Protein 3E2Y (pdb70)

InterPro domains:
  IPR004839 Aminotransferase, class I/classII, large domain [PF00155] (65-433)
  IPR015421 Pyridoxal phosphate-dependent transferase, major domain [G3DSA:3.40.640.10] (80-335)
  IPR015422 Pyridoxal phosphate-dependent transferase, small domain [G3DSA:3.90.1150.10] (54-446)
  IPR015424 Pyridoxal phosphate-dependent transferase [SSF53383] (41-450)
  IPR051326 Kynurenine--oxoglutarate transaminase [PTHR43807] (40-453)

Structure (mmCIF, N/CA/C/O backbone):
data_3E2Y
#
_entry.id   3E2Y
#
_cell.length_a   91.567
_cell.length_b   91.567
_cell.length_c   232.536
_cell.angle_alpha   90.00
_cell.angle_beta   90.00
_cell.angle_gamma   90.00
#
_symmetry.space_group_name_H-M   'P 43 21 2'
#
loop_
_entity.id
_entity.type
_entity.pdbx_description
1 polymer 'Kynurenine-oxoglutarate transaminase 3'
2 non-polymer GLUTAMINE
3 non-polymer "4'-DEOXY-4'-AMINOPYRIDOXAL-5'-PHOSPHATE"
4 non-polymer GLYCEROL
5 water water
#
loop_
_atom_site.group_PDB
_atom_site.id
_atom_site.type_symbol
_atom_site.label_atom_id
_atom_site.label_alt_id
_atom_site.label_comp_id
_atom_site.label_asym_id
_atom_site.label_entity_id
_atom_site.label_seq_id
_atom_site.pdbx_PDB_ins_code
_atom_site.Cartn_x
_atom_site.Cartn_y
_atom_site.Cartn_z
_atom_site.occupancy
_atom_site.B_iso_or_equiv
_atom_site.auth_seq_id
_atom_site.auth_comp_id
_atom_site.auth_asym_id
_atom_site.auth_atom_id
_atom_site.pdbx_PDB_model_num
ATOM 1 N N . ASN A 1 1 ? 21.220 -37.250 -13.971 1.00 23.26 42 ASN A N 1
ATOM 2 C CA . ASN A 1 1 ? 20.245 -36.175 -13.865 1.00 22.89 42 ASN A CA 1
ATOM 3 C C . ASN A 1 1 ? 18.960 -36.491 -13.114 1.00 23.02 42 ASN A C 1
ATOM 4 O O . ASN A 1 1 ? 18.398 -37.555 -13.260 1.00 21.61 42 ASN A O 1
ATOM 9 N N . ALA A 1 2 ? 18.528 -35.543 -12.297 1.00 21.86 43 ALA A N 1
ATOM 10 C CA . ALA A 1 2 ? 17.247 -35.621 -11.629 1.00 21.49 43 ALA A CA 1
ATOM 11 C C . ALA A 1 2 ? 16.132 -35.598 -12.648 1.00 21.91 43 ALA A C 1
ATOM 12 O O . ALA A 1 2 ? 16.241 -34.947 -13.670 1.00 22.28 43 ALA A O 1
ATOM 14 N N . LYS A 1 3 ? 15.067 -36.334 -12.375 1.00 22.07 44 LYS A N 1
ATOM 15 C CA . LYS A 1 3 ? 13.939 -36.407 -13.311 1.00 22.71 44 LYS A CA 1
ATOM 16 C C . LYS A 1 3 ? 13.304 -35.109 -13.759 1.00 22.01 44 LYS A C 1
ATOM 17 O O . LYS A 1 3 ? 12.910 -35.051 -14.928 1.00 22.33 44 LYS A O 1
ATOM 23 N N . ARG A 1 4 ? 13.202 -34.105 -12.854 1.00 20.78 45 ARG A N 1
ATOM 24 C CA . ARG A 1 4 ? 12.595 -32.802 -13.156 1.00 19.83 45 ARG A CA 1
ATOM 25 C C . ARG A 1 4 ? 13.329 -32.126 -14.292 1.00 19.42 45 ARG A C 1
ATOM 26 O O . ARG A 1 4 ? 12.728 -31.308 -14.961 1.00 21.12 45 ARG A O 1
ATOM 34 N N . ILE A 1 5 ? 14.601 -32.464 -14.523 1.00 18.90 46 ILE A N 1
ATOM 35 C CA . ILE A 1 5 ? 15.354 -31.871 -15.668 1.00 18.34 46 ILE A CA 1
ATOM 36 C C . ILE A 1 5 ? 15.626 -32.779 -16.874 1.00 19.26 46 ILE A C 1
ATOM 37 O O . ILE A 1 5 ? 16.468 -32.448 -17.687 1.00 18.34 46 ILE A O 1
ATOM 42 N N . GLU A 1 6 ? 14.907 -33.898 -16.985 1.00 19.57 47 GLU A N 1
ATOM 43 C CA . GLU A 1 6 ? 15.108 -34.843 -18.075 1.00 20.99 47 GLU A CA 1
ATOM 44 C C . GLU A 1 6 ? 14.726 -34.140 -19.375 1.00 21.41 47 GLU A C 1
ATOM 45 O O . GLU A 1 6 ? 13.650 -33.539 -19.413 1.00 20.76 47 GLU A O 1
ATOM 51 N N . GLY A 1 7 ? 15.608 -34.176 -20.394 1.00 20.96 48 GLY A N 1
ATOM 52 C CA . GLY A 1 7 ? 15.347 -33.550 -21.670 1.00 20.59 48 GLY A CA 1
ATOM 53 C C . GLY A 1 7 ? 15.358 -32.014 -21.679 1.00 22.33 48 GLY A C 1
ATOM 54 O O . GLY A 1 7 ? 14.917 -31.409 -22.676 1.00 22.08 48 GLY A O 1
ATOM 55 N N . LEU A 1 8 ? 15.848 -31.365 -20.605 1.00 21.46 49 LEU A N 1
ATOM 56 C CA . LEU A 1 8 ? 15.840 -29.879 -20.544 1.00 22.55 49 LEU A CA 1
ATOM 57 C C . LEU A 1 8 ? 17.258 -29.332 -20.668 1.00 24.16 49 LEU A C 1
ATOM 58 O O . LEU A 1 8 ? 17.539 -28.160 -20.368 1.00 24.47 49 LEU A O 1
ATOM 63 N N . ASP A 1 9 ? 18.163 -30.215 -21.078 1.00 26.22 50 ASP A N 1
ATOM 64 C CA . ASP A 1 9 ? 19.586 -29.907 -21.144 1.00 27.87 50 ASP A CA 1
ATOM 65 C C . ASP A 1 9 ? 19.916 -29.253 -22.467 1.00 28.91 50 ASP A C 1
ATOM 66 O O . ASP A 1 9 ? 20.962 -28.681 -22.633 1.00 28.99 50 ASP A O 1
ATOM 71 N N . SER A 1 10 ? 19.012 -29.310 -23.420 1.00 30.41 51 SER A N 1
ATOM 72 C CA . SER A 1 10 ? 19.303 -28.595 -24.636 1.00 32.86 51 SER A CA 1
ATOM 73 C C . SER A 1 10 ? 18.844 -27.153 -24.439 1.00 32.34 51 SER A C 1
ATOM 74 O O . SER A 1 10 ? 17.817 -26.876 -23.802 1.00 32.25 51 SER A O 1
ATOM 77 N N . ASN A 1 11 ? 19.648 -26.249 -24.957 1.00 32.19 52 ASN A N 1
ATOM 78 C CA . ASN A 1 11 ? 19.370 -24.856 -24.851 1.00 32.57 52 ASN A CA 1
ATOM 79 C C . ASN A 1 11 ? 19.783 -24.168 -26.150 1.00 33.29 52 ASN A C 1
ATOM 80 O O . ASN A 1 11 ? 20.938 -24.330 -26.603 1.00 33.50 52 ASN A O 1
ATOM 85 N N . VAL A 1 12 ? 18.862 -23.401 -26.747 1.00 33.29 53 VAL A N 1
ATOM 86 C CA . VAL A 1 12 ? 19.170 -22.744 -28.047 1.00 33.55 53 VAL A CA 1
ATOM 87 C C . VAL A 1 12 ? 20.438 -21.855 -27.959 1.00 34.03 53 VAL A C 1
ATOM 88 O O . VAL A 1 12 ? 21.268 -21.906 -28.852 1.00 33.14 53 VAL A O 1
ATOM 92 N N . TRP A 1 13 ? 20.581 -21.104 -26.856 1.00 34.80 54 TRP A N 1
ATOM 93 C CA . TRP A 1 13 ? 21.700 -20.182 -26.637 1.00 35.55 54 TRP A CA 1
ATOM 94 C C . TRP A 1 13 ? 23.077 -20.840 -26.463 1.00 36.67 54 TRP A C 1
ATOM 95 O O . TRP A 1 13 ? 24.077 -20.365 -27.017 1.00 36.46 54 TRP A O 1
ATOM 106 N N . VAL A 1 14 ? 23.119 -21.935 -25.710 1.00 39.64 55 VAL A N 1
ATOM 107 C CA . VAL A 1 14 ? 24.262 -22.850 -25.708 1.00 41.52 55 VAL A CA 1
ATOM 108 C C . VAL A 1 14 ? 24.489 -23.353 -27.156 1.00 43.30 55 VAL A C 1
ATOM 109 O O . VAL A 1 14 ? 25.616 -23.330 -27.645 1.00 43.22 55 VAL A O 1
ATOM 113 N N . GLU A 1 15 ? 23.428 -23.779 -27.846 1.00 45.69 56 GLU A N 1
ATOM 114 C CA . GLU A 1 15 ? 23.541 -24.114 -29.285 1.00 48.55 56 GLU A CA 1
ATOM 115 C C . GLU A 1 15 ? 24.276 -23.007 -30.131 1.00 49.30 56 GLU A C 1
ATOM 116 O O . GLU A 1 15 ? 25.228 -23.325 -30.860 1.00 48.99 56 GLU A O 1
ATOM 122 N N . PHE A 1 16 ? 23.862 -21.733 -30.000 1.00 50.07 57 PHE A N 1
ATOM 123 C CA . PHE A 1 16 ? 24.338 -20.607 -30.863 1.00 51.29 57 PHE A CA 1
ATOM 124 C C . PHE A 1 16 ? 25.680 -19.961 -30.523 1.00 53.99 57 PHE A C 1
ATOM 125 O O . PHE A 1 16 ? 26.054 -18.944 -31.132 1.00 54.36 57 PHE A O 1
ATOM 133 N N . THR A 1 17 ? 26.392 -20.521 -29.551 1.00 57.32 58 THR A N 1
ATOM 134 C CA . THR A 1 17 ? 27.736 -20.038 -29.160 1.00 60.44 58 THR A CA 1
ATOM 135 C C . THR A 1 17 ? 28.709 -19.798 -30.360 1.00 62.42 58 THR A C 1
ATOM 136 O O . THR A 1 17 ? 29.348 -18.727 -30.477 1.00 62.54 58 THR A O 1
ATOM 140 N N . LYS A 1 18 ? 28.783 -20.792 -31.252 1.00 64.76 59 LYS A N 1
ATOM 141 C CA . LYS A 1 18 ? 29.822 -20.865 -32.294 1.00 66.80 59 LYS A CA 1
ATOM 142 C C . LYS A 1 18 ? 29.739 -19.745 -33.364 1.00 67.62 59 LYS A C 1
ATOM 143 O O . LYS A 1 18 ? 30.692 -18.970 -33.544 1.00 67.28 59 LYS A O 1
ATOM 149 N N . LEU A 1 19 ? 28.595 -19.681 -34.048 1.00 68.88 60 LEU A N 1
ATOM 150 C CA . LEU A 1 19 ? 28.260 -18.610 -35.011 1.00 70.00 60 LEU A CA 1
ATOM 151 C C . LEU A 1 19 ? 29.255 -17.421 -34.996 1.00 70.54 60 LEU A C 1
ATOM 152 O O . LEU A 1 19 ? 30.151 -17.313 -35.879 1.00 70.56 60 LEU A O 1
ATOM 157 N N . ALA A 1 20 ? 29.114 -16.561 -33.974 1.00 70.67 61 ALA A N 1
ATOM 158 C CA . ALA A 1 20 ? 29.950 -15.367 -33.848 1.00 70.43 61 ALA A CA 1
ATOM 159 C C . ALA A 1 20 ? 30.885 -15.399 -32.633 1.00 70.36 61 ALA A C 1
ATOM 160 O O . ALA A 1 20 ? 30.631 -14.727 -31.615 1.00 70.67 61 ALA A O 1
ATOM 162 N N . ALA A 1 21 ? 31.946 -16.204 -32.743 1.00 69.36 62 ALA A N 1
ATOM 163 C CA . ALA A 1 21 ? 33.146 -16.036 -31.927 1.00 68.31 62 ALA A CA 1
ATOM 164 C C . ALA A 1 21 ? 34.196 -15.448 -32.888 1.00 67.78 62 ALA A C 1
ATOM 165 O O . ALA A 1 21 ? 35.042 -14.620 -32.478 1.00 67.99 62 ALA A O 1
ATOM 167 N N . ASP A 1 22 ? 34.093 -15.867 -34.166 1.00 65.90 63 ASP A N 1
ATOM 168 C CA . ASP A 1 22 ? 34.821 -15.307 -35.332 1.00 63.78 63 ASP A CA 1
ATOM 169 C C . ASP A 1 22 ? 34.666 -13.773 -35.448 1.00 62.23 63 ASP A C 1
ATOM 170 O O . ASP A 1 22 ? 33.604 -13.279 -35.854 1.00 62.12 63 ASP A O 1
ATOM 175 N N . PRO A 1 23 ? 35.750 -13.022 -35.120 1.00 60.68 64 PRO A N 1
ATOM 176 C CA . PRO A 1 23 ? 35.733 -11.561 -34.943 1.00 58.74 64 PRO A CA 1
ATOM 177 C C . PRO A 1 23 ? 35.295 -10.751 -36.177 1.00 56.50 64 PRO A C 1
ATOM 178 O O . PRO A 1 23 ? 34.703 -9.681 -36.025 1.00 56.57 64 PRO A O 1
ATOM 182 N N . SER A 1 24 ? 35.585 -11.258 -37.371 1.00 53.44 65 SER A N 1
ATOM 183 C CA . SER A 1 24 ? 35.191 -10.609 -38.623 1.00 49.86 65 SER A CA 1
ATOM 184 C C . SER A 1 24 ? 33.670 -10.708 -38.978 1.00 47.22 65 SER A C 1
ATOM 185 O O . SER A 1 24 ? 33.248 -10.165 -40.009 1.00 47.26 65 SER A O 1
ATOM 188 N N . VAL A 1 25 ? 32.874 -11.443 -38.181 1.00 43.36 66 VAL A N 1
ATOM 189 C CA . VAL A 1 25 ? 31.422 -11.579 -38.413 1.00 38.84 66 VAL A CA 1
ATOM 190 C C . VAL A 1 25 ? 30.668 -10.413 -37.719 1.00 36.50 66 VAL A C 1
ATOM 191 O O . VAL A 1 25 ? 31.019 -9.995 -36.603 1.00 36.13 66 VAL A O 1
ATOM 195 N N . VAL A 1 26 ? 29.662 -9.854 -38.383 1.00 33.46 67 VAL A N 1
ATOM 196 C CA . VAL A 1 26 ? 28.825 -8.826 -37.726 1.00 31.23 67 VAL A CA 1
ATOM 197 C C . VAL A 1 26 ? 27.666 -9.578 -37.016 1.00 29.60 67 VAL A C 1
ATOM 198 O O . VAL A 1 26 ? 26.940 -10.338 -37.619 1.00 28.02 67 VAL A O 1
ATOM 202 N N . ASN A 1 27 ? 27.529 -9.376 -35.720 1.00 28.94 68 ASN A N 1
ATOM 203 C CA . ASN A 1 27 ? 26.592 -10.194 -34.935 1.00 26.83 68 ASN A CA 1
ATOM 204 C C . ASN A 1 27 ? 25.351 -9.389 -34.617 1.00 24.57 68 ASN A C 1
ATOM 205 O O . ASN A 1 27 ? 25.337 -8.509 -33.787 1.00 24.43 68 ASN A O 1
ATOM 210 N N . LEU A 1 28 ? 24.294 -9.714 -35.321 1.00 23.53 69 LEU A N 1
ATOM 211 C CA . LEU A 1 28 ? 23.001 -9.080 -35.077 1.00 23.11 69 LEU A CA 1
ATOM 212 C C . LEU A 1 28 ? 22.046 -10.139 -34.524 1.00 21.89 69 LEU A C 1
ATOM 213 O O . LEU A 1 28 ? 20.865 -10.074 -34.756 1.00 22.58 69 LEU A O 1
ATOM 218 N N . GLY A 1 29 ? 22.593 -11.162 -33.880 1.00 21.26 70 GLY A N 1
ATOM 219 C CA . GLY A 1 29 ? 21.779 -12.264 -33.378 1.00 22.34 70 GLY A CA 1
ATOM 220 C C . GLY A 1 29 ? 21.336 -12.051 -31.925 1.00 23.30 70 GLY A C 1
ATOM 221 O O . GLY A 1 29 ? 20.268 -11.500 -31.696 1.00 22.06 70 GLY A O 1
ATOM 222 N N . GLN A 1 30 ? 22.182 -12.431 -30.951 1.00 25.22 71 GLN A N 1
ATOM 223 C CA . GLN A 1 30 ? 21.847 -12.296 -29.497 1.00 26.63 71 GLN A CA 1
ATOM 224 C C . GLN A 1 30 ? 21.578 -10.822 -29.103 1.00 26.89 71 GLN A C 1
ATOM 225 O O . GLN A 1 30 ? 22.122 -9.904 -29.761 1.00 26.46 71 GLN A O 1
ATOM 231 N N . GLY A 1 31 ? 20.728 -10.633 -28.071 1.00 26.33 72 GLY A N 1
ATOM 232 C CA . GLY A 1 31 ? 20.354 -9.317 -27.541 1.00 27.34 72 GLY A CA 1
ATOM 233 C C . GLY A 1 31 ? 21.438 -8.678 -26.673 1.00 28.72 72 GLY A C 1
ATOM 234 O O . GLY A 1 31 ? 21.230 -8.401 -25.466 1.00 28.85 72 GLY A O 1
ATOM 235 N N . PHE A 1 32 ? 22.607 -8.456 -27.292 1.00 28.76 73 PHE A N 1
ATOM 236 C CA . PHE A 1 32 ? 23.787 -7.878 -26.637 1.00 27.82 73 PHE A CA 1
ATOM 237 C C . PHE A 1 32 ? 23.818 -6.446 -27.172 1.00 27.48 73 PHE A C 1
ATOM 238 O O . PHE A 1 32 ? 24.142 -6.242 -28.337 1.00 27.30 73 PHE A O 1
ATOM 246 N N . PRO A 1 33 ? 23.448 -5.460 -26.328 1.00 26.65 74 PRO A N 1
ATOM 247 C CA . PRO A 1 33 ? 23.698 -4.057 -26.617 1.00 25.85 74 PRO A CA 1
ATOM 248 C C . PRO A 1 33 ? 25.170 -3.760 -26.734 1.00 26.07 74 PRO A C 1
ATOM 249 O O . PRO A 1 33 ? 25.959 -4.156 -25.885 1.00 25.50 74 PRO A O 1
ATOM 253 N N . ASP A 1 34 ? 25.555 -3.056 -27.790 1.00 25.95 75 ASP A N 1
ATOM 254 C CA . ASP A 1 34 ? 26.897 -2.527 -27.839 1.00 25.90 75 ASP A CA 1
ATOM 255 C C . ASP A 1 34 ? 26.905 -0.987 -27.875 1.00 26.99 75 ASP A C 1
ATOM 256 O O . ASP A 1 34 ? 27.960 -0.349 -28.038 1.00 29.31 75 ASP A O 1
ATOM 261 N N . ILE A 1 35 ? 25.733 -0.380 -27.728 1.00 26.86 76 ILE A N 1
ATOM 262 C CA . ILE A 1 35 ? 25.654 1.032 -27.311 1.00 26.36 76 ILE A CA 1
ATOM 263 C C . ILE A 1 35 ? 26.175 1.114 -25.879 1.00 27.40 76 ILE A C 1
ATOM 264 O O . ILE A 1 35 ? 26.196 0.076 -25.174 1.00 28.01 76 ILE A O 1
ATOM 269 N N . SER A 1 36 ? 26.597 2.299 -25.423 1.00 27.22 77 SER A N 1
ATOM 270 C CA . SER A 1 36 ? 26.921 2.486 -24.005 1.00 27.37 77 SER A CA 1
ATOM 271 C C . SER A 1 36 ? 25.691 2.585 -23.152 1.00 27.11 77 SER A C 1
ATOM 272 O O . SER A 1 36 ? 24.736 3.246 -23.532 1.00 27.45 77 SER A O 1
ATOM 275 N N . PRO A 1 37 ? 25.720 1.965 -21.958 1.00 27.02 78 PRO A N 1
ATOM 276 C CA . PRO A 1 37 ? 24.588 2.271 -21.073 1.00 26.60 78 PRO A CA 1
ATOM 277 C C . PRO A 1 37 ? 24.710 3.729 -20.625 1.00 26.81 78 PRO A C 1
ATOM 278 O O . PRO A 1 37 ? 25.777 4.316 -20.817 1.00 26.56 78 PRO A O 1
ATOM 282 N N . PRO A 1 38 ? 23.659 4.304 -20.001 1.00 26.46 79 PRO A N 1
ATOM 283 C CA . PRO A 1 38 ? 23.843 5.708 -19.558 1.00 26.71 79 PRO A CA 1
ATOM 284 C C . PRO A 1 38 ? 25.053 5.916 -18.602 1.00 26.84 79 PRO A C 1
ATOM 285 O O . PRO A 1 38 ? 25.354 5.025 -17.769 1.00 27.36 79 PRO A O 1
ATOM 289 N N . SER A 1 39 ? 25.684 7.092 -18.686 1.00 26.28 80 SER A N 1
ATOM 290 C CA . SER A 1 39 ? 26.914 7.405 -17.927 1.00 26.69 80 SER A CA 1
ATOM 291 C C . SER A 1 39 ? 26.709 7.245 -16.427 1.00 26.32 80 SER A C 1
ATOM 292 O O . SER A 1 39 ? 27.556 6.677 -15.766 1.00 25.89 80 SER A O 1
ATOM 295 N N . TYR A 1 40 ? 25.579 7.739 -15.922 1.00 26.34 81 TYR A N 1
ATOM 296 C CA . TYR A 1 40 ? 25.232 7.652 -14.513 1.00 26.28 81 TYR A CA 1
ATOM 297 C C . TYR A 1 40 ? 24.989 6.231 -13.952 1.00 26.01 81 TYR A C 1
ATOM 298 O O . TYR A 1 40 ? 25.234 6.004 -12.776 1.00 25.82 81 TYR A O 1
ATOM 307 N N . VAL A 1 41 ? 24.533 5.293 -14.790 1.00 24.95 82 VAL A N 1
ATOM 308 C CA . VAL A 1 41 ? 24.371 3.897 -14.397 1.00 23.82 82 VAL A CA 1
ATOM 309 C C . VAL A 1 41 ? 25.778 3.338 -14.071 1.00 23.49 82 VAL A C 1
ATOM 310 O O . VAL A 1 41 ? 25.996 2.769 -13.026 1.00 21.60 82 VAL A O 1
ATOM 314 N N . LYS A 1 42 ? 26.749 3.590 -14.945 1.00 24.57 83 LYS A N 1
ATOM 315 C CA . LYS A 1 42 ? 28.110 3.162 -14.696 1.00 24.94 83 LYS A CA 1
ATOM 316 C C . LYS A 1 42 ? 28.746 3.902 -13.548 1.00 25.37 83 LYS A C 1
ATOM 317 O O . LYS A 1 42 ? 29.437 3.297 -12.754 1.00 27.20 83 LYS A O 1
ATOM 323 N N . GLU A 1 43 ? 28.492 5.195 -13.435 1.00 26.16 84 GLU A N 1
ATOM 324 C CA . GLU A 1 43 ? 28.977 6.007 -12.323 1.00 27.50 84 GLU A CA 1
ATOM 325 C C . GLU A 1 43 ? 28.504 5.490 -10.963 1.00 26.35 84 GLU A C 1
ATOM 326 O O . GLU A 1 43 ? 29.296 5.401 -10.022 1.00 26.45 84 GLU A O 1
ATOM 332 N N . GLU A 1 44 ? 27.203 5.242 -10.852 1.00 25.58 85 GLU A N 1
ATOM 333 C CA . GLU A 1 44 ? 26.562 4.821 -9.593 1.00 25.20 85 GLU A CA 1
ATOM 334 C C . GLU A 1 44 ? 27.074 3.469 -9.038 1.00 24.61 85 GLU A C 1
ATOM 335 O O . GLU A 1 44 ? 27.190 3.280 -7.809 1.00 25.94 85 GLU A O 1
ATOM 341 N N . LEU A 1 45 ? 27.366 2.540 -9.947 1.00 23.65 86 LEU A N 1
ATOM 342 C CA . LEU A 1 45 ? 27.990 1.264 -9.644 1.00 23.56 86 LEU A CA 1
ATOM 343 C C . LEU A 1 45 ? 29.428 1.439 -9.104 1.00 23.84 86 LEU A C 1
ATOM 344 O O . LEU A 1 45 ? 29.821 0.728 -8.193 1.00 23.95 86 LEU A O 1
ATOM 349 N N . SER A 1 46 ? 30.215 2.333 -9.706 1.00 24.72 87 SER A N 1
ATOM 350 C CA . SER A 1 46 ? 31.551 2.733 -9.191 1.00 25.03 87 SER A CA 1
ATOM 351 C C . SER A 1 46 ? 31.439 3.317 -7.801 1.00 25.38 87 SER A C 1
ATOM 352 O O . SER A 1 46 ? 32.173 2.884 -6.907 1.00 26.41 87 SER A O 1
ATOM 355 N N . LYS A 1 47 ? 30.502 4.259 -7.609 1.00 25.61 88 LYS A N 1
ATOM 356 C CA . LYS A 1 47 ? 30.237 4.846 -6.298 1.00 26.48 88 LYS A CA 1
ATOM 357 C C . LYS A 1 47 ? 29.900 3.806 -5.234 1.00 26.71 88 LYS A C 1
ATOM 358 O O . LYS A 1 47 ? 30.504 3.799 -4.173 1.00 29.07 88 LYS A O 1
ATOM 364 N N . ALA A 1 48 ? 28.931 2.940 -5.497 1.00 25.71 89 ALA A N 1
ATOM 365 C CA . ALA A 1 48 ? 28.581 1.845 -4.616 1.00 24.47 89 ALA A CA 1
ATOM 366 C C . ALA A 1 48 ? 29.746 0.885 -4.284 1.00 24.23 89 ALA A C 1
ATOM 367 O O . ALA A 1 48 ? 29.849 0.438 -3.135 1.00 23.59 89 ALA A O 1
ATOM 369 N N . ALA A 1 49 ? 30.587 0.557 -5.278 1.00 23.89 90 ALA A N 1
ATOM 370 C CA . ALA A 1 49 ? 31.809 -0.226 -5.078 1.00 23.93 90 ALA A CA 1
ATOM 371 C C . ALA A 1 49 ? 32.674 0.284 -3.924 1.00 24.47 90 ALA A C 1
ATOM 372 O O . ALA A 1 49 ? 33.196 -0.517 -3.166 1.00 24.31 90 ALA A O 1
ATOM 374 N N . PHE A 1 50 ? 32.784 1.601 -3.748 1.00 25.64 91 PHE A N 1
ATOM 375 C CA . PHE A 1 50 ? 33.650 2.129 -2.689 1.00 26.25 91 PHE A CA 1
ATOM 376 C C . PHE A 1 50 ? 32.992 2.281 -1.303 1.00 26.95 91 PHE A C 1
ATOM 377 O O . PHE A 1 50 ? 33.676 2.626 -0.334 1.00 27.46 91 PHE A O 1
ATOM 385 N N . ILE A 1 51 ? 31.683 2.036 -1.203 1.00 26.97 92 ILE A N 1
ATOM 386 C CA . ILE A 1 51 ? 31.002 1.953 0.100 1.00 26.48 92 ILE A CA 1
ATOM 387 C C . ILE A 1 51 ? 31.020 0.499 0.642 1.00 27.33 92 ILE A C 1
ATOM 388 O O . ILE A 1 51 ? 30.302 -0.381 0.156 1.00 27.62 92 ILE A O 1
ATOM 393 N N . ASP A 1 52 ? 31.887 0.238 1.631 1.00 28.05 93 ASP A N 1
ATOM 394 C CA . ASP A 1 52 ? 32.000 -1.092 2.282 1.00 27.73 93 ASP A CA 1
ATOM 395 C C . ASP A 1 52 ? 30.670 -1.854 2.497 1.00 27.46 93 ASP A C 1
ATOM 396 O O . ASP A 1 52 ? 30.553 -3.025 2.134 1.00 28.03 93 ASP A O 1
ATOM 401 N N . ASN A 1 53 ? 29.696 -1.199 3.120 1.00 27.59 94 ASN A N 1
ATOM 402 C CA . ASN A 1 53 ? 28.341 -1.755 3.351 1.00 28.47 94 ASN A CA 1
ATOM 403 C C . ASN A 1 53 ? 27.575 -2.261 2.131 1.00 27.78 94 ASN A C 1
ATOM 404 O O . ASN A 1 53 ? 26.763 -3.170 2.270 1.00 27.76 94 ASN A O 1
ATOM 409 N N . MET A 1 54 ? 27.788 -1.604 0.984 1.00 26.39 95 MET A N 1
ATOM 410 C CA . MET A 1 54 ? 27.061 -1.871 -0.256 1.00 25.52 95 MET A CA 1
ATOM 411 C C . MET A 1 54 ? 27.706 -3.057 -0.939 1.00 24.32 95 MET A C 1
ATOM 412 O O . MET A 1 54 ? 27.310 -3.485 -2.003 1.00 23.28 95 MET A O 1
ATOM 417 N N . ASN A 1 55 ? 28.767 -3.555 -0.328 1.00 24.22 96 ASN A N 1
ATOM 418 C CA . ASN A 1 55 ? 29.441 -4.772 -0.775 1.00 23.53 96 ASN A CA 1
ATOM 419 C C . ASN A 1 55 ? 29.094 -5.903 0.181 1.00 22.86 96 ASN A C 1
ATOM 420 O O . ASN A 1 55 ? 29.596 -6.998 0.025 1.00 23.40 96 ASN A O 1
ATOM 425 N N . GLN A 1 56 ? 28.257 -5.625 1.176 1.00 22.39 97 GLN A N 1
ATOM 426 C CA . GLN A 1 56 ? 27.782 -6.697 2.090 1.00 22.97 97 GLN A CA 1
ATOM 427 C C . GLN A 1 56 ? 26.305 -7.077 1.857 1.00 22.84 97 GLN A C 1
ATOM 428 O O . GLN A 1 56 ? 25.573 -6.319 1.214 1.00 21.29 97 GLN A O 1
ATOM 434 N N . TYR A 1 57 ? 25.868 -8.199 2.432 1.00 22.62 98 TYR A N 1
ATOM 435 C CA . TYR A 1 57 ? 24.474 -8.615 2.326 1.00 23.32 98 TYR A CA 1
ATOM 436 C C . TYR A 1 57 ? 23.487 -7.472 2.419 1.00 23.27 98 TYR A C 1
ATOM 437 O O . TYR A 1 57 ? 23.689 -6.534 3.183 1.00 24.81 98 TYR A O 1
ATOM 446 N N . THR A 1 58 ? 22.399 -7.562 1.650 1.00 23.60 99 THR A N 1
ATOM 447 C CA . THR A 1 58 ? 21.243 -6.651 1.808 1.00 21.42 99 THR A CA 1
ATOM 448 C C . THR A 1 58 ? 20.001 -7.505 1.973 1.00 21.86 99 THR A C 1
ATOM 449 O O . THR A 1 58 ? 20.102 -8.743 1.998 1.00 22.41 99 THR A O 1
ATOM 453 N N . ARG A 1 59 ? 18.835 -6.856 2.037 1.00 20.74 100 ARG A N 1
ATOM 454 C CA . ARG A 1 59 ? 17.540 -7.556 2.230 1.00 20.13 100 ARG A CA 1
ATOM 455 C C . ARG A 1 59 ? 17.290 -8.647 1.162 1.00 19.61 100 ARG A C 1
ATOM 456 O O . ARG A 1 59 ? 17.394 -8.377 -0.025 1.00 20.94 100 ARG A O 1
ATOM 464 N N . GLY A 1 60 ? 16.933 -9.846 1.595 1.00 19.69 101 GLY A N 1
ATOM 465 C CA . GLY A 1 60 ? 16.727 -10.980 0.740 1.00 19.40 101 GLY A CA 1
ATOM 466 C C . GLY A 1 60 ? 15.824 -10.754 -0.451 1.00 20.17 101 GLY A C 1
ATOM 467 O O . GLY A 1 60 ? 16.118 -11.261 -1.542 1.00 21.38 101 GLY A O 1
ATOM 468 N N . PHE A 1 61 ? 14.692 -10.053 -0.247 1.00 19.58 102 PHE A N 1
ATOM 469 C CA . PHE A 1 61 ? 13.685 -9.892 -1.288 1.00 17.81 102 PHE A CA 1
ATOM 470 C C . PHE A 1 61 ? 13.865 -8.638 -2.155 1.00 17.11 102 PHE A C 1
ATOM 471 O O . PHE A 1 61 ? 13.104 -8.396 -3.120 1.00 16.16 102 PHE A O 1
ATOM 479 N N . GLY A 1 62 ? 14.899 -7.883 -1.822 1.00 16.75 103 GLY A N 1
ATOM 480 C CA . GLY A 1 62 ? 15.345 -6.754 -2.571 1.00 18.02 103 GLY A CA 1
ATOM 481 C C . GLY A 1 62 ? 15.883 -5.650 -1.667 1.00 19.89 103 GLY A C 1
ATOM 482 O O . GLY A 1 62 ? 15.277 -5.313 -0.627 1.00 19.79 103 GLY A O 1
ATOM 483 N N . HIS A 1 63 ? 17.009 -5.068 -2.090 1.00 19.75 104 HIS A N 1
ATOM 484 C CA . HIS A 1 63 ? 17.577 -3.867 -1.494 1.00 19.50 104 HIS A CA 1
ATOM 485 C C . HIS A 1 63 ? 16.538 -2.770 -1.169 1.00 19.40 104 HIS A C 1
ATOM 486 O O . HIS A 1 63 ? 15.820 -2.301 -2.066 1.00 20.00 104 HIS A O 1
ATOM 493 N N . PRO A 1 64 ? 16.461 -2.338 0.113 1.00 18.70 105 PRO A N 1
ATOM 494 C CA . PRO A 1 64 ? 15.404 -1.366 0.439 1.00 18.34 105 PRO A CA 1
ATOM 495 C C . PRO A 1 64 ? 15.302 -0.132 -0.481 1.00 19.33 105 PRO A C 1
ATOM 496 O O . PRO A 1 64 ? 14.186 0.232 -0.862 1.00 20.16 105 PRO A O 1
ATOM 500 N N . ALA A 1 65 ? 16.414 0.518 -0.839 1.00 19.97 106 ALA A N 1
ATOM 501 C CA . ALA A 1 65 ? 16.281 1.705 -1.678 1.00 20.22 106 ALA A CA 1
ATOM 502 C C . ALA A 1 65 ? 15.758 1.313 -3.062 1.00 21.02 106 ALA A C 1
ATOM 503 O O . ALA A 1 65 ? 14.933 2.036 -3.634 1.00 23.25 106 ALA A O 1
ATOM 505 N N . LEU A 1 66 ? 16.174 0.136 -3.576 1.00 20.89 107 LEU A N 1
ATOM 506 C CA . LEU A 1 66 ? 15.666 -0.334 -4.875 1.00 19.02 107 LEU A CA 1
ATOM 507 C C . LEU A 1 66 ? 14.146 -0.615 -4.917 1.00 18.78 107 LEU A C 1
ATOM 508 O O . LEU A 1 66 ? 13.456 -0.118 -5.789 1.00 19.79 107 LEU A O 1
ATOM 513 N N . VAL A 1 67 ? 13.612 -1.403 -3.995 1.00 18.43 108 VAL A N 1
ATOM 514 C CA . VAL A 1 67 ? 12.187 -1.765 -4.084 1.00 18.80 108 VAL A CA 1
ATOM 515 C C . VAL A 1 67 ? 11.293 -0.543 -3.825 1.00 20.09 108 VAL A C 1
ATOM 516 O O . VAL A 1 67 ? 10.154 -0.432 -4.315 1.00 22.45 108 VAL A O 1
ATOM 520 N N . LYS A 1 68 ? 11.825 0.358 -3.036 1.00 20.34 109 LYS A N 1
ATOM 521 C CA . LYS A 1 68 ? 11.262 1.653 -2.804 1.00 21.55 109 LYS A CA 1
ATOM 522 C C . LYS A 1 68 ? 11.240 2.526 -4.108 1.00 21.07 109 LYS A C 1
ATOM 523 O O . LYS A 1 68 ? 10.176 3.063 -4.480 1.00 20.30 109 LYS A O 1
ATOM 529 N N . ALA A 1 69 ? 12.367 2.642 -4.810 1.00 20.09 110 ALA A N 1
ATOM 530 C CA . ALA A 1 69 ? 12.334 3.243 -6.159 1.00 19.87 110 ALA A CA 1
ATOM 531 C C . ALA A 1 69 ? 11.317 2.501 -7.108 1.00 19.90 110 ALA A C 1
ATOM 532 O O . ALA A 1 69 ? 10.470 3.138 -7.762 1.00 19.68 110 ALA A O 1
ATOM 534 N N . LEU A 1 70 ? 11.369 1.159 -7.153 1.00 18.79 111 LEU A N 1
ATOM 535 C CA . LEU A 1 70 ? 10.364 0.385 -7.948 1.00 18.56 111 LEU A CA 1
ATOM 536 C C . LEU A 1 70 ? 8.903 0.668 -7.585 1.00 18.79 111 LEU A C 1
ATOM 537 O O . LEU A 1 70 ? 8.039 0.740 -8.459 1.00 17.94 111 LEU A O 1
ATOM 542 N N . SER A 1 71 ? 8.605 0.793 -6.300 1.00 19.35 112 SER A N 1
ATOM 543 C CA . SER A 1 71 ? 7.214 0.970 -5.957 1.00 21.13 112 SER A CA 1
ATOM 544 C C . SER A 1 71 ? 6.776 2.357 -6.327 1.00 21.52 112 SER A C 1
ATOM 545 O O . SER A 1 71 ? 5.608 2.567 -6.683 1.00 20.94 112 SER A O 1
ATOM 548 N N . CYS A 1 72 ? 7.724 3.308 -6.289 1.00 22.70 113 CYS A N 1
ATOM 549 C CA . CYS A 1 72 ? 7.413 4.687 -6.706 1.00 23.72 113 CYS A CA 1
ATOM 550 C C . CYS A 1 72 ? 7.118 4.756 -8.215 1.00 23.18 113 CYS A C 1
ATOM 551 O O . CYS A 1 72 ? 6.066 5.217 -8.613 1.00 24.25 113 CYS A O 1
ATOM 554 N N . LEU A 1 73 ? 8.056 4.288 -9.030 1.00 22.81 114 LEU A N 1
ATOM 555 C CA . LEU A 1 73 ? 7.943 4.262 -10.495 1.00 21.15 114 LEU A CA 1
ATOM 556 C C . LEU A 1 73 ? 6.675 3.507 -10.959 1.00 21.28 114 LEU A C 1
ATOM 557 O O . LEU A 1 73 ? 5.879 4.062 -11.770 1.00 20.40 114 LEU A O 1
ATOM 562 N N . TYR A 1 74 ? 6.454 2.288 -10.429 1.00 19.82 115 TYR A N 1
ATOM 563 C CA . TYR A 1 74 ? 5.264 1.483 -10.850 1.00 19.92 115 TYR A CA 1
ATOM 564 C C . TYR A 1 74 ? 3.921 1.885 -10.254 1.00 18.71 115 TYR A C 1
ATOM 565 O O . TYR A 1 74 ? 2.867 1.611 -10.829 1.00 17.40 115 TYR A O 1
ATOM 574 N N . GLY A 1 75 ? 3.979 2.521 -9.089 1.00 19.27 116 GLY A N 1
ATOM 575 C CA . GLY A 1 75 ? 2.805 3.138 -8.484 1.00 20.23 116 GLY A CA 1
ATOM 576 C C . GLY A 1 75 ? 2.238 4.185 -9.415 1.00 21.49 116 GLY A C 1
ATOM 577 O O . GLY A 1 75 ? 1.040 4.263 -9.549 1.00 21.83 116 GLY A O 1
ATO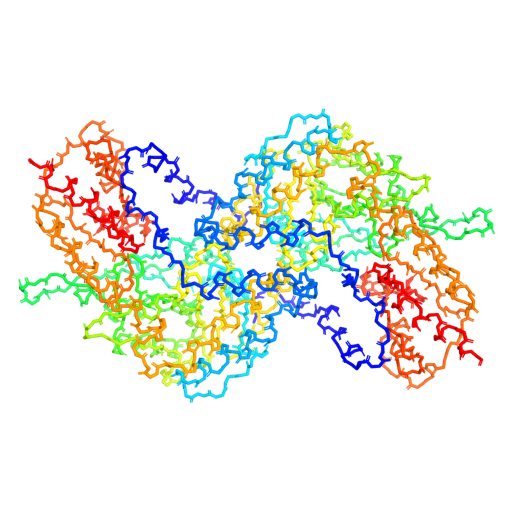M 578 N N . LYS A 1 76 ? 3.103 4.977 -10.065 1.00 23.13 117 LYS A N 1
ATOM 579 C CA . LYS A 1 76 ? 2.686 5.954 -11.070 1.00 24.46 117 LYS A CA 1
ATOM 580 C C . LYS A 1 76 ? 2.110 5.348 -12.352 1.00 25.34 117 LYS A C 1
ATOM 581 O O . LYS A 1 76 ? 1.191 5.932 -12.955 1.00 25.27 117 LYS A O 1
ATOM 587 N N . ILE A 1 77 ? 2.686 4.219 -12.791 1.00 24.77 118 ILE A N 1
ATOM 588 C CA . ILE A 1 77 ? 2.297 3.542 -14.021 1.00 23.16 118 ILE A CA 1
ATOM 589 C C . ILE A 1 77 ? 0.984 2.814 -13.804 1.00 23.57 118 ILE A C 1
ATOM 590 O O . ILE A 1 77 ? 0.087 2.901 -14.646 1.00 23.71 118 ILE A O 1
ATOM 595 N N . TYR A 1 78 ? 0.855 2.123 -12.666 1.00 23.73 119 TYR A N 1
ATOM 596 C CA . TYR A 1 78 ? -0.376 1.405 -12.316 1.00 23.36 119 TYR A CA 1
ATOM 597 C C . TYR A 1 78 ? -1.464 2.320 -11.746 1.00 24.57 119 TYR A C 1
ATOM 598 O O . TYR A 1 78 ? -2.622 1.921 -11.649 1.00 23.85 119 TYR A O 1
ATOM 607 N N . GLN A 1 79 ? -1.070 3.519 -11.319 1.00 25.98 120 GLN A N 1
ATOM 608 C CA . GLN A 1 79 ? -1.961 4.441 -10.616 1.00 27.88 120 GLN A CA 1
ATOM 609 C C . GLN A 1 79 ? -2.559 3.764 -9.404 1.00 28.15 120 GLN A C 1
ATOM 610 O O . GLN A 1 79 ? -3.778 3.843 -9.151 1.00 27.43 120 GLN A O 1
ATOM 616 N N . ARG A 1 80 ? -1.696 3.081 -8.658 1.00 28.19 121 ARG A N 1
ATOM 617 C CA . ARG A 1 80 ? -2.055 2.589 -7.332 1.00 28.20 121 ARG A CA 1
ATOM 618 C C . ARG A 1 80 ? -0.793 2.510 -6.527 1.00 27.18 121 ARG A C 1
ATOM 619 O O . ARG A 1 80 ? 0.289 2.395 -7.081 1.00 27.78 121 ARG A O 1
ATOM 627 N N . GLN A 1 81 ? -0.943 2.593 -5.219 1.00 26.07 122 GLN A N 1
ATOM 628 C CA . GLN A 1 81 ? 0.158 2.265 -4.316 1.00 24.65 122 GLN A CA 1
ATOM 629 C C . GLN A 1 81 ? 0.638 0.829 -4.502 1.00 23.22 122 GLN A C 1
ATOM 630 O O . GLN A 1 81 ? -0.157 -0.106 -4.521 1.00 21.67 122 GLN A O 1
ATOM 636 N N . ILE A 1 82 ? 1.945 0.719 -4.729 1.00 21.48 123 ILE A N 1
ATOM 637 C CA . ILE A 1 82 ? 2.656 -0.567 -4.741 1.00 20.53 123 ILE A CA 1
ATOM 638 C C . ILE A 1 82 ? 3.440 -0.699 -3.410 1.00 19.21 123 ILE A C 1
ATOM 639 O O . ILE A 1 82 ? 4.247 0.180 -3.040 1.00 18.91 123 ILE A O 1
ATOM 644 N N . ASP A 1 83 ? 3.186 -1.796 -2.717 1.00 17.49 124 ASP A N 1
ATOM 645 C CA . ASP A 1 83 ? 3.909 -2.163 -1.544 1.00 16.84 124 ASP A CA 1
ATOM 646 C C . ASP A 1 83 ? 5.362 -2.698 -1.849 1.00 17.20 124 ASP A C 1
ATOM 647 O O . ASP A 1 83 ? 5.521 -3.816 -2.370 1.00 18.47 124 ASP A O 1
ATOM 652 N N . PRO A 1 84 ? 6.406 -1.907 -1.505 1.00 18.11 125 PRO A N 1
ATOM 653 C CA . PRO A 1 84 ? 7.807 -2.273 -1.794 1.00 18.03 125 PRO A CA 1
ATOM 654 C C . PRO A 1 84 ? 8.281 -3.616 -1.233 1.00 19.24 125 PRO A C 1
ATOM 655 O O . PRO A 1 84 ? 9.170 -4.253 -1.841 1.00 17.62 125 PRO A O 1
ATOM 659 N N . ASN A 1 85 ? 7.704 -4.027 -0.087 1.00 19.59 126 ASN A N 1
ATOM 660 C CA . ASN A 1 85 ? 8.132 -5.200 0.645 1.00 20.36 126 ASN A CA 1
ATOM 661 C C . ASN A 1 85 ? 7.275 -6.416 0.332 1.00 20.49 126 ASN A C 1
ATOM 662 O O . ASN A 1 85 ? 7.788 -7.542 0.403 1.00 20.18 126 ASN A O 1
ATOM 667 N N . GLU A 1 86 ? 5.983 -6.189 0.036 1.00 19.91 127 GLU A N 1
ATOM 668 C CA . GLU A 1 86 ? 5.002 -7.271 -0.077 1.00 20.01 127 GLU A CA 1
ATOM 669 C C . GLU A 1 86 ? 4.511 -7.518 -1.495 1.00 18.94 127 GLU A C 1
ATOM 670 O O . GLU A 1 86 ? 3.984 -8.577 -1.785 1.00 17.38 127 GLU A O 1
ATOM 676 N N . GLU A 1 87 ? 4.651 -6.513 -2.352 1.00 19.23 128 GLU A N 1
ATOM 677 C CA . GLU A 1 87 ? 4.159 -6.606 -3.744 1.00 19.39 128 GLU A CA 1
ATOM 678 C C . GLU A 1 87 ? 5.309 -6.607 -4.791 1.00 18.54 128 GLU A C 1
ATOM 679 O O . GLU A 1 87 ? 5.090 -6.616 -6.004 1.00 17.13 128 GLU A O 1
ATOM 685 N N . ILE A 1 88 ? 6.529 -6.546 -4.277 1.00 18.13 129 ILE A N 1
ATOM 686 C CA . ILE A 1 88 ? 7.705 -6.585 -5.150 1.00 17.05 129 ILE A CA 1
ATOM 687 C C . ILE A 1 88 ? 8.646 -7.658 -4.672 1.00 16.56 129 ILE A C 1
ATOM 688 O O . ILE A 1 88 ? 8.740 -7.930 -3.491 1.00 16.58 129 ILE A O 1
ATOM 693 N N . LEU A 1 89 ? 9.264 -8.324 -5.635 1.00 17.43 130 LEU A N 1
ATOM 694 C CA . LEU A 1 89 ? 10.360 -9.218 -5.369 1.00 15.86 130 LEU A CA 1
ATOM 695 C C . LEU A 1 89 ? 11.432 -9.009 -6.433 1.00 16.04 130 LEU A C 1
ATOM 696 O O . LEU A 1 89 ? 11.181 -9.199 -7.646 1.00 15.98 130 LEU A O 1
ATOM 701 N N . VAL A 1 90 ? 12.643 -8.701 -5.976 1.00 14.91 131 VAL A N 1
ATOM 702 C CA . VAL A 1 90 ? 13.765 -8.558 -6.874 1.00 15.60 131 VAL A CA 1
ATOM 703 C C . VAL A 1 90 ? 14.456 -9.906 -7.019 1.00 16.56 131 VAL A C 1
ATOM 704 O O . VAL A 1 90 ? 14.758 -10.549 -6.025 1.00 17.90 131 VAL A O 1
ATOM 708 N N . ALA A 1 91 ? 14.730 -10.307 -8.252 1.00 17.22 132 ALA A N 1
ATOM 709 C CA . ALA A 1 91 ? 15.333 -11.633 -8.559 1.00 18.93 132 ALA A CA 1
ATOM 710 C C . ALA A 1 91 ? 16.466 -11.443 -9.570 1.00 17.61 132 ALA A C 1
ATOM 711 O O . ALA A 1 91 ? 16.690 -10.339 -10.036 1.00 17.64 132 ALA A O 1
ATOM 713 N N . VAL A 1 92 ? 17.213 -12.509 -9.830 1.00 18.84 133 VAL A N 1
ATOM 714 C CA . VAL A 1 92 ? 18.349 -12.513 -10.775 1.00 17.82 133 VAL A CA 1
ATOM 715 C C . VAL A 1 92 ? 17.784 -12.502 -12.216 1.00 17.79 133 VAL A C 1
ATOM 716 O O . VAL A 1 92 ? 17.510 -13.535 -12.813 1.00 18.43 133 VAL A O 1
ATOM 720 N N . GLY A 1 93 ? 17.597 -11.300 -12.733 1.00 17.46 134 GLY A N 1
ATOM 721 C CA . GLY A 1 93 ? 16.982 -11.068 -14.016 1.00 18.23 134 GLY A CA 1
ATOM 722 C C . GLY A 1 93 ? 15.485 -11.323 -14.042 1.00 18.66 134 GLY A C 1
ATOM 723 O O . GLY A 1 93 ? 14.877 -11.860 -13.091 1.00 17.25 134 GLY A O 1
ATOM 724 N N . ALA A 1 94 ? 14.884 -10.916 -15.159 1.00 18.66 135 ALA A N 1
ATOM 725 C CA . ALA A 1 94 ? 13.595 -11.438 -15.540 1.00 18.32 135 ALA A CA 1
ATOM 726 C C . ALA A 1 94 ? 13.537 -13.002 -15.634 1.00 17.70 135 ALA A C 1
ATOM 727 O O . ALA A 1 94 ? 12.465 -13.570 -15.393 1.00 17.53 135 ALA A O 1
ATOM 729 N N . TYR A 1 95 ? 14.635 -13.682 -15.993 1.00 17.89 136 TYR A N 1
ATOM 730 C CA . TYR A 1 95 ? 14.704 -15.156 -15.957 1.00 18.03 136 TYR A CA 1
ATOM 731 C C . TYR A 1 95 ? 14.331 -15.666 -14.590 1.00 18.69 136 TYR A C 1
ATOM 732 O O . TYR A 1 95 ? 13.440 -16.539 -14.469 1.00 19.51 136 TYR A O 1
ATOM 741 N N . GLY A 1 96 ? 15.038 -15.160 -13.559 1.00 18.61 137 GLY A N 1
ATOM 742 C CA . GLY A 1 96 ? 14.841 -15.572 -12.177 1.00 18.61 137 GLY A CA 1
ATOM 743 C C . GLY A 1 96 ? 13.442 -15.254 -11.685 1.00 19.26 137 GLY A C 1
ATOM 744 O O . GLY A 1 96 ? 12.850 -15.987 -10.900 1.00 20.98 137 GLY A O 1
ATOM 745 N N . SER A 1 97 ? 12.868 -14.168 -12.180 1.00 18.39 138 SER A N 1
ATOM 746 C CA . SER A 1 97 ? 11.479 -13.841 -11.866 1.00 15.86 138 SER A CA 1
ATOM 747 C C . SER A 1 97 ? 10.488 -14.841 -12.451 1.00 15.86 138 SER A C 1
ATOM 748 O O . SER A 1 97 ? 9.587 -15.346 -11.756 1.00 15.97 138 SER A O 1
ATOM 751 N N . LEU A 1 98 ? 10.655 -15.157 -13.740 1.00 15.68 139 LEU A N 1
ATOM 752 C CA . LEU A 1 98 ? 9.920 -16.202 -14.398 1.00 14.85 139 LEU A CA 1
ATOM 753 C C . LEU A 1 98 ? 10.100 -17.474 -13.613 1.00 15.04 139 LEU A C 1
ATOM 754 O O . LEU A 1 98 ? 9.129 -18.166 -13.305 1.00 16.55 139 LEU A O 1
ATOM 759 N N . PHE A 1 99 ? 11.340 -17.804 -13.262 1.00 15.26 140 PHE A N 1
ATOM 760 C CA . PHE A 1 99 ? 11.577 -19.033 -12.479 1.00 16.06 140 PHE A CA 1
ATOM 761 C C . PHE A 1 99 ? 10.813 -19.049 -11.088 1.00 16.55 140 PHE A C 1
ATOM 762 O O . PHE A 1 99 ? 10.067 -19.978 -10.774 1.00 15.61 140 PHE A O 1
ATOM 770 N N . ASN A 1 100 ? 10.977 -17.999 -10.286 1.00 16.77 141 ASN A N 1
ATOM 771 C CA . ASN A 1 100 ? 10.193 -17.869 -9.059 1.00 17.64 141 ASN A CA 1
ATOM 772 C C . ASN A 1 100 ? 8.680 -18.049 -9.242 1.00 18.23 141 ASN A C 1
ATOM 773 O O . ASN A 1 100 ? 8.026 -18.642 -8.414 1.00 18.94 141 ASN A O 1
ATOM 778 N N . SER A 1 101 ? 8.140 -17.493 -10.321 1.00 19.17 142 SER A N 1
ATOM 779 C CA . SER A 1 101 ? 6.706 -17.439 -10.570 1.00 18.80 142 SER A CA 1
ATOM 780 C C . SER A 1 101 ? 6.169 -18.842 -10.812 1.00 19.33 142 SER A C 1
ATOM 781 O O . SER A 1 101 ? 5.173 -19.265 -10.196 1.00 19.39 142 SER A O 1
ATOM 784 N N . ILE A 1 102 ? 6.835 -19.564 -11.707 1.00 17.56 143 ILE A N 1
ATOM 785 C CA . ILE A 1 102 ? 6.383 -20.892 -12.085 1.00 17.79 143 ILE A CA 1
ATOM 786 C C . ILE A 1 102 ? 6.639 -21.881 -10.959 1.00 17.20 143 ILE A C 1
ATOM 787 O O . ILE A 1 102 ? 5.789 -22.691 -10.673 1.00 16.77 143 ILE A O 1
ATOM 792 N N . GLN A 1 103 ? 7.816 -21.802 -10.331 1.00 16.80 144 GLN A N 1
ATOM 793 C CA . GLN A 1 103 ? 8.173 -22.668 -9.196 1.00 17.07 144 GLN A CA 1
ATOM 794 C C . GLN A 1 103 ? 7.314 -22.514 -7.960 1.00 18.08 144 GLN A C 1
ATOM 795 O O . GLN A 1 103 ? 7.046 -23.490 -7.285 1.00 18.81 144 GLN A O 1
ATOM 801 N N . GLY A 1 104 ? 6.896 -21.284 -7.646 1.00 19.27 145 GLY A N 1
ATOM 802 C CA . GLY A 1 104 ? 6.013 -21.065 -6.496 1.00 19.34 145 GLY A CA 1
ATOM 803 C C . GLY A 1 104 ? 4.517 -21.216 -6.730 1.00 20.36 145 GLY A C 1
ATOM 804 O O . GLY A 1 104 ? 3.770 -21.301 -5.755 1.00 19.90 145 GLY A O 1
ATOM 805 N N . LEU A 1 105 ? 4.083 -21.224 -8.009 1.00 20.10 146 LEU A N 1
ATOM 806 C CA . LEU A 1 105 ? 2.667 -21.167 -8.372 1.00 20.42 146 LEU A CA 1
ATOM 807 C C . LEU A 1 105 ? 2.136 -22.341 -9.215 1.00 21.09 146 LEU A C 1
ATOM 808 O O . LEU A 1 105 ? 0.892 -22.522 -9.335 1.00 22.87 146 LEU A O 1
ATOM 813 N N . VAL A 1 106 ? 3.039 -23.131 -9.792 1.00 19.36 147 VAL A N 1
ATOM 814 C CA . VAL A 1 106 ? 2.657 -24.121 -10.804 1.00 19.15 147 VAL A CA 1
ATOM 815 C C . VAL A 1 106 ? 3.055 -25.516 -10.329 1.00 19.93 147 VAL A C 1
ATOM 816 O O . VAL A 1 106 ? 4.237 -25.772 -9.958 1.00 20.73 147 VAL A O 1
ATOM 820 N N . ASP A 1 107 ? 2.039 -26.378 -10.293 1.00 19.84 148 ASP A N 1
ATOM 821 C CA . ASP A 1 107 ? 2.125 -27.779 -9.907 1.00 20.15 148 ASP A CA 1
ATOM 822 C C . ASP A 1 107 ? 2.200 -28.714 -11.072 1.00 19.97 148 ASP A C 1
ATOM 823 O O . ASP A 1 107 ? 1.649 -28.402 -12.150 1.00 20.07 148 ASP A O 1
ATOM 828 N N . PRO A 1 108 ? 2.844 -29.885 -10.843 1.00 19.46 149 PRO A N 1
ATOM 829 C CA . PRO A 1 108 ? 2.825 -30.981 -11.805 1.00 19.36 149 PRO A CA 1
ATOM 830 C C . PRO A 1 108 ? 1.381 -31.290 -12.256 1.00 18.78 149 PRO A C 1
ATOM 831 O O . PRO A 1 108 ? 0.484 -31.365 -11.401 1.00 19.06 149 PRO A O 1
ATOM 835 N N . GLY A 1 109 ? 1.192 -31.458 -13.579 1.00 18.31 150 GLY A N 1
ATOM 836 C CA . GLY A 1 109 ? -0.082 -31.826 -14.149 1.00 17.98 150 GLY A CA 1
ATOM 837 C C . GLY A 1 109 ? -0.940 -30.611 -14.498 1.00 20.08 150 GLY A C 1
ATOM 838 O O . GLY A 1 109 ? -1.945 -30.755 -15.240 1.00 20.67 150 GLY A O 1
ATOM 839 N N . ASP A 1 110 ? -0.598 -29.430 -13.944 1.00 19.82 151 ASP A N 1
ATOM 840 C CA . ASP A 1 110 ? -1.196 -28.139 -14.364 1.00 20.80 151 ASP A CA 1
ATOM 841 C C . ASP A 1 110 ? -0.881 -27.866 -15.820 1.00 21.63 151 ASP A C 1
ATOM 842 O O . ASP A 1 110 ? 0.223 -28.212 -16.329 1.00 21.76 151 ASP A O 1
ATOM 847 N N . GLU A 1 111 ? -1.815 -27.188 -16.471 1.00 20.92 152 GLU A N 1
ATOM 848 C CA . GLU A 1 111 ? -1.588 -26.632 -17.786 1.00 20.24 152 GLU A CA 1
ATOM 849 C C . GLU A 1 111 ? -1.190 -25.148 -17.766 1.00 20.52 152 GLU A C 1
ATOM 850 O O . GLU A 1 111 ? -1.675 -24.334 -16.930 1.00 20.72 152 GLU A O 1
ATOM 856 N N . VAL A 1 112 ? -0.253 -24.807 -18.642 1.00 19.26 153 VAL A N 1
ATOM 857 C CA . VAL A 1 112 ? 0.168 -23.422 -18.799 1.00 19.29 153 VAL A CA 1
ATOM 858 C C . VAL A 1 112 ? 0.090 -23.080 -20.262 1.00 18.58 153 VAL A C 1
ATOM 859 O O . VAL A 1 112 ? 0.658 -23.784 -21.097 1.00 18.92 153 VAL A O 1
ATOM 863 N N . ILE A 1 113 ? -0.665 -22.029 -20.582 1.00 18.79 154 ILE A N 1
ATOM 864 C CA . ILE A 1 113 ? -0.812 -21.591 -21.963 1.00 17.53 154 ILE A CA 1
ATOM 865 C C . ILE A 1 113 ? 0.401 -20.727 -22.375 1.00 19.11 154 ILE A C 1
ATOM 866 O O . ILE A 1 113 ? 0.854 -19.831 -21.638 1.00 19.53 154 ILE A O 1
ATOM 871 N N . ILE A 1 114 ? 0.971 -21.060 -23.533 1.00 18.74 155 ILE A N 1
ATOM 872 C CA . ILE A 1 114 ? 2.104 -20.331 -24.059 1.00 17.63 155 ILE A CA 1
ATOM 873 C C . ILE A 1 114 ? 1.767 -19.901 -25.507 1.00 17.78 155 ILE A C 1
ATOM 874 O O . ILE A 1 114 ? 1.444 -20.743 -26.336 1.00 16.96 155 ILE A O 1
ATOM 879 N N . MET A 1 115 ? 1.838 -18.595 -25.787 1.00 18.03 156 MET A N 1
ATOM 880 C CA . MET A 1 115 ? 1.750 -18.088 -27.177 1.00 18.39 156 MET A CA 1
ATOM 881 C C . MET A 1 115 ? 3.006 -18.336 -28.026 1.00 17.55 156 MET A C 1
ATOM 882 O O . MET A 1 115 ? 4.107 -18.028 -27.596 1.00 16.67 156 MET A O 1
ATOM 887 N N . VAL A 1 116 ? 2.819 -18.878 -29.241 1.00 17.17 157 VAL A N 1
ATOM 888 C CA . VAL A 1 116 ? 3.939 -19.197 -30.137 1.00 16.77 157 VAL A CA 1
ATOM 889 C C . VAL A 1 116 ? 4.076 -18.118 -31.227 1.00 16.89 157 VAL A C 1
ATOM 890 O O . VAL A 1 116 ? 3.083 -17.701 -31.820 1.00 15.55 157 VAL A O 1
ATOM 894 N N . PRO A 1 117 ? 5.316 -17.664 -31.528 1.00 17.47 158 PRO A N 1
ATOM 895 C CA . PRO A 1 117 ? 6.651 -17.936 -30.921 1.00 17.90 158 PRO A CA 1
ATOM 896 C C . PRO A 1 117 ? 6.750 -17.345 -29.529 1.00 17.65 158 PRO A C 1
ATOM 897 O O . PRO A 1 117 ? 6.072 -16.383 -29.241 1.00 19.34 158 PRO A O 1
ATOM 901 N N . PHE A 1 118 ? 7.587 -17.938 -28.685 1.00 18.06 159 PHE A N 1
ATOM 902 C CA . PHE A 1 118 ? 7.707 -17.635 -27.251 1.00 17.15 159 PHE A CA 1
ATOM 903 C C . PHE A 1 118 ? 9.154 -17.501 -26.916 1.00 17.19 159 PHE A C 1
ATOM 904 O O . PHE A 1 118 ? 9.994 -18.216 -27.469 1.00 16.82 159 PHE A O 1
ATOM 912 N N . TYR A 1 119 ? 9.465 -16.561 -26.024 1.00 18.18 160 TYR A N 1
ATOM 913 C CA . TYR A 1 119 ? 10.825 -16.526 -25.441 1.00 17.76 160 TYR A CA 1
ATOM 914 C C . TYR A 1 119 ? 11.188 -17.942 -24.970 1.00 17.64 160 TYR A C 1
ATOM 915 O O . TYR A 1 119 ? 10.358 -18.638 -24.347 1.00 17.83 160 TYR A O 1
ATOM 924 N N . ASP A 1 120 ? 12.378 -18.430 -25.341 1.00 17.94 161 ASP A N 1
ATOM 925 C CA . ASP A 1 120 ? 12.559 -19.891 -25.383 1.00 18.38 161 ASP A CA 1
ATOM 926 C C . ASP A 1 120 ? 12.476 -20.557 -23.999 1.00 19.01 161 ASP A C 1
ATOM 927 O O . ASP A 1 120 ? 12.154 -21.727 -23.884 1.00 18.59 161 ASP A O 1
ATOM 932 N N . CYS A 1 121 ? 12.784 -19.787 -22.955 1.00 19.04 162 CYS A N 1
ATOM 933 C CA . CYS A 1 121 ? 12.817 -20.346 -21.624 1.00 19.34 162 CYS A CA 1
ATOM 934 C C . CYS A 1 121 ? 11.413 -20.783 -21.084 1.00 18.16 162 CYS A C 1
ATOM 935 O O . CYS A 1 121 ? 11.365 -21.570 -20.170 1.00 18.94 162 CYS A O 1
ATOM 938 N N . TYR A 1 122 ? 10.306 -20.275 -21.636 1.00 17.77 163 TYR A N 1
ATOM 939 C CA . TYR A 1 122 ? 8.992 -20.526 -21.078 1.00 18.08 163 TYR A CA 1
ATOM 940 C C . TYR A 1 122 ? 8.690 -21.999 -21.070 1.00 19.06 163 TYR A C 1
ATOM 941 O O . TYR A 1 122 ? 8.194 -22.518 -20.073 1.00 19.25 163 TYR A O 1
ATOM 950 N N . GLU A 1 123 ? 8.975 -22.675 -22.180 1.00 18.69 164 GLU A N 1
ATOM 951 C CA . GLU A 1 123 ? 8.617 -24.079 -22.298 1.00 19.02 164 GLU A CA 1
ATOM 952 C C . GLU A 1 123 ? 9.352 -24.962 -21.242 1.00 18.83 164 GLU A C 1
ATOM 953 O O . GLU A 1 123 ? 8.685 -25.723 -20.516 1.00 18.29 164 GLU A O 1
ATOM 959 N N . PRO A 1 124 ? 10.708 -24.931 -21.214 1.00 19.29 165 PRO A N 1
ATOM 960 C CA . PRO A 1 124 ? 11.416 -25.733 -20.155 1.00 19.80 165 PRO A CA 1
ATOM 961 C C . PRO A 1 124 ? 11.098 -25.347 -18.696 1.00 21.33 165 PRO A C 1
ATOM 962 O O . PRO A 1 124 ? 11.092 -26.220 -17.803 1.00 22.79 165 PRO A O 1
ATOM 966 N N . MET A 1 125 ? 10.806 -24.090 -18.416 1.00 21.78 166 MET A N 1
ATOM 967 C CA . MET A 1 125 ? 10.413 -23.751 -17.062 1.00 21.18 166 MET A CA 1
ATOM 968 C C . MET A 1 125 ? 9.112 -24.442 -16.674 1.00 20.46 166 MET A C 1
ATOM 969 O O . MET A 1 125 ? 9.011 -25.023 -15.623 1.00 20.00 166 MET A O 1
ATOM 974 N N . VAL A 1 126 ? 8.124 -24.380 -17.553 1.00 21.32 167 VAL A N 1
ATOM 975 C CA . VAL A 1 126 ? 6.886 -25.114 -17.370 1.00 19.99 167 VAL A CA 1
ATOM 976 C C . VAL A 1 126 ? 7.054 -26.621 -17.198 1.00 20.21 167 VAL A C 1
ATOM 977 O O . VAL A 1 126 ? 6.407 -27.220 -16.360 1.00 19.28 167 VAL A O 1
ATOM 981 N N . ARG A 1 127 ? 7.936 -27.219 -17.981 1.00 18.56 168 ARG A N 1
ATOM 982 C CA . ARG A 1 127 ? 8.214 -28.636 -17.849 1.00 18.94 168 ARG A CA 1
ATOM 983 C C . ARG A 1 127 ? 8.961 -29.054 -16.580 1.00 20.42 168 ARG A C 1
ATOM 984 O O . ARG A 1 127 ? 8.627 -30.069 -16.000 1.00 20.57 168 ARG A O 1
ATOM 992 N N . MET A 1 128 ? 9.956 -28.278 -16.150 1.00 19.24 169 MET A N 1
ATOM 993 C CA . MET A 1 128 ? 10.708 -28.648 -14.977 1.00 19.61 169 MET A CA 1
ATOM 994 C C . MET A 1 128 ? 9.772 -28.632 -13.785 1.00 19.49 169 MET A C 1
ATOM 995 O O . MET A 1 128 ? 10.059 -29.259 -12.770 1.00 19.79 169 MET A O 1
ATOM 1000 N N . ALA A 1 129 ? 8.672 -27.882 -13.897 1.00 20.04 170 ALA A N 1
ATOM 1001 C CA . ALA A 1 129 ? 7.661 -27.821 -12.831 1.00 19.89 170 ALA A CA 1
ATOM 1002 C C . ALA A 1 129 ? 6.685 -28.996 -12.946 1.00 20.44 170 ALA A C 1
ATOM 1003 O O . ALA A 1 129 ? 5.821 -29.117 -12.078 1.00 22.77 170 ALA A O 1
ATOM 1005 N N . GLY A 1 130 ? 6.821 -29.858 -13.966 1.00 19.23 171 GLY A N 1
ATOM 1006 C CA . GLY A 1 130 ? 5.942 -31.038 -14.124 1.00 19.72 171 GLY A CA 1
ATOM 1007 C C . GLY A 1 130 ? 4.610 -30.680 -14.752 1.00 20.30 171 GLY A C 1
ATOM 1008 O O . GLY A 1 130 ? 3.649 -31.491 -14.763 1.00 21.57 171 GLY A O 1
ATOM 1009 N N . ALA A 1 131 ? 4.549 -29.460 -15.281 1.00 18.83 172 ALA A N 1
ATOM 1010 C CA . ALA A 1 131 ? 3.335 -28.927 -15.852 1.00 17.22 172 ALA A CA 1
ATOM 1011 C C . ALA A 1 131 ? 3.294 -29.159 -17.393 1.00 17.20 172 ALA A C 1
ATOM 1012 O O . ALA A 1 131 ? 4.288 -29.541 -18.016 1.00 16.67 172 ALA A O 1
ATOM 1014 N N . VAL A 1 132 ? 2.138 -28.925 -18.002 1.00 18.51 173 VAL A N 1
ATOM 1015 C CA . VAL A 1 132 ? 1.917 -29.266 -19.421 1.00 18.74 173 VAL A CA 1
ATOM 1016 C C . VAL A 1 132 ? 1.822 -27.956 -20.226 1.00 18.59 173 VAL A C 1
ATOM 1017 O O . VAL A 1 132 ? 0.901 -27.166 -20.051 1.00 18.60 173 VAL A O 1
ATOM 1021 N N . PRO A 1 133 ? 2.817 -27.696 -21.069 1.00 17.83 174 PRO A N 1
ATOM 1022 C CA . PRO A 1 133 ? 2.675 -26.465 -21.847 1.00 18.71 174 PRO A CA 1
ATOM 1023 C C . PRO A 1 133 ? 1.587 -26.647 -22.910 1.00 19.05 174 PRO A C 1
ATOM 1024 O O . PRO A 1 133 ? 1.576 -27.696 -23.584 1.00 19.94 174 PRO A O 1
ATOM 1028 N N . VAL A 1 134 ? 0.705 -25.661 -23.052 1.00 17.87 175 VAL A N 1
ATOM 1029 C CA . VAL A 1 134 ? -0.324 -25.692 -24.055 1.00 18.14 175 VAL A CA 1
ATOM 1030 C C . VAL A 1 134 ? -0.130 -24.541 -25.073 1.00 18.53 175 VAL A C 1
ATOM 1031 O O . VAL A 1 134 ? -0.245 -23.356 -24.753 1.00 18.12 175 VAL A O 1
ATOM 1035 N N . PHE A 1 135 ? 0.159 -24.918 -26.306 1.00 18.21 176 PHE A N 1
ATOM 1036 C CA . PHE A 1 135 ? 0.661 -23.959 -27.285 1.00 18.22 176 PHE A CA 1
ATOM 1037 C C . PHE A 1 135 ? -0.445 -23.401 -28.147 1.00 18.52 176 PHE A C 1
ATOM 1038 O O . PHE A 1 135 ? -1.365 -24.144 -28.573 1.00 20.59 176 PHE A O 1
ATOM 1046 N N . ILE A 1 136 ? -0.391 -22.114 -28.407 1.00 17.60 177 ILE A N 1
ATOM 1047 C CA . ILE A 1 136 ? -1.304 -21.518 -29.370 1.00 18.53 177 ILE A CA 1
ATOM 1048 C C . ILE A 1 136 ? -0.495 -20.526 -30.243 1.00 18.13 177 ILE A C 1
ATOM 1049 O O . ILE A 1 136 ? 0.216 -19.694 -29.706 1.00 17.66 177 ILE A O 1
ATOM 1054 N N . PRO A 1 137 ? -0.560 -20.641 -31.594 1.00 19.38 178 PRO A N 1
ATOM 1055 C CA . PRO A 1 137 ? 0.235 -19.639 -32.377 1.00 18.51 178 PRO A CA 1
ATOM 1056 C C . PRO A 1 137 ? -0.433 -18.264 -32.575 1.00 19.30 178 PRO A C 1
ATOM 1057 O O . PRO A 1 137 ? -1.668 -18.127 -32.576 1.00 20.74 178 PRO A O 1
ATOM 1061 N N . LEU A 1 138 ? 0.401 -17.251 -32.732 1.00 19.69 179 LEU A N 1
ATOM 1062 C CA . LEU A 1 138 ? 0.030 -15.972 -33.331 1.00 20.20 179 LEU A CA 1
ATOM 1063 C C . LEU A 1 138 ? -0.029 -16.165 -34.843 1.00 19.49 179 LEU A C 1
ATOM 1064 O O . LEU A 1 138 ? 0.874 -16.764 -35.427 1.00 20.30 179 LEU A O 1
ATOM 1069 N N . ARG A 1 139 ? -1.114 -15.731 -35.476 1.00 20.90 180 ARG A N 1
ATOM 1070 C CA . ARG A 1 139 ? -1.306 -15.906 -36.909 1.00 20.87 180 ARG A CA 1
ATOM 1071 C C . ARG A 1 139 ? -1.337 -14.529 -37.558 1.00 22.57 180 ARG A C 1
ATOM 1072 O O . ARG A 1 139 ? -1.919 -13.580 -36.971 1.00 22.27 180 ARG A O 1
ATOM 1080 N N . SER A 1 140 ? -0.732 -14.392 -38.751 1.00 23.91 181 SER A N 1
ATOM 1081 C CA . SER A 1 140 ? -0.861 -13.136 -39.507 1.00 25.77 181 SER A CA 1
ATOM 1082 C C . SER A 1 140 ? -2.241 -12.926 -40.074 1.00 26.07 181 SER A C 1
ATOM 1083 O O . SER A 1 140 ? -3.064 -13.841 -40.162 1.00 27.18 181 SER A O 1
ATOM 1086 N N . LYS A 1 141 ? -2.496 -11.678 -40.403 1.00 27.16 182 LYS A N 1
ATOM 1087 C CA . LYS A 1 141 ? -3.701 -11.283 -41.084 1.00 28.08 182 LYS A CA 1
ATOM 1088 C C . LYS A 1 141 ? -3.298 -10.390 -42.271 1.00 29.25 182 LYS A C 1
ATOM 1089 O O . LYS A 1 141 ? -2.101 -10.030 -42.407 1.00 29.73 182 LYS A O 1
ATOM 1095 N N . PRO A 1 142 ? -4.254 -10.101 -43.187 1.00 30.10 183 PRO A N 1
ATOM 1096 C CA . PRO A 1 142 ? -3.880 -9.210 -44.288 1.00 31.11 183 PRO A CA 1
ATOM 1097 C C . PRO A 1 142 ? -3.346 -7.873 -43.774 1.00 31.95 183 PRO A C 1
ATOM 1098 O O . PRO A 1 142 ? -3.833 -7.304 -42.773 1.00 30.96 183 PRO A O 1
ATOM 1102 N N . THR A 1 143 ? -2.319 -7.433 -44.470 1.00 33.61 184 THR A N 1
ATOM 1103 C CA . THR A 1 143 ? -1.558 -6.216 -44.228 1.00 36.11 184 THR A CA 1
ATOM 1104 C C . THR A 1 143 ? -2.301 -4.992 -44.817 1.00 37.90 184 THR A C 1
ATOM 1105 O O . THR A 1 143 ? -3.089 -5.140 -45.740 1.00 38.43 184 THR A O 1
ATOM 1109 N N . ASP A 1 144 ? -2.036 -3.788 -44.326 1.00 39.78 185 ASP A N 1
ATOM 1110 C CA . ASP A 1 144 ? -2.565 -2.540 -44.933 1.00 41.05 185 ASP A CA 1
ATOM 1111 C C . ASP A 1 144 ? -2.084 -2.258 -46.389 1.00 42.75 185 ASP A C 1
ATOM 1112 O O . ASP A 1 144 ? -2.543 -1.288 -47.057 1.00 43.90 185 ASP A O 1
ATOM 1117 N N . GLY A 1 145 ? -1.140 -3.063 -46.873 1.00 43.04 186 GLY A N 1
ATOM 1118 C CA . GLY A 1 145 ? -0.703 -2.972 -48.238 1.00 44.13 186 GLY A CA 1
ATOM 1119 C C . GLY A 1 145 ? 0.667 -2.361 -48.395 1.00 45.24 186 GLY A C 1
ATOM 1120 O O . GLY A 1 145 ? 1.419 -2.744 -49.283 1.00 46.28 186 GLY A O 1
ATOM 1121 N N . MET A 1 146 ? 1.006 -1.409 -47.539 1.00 45.54 187 MET A N 1
ATOM 1122 C CA . MET A 1 146 ? 2.245 -0.648 -47.701 1.00 46.00 187 MET A CA 1
ATOM 1123 C C . MET A 1 146 ? 3.387 -1.265 -46.875 1.00 44.65 187 MET A C 1
ATOM 1124 O O . MET A 1 146 ? 4.559 -1.216 -47.252 1.00 44.74 187 MET A O 1
ATOM 1129 N N . LYS A 1 147 ? 3.026 -1.878 -45.750 1.00 42.56 188 LYS A N 1
ATOM 1130 C CA . LYS A 1 147 ? 4.002 -2.227 -44.732 1.00 39.38 188 LYS A CA 1
ATOM 1131 C C . LYS A 1 147 ? 3.568 -3.531 -44.089 1.00 35.67 188 LYS A C 1
ATOM 1132 O O . LYS A 1 147 ? 2.391 -3.728 -43.848 1.00 36.08 188 LYS A O 1
ATOM 1138 N N . TRP A 1 148 ? 4.512 -4.419 -43.844 1.00 31.41 189 TRP A N 1
ATOM 1139 C CA . TRP A 1 148 ? 4.297 -5.538 -42.933 1.00 27.94 189 TRP A CA 1
ATOM 1140 C C . TRP A 1 148 ? 4.762 -5.236 -41.464 1.00 26.73 189 TRP A C 1
ATOM 1141 O O . TRP A 1 148 ? 5.926 -4.922 -41.232 1.00 25.54 189 TRP A O 1
ATOM 1152 N N . THR A 1 149 ? 3.832 -5.302 -40.495 1.00 24.53 190 THR A N 1
ATOM 1153 C CA . THR A 1 149 ? 4.144 -4.974 -39.118 1.00 23.30 190 THR A CA 1
ATOM 1154 C C . THR A 1 149 ? 3.735 -6.062 -38.107 1.00 23.81 190 THR A C 1
ATOM 1155 O O . THR A 1 149 ? 3.042 -7.028 -38.429 1.00 24.05 190 THR A O 1
ATOM 1159 N N . SER A 1 150 ? 4.194 -5.876 -36.874 1.00 22.95 191 SER A N 1
ATOM 1160 C CA . SER A 1 150 ? 3.900 -6.725 -35.742 1.00 22.30 191 SER A CA 1
ATOM 1161 C C . SER A 1 150 ? 2.460 -6.760 -35.450 1.00 21.86 191 SER A C 1
ATOM 1162 O O . SER A 1 150 ? 1.988 -7.770 -34.917 1.00 20.41 191 SER A O 1
ATOM 1165 N N . SER A 1 151 ? 1.799 -5.656 -35.790 1.00 21.96 192 SER A N 1
ATOM 1166 C CA . SER A 1 151 ? 0.375 -5.472 -35.576 1.00 24.18 192 SER A CA 1
ATOM 1167 C C . SER A 1 151 ? -0.512 -6.286 -36.541 1.00 24.04 192 SER A C 1
ATOM 1168 O O . SER A 1 151 ? -1.727 -6.415 -36.308 1.00 23.62 192 SER A O 1
ATOM 1171 N N . ASP A 1 152 ? 0.115 -6.824 -37.593 1.00 23.21 193 ASP A N 1
ATOM 1172 C CA . ASP A 1 152 ? -0.520 -7.754 -38.526 1.00 23.12 193 ASP A CA 1
ATOM 1173 C C . ASP A 1 152 ? -0.498 -9.177 -38.032 1.00 22.39 193 ASP A C 1
ATOM 1174 O O . ASP A 1 152 ? -0.852 -10.087 -38.791 1.00 22.44 193 ASP A O 1
ATOM 1179 N N . TRP A 1 153 ? 0.014 -9.376 -36.822 1.00 21.15 194 TRP A N 1
ATOM 1180 C CA . TRP A 1 153 ? -0.010 -10.681 -36.174 1.00 20.05 194 TRP A CA 1
ATOM 1181 C C . TRP A 1 153 ? -0.951 -10.588 -34.996 1.00 19.64 194 TRP A C 1
ATOM 1182 O O . TRP A 1 153 ? -0.977 -9.552 -34.345 1.00 19.05 194 TRP A O 1
ATOM 1193 N N . THR A 1 154 ? -1.715 -11.659 -34.717 1.00 19.15 195 THR A N 1
ATOM 1194 C CA . THR A 1 154 ? -2.670 -11.657 -33.618 1.00 19.22 195 THR A CA 1
ATOM 1195 C C . THR A 1 154 ? -3.017 -13.110 -33.320 1.00 20.71 195 THR A C 1
ATOM 1196 O O . THR A 1 154 ? -2.424 -14.038 -33.930 1.00 20.46 195 THR A O 1
ATOM 1200 N N . PHE A 1 155 ? -3.985 -13.306 -32.418 1.00 19.31 196 PHE A N 1
ATOM 1201 C CA . PHE A 1 155 ? -4.487 -14.629 -32.108 1.00 19.88 196 PHE A CA 1
ATOM 1202 C C . PHE A 1 155 ? -6.008 -14.701 -32.366 1.00 18.70 196 PHE A C 1
ATOM 1203 O O . PHE A 1 155 ? -6.718 -13.715 -32.348 1.00 17.71 196 PHE A O 1
ATOM 1211 N N . ASP A 1 156 ? -6.480 -15.907 -32.577 1.00 19.62 197 ASP A N 1
ATOM 1212 C CA . ASP A 1 156 ? -7.889 -16.187 -32.726 1.00 19.62 197 ASP A CA 1
ATOM 1213 C C . ASP A 1 156 ? -8.463 -16.331 -31.309 1.00 20.01 197 ASP A C 1
ATOM 1214 O O . ASP A 1 156 ? -8.051 -17.226 -30.559 1.00 18.82 197 ASP A O 1
ATOM 1219 N N . PRO A 1 157 ? -9.396 -15.410 -30.908 1.00 21.13 198 PRO A N 1
ATOM 1220 C CA . PRO A 1 157 ? -9.950 -15.505 -29.550 1.00 21.06 198 PRO A CA 1
ATOM 1221 C C . PRO A 1 157 ? -10.712 -16.795 -29.289 1.00 21.34 198 PRO A C 1
ATOM 1222 O O . PRO A 1 157 ? -10.779 -17.234 -28.151 1.00 21.79 198 PRO A O 1
ATOM 1226 N N . ARG A 1 158 ? -11.252 -17.423 -30.334 1.00 21.20 199 ARG A N 1
ATOM 1227 C CA . ARG A 1 158 ? -12.046 -18.641 -30.167 1.00 20.91 199 ARG A CA 1
ATOM 1228 C C . ARG A 1 158 ? -11.136 -19.859 -29.963 1.00 21.34 199 ARG A C 1
ATOM 1229 O O . ARG A 1 158 ? -11.443 -20.745 -29.153 1.00 22.15 199 ARG A O 1
ATOM 1237 N N . GLU A 1 159 ? -10.025 -19.877 -30.723 1.00 20.88 200 GLU A N 1
ATOM 1238 C CA . GLU A 1 159 ? -8.902 -20.760 -30.535 1.00 19.67 200 GLU A CA 1
ATOM 1239 C C . GLU A 1 159 ? -8.267 -20.589 -29.134 1.00 20.29 200 GLU A C 1
ATOM 1240 O O . GLU A 1 159 ? -7.999 -21.584 -28.448 1.00 18.29 200 GLU A O 1
ATOM 1246 N N . LEU A 1 160 ? -8.038 -19.331 -28.715 1.00 20.55 201 LEU A N 1
ATOM 1247 C CA . LEU A 1 160 ? -7.489 -19.087 -27.374 1.00 21.72 201 LEU A CA 1
ATOM 1248 C C . LEU A 1 160 ? -8.362 -19.739 -26.267 1.00 22.89 201 LEU A C 1
ATOM 1249 O O . LEU A 1 160 ? -7.871 -20.542 -25.432 1.00 23.37 201 LEU A O 1
ATOM 1254 N N . GLU A 1 161 ? -9.639 -19.374 -26.283 1.00 23.18 202 GLU A N 1
ATOM 1255 C CA . GLU A 1 161 ? -10.676 -19.917 -25.416 1.00 24.85 202 GLU A CA 1
ATOM 1256 C C . GLU A 1 161 ? -10.677 -21.431 -25.312 1.00 24.54 202 GLU A C 1
ATOM 1257 O O . GLU A 1 161 ? -10.821 -21.964 -24.211 1.00 25.28 202 GLU A O 1
ATOM 1263 N N . SER A 1 162 ? -10.587 -22.115 -26.457 1.00 24.48 203 SER A N 1
ATOM 1264 C CA . SER A 1 162 ? -10.509 -23.579 -26.518 1.00 23.29 203 SER A CA 1
ATOM 1265 C C . SER A 1 162 ? -9.263 -24.143 -25.824 1.00 23.31 203 SER A C 1
ATOM 1266 O O . SER A 1 162 ? -9.150 -25.331 -25.671 1.00 23.52 203 SER A O 1
ATOM 1269 N N . LYS A 1 163 ? -8.294 -23.309 -25.454 1.00 23.09 204 LYS A N 1
ATOM 1270 C CA . LYS A 1 163 ? -7.085 -23.820 -24.821 1.00 21.58 204 LYS A CA 1
ATOM 1271 C C . LYS A 1 163 ? -7.280 -23.849 -23.318 1.00 22.88 204 LYS A C 1
ATOM 1272 O O . LYS A 1 163 ? -6.561 -24.557 -22.636 1.00 22.64 204 LYS A O 1
ATOM 1278 N N . PHE A 1 164 ? -8.243 -23.048 -22.830 1.00 22.97 205 PHE A N 1
ATOM 1279 C CA . PHE A 1 164 ? -8.590 -22.927 -21.438 1.00 24.07 205 PHE A CA 1
ATOM 1280 C C . PHE A 1 164 ? -9.476 -24.097 -21.040 1.00 25.70 205 PHE A C 1
ATOM 1281 O O . PHE A 1 164 ? -10.480 -24.388 -21.717 1.00 26.82 205 PHE A O 1
ATOM 1289 N N . SER A 1 165 ? -9.109 -24.761 -19.945 1.00 26.67 206 SER A N 1
ATOM 1290 C CA . SER A 1 165 ? -9.877 -25.871 -19.372 1.00 27.06 206 SER A CA 1
ATOM 1291 C C . SER A 1 165 ? -9.750 -25.829 -17.862 1.00 27.63 206 SER A C 1
ATOM 1292 O O . SER A 1 165 ? -9.035 -24.998 -17.313 1.00 28.03 206 SER A O 1
ATOM 1295 N N . SER A 1 166 ? -10.426 -26.744 -17.173 1.00 28.54 207 SER A N 1
ATOM 1296 C CA . SER A 1 166 ? -10.304 -26.849 -15.723 1.00 28.71 207 SER A CA 1
ATOM 1297 C C . SER A 1 166 ? -8.871 -27.125 -15.250 1.00 27.62 207 SER A C 1
ATOM 1298 O O . SER A 1 166 ? -8.571 -26.899 -14.093 1.00 27.87 207 SER A O 1
ATOM 1301 N N . LYS A 1 167 ? -7.986 -27.576 -16.143 1.00 27.89 208 LYS A N 1
ATOM 1302 C CA . LYS A 1 167 ? -6.556 -27.829 -15.790 1.00 27.05 208 LYS A CA 1
ATOM 1303 C C . LYS A 1 167 ? -5.596 -26.638 -15.975 1.00 25.07 208 LYS A C 1
ATOM 1304 O O . LYS A 1 167 ? -4.428 -26.746 -15.585 1.00 24.09 208 LYS A O 1
ATOM 1310 N N . THR A 1 168 ? -6.072 -25.534 -16.562 1.00 22.55 209 THR A N 1
ATOM 1311 C CA . THR A 1 168 ? -5.259 -24.316 -16.782 1.00 20.76 209 THR A CA 1
ATOM 1312 C C . THR A 1 168 ? -4.934 -23.614 -15.477 1.00 20.08 209 THR A C 1
ATOM 1313 O O . THR A 1 168 ? -5.812 -23.224 -14.717 1.00 21.11 209 THR A O 1
ATOM 1317 N N . LYS A 1 169 ? -3.657 -23.484 -15.185 1.00 20.28 210 LYS A N 1
ATOM 1318 C CA . LYS A 1 169 ? -3.256 -22.781 -13.999 1.00 19.91 210 LYS A CA 1
ATOM 1319 C C . LYS A 1 169 ? -2.890 -21.382 -14.384 1.00 19.62 210 LYS A C 1
ATOM 1320 O O . LYS A 1 169 ? -3.119 -20.460 -13.613 1.00 19.97 210 LYS A O 1
ATOM 1326 N N . ALA A 1 170 ? -2.316 -21.201 -15.577 1.00 18.64 211 ALA A N 1
ATOM 1327 C CA . ALA A 1 170 ? -1.797 -19.892 -15.930 1.00 18.23 211 ALA A CA 1
ATOM 1328 C C . ALA A 1 170 ? -1.722 -19.738 -17.419 1.00 17.56 211 ALA A C 1
ATOM 1329 O O . ALA A 1 170 ? -1.715 -20.717 -18.159 1.00 18.85 211 ALA A O 1
ATOM 1331 N N . ILE A 1 171 ? -1.653 -18.489 -17.849 1.00 17.94 212 ILE A N 1
ATOM 1332 C CA . ILE A 1 171 ? -1.169 -18.161 -19.187 1.00 18.85 212 ILE A CA 1
ATOM 1333 C C . ILE A 1 171 ? 0.042 -17.247 -19.063 1.00 19.32 212 ILE A C 1
ATOM 1334 O O . ILE A 1 171 ? 0.103 -16.381 -18.182 1.00 18.85 212 ILE A O 1
ATOM 1339 N N . ILE A 1 172 ? 1.028 -17.480 -19.936 1.00 19.95 213 ILE A N 1
ATOM 1340 C CA . ILE A 1 172 ? 2.170 -16.589 -20.061 1.00 17.74 213 ILE A CA 1
ATOM 1341 C C . ILE A 1 172 ? 2.049 -15.580 -21.224 1.00 18.06 213 ILE A C 1
ATOM 1342 O O . ILE A 1 172 ? 1.916 -15.972 -22.376 1.00 16.79 213 ILE A O 1
ATOM 1347 N N . LEU A 1 173 ? 2.106 -14.284 -20.871 1.00 17.70 214 LEU A N 1
ATOM 1348 C CA . LEU A 1 173 ? 1.969 -13.171 -21.800 1.00 17.02 214 LEU A CA 1
ATOM 1349 C C . LEU A 1 173 ? 3.341 -12.496 -21.910 1.00 17.10 214 LEU A C 1
ATOM 1350 O O . LEU A 1 173 ? 4.023 -12.320 -20.893 1.00 16.48 214 LEU A O 1
ATOM 1355 N N . ASN A 1 174 ? 3.775 -12.171 -23.131 1.00 17.53 215 ASN A N 1
ATOM 1356 C CA . ASN A 1 174 ? 5.051 -11.429 -23.362 1.00 17.58 215 ASN A CA 1
ATOM 1357 C C . ASN A 1 174 ? 4.702 -10.256 -24.248 1.00 17.53 215 ASN A C 1
ATOM 1358 O O . ASN A 1 174 ? 4.470 -10.436 -25.419 1.00 18.46 215 ASN A O 1
ATOM 1363 N N . THR A 1 175 ? 4.547 -9.080 -23.648 1.00 17.64 216 THR A N 1
ATOM 1364 C CA . THR A 1 175 ? 4.354 -7.845 -24.418 1.00 17.10 216 THR A CA 1
ATOM 1365 C C . THR A 1 175 ? 5.205 -6.653 -23.840 1.00 16.48 216 THR A C 1
ATOM 1366 O O . THR A 1 175 ? 5.262 -6.470 -22.613 1.00 15.83 216 THR A O 1
ATOM 1370 N N . PRO A 1 176 ? 5.927 -5.909 -24.708 1.00 16.08 217 PRO A N 1
ATOM 1371 C CA . PRO A 1 176 ? 6.169 -6.199 -26.149 1.00 16.50 217 PRO A CA 1
ATOM 1372 C C . PRO A 1 176 ? 6.882 -7.541 -26.369 1.00 17.05 217 PRO A C 1
ATOM 1373 O O . PRO A 1 176 ? 7.787 -7.930 -25.609 1.00 17.65 217 PRO A O 1
ATOM 1377 N N . HIS A 1 177 ? 6.419 -8.245 -27.392 1.00 16.20 218 HIS A N 1
ATOM 1378 C CA . HIS A 1 177 ? 6.761 -9.601 -27.630 1.00 16.78 218 HIS A CA 1
ATOM 1379 C C . HIS A 1 177 ? 8.169 -9.806 -28.238 1.00 17.88 218 HIS A C 1
ATOM 1380 O O . HIS A 1 177 ? 8.628 -9.091 -29.119 1.00 18.22 218 HIS A O 1
ATOM 1387 N N . ASN A 1 178 ? 8.875 -10.772 -27.703 1.00 19.29 219 ASN A N 1
ATOM 1388 C CA . ASN A 1 178 ? 10.109 -11.255 -28.298 1.00 19.89 219 ASN A CA 1
ATOM 1389 C C . ASN A 1 178 ? 9.814 -12.698 -28.817 1.00 19.91 219 ASN A C 1
ATOM 1390 O O . ASN A 1 178 ? 9.395 -13.552 -28.039 1.00 20.16 219 ASN A O 1
ATOM 1395 N N . PRO A 1 179 ? 10.070 -13.001 -30.116 1.00 20.36 220 PRO A N 1
ATOM 1396 C CA . PRO A 1 179 ? 10.783 -12.322 -31.228 1.00 19.67 220 PRO A CA 1
ATOM 1397 C C . PRO A 1 179 ? 10.047 -11.370 -32.176 1.00 20.21 220 PRO A C 1
ATOM 1398 O O . PRO A 1 179 ? 10.716 -10.694 -32.971 1.00 19.70 220 PRO A O 1
ATOM 1402 N N . LEU A 1 180 ? 8.723 -11.331 -32.130 1.00 20.81 221 LEU A N 1
ATOM 1403 C CA . LEU A 1 180 ? 7.898 -10.579 -33.100 1.00 23.09 221 LEU A CA 1
ATOM 1404 C C . LEU A 1 180 ? 7.924 -9.069 -32.966 1.00 23.30 221 LEU A C 1
ATOM 1405 O O . LEU A 1 180 ? 7.699 -8.359 -33.947 1.00 24.60 221 LEU A O 1
ATOM 1410 N N . GLY A 1 181 ? 8.133 -8.538 -31.765 1.00 22.49 222 GLY A N 1
ATOM 1411 C CA . GLY A 1 181 ? 8.086 -7.080 -31.669 1.00 20.11 222 GLY A CA 1
ATOM 1412 C C . GLY A 1 181 ? 6.677 -6.558 -31.466 1.00 19.54 222 GLY A C 1
ATOM 1413 O O . GLY A 1 181 ? 6.481 -5.379 -31.367 1.00 19.30 222 GLY A O 1
ATOM 1414 N N . LYS A 1 182 ? 5.717 -7.466 -31.300 1.00 18.89 223 LYS A N 1
ATOM 1415 C CA . LYS A 1 182 ? 4.321 -7.138 -31.061 1.00 17.78 223 LYS A CA 1
ATOM 1416 C C . LYS A 1 182 ? 3.992 -6.454 -29.727 1.00 16.88 223 LYS A C 1
ATOM 1417 O O . LYS A 1 182 ? 4.341 -6.899 -28.662 1.00 17.53 223 LYS A O 1
ATOM 1423 N N . VAL A 1 183 ? 3.272 -5.359 -29.828 1.00 17.99 224 VAL A N 1
ATOM 1424 C CA . VAL A 1 183 ? 2.727 -4.633 -28.700 1.00 17.46 224 VAL A CA 1
ATOM 1425 C C . VAL A 1 183 ? 1.235 -5.027 -28.623 1.00 18.66 224 VAL A C 1
ATOM 1426 O O . VAL A 1 183 ? 0.409 -4.575 -29.458 1.00 18.93 224 VAL A O 1
ATOM 1430 N N . TYR A 1 184 ? 0.889 -5.872 -27.637 1.00 18.46 225 TYR A N 1
ATOM 1431 C CA . TYR A 1 184 ? -0.503 -6.331 -27.498 1.00 19.04 225 TYR A CA 1
ATOM 1432 C C . TYR A 1 184 ? -1.426 -5.169 -27.264 1.00 18.92 225 TYR A C 1
ATOM 1433 O O . TYR A 1 184 ? -1.087 -4.251 -26.511 1.00 20.85 225 TYR A O 1
ATOM 1442 N N . THR A 1 185 ? -2.606 -5.215 -27.875 1.00 18.94 226 THR A N 1
ATOM 1443 C CA . THR A 1 185 ? -3.579 -4.111 -27.795 1.00 18.29 226 THR A CA 1
ATOM 1444 C C . THR A 1 185 ? -4.495 -4.345 -26.625 1.00 20.62 226 THR A C 1
ATOM 1445 O O . THR A 1 185 ? -4.637 -5.493 -26.152 1.00 20.60 226 THR A O 1
ATOM 1449 N N . ARG A 1 186 ? -5.149 -3.273 -26.186 1.00 21.95 227 ARG A N 1
ATOM 1450 C CA . ARG A 1 186 ? -6.087 -3.368 -25.078 1.00 24.22 227 ARG A CA 1
ATOM 1451 C C . ARG A 1 186 ? -7.165 -4.441 -25.348 1.00 24.02 227 ARG A C 1
ATOM 1452 O O . ARG A 1 186 ? -7.482 -5.228 -24.481 1.00 24.67 227 ARG A O 1
ATOM 1460 N N . GLN A 1 187 ? -7.685 -4.496 -26.572 1.00 24.34 228 GLN A N 1
ATOM 1461 C CA . GLN A 1 187 ? -8.640 -5.518 -26.999 1.00 24.61 228 GLN A CA 1
ATOM 1462 C C . GLN A 1 187 ? -8.123 -6.947 -26.900 1.00 23.14 228 GLN A C 1
ATOM 1463 O O . GLN A 1 187 ? -8.849 -7.835 -26.496 1.00 24.78 228 GLN A O 1
ATOM 1469 N N . GLU A 1 188 ? -6.909 -7.198 -27.354 1.00 21.52 229 GLU A N 1
ATOM 1470 C CA . GLU A 1 188 ? -6.271 -8.498 -27.117 1.00 20.20 229 GLU A CA 1
ATOM 1471 C C . GLU A 1 188 ? -6.129 -8.838 -25.632 1.00 19.96 229 GLU A C 1
ATOM 1472 O O . GLU A 1 188 ? -6.368 -9.982 -25.223 1.00 20.92 229 GLU A O 1
ATOM 1478 N N . LEU A 1 189 ? -5.693 -7.875 -24.820 1.00 19.41 230 LEU A N 1
ATOM 1479 C CA . LEU A 1 189 ? -5.458 -8.139 -23.386 1.00 19.63 230 LEU A CA 1
ATOM 1480 C C . LEU A 1 189 ? -6.751 -8.449 -22.694 1.00 19.67 230 LEU A C 1
ATOM 1481 O O . LEU A 1 189 ? -6.792 -9.321 -21.816 1.00 19.06 230 LEU A O 1
ATOM 1486 N N . GLN A 1 190 ? -7.803 -7.738 -23.137 1.00 20.81 231 GLN A N 1
ATOM 1487 C CA . GLN A 1 190 ? -9.154 -7.893 -22.658 1.00 20.81 231 GLN A CA 1
ATOM 1488 C C . GLN A 1 190 ? -9.689 -9.265 -22.899 1.00 21.04 231 GLN A C 1
ATOM 1489 O O . GLN A 1 190 ? -10.380 -9.781 -22.051 1.00 23.12 231 GLN A O 1
ATOM 1495 N N . VAL A 1 191 ? -9.388 -9.877 -24.050 1.00 21.70 232 VAL A N 1
ATOM 1496 C CA . VAL A 1 191 ? -9.797 -11.254 -24.330 1.00 20.51 232 VAL A CA 1
ATOM 1497 C C . VAL A 1 191 ? -9.044 -12.167 -23.393 1.00 21.96 232 VAL A C 1
ATOM 1498 O O . VAL A 1 191 ? -9.628 -13.094 -22.798 1.00 22.38 232 VAL A O 1
ATOM 1502 N N . ILE A 1 192 ? -7.729 -11.924 -23.255 1.00 21.57 233 ILE A N 1
ATOM 1503 C CA . ILE A 1 192 ? -6.922 -12.718 -22.301 1.00 20.33 233 ILE A CA 1
ATOM 1504 C C . ILE A 1 192 ? -7.500 -12.592 -20.856 1.00 20.55 233 ILE A C 1
ATOM 1505 O O . ILE A 1 192 ? -7.709 -13.611 -20.201 1.00 21.28 233 ILE A O 1
ATOM 1510 N N . ALA A 1 193 ? -7.750 -11.358 -20.405 1.00 20.17 234 ALA A N 1
ATOM 1511 C CA . ALA A 1 193 ? -8.324 -11.055 -19.073 1.00 21.08 234 ALA A CA 1
ATOM 1512 C C . ALA A 1 193 ? -9.675 -11.734 -18.795 1.00 21.73 234 ALA A C 1
ATOM 1513 O O . ALA A 1 193 ? -9.856 -12.310 -17.715 1.00 20.76 234 ALA A O 1
ATOM 1515 N N . ASP A 1 194 ? -10.611 -11.639 -19.761 1.00 22.58 235 ASP A N 1
ATOM 1516 C CA . ASP A 1 194 ? -11.941 -12.316 -19.704 1.00 23.77 235 ASP A CA 1
ATOM 1517 C C . ASP A 1 194 ? -11.867 -13.779 -19.393 1.00 22.59 235 ASP A C 1
ATOM 1518 O O . ASP A 1 194 ? -12.661 -14.278 -18.594 1.00 24.30 235 ASP A O 1
ATOM 1523 N N . LEU A 1 195 ? -10.943 -14.471 -20.056 1.00 22.54 236 LEU A N 1
ATOM 1524 C CA . LEU A 1 195 ? -10.726 -15.911 -19.887 1.00 21.11 236 LEU A CA 1
ATOM 1525 C C . LEU A 1 195 ? -10.063 -16.293 -18.564 1.00 21.80 236 LEU A C 1
ATOM 1526 O O . LEU A 1 195 ? -10.380 -17.350 -17.998 1.00 23.38 236 LEU A O 1
ATOM 1531 N N . CYS A 1 196 ? -9.104 -15.482 -18.103 1.00 22.26 237 CYS A N 1
ATOM 1532 C CA . CYS A 1 196 ? -8.391 -15.734 -16.849 1.00 21.86 237 CYS A CA 1
ATOM 1533 C C . CYS A 1 196 ? -9.347 -15.585 -15.701 1.00 21.94 237 CYS A C 1
ATOM 1534 O O . CYS A 1 196 ? -9.335 -16.414 -14.810 1.00 21.18 237 CYS A O 1
ATOM 1537 N N . VAL A 1 197 ? -10.171 -14.525 -15.744 1.00 22.97 238 VAL A N 1
ATOM 1538 C CA . VAL A 1 197 ? -11.272 -14.307 -14.767 1.00 23.08 238 VAL A CA 1
ATOM 1539 C C . VAL A 1 197 ? -12.347 -15.428 -14.842 1.00 24.39 238 VAL A C 1
ATOM 1540 O O . VAL A 1 197 ? -12.684 -16.043 -13.811 1.00 25.68 238 VAL A O 1
ATOM 1544 N N . LYS A 1 198 ? -12.844 -15.726 -16.041 1.00 24.32 239 LYS A N 1
ATOM 1545 C CA . LYS A 1 198 ? -13.822 -16.817 -16.220 1.00 25.93 239 LYS A CA 1
ATOM 1546 C C . LYS A 1 198 ? -13.328 -18.219 -15.780 1.00 24.71 239 LYS A C 1
ATOM 1547 O O . LYS A 1 198 ? -14.081 -18.947 -15.182 1.00 24.76 239 LYS A O 1
ATOM 1553 N N . HIS A 1 199 ? -12.069 -18.578 -16.027 1.00 24.39 240 HIS A N 1
ATOM 1554 C CA . HIS A 1 199 ? -11.523 -19.859 -15.524 1.00 23.35 240 HIS A CA 1
ATOM 1555 C C . HIS A 1 199 ? -10.782 -19.736 -14.221 1.00 23.25 240 HIS A C 1
ATOM 1556 O O . HIS A 1 199 ? -10.323 -20.694 -13.678 1.00 24.30 240 HIS A O 1
ATOM 1563 N N . ASP A 1 200 ? -10.679 -18.537 -13.703 1.00 25.02 241 ASP A N 1
ATOM 1564 C CA . ASP A 1 200 ? -9.957 -18.328 -12.446 1.00 25.42 241 ASP A CA 1
ATOM 1565 C C . ASP A 1 200 ? -8.509 -18.821 -12.569 1.00 24.98 241 ASP A C 1
ATOM 1566 O O . ASP A 1 200 ? -8.042 -19.668 -11.793 1.00 25.70 241 ASP A O 1
ATOM 1571 N N . THR A 1 201 ? -7.796 -18.308 -13.566 1.00 23.62 242 THR A N 1
ATOM 1572 C CA . THR A 1 201 ? -6.396 -18.673 -13.715 1.00 22.26 242 THR A CA 1
ATOM 1573 C C . THR A 1 201 ? -5.528 -17.455 -13.432 1.00 21.28 242 THR A C 1
ATOM 1574 O O . THR A 1 201 ? -6.032 -16.328 -13.240 1.00 21.74 242 THR A O 1
ATOM 1578 N N . LEU A 1 202 ? -4.229 -17.679 -13.404 1.00 20.68 243 LEU A N 1
ATOM 1579 C CA . LEU A 1 202 ? -3.217 -16.637 -13.305 1.00 20.22 243 LEU A CA 1
ATOM 1580 C C . LEU A 1 202 ? -2.736 -16.166 -14.678 1.00 20.83 243 LEU A C 1
ATOM 1581 O O . LEU A 1 202 ? -2.875 -16.887 -15.681 1.00 19.42 243 LEU A O 1
ATOM 1586 N N . CYS A 1 203 ? -2.156 -14.954 -14.711 1.00 20.35 244 CYS A N 1
ATOM 1587 C CA . CYS A 1 203 ? -1.436 -14.499 -15.862 1.00 19.54 244 CYS A CA 1
ATOM 1588 C C . CYS A 1 203 ? -0.042 -14.152 -15.383 1.00 19.80 244 CYS A C 1
ATOM 1589 O O . CYS A 1 203 ? 0.107 -13.456 -14.399 1.00 20.94 244 CYS A O 1
ATOM 1592 N N . ILE A 1 204 ? 0.982 -14.678 -16.036 1.00 19.55 245 ILE A N 1
ATOM 1593 C CA . ILE A 1 204 ? 2.356 -14.250 -15.783 1.00 19.94 245 ILE A CA 1
ATOM 1594 C C . ILE A 1 204 ? 2.754 -13.408 -16.973 1.00 20.06 245 ILE A C 1
ATOM 1595 O O . ILE A 1 204 ? 2.781 -13.926 -18.077 1.00 20.86 245 ILE A O 1
ATOM 1600 N N . SER A 1 205 ? 3.020 -12.120 -16.753 1.00 19.42 246 SER A N 1
ATOM 1601 C CA . SER A 1 205 ? 3.186 -11.168 -17.855 1.00 19.26 246 SER A CA 1
ATOM 1602 C C . SER A 1 205 ? 4.619 -10.625 -17.916 1.00 18.41 246 SER A C 1
ATOM 1603 O O . SER A 1 205 ? 5.028 -9.867 -17.064 1.00 17.67 246 SER A O 1
ATOM 1606 N N . ASP A 1 206 ? 5.371 -11.068 -18.921 1.00 18.64 247 ASP A N 1
ATOM 1607 C CA . ASP A 1 206 ? 6.757 -10.716 -19.117 1.00 17.86 247 ASP A CA 1
ATOM 1608 C C . ASP A 1 206 ? 6.826 -9.385 -19.881 1.00 18.45 247 ASP A C 1
ATOM 1609 O O . ASP A 1 206 ? 6.624 -9.347 -21.093 1.00 19.16 247 ASP A O 1
ATOM 1614 N N . GLU A 1 207 ? 7.135 -8.313 -19.160 1.00 17.47 248 GLU A N 1
ATOM 1615 C CA . GLU A 1 207 ? 7.066 -6.967 -19.708 1.00 18.26 248 GLU A CA 1
ATOM 1616 C C . GLU A 1 207 ? 8.417 -6.223 -19.674 1.00 18.10 248 GLU A C 1
ATOM 1617 O O . GLU A 1 207 ? 8.465 -4.979 -19.584 1.00 17.83 248 GLU A O 1
ATOM 1623 N N . VAL A 1 208 ? 9.497 -6.987 -19.798 1.00 17.03 249 VAL A N 1
ATOM 1624 C CA . VAL A 1 208 ? 10.852 -6.429 -19.815 1.00 18.06 249 VAL A CA 1
ATOM 1625 C C . VAL A 1 208 ? 11.093 -5.305 -20.806 1.00 17.94 249 VAL A C 1
ATOM 1626 O O . VAL A 1 208 ? 11.875 -4.392 -20.493 1.00 18.30 249 VAL A O 1
ATOM 1630 N N . TYR A 1 209 ? 10.433 -5.381 -21.966 1.00 18.31 250 TYR A N 1
ATOM 1631 C CA . TYR A 1 209 ? 10.573 -4.405 -23.075 1.00 19.35 250 TYR A CA 1
ATOM 1632 C C . TYR A 1 209 ? 9.547 -3.282 -23.036 1.00 19.88 250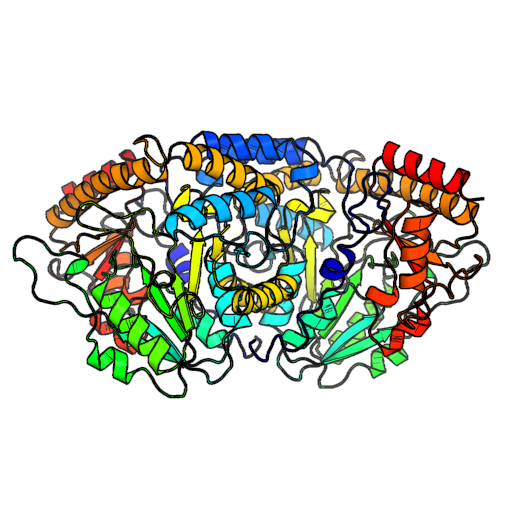 TYR A C 1
ATOM 1633 O O . TYR A 1 209 ? 9.387 -2.595 -24.042 1.00 20.50 250 TYR A O 1
ATOM 1642 N N . GLU A 1 210 ? 8.924 -3.058 -21.884 1.00 19.86 251 GLU A N 1
ATOM 1643 C CA . GLU A 1 210 ? 7.829 -2.103 -21.692 1.00 19.59 251 GLU A CA 1
ATOM 1644 C C . GLU A 1 210 ? 8.069 -0.647 -22.078 1.00 19.60 251 GLU A C 1
ATOM 1645 O O . GLU A 1 210 ? 7.160 0.031 -22.500 1.00 19.63 251 GLU A O 1
ATOM 1651 N N . TRP A 1 211 ? 9.290 -0.170 -21.898 1.00 20.18 252 TRP A N 1
ATOM 1652 C CA . TRP A 1 211 ? 9.673 1.153 -22.356 1.00 19.73 252 TRP A CA 1
ATOM 1653 C C . TRP A 1 211 ? 9.951 1.249 -23.846 1.00 20.85 252 TRP A C 1
ATOM 1654 O O . TRP A 1 211 ? 9.963 2.332 -24.397 1.00 20.99 252 TRP A O 1
ATOM 1665 N N . LEU A 1 212 ? 10.179 0.117 -24.490 1.00 20.77 253 LEU A N 1
ATOM 1666 C CA . LEU A 1 212 ? 10.566 0.128 -25.882 1.00 20.89 253 LEU A CA 1
ATOM 1667 C C . LEU A 1 212 ? 9.380 -0.075 -26.783 1.00 21.69 253 LEU A C 1
ATOM 1668 O O . LEU A 1 212 ? 9.228 -1.109 -27.402 1.00 21.61 253 LEU A O 1
ATOM 1673 N N . VAL A 1 213 ? 8.526 0.933 -26.823 1.00 21.62 254 VAL A N 1
ATOM 1674 C CA . VAL A 1 213 ? 7.450 0.967 -27.775 1.00 21.60 254 VAL A CA 1
ATOM 1675 C C . VAL A 1 213 ? 7.431 2.210 -28.653 1.00 22.56 254 VAL A C 1
ATOM 1676 O O . VAL A 1 213 ? 7.760 3.303 -28.224 1.00 21.58 254 VAL A O 1
ATOM 1680 N N . TYR A 1 214 ? 7.085 2.010 -29.909 1.00 22.45 255 TYR A N 1
ATOM 1681 C CA . TYR A 1 214 ? 7.355 2.993 -30.927 1.00 23.16 255 TYR A CA 1
ATOM 1682 C C . TYR A 1 214 ? 6.091 3.747 -31.290 1.00 24.56 255 TYR A C 1
ATOM 1683 O O . TYR A 1 214 ? 5.001 3.347 -30.908 1.00 23.24 255 TYR A O 1
ATOM 1692 N N . THR A 1 215 ? 6.251 4.862 -31.987 1.00 25.60 256 THR A N 1
ATOM 1693 C CA . THR A 1 215 ? 5.116 5.726 -32.334 1.00 26.80 256 THR A CA 1
ATOM 1694 C C . THR A 1 215 ? 3.969 4.927 -32.981 1.00 26.78 256 THR A C 1
ATOM 1695 O O . THR A 1 215 ? 4.184 3.996 -33.777 1.00 26.17 256 THR A O 1
ATOM 1699 N N . GLY A 1 216 ? 2.749 5.247 -32.560 1.00 27.31 257 GLY A N 1
ATOM 1700 C CA . GLY A 1 216 ? 1.549 4.550 -33.029 1.00 28.38 257 GLY A CA 1
ATOM 1701 C C . GLY A 1 216 ? 1.056 3.535 -31.996 1.00 29.34 257 GLY A C 1
ATOM 1702 O O . GLY A 1 216 ? -0.073 3.039 -32.075 1.00 29.60 257 GLY A O 1
ATOM 1703 N N . HIS A 1 217 ? 1.894 3.248 -31.012 1.00 28.83 258 HIS A N 1
ATOM 1704 C CA . HIS A 1 217 ? 1.597 2.217 -30.038 1.00 27.94 258 HIS A CA 1
ATOM 1705 C C . HIS A 1 217 ? 1.774 2.650 -28.600 1.00 26.19 258 HIS A C 1
ATOM 1706 O O . HIS A 1 217 ? 2.481 3.595 -28.311 1.00 25.03 258 HIS A O 1
ATOM 1713 N N . THR A 1 218 ? 1.106 1.946 -27.704 1.00 25.61 259 THR A N 1
ATOM 1714 C CA . THR A 1 218 ? 1.317 2.133 -26.290 1.00 24.81 259 THR A CA 1
ATOM 1715 C C . THR A 1 218 ? 1.311 0.870 -25.459 1.00 22.76 259 THR A C 1
ATOM 1716 O O . THR A 1 218 ? 0.478 0.005 -25.629 1.00 21.55 259 THR A O 1
ATOM 1720 N N . HIS A 1 219 ? 2.265 0.781 -24.549 1.00 21.65 260 HIS A N 1
ATOM 1721 C CA . HIS A 1 219 ? 2.279 -0.287 -23.579 1.00 21.20 260 HIS A CA 1
ATOM 1722 C C . HIS A 1 219 ? 1.096 -0.272 -22.631 1.00 21.34 260 HIS A C 1
ATOM 1723 O O . HIS A 1 219 ? 0.928 0.633 -21.837 1.00 21.96 260 HIS A O 1
ATOM 1730 N N . VAL A 1 220 ? 0.280 -1.302 -22.727 1.00 21.49 261 VAL A N 1
ATOM 1731 C CA . VAL A 1 220 ? -0.783 -1.481 -21.765 1.00 20.64 261 VAL A CA 1
ATOM 1732 C C . VAL A 1 220 ? -0.434 -2.686 -20.928 1.00 20.12 261 VAL A C 1
ATOM 1733 O O . VAL A 1 220 ? -0.020 -3.726 -21.505 1.00 18.57 261 VAL A O 1
ATOM 1737 N N . LYS A 1 221 ? -0.581 -2.526 -19.587 1.00 19.38 262 LYS A N 1
ATOM 1738 C CA . LYS A 1 221 ? -0.355 -3.581 -18.569 1.00 18.38 262 LYS A CA 1
ATOM 1739 C C . LYS A 1 221 ? -1.646 -4.341 -18.259 1.00 18.51 262 LYS A C 1
ATOM 1740 O O . LYS A 1 221 ? -2.608 -3.794 -17.703 1.00 18.15 262 LYS A O 1
ATOM 1746 N N . ILE A 1 222 ? -1.679 -5.614 -18.596 1.00 18.39 263 ILE A N 1
ATOM 1747 C CA . ILE A 1 222 ? -2.879 -6.410 -18.363 1.00 17.33 263 ILE A CA 1
ATOM 1748 C C . ILE A 1 222 ? -3.332 -6.399 -16.878 1.00 18.35 263 ILE A C 1
ATOM 1749 O O . ILE A 1 222 ? -4.535 -6.485 -16.610 1.00 17.87 263 ILE A O 1
ATOM 1754 N N . ALA A 1 223 ? -2.378 -6.343 -15.930 1.00 18.41 264 ALA A N 1
ATOM 1755 C CA . ALA A 1 223 ? -2.692 -6.305 -14.496 1.00 19.45 264 ALA A CA 1
ATOM 1756 C C . ALA A 1 223 ? -3.448 -5.035 -14.065 1.00 20.50 264 ALA A C 1
ATOM 1757 O O . ALA A 1 223 ? -3.995 -4.992 -12.967 1.00 20.28 264 ALA A O 1
ATOM 1759 N N . THR A 1 224 ? -3.459 -4.007 -14.907 1.00 19.95 265 THR A N 1
ATOM 1760 C CA . THR A 1 224 ? -4.315 -2.855 -14.647 1.00 21.13 265 THR A CA 1
ATOM 1761 C C . THR A 1 224 ? -5.790 -2.986 -15.146 1.00 22.31 265 THR A C 1
ATOM 1762 O O . THR A 1 224 ? -6.574 -2.099 -14.868 1.00 22.99 265 THR A O 1
ATOM 1766 N N . LEU A 1 225 ? -6.160 -4.066 -15.847 1.00 21.59 266 LEU A N 1
ATOM 1767 C CA . LEU A 1 225 ? -7.522 -4.262 -16.332 1.00 22.44 266 LEU A CA 1
ATOM 1768 C C . LEU A 1 225 ? -8.380 -4.876 -15.233 1.00 23.61 266 LEU A C 1
ATOM 1769 O O . LEU A 1 225 ? -7.852 -5.587 -14.374 1.00 24.18 266 LEU A O 1
ATOM 1774 N N . PRO A 1 226 ? -9.708 -4.649 -15.251 1.00 24.34 267 PRO A N 1
ATOM 1775 C CA . PRO A 1 226 ? -10.615 -5.164 -14.181 1.00 24.62 267 PRO A CA 1
ATOM 1776 C C . PRO A 1 226 ? -10.437 -6.680 -13.866 1.00 24.48 267 PRO A C 1
ATOM 1777 O O . PRO A 1 226 ? -10.285 -7.488 -14.796 1.00 24.89 267 PRO A O 1
ATOM 1781 N N . GLY A 1 227 ? -10.403 -7.037 -12.577 1.00 23.54 268 GLY A N 1
ATOM 1782 C CA . GLY A 1 227 ? -10.243 -8.414 -12.132 1.00 21.48 268 GLY A CA 1
ATOM 1783 C C . GLY A 1 227 ? -8.811 -8.965 -12.283 1.00 21.50 268 GLY A C 1
ATOM 1784 O O . GLY A 1 227 ? -8.535 -10.070 -11.837 1.00 20.24 268 GLY A O 1
ATOM 1785 N N . MET A 1 228 ? -7.880 -8.204 -12.864 1.00 21.98 269 MET A N 1
ATOM 1786 C CA . MET A 1 228 ? -6.558 -8.778 -13.181 1.00 22.41 269 MET A CA 1
ATOM 1787 C C . MET A 1 228 ? -5.460 -8.599 -12.111 1.00 22.81 269 MET A C 1
ATOM 1788 O O . MET A 1 228 ? -4.520 -9.409 -12.037 1.00 22.50 269 MET A O 1
ATOM 1793 N N . TRP A 1 229 ? -5.572 -7.546 -11.302 1.00 22.29 270 TRP A N 1
ATOM 1794 C CA . TRP A 1 229 ? -4.564 -7.247 -10.279 1.00 22.22 270 TRP A CA 1
ATOM 1795 C C . TRP A 1 229 ? -4.253 -8.459 -9.406 1.00 22.98 270 TRP A C 1
ATOM 1796 O O . TRP A 1 229 ? -3.083 -8.773 -9.100 1.00 22.87 270 TRP A O 1
ATOM 1807 N N . GLU A 1 230 ? -5.324 -9.128 -9.004 1.00 22.64 271 GLU A N 1
ATOM 1808 C CA . GLU A 1 230 ? -5.249 -10.164 -8.000 1.00 23.72 271 GLU A CA 1
ATOM 1809 C C . GLU A 1 230 ? -4.679 -11.442 -8.564 1.00 22.50 271 GLU A C 1
ATOM 1810 O O . GLU A 1 230 ? -4.388 -12.391 -7.805 1.00 22.25 271 GLU A O 1
ATOM 1816 N N . ARG A 1 231 ? -4.501 -11.492 -9.888 1.00 20.77 272 ARG A N 1
ATOM 1817 C CA . ARG A 1 231 ? -4.205 -12.770 -10.522 1.00 20.79 272 ARG A CA 1
ATOM 1818 C C . ARG A 1 231 ? -3.064 -12.675 -11.524 1.00 19.50 272 ARG A C 1
ATOM 1819 O O . ARG A 1 231 ? -2.892 -13.568 -12.349 1.00 19.95 272 ARG A O 1
ATOM 1827 N N . THR A 1 232 ? -2.323 -11.577 -11.479 1.00 18.95 273 THR A N 1
ATOM 1828 C CA . THR A 1 232 ? -1.219 -11.343 -12.418 1.00 17.83 273 THR A CA 1
ATOM 1829 C C . THR A 1 232 ? 0.112 -11.130 -11.702 1.00 18.12 273 THR A C 1
ATOM 1830 O O . THR A 1 232 ? 0.183 -10.448 -10.680 1.00 18.31 273 THR A O 1
ATOM 1834 N N . ILE A 1 233 ? 1.173 -11.712 -12.252 1.00 18.10 274 ILE A N 1
ATOM 1835 C CA . ILE A 1 233 ? 2.533 -11.360 -11.887 1.00 16.81 274 ILE A CA 1
ATOM 1836 C C . ILE A 1 233 ? 3.120 -10.627 -13.081 1.00 17.64 274 ILE A C 1
ATOM 1837 O O . ILE A 1 233 ? 3.087 -11.146 -14.206 1.00 18.11 274 ILE A O 1
ATOM 1842 N N . THR A 1 234 ? 3.675 -9.431 -12.856 1.00 16.96 275 THR A N 1
ATOM 1843 C CA . THR A 1 234 ? 4.226 -8.659 -13.956 1.00 16.63 275 THR A CA 1
ATOM 1844 C C . THR A 1 234 ? 5.691 -8.419 -13.693 1.00 17.06 275 THR A C 1
ATOM 1845 O O . THR A 1 234 ? 6.068 -7.928 -12.647 1.00 16.22 275 THR A O 1
ATOM 1849 N N . ILE A 1 235 ? 6.480 -8.728 -14.731 1.00 17.31 276 ILE A N 1
ATOM 1850 C CA . ILE A 1 235 ? 7.903 -8.838 -14.662 1.00 16.48 276 ILE A CA 1
ATOM 1851 C C . ILE A 1 235 ? 8.615 -7.774 -15.498 1.00 16.60 276 ILE A C 1
ATOM 1852 O O . ILE A 1 235 ? 8.257 -7.515 -16.638 1.00 15.83 276 ILE A O 1
ATOM 1857 N N . GLY A 1 236 ? 9.623 -7.159 -14.888 1.00 17.14 277 GLY A N 1
ATOM 1858 C CA . GLY A 1 236 ? 10.482 -6.192 -15.526 1.00 16.65 277 GLY A CA 1
ATOM 1859 C C . GLY A 1 236 ? 11.939 -6.579 -15.298 1.00 17.40 277 GLY A C 1
ATOM 1860 O O . GLY A 1 236 ? 12.240 -7.516 -14.575 1.00 16.07 277 GLY A O 1
ATOM 1861 N N . SER A 1 237 ? 12.840 -5.812 -15.894 1.00 18.39 278 SER A N 1
ATOM 1862 C CA . SER A 1 237 ? 14.267 -6.145 -15.929 1.00 19.38 278 SER A CA 1
ATOM 1863 C C . SER A 1 237 ? 15.155 -4.887 -16.048 1.00 19.96 278 SER A C 1
ATOM 1864 O O . SER A 1 237 ? 14.901 -4.034 -16.900 1.00 20.61 278 SER A O 1
ATOM 1867 N N . ALA A 1 238 ? 16.201 -4.823 -15.234 1.00 19.77 279 ALA A N 1
ATOM 1868 C CA . ALA A 1 238 ? 17.246 -3.766 -15.270 1.00 19.97 279 ALA A CA 1
ATOM 1869 C C . ALA A 1 238 ? 17.988 -3.777 -16.577 1.00 19.29 279 ALA A C 1
ATOM 1870 O O . ALA A 1 238 ? 18.294 -2.739 -17.123 1.00 18.15 279 ALA A O 1
ATOM 1872 N N . GLY A 1 239 ? 18.335 -4.981 -17.042 1.00 20.12 280 GLY A N 1
ATOM 1873 C CA . GLY A 1 239 ? 19.026 -5.179 -18.317 1.00 19.89 280 GLY A CA 1
ATOM 1874 C C . GLY A 1 239 ? 18.367 -4.484 -19.487 1.00 20.84 280 GLY A C 1
ATOM 1875 O O . GLY A 1 239 ? 19.040 -3.878 -20.330 1.00 20.69 280 GLY A O 1
ATOM 1876 N N . LYS A 1 240 ? 17.042 -4.576 -19.534 1.00 21.57 281 LYS A N 1
ATOM 1877 C CA . LYS A 1 240 ? 16.261 -3.981 -20.608 1.00 22.53 281 LYS A CA 1
ATOM 1878 C C . LYS A 1 240 ? 16.039 -2.494 -20.368 1.00 22.59 281 LYS A C 1
ATOM 1879 O O . LYS A 1 240 ? 16.195 -1.683 -21.281 1.00 20.06 281 LYS A O 1
ATOM 1885 N N . THR A 1 241 ? 15.675 -2.134 -19.140 1.00 23.16 282 THR A N 1
ATOM 1886 C CA . THR A 1 241 ? 15.425 -0.735 -18.826 1.00 22.27 282 THR A CA 1
ATOM 1887 C C . THR A 1 241 ? 16.599 0.241 -18.827 1.00 22.53 282 THR A C 1
ATOM 1888 O O . THR A 1 241 ? 16.450 1.387 -19.190 1.00 22.33 282 THR A O 1
ATOM 1892 N N . PHE A 1 242 ? 17.770 -0.240 -18.443 1.00 20.97 283 PHE A N 1
ATOM 1893 C CA . PHE A 1 242 ? 18.955 0.578 -18.428 1.00 20.58 283 PHE A CA 1
ATOM 1894 C C . PHE A 1 242 ? 20.067 0.120 -19.365 1.00 20.68 283 PHE A C 1
ATOM 1895 O O . PHE A 1 242 ? 21.167 0.630 -19.298 1.00 20.35 283 PHE A O 1
ATOM 1903 N N . SER A 1 243 ? 19.757 -0.827 -20.241 1.00 19.18 284 SER A N 1
ATOM 1904 C CA . SER A 1 243 ? 20.694 -1.343 -21.189 1.00 20.60 284 SER A CA 1
ATOM 1905 C C . SER A 1 243 ? 21.966 -1.906 -20.518 1.00 20.53 284 SER A C 1
ATOM 1906 O O . SER A 1 243 ? 23.082 -1.646 -21.018 1.00 20.70 284 SER A O 1
ATOM 1909 N N . VAL A 1 244 ? 21.788 -2.610 -19.383 1.00 19.36 285 VAL A N 1
ATOM 1910 C CA . VAL A 1 244 ? 22.879 -3.282 -18.669 1.00 18.45 285 VAL A CA 1
ATOM 1911 C C . VAL A 1 244 ? 22.498 -4.754 -18.488 1.00 18.04 285 VAL A C 1
ATOM 1912 O O . VAL A 1 244 ? 22.166 -5.234 -17.384 1.00 17.45 285 VAL A O 1
ATOM 1916 N N . THR A 1 245 ? 22.489 -5.469 -19.605 1.00 18.89 286 THR A N 1
ATOM 1917 C CA . THR A 1 245 ? 22.091 -6.900 -19.605 1.00 18.32 286 THR A CA 1
ATOM 1918 C C . THR A 1 245 ? 22.894 -7.727 -18.593 1.00 18.89 286 THR A C 1
ATOM 1919 O O . THR A 1 245 ? 22.376 -8.705 -18.024 1.00 19.67 286 THR A O 1
ATOM 1923 N N . GLY A 1 246 ? 24.094 -7.236 -18.273 1.00 19.33 287 GLY A N 1
ATOM 1924 C CA . GLY A 1 246 ? 25.036 -7.944 -17.430 1.00 19.10 287 GLY A CA 1
ATOM 1925 C C . GLY A 1 246 ? 24.843 -7.692 -15.959 1.00 18.82 287 GLY A C 1
ATOM 1926 O O . GLY A 1 246 ? 25.564 -8.220 -15.154 1.00 19.10 287 GLY A O 1
ATOM 1927 N N . TRP A 1 247 ? 23.883 -6.867 -15.593 1.00 19.09 288 TRP A N 1
ATOM 1928 C CA . TRP A 1 247 ? 23.606 -6.671 -14.166 1.00 18.17 288 TRP A CA 1
ATOM 1929 C C . TRP A 1 247 ? 22.676 -7.767 -13.586 1.00 17.98 288 TRP A C 1
ATOM 1930 O O . TRP A 1 247 ? 22.687 -8.032 -12.377 1.00 16.66 288 TRP A O 1
ATOM 1941 N N . LYS A 1 248 ? 21.859 -8.363 -14.466 1.00 17.63 289 LYS A N 1
ATOM 1942 C CA . LYS A 1 248 ? 20.988 -9.493 -14.163 1.00 17.45 289 LYS A CA 1
ATOM 1943 C C . LYS A 1 248 ? 20.146 -9.268 -12.909 1.00 17.82 289 LYS A C 1
ATOM 1944 O O . LYS A 1 248 ? 20.329 -9.982 -11.910 1.00 18.23 289 LYS A O 1
ATOM 1950 N N . LEU A 1 249 ? 19.255 -8.260 -12.985 1.00 17.41 290 LEU A N 1
ATOM 1951 C CA . LEU A 1 249 ? 18.282 -7.899 -11.943 1.00 16.64 290 LEU A CA 1
ATOM 1952 C C . LEU A 1 249 ? 16.928 -7.675 -12.617 1.00 16.89 290 LEU A C 1
ATOM 1953 O O . LEU A 1 249 ? 16.848 -6.919 -13.584 1.00 17.49 290 LEU A O 1
ATOM 1958 N N . GLY A 1 250 ? 15.879 -8.353 -12.151 1.00 16.50 291 GLY A N 1
ATOM 1959 C CA . GLY A 1 250 ? 14.521 -8.054 -12.569 1.00 15.64 291 GLY A CA 1
ATOM 1960 C C . GLY A 1 250 ? 13.646 -8.103 -11.336 1.00 16.86 291 GLY A C 1
ATOM 1961 O O . GLY A 1 250 ? 14.106 -8.312 -10.231 1.00 16.84 291 GLY A O 1
ATOM 1962 N N . TRP A 1 251 ? 12.358 -7.936 -11.534 1.00 17.62 292 TRP A N 1
ATOM 1963 C CA . TRP A 1 251 ? 11.437 -7.829 -10.447 1.00 17.50 292 TRP A CA 1
ATOM 1964 C C . TRP A 1 251 ? 10.123 -8.372 -10.969 1.00 17.69 292 TRP A C 1
ATOM 1965 O O . TRP A 1 251 ? 9.841 -8.298 -12.200 1.00 16.28 292 TRP A O 1
ATOM 1976 N N . SER A 1 252 ? 9.391 -8.968 -10.012 1.00 17.17 293 SER A N 1
ATOM 1977 C CA . SER A 1 252 ? 8.023 -9.363 -10.097 1.00 17.47 293 SER A CA 1
ATOM 1978 C C . SER A 1 252 ? 7.176 -8.424 -9.235 1.00 18.09 293 SER A C 1
ATOM 1979 O O . SER A 1 252 ? 7.487 -8.167 -8.078 1.00 17.59 293 SER A O 1
ATOM 1982 N N . ILE A 1 253 ? 6.122 -7.902 -9.839 1.00 19.72 294 ILE A N 1
ATOM 1983 C CA . ILE A 1 253 ? 5.161 -7.013 -9.204 1.00 20.51 294 ILE A CA 1
ATOM 1984 C C . ILE A 1 253 ? 3.793 -7.688 -9.299 1.00 21.55 294 ILE A C 1
ATOM 1985 O O . ILE A 1 253 ? 3.378 -8.136 -10.370 1.00 21.74 294 ILE A O 1
ATOM 1990 N N . GLY A 1 254 ? 3.127 -7.818 -8.149 1.00 21.94 295 GLY A N 1
ATOM 1991 C CA . GLY A 1 254 ? 1.769 -8.350 -8.095 1.00 21.16 295 GLY A CA 1
ATOM 1992 C C . GLY A 1 254 ? 1.210 -8.328 -6.686 1.00 21.53 295 GLY A C 1
ATOM 1993 O O . GLY A 1 254 ? 1.760 -7.670 -5.792 1.00 20.61 295 GLY A O 1
ATOM 1994 N N . PRO A 1 255 ? 0.074 -9.011 -6.487 1.00 21.57 296 PRO A N 1
ATOM 1995 C CA . PRO A 1 255 ? -0.576 -9.002 -5.190 1.00 21.70 296 PRO A CA 1
ATOM 1996 C C . PRO A 1 255 ? 0.217 -9.765 -4.155 1.00 21.90 296 PRO A C 1
ATOM 1997 O O . PRO A 1 255 ? 0.886 -10.747 -4.482 1.00 21.61 296 PRO A O 1
ATOM 2001 N N . ALA A 1 256 ? 0.122 -9.327 -2.900 1.00 22.71 297 ALA A N 1
ATOM 2002 C CA . ALA A 1 256 ? 0.915 -9.917 -1.812 1.00 22.01 297 ALA A CA 1
ATOM 2003 C C . ALA A 1 256 ? 0.690 -11.400 -1.655 1.00 21.58 297 ALA A C 1
ATOM 2004 O O . ALA A 1 256 ? 1.634 -12.083 -1.364 1.00 21.69 297 ALA A O 1
ATOM 2006 N N . HIS A 1 257 ? -0.527 -11.890 -1.863 1.00 20.80 298 HIS A N 1
ATOM 2007 C CA . HIS A 1 257 ? -0.818 -13.310 -1.727 1.00 21.80 298 HIS A CA 1
ATOM 2008 C C . HIS A 1 257 ? -0.160 -14.206 -2.825 1.00 21.95 298 HIS A C 1
ATOM 2009 O O . HIS A 1 257 ? 0.018 -15.421 -2.629 1.00 20.78 298 HIS A O 1
ATOM 2016 N N . LEU A 1 258 ? 0.194 -13.612 -3.968 1.00 21.34 299 LEU A N 1
ATOM 2017 C CA . LEU A 1 258 ? 0.941 -14.334 -4.979 1.00 19.64 299 LEU A CA 1
ATOM 2018 C C . LEU A 1 258 ? 2.441 -14.103 -4.812 1.00 19.53 299 LEU A C 1
ATOM 2019 O O . LEU A 1 258 ? 3.226 -15.051 -4.825 1.00 19.31 299 LEU A O 1
ATOM 2024 N N . ILE A 1 259 ? 2.847 -12.857 -4.612 1.00 19.18 300 ILE A N 1
ATOM 2025 C CA . ILE A 1 259 ? 4.270 -12.533 -4.419 1.00 19.47 300 ILE A CA 1
ATOM 2026 C C . ILE A 1 259 ? 4.877 -13.282 -3.239 1.00 20.39 300 ILE A C 1
ATOM 2027 O O . ILE A 1 259 ? 6.046 -13.615 -3.290 1.00 22.73 300 ILE A O 1
ATOM 2032 N N . LYS A 1 260 ? 4.119 -13.596 -2.192 1.00 20.97 301 LYS A N 1
ATOM 2033 C CA . LYS A 1 260 ? 4.684 -14.398 -1.094 1.00 21.71 301 LYS A CA 1
ATOM 2034 C C . LYS A 1 260 ? 5.170 -15.758 -1.531 1.00 21.13 301 LYS A C 1
ATOM 2035 O O . LYS A 1 260 ? 6.168 -16.248 -1.023 1.00 21.34 301 LYS A O 1
ATOM 2041 N N . HIS A 1 261 ? 4.492 -16.366 -2.494 1.00 20.19 302 HIS A N 1
ATOM 2042 C CA . HIS A 1 261 ? 4.933 -17.675 -2.944 1.00 20.28 302 HIS A CA 1
ATOM 2043 C C . HIS A 1 261 ? 6.227 -17.550 -3.758 1.00 19.80 302 HIS A C 1
ATOM 2044 O O . HIS A 1 261 ? 7.106 -18.356 -3.607 1.00 20.55 302 HIS A O 1
ATOM 2051 N N . LEU A 1 262 ? 6.366 -16.494 -4.556 1.00 18.88 303 LEU A N 1
ATOM 2052 C CA . LEU A 1 262 ? 7.631 -16.206 -5.237 1.00 18.89 303 LEU A CA 1
ATOM 2053 C C . LEU A 1 262 ? 8.775 -15.993 -4.279 1.00 19.47 303 LEU A C 1
ATOM 2054 O O . LEU A 1 262 ? 9.882 -16.448 -4.514 1.00 19.79 303 LEU A O 1
ATOM 2059 N N . GLN A 1 263 ? 8.495 -15.226 -3.235 1.00 19.51 304 GLN A N 1
ATOM 2060 C CA . GLN A 1 263 ? 9.423 -14.976 -2.168 1.00 19.94 304 GLN A CA 1
ATOM 2061 C C . GLN A 1 263 ? 9.848 -16.254 -1.449 1.00 19.37 304 GLN A C 1
ATOM 2062 O O . GLN A 1 263 ? 10.971 -16.353 -1.059 1.00 18.75 304 GLN A O 1
ATOM 2068 N N . THR A 1 264 ? 8.960 -17.243 -1.305 1.00 20.19 305 THR A N 1
ATOM 2069 C CA . THR A 1 264 ? 9.314 -18.501 -0.647 1.00 20.03 305 THR A CA 1
ATOM 2070 C C . THR A 1 264 ? 10.252 -19.341 -1.513 1.00 21.47 305 THR A C 1
ATOM 2071 O O . THR A 1 264 ? 11.084 -20.062 -0.985 1.00 22.44 305 THR A O 1
ATOM 2075 N N . VAL A 1 265 ? 10.104 -19.302 -2.841 1.00 21.42 306 VAL A N 1
ATOM 2076 C CA . VAL A 1 265 ? 11.069 -19.958 -3.745 1.00 20.83 306 VAL A CA 1
ATOM 2077 C C . VAL A 1 265 ? 12.473 -19.322 -3.676 1.00 21.89 306 VAL A C 1
ATOM 2078 O O . VAL A 1 265 ? 13.501 -20.024 -3.606 1.00 22.41 306 VAL A O 1
ATOM 2082 N N . GLN A 1 266 ? 12.500 -17.998 -3.736 1.00 21.59 307 GLN A N 1
ATOM 2083 C CA . GLN A 1 266 ? 13.720 -17.256 -3.654 1.00 22.53 307 GLN A CA 1
ATOM 2084 C C . GLN A 1 266 ? 14.507 -17.486 -2.353 1.00 22.51 307 GLN A C 1
ATOM 2085 O O . GLN A 1 266 ? 15.735 -17.691 -2.406 1.00 22.43 307 GLN A O 1
ATOM 2091 N N . GLN A 1 267 ? 13.821 -17.411 -1.200 1.00 22.60 308 GLN A N 1
ATOM 2092 C CA . GLN A 1 267 ? 14.471 -17.720 0.087 1.00 22.80 308 GLN A CA 1
ATOM 2093 C C . GLN A 1 267 ? 15.125 -19.096 0.107 1.00 22.51 308 GLN A C 1
ATOM 2094 O O . GLN A 1 267 ? 16.132 -19.263 0.752 1.00 22.83 308 GLN A O 1
ATOM 2100 N N . ASN A 1 268 ? 14.581 -20.056 -0.663 1.00 22.58 309 ASN A N 1
ATOM 2101 C CA . ASN A 1 268 ? 15.034 -21.439 -0.683 1.00 21.41 309 ASN A CA 1
ATOM 2102 C C . ASN A 1 268 ? 15.899 -21.788 -1.937 1.00 21.84 309 ASN A C 1
ATOM 2103 O O . ASN A 1 268 ? 16.231 -22.944 -2.183 1.00 21.79 309 ASN A O 1
ATOM 2108 N N . SER A 1 269 ? 16.219 -20.798 -2.757 1.00 21.98 310 SER A N 1
ATOM 2109 C CA . SER A 1 269 ? 17.078 -21.024 -3.937 1.00 23.05 310 SER A CA 1
ATOM 2110 C C . SER A 1 269 ? 18.417 -20.253 -3.875 1.00 23.75 310 SER A C 1
ATOM 2111 O O . SER A 1 269 ? 19.424 -20.766 -3.433 1.00 23.90 310 SER A O 1
ATOM 2114 N N . PHE A 1 270 ? 18.418 -18.996 -4.250 1.00 25.72 311 PHE A N 1
ATOM 2115 C CA . PHE A 1 270 ? 19.655 -18.241 -4.186 1.00 27.37 311 PHE A CA 1
ATOM 2116 C C . PHE A 1 270 ? 19.593 -17.188 -3.078 1.00 27.25 311 PHE A C 1
ATOM 2117 O O . PHE A 1 270 ? 20.607 -16.605 -2.751 1.00 28.63 311 PHE A O 1
ATOM 2125 N N . TYR A 1 271 ? 18.416 -16.954 -2.509 1.00 27.53 312 TYR A N 1
ATOM 2126 C CA . TYR A 1 271 ? 18.188 -15.976 -1.428 1.00 28.78 312 TYR A CA 1
ATOM 2127 C C . TYR A 1 271 ? 18.267 -14.504 -1.780 1.00 29.67 312 TYR A C 1
ATOM 2128 O O . TYR A 1 271 ? 17.220 -13.869 -1.864 1.00 33.34 312 TYR A O 1
ATOM 2137 N N . THR A 1 272 ? 19.455 -13.943 -1.997 1.00 28.54 313 THR A N 1
ATOM 2138 C CA . THR A 1 272 ? 19.583 -12.505 -2.127 1.00 28.22 313 THR A CA 1
ATOM 2139 C C . THR A 1 272 ? 20.289 -12.153 -3.427 1.00 26.47 313 THR A C 1
ATOM 2140 O O . THR A 1 272 ? 21.125 -12.934 -3.888 1.00 26.76 313 THR A O 1
ATOM 2144 N N . CYS A 1 273 ? 20.025 -10.948 -3.947 1.00 24.34 314 CYS A N 1
ATOM 2145 C CA . CYS A 1 273 ? 20.756 -10.448 -5.105 1.00 23.58 314 CYS A CA 1
ATOM 2146 C C . CYS A 1 273 ? 21.867 -9.506 -4.654 1.00 22.83 314 CYS A C 1
ATOM 2147 O O . CYS A 1 273 ? 21.863 -9.034 -3.527 1.00 22.89 314 CYS A O 1
ATOM 2150 N N . ALA A 1 274 ? 22.843 -9.291 -5.525 1.00 22.56 315 ALA A N 1
ATOM 2151 C CA . ALA A 1 274 ? 24.007 -8.485 -5.222 1.00 22.56 315 ALA A CA 1
ATOM 2152 C C . ALA A 1 274 ? 23.623 -7.096 -4.737 1.00 21.59 315 ALA A C 1
ATOM 2153 O O . ALA A 1 274 ? 22.752 -6.424 -5.314 1.00 20.75 315 ALA A O 1
ATOM 2155 N N . THR A 1 275 ? 24.277 -6.695 -3.657 1.00 20.63 316 THR A N 1
ATOM 2156 C CA . THR A 1 275 ? 24.060 -5.386 -3.071 1.00 20.38 316 THR A CA 1
ATOM 2157 C C . THR A 1 275 ? 24.530 -4.219 -3.929 1.00 20.93 316 THR A C 1
ATOM 2158 O O . THR A 1 275 ? 23.735 -3.292 -4.118 1.00 22.69 316 THR A O 1
ATOM 2162 N N . PRO A 1 276 ? 25.771 -4.260 -4.467 1.00 20.87 317 PRO A N 1
ATOM 2163 C CA . PRO A 1 276 ? 26.299 -3.091 -5.219 1.00 20.71 317 PRO A CA 1
ATOM 2164 C C . PRO A 1 276 ? 25.494 -2.716 -6.475 1.00 21.47 317 PRO A C 1
ATOM 2165 O O . PRO A 1 276 ? 25.308 -1.533 -6.772 1.00 20.74 317 PRO A O 1
ATOM 2169 N N . LEU A 1 277 ? 25.020 -3.734 -7.208 1.00 22.04 318 LEU A N 1
ATOM 2170 C CA . LEU A 1 277 ? 24.178 -3.540 -8.385 1.00 20.56 318 LEU A CA 1
ATOM 2171 C C . LEU A 1 277 ? 22.838 -2.992 -7.977 1.00 20.56 318 LEU A C 1
ATOM 2172 O O . LEU A 1 277 ? 22.354 -2.016 -8.575 1.00 20.50 318 LEU A O 1
ATOM 2177 N N . GLN A 1 278 ? 22.214 -3.589 -6.959 1.00 20.65 319 GLN A N 1
ATOM 2178 C CA . GLN A 1 278 ? 20.915 -3.065 -6.499 1.00 20.46 319 GLN A CA 1
ATOM 2179 C C . GLN A 1 278 ? 20.988 -1.619 -5.992 1.00 21.07 319 GLN A C 1
ATOM 2180 O O . GLN A 1 278 ? 20.050 -0.847 -6.199 1.00 20.75 319 GLN A O 1
ATOM 2186 N N . ALA A 1 279 ? 22.090 -1.267 -5.309 1.00 21.24 320 ALA A N 1
ATOM 2187 C CA . ALA A 1 279 ? 22.313 0.109 -4.803 1.00 19.82 320 ALA A CA 1
ATOM 2188 C C . ALA A 1 279 ? 22.430 1.120 -5.949 1.00 20.48 320 ALA A C 1
ATOM 2189 O O . ALA A 1 279 ? 21.822 2.202 -5.923 1.00 19.99 320 ALA A O 1
ATOM 2191 N N . ALA A 1 280 ? 23.257 0.787 -6.942 1.00 19.73 321 ALA A N 1
ATOM 2192 C CA . ALA A 1 280 ? 23.434 1.638 -8.094 1.00 19.27 321 ALA A CA 1
ATOM 2193 C C . ALA A 1 280 ? 22.172 1.815 -8.933 1.00 19.44 321 ALA A C 1
ATOM 2194 O O . ALA A 1 280 ? 21.900 2.917 -9.484 1.00 20.44 321 ALA A O 1
ATOM 2196 N N . LEU A 1 281 ? 21.432 0.724 -9.072 1.00 19.58 322 LEU A N 1
ATOM 2197 C CA . LEU A 1 281 ? 20.189 0.695 -9.835 1.00 19.88 322 LEU A CA 1
ATOM 2198 C C . LEU A 1 281 ? 19.114 1.610 -9.210 1.00 20.32 322 LEU A C 1
ATOM 2199 O O . LEU A 1 281 ? 18.416 2.327 -9.925 1.00 20.55 322 LEU A O 1
ATOM 2204 N N . ALA A 1 282 ? 18.967 1.537 -7.886 1.00 19.98 323 ALA A N 1
ATOM 2205 C CA . ALA A 1 282 ? 18.056 2.417 -7.142 1.00 20.43 323 ALA A CA 1
ATOM 2206 C C . ALA A 1 282 ? 18.336 3.888 -7.544 1.00 20.24 323 ALA A C 1
ATOM 2207 O O . ALA A 1 282 ? 17.430 4.644 -7.874 1.00 20.77 323 ALA A O 1
ATOM 2209 N N . GLU A 1 283 ? 19.605 4.284 -7.508 1.00 20.31 324 GLU A N 1
ATOM 2210 C CA . GLU A 1 283 ? 20.013 5.653 -7.850 1.00 21.04 324 GLU A CA 1
ATOM 2211 C C . GLU A 1 283 ? 19.694 6.049 -9.270 1.00 21.53 324 GLU A C 1
ATOM 2212 O O . GLU A 1 283 ? 19.210 7.178 -9.493 1.00 23.58 324 GLU A O 1
ATOM 2218 N N . ALA A 1 284 ? 19.980 5.136 -10.216 1.00 21.68 325 ALA A N 1
ATOM 2219 C CA . ALA A 1 284 ? 19.631 5.268 -11.631 1.00 21.51 325 ALA A CA 1
ATOM 2220 C C . ALA A 1 284 ? 18.136 5.517 -11.828 1.00 21.81 325 ALA A C 1
ATOM 2221 O O . ALA A 1 284 ? 17.768 6.443 -12.562 1.00 22.83 325 ALA A O 1
ATOM 2223 N N . PHE A 1 285 ? 17.291 4.669 -11.219 1.00 21.02 326 PHE A N 1
ATOM 2224 C CA . PHE A 1 285 ? 15.850 4.856 -11.181 1.00 20.69 326 PHE A CA 1
ATOM 2225 C C . PHE A 1 285 ? 15.441 6.261 -10.686 1.00 22.55 326 PHE A C 1
ATOM 2226 O O . PHE A 1 285 ? 14.627 6.948 -11.365 1.00 23.58 326 PHE A O 1
ATOM 2234 N N . TRP A 1 286 ? 15.979 6.709 -9.527 1.00 23.10 327 TRP A N 1
ATOM 2235 C CA . TRP A 1 286 ? 15.611 8.024 -8.982 1.00 23.81 327 TRP A CA 1
ATOM 2236 C C . TRP A 1 286 ? 15.982 9.117 -9.970 1.00 24.75 327 TRP A C 1
ATOM 2237 O O . TRP A 1 286 ? 15.196 10.018 -10.172 1.00 26.00 327 TRP A O 1
ATOM 2248 N N . ILE A 1 287 ? 17.140 9.006 -10.631 1.00 25.34 328 ILE A N 1
ATOM 2249 C CA . ILE A 1 287 ? 17.572 10.025 -11.582 1.00 24.76 328 ILE A CA 1
ATOM 2250 C C . ILE A 1 287 ? 16.569 10.131 -12.722 1.00 26.84 328 ILE A C 1
ATOM 2251 O O . ILE A 1 287 ? 16.256 11.239 -13.166 1.00 28.69 328 ILE A O 1
ATOM 2256 N N . ASP A 1 288 ? 16.061 8.988 -13.209 1.00 26.70 329 ASP A N 1
ATOM 2257 C CA . ASP A 1 288 ? 15.103 9.002 -14.305 1.00 26.98 329 ASP A CA 1
ATOM 2258 C C . ASP A 1 288 ? 13.648 9.154 -13.880 1.00 26.92 329 ASP A C 1
ATOM 2259 O O . ASP A 1 288 ? 12.897 9.850 -14.558 1.00 27.32 329 ASP A O 1
ATOM 2264 N N . ILE A 1 289 ? 13.258 8.527 -12.772 1.00 27.44 330 ILE A N 1
ATOM 2265 C CA . ILE A 1 289 ? 11.947 8.797 -12.180 1.00 28.10 330 ILE A CA 1
ATOM 2266 C C . ILE A 1 289 ? 11.666 10.299 -12.064 1.00 29.14 330 ILE A C 1
ATOM 2267 O O . ILE A 1 289 ? 10.571 10.724 -12.321 1.00 30.09 330 ILE A O 1
ATOM 2272 N N . LYS A 1 290 ? 12.656 11.098 -11.703 1.00 30.09 331 LYS A N 1
ATOM 2273 C CA . LYS A 1 290 ? 12.414 12.517 -11.423 1.00 31.77 331 LYS A CA 1
ATOM 2274 C C . LYS A 1 290 ? 12.307 13.387 -12.684 1.00 32.29 331 LYS A C 1
ATOM 2275 O O . LYS A 1 290 ? 11.998 14.555 -12.593 1.00 33.42 331 LYS A O 1
ATOM 2281 N N . ARG A 1 291 ? 12.542 12.815 -13.861 1.00 32.22 332 ARG A N 1
ATOM 2282 C CA . ARG A 1 291 ? 12.400 13.568 -15.096 1.00 31.49 332 ARG A CA 1
ATOM 2283 C C . ARG A 1 291 ? 11.532 12.822 -16.077 1.00 32.06 332 ARG A C 1
ATOM 2284 O O . ARG A 1 291 ? 11.736 12.918 -17.271 1.00 31.04 332 ARG A O 1
ATOM 2292 N N . MET A 1 292 ? 10.547 12.073 -15.582 1.00 33.24 333 MET A N 1
ATOM 2293 C CA . MET A 1 292 ? 9.814 11.171 -16.453 1.00 35.03 333 MET A CA 1
ATOM 2294 C C . MET A 1 292 ? 9.105 11.880 -17.605 1.00 37.06 333 MET A C 1
ATOM 2295 O O . MET A 1 292 ? 8.834 11.269 -18.667 1.00 36.61 333 MET A O 1
ATOM 2300 N N . ASP A 1 293 ? 8.800 13.162 -17.392 1.00 38.80 334 ASP A N 1
ATOM 2301 C CA . ASP A 1 293 ? 8.106 13.944 -18.410 1.00 40.94 334 ASP A CA 1
ATOM 2302 C C . ASP A 1 293 ? 9.047 14.699 -19.310 1.00 40.68 334 ASP A C 1
ATOM 2303 O O . ASP A 1 293 ? 8.590 15.422 -20.175 1.00 42.19 334 ASP A O 1
ATOM 2308 N N . ASP A 1 294 ? 10.348 14.535 -19.115 1.00 39.99 335 ASP A N 1
ATOM 2309 C CA . ASP A 1 294 ? 11.320 15.183 -19.957 1.00 40.42 335 ASP A CA 1
ATOM 2310 C C . ASP A 1 294 ? 11.886 14.232 -21.048 1.00 39.56 335 ASP A C 1
ATOM 2311 O O . ASP A 1 294 ? 11.979 13.017 -20.831 1.00 39.37 335 ASP A O 1
ATOM 2316 N N . PRO A 1 295 ? 12.185 14.776 -22.254 1.00 38.58 336 PRO A N 1
ATOM 2317 C CA . PRO A 1 295 ? 12.766 13.964 -23.329 1.00 37.08 336 PRO A CA 1
ATOM 2318 C C . PRO A 1 295 ? 14.038 13.260 -22.911 1.00 35.36 336 PRO A C 1
ATOM 2319 O O . PRO A 1 295 ? 14.355 12.213 -23.438 1.00 34.28 336 PRO A O 1
ATOM 2323 N N . GLU A 1 296 ? 14.776 13.873 -21.993 1.00 34.80 337 GLU A N 1
ATOM 2324 C CA . GLU A 1 296 ? 16.101 13.387 -21.602 1.00 33.63 337 GLU A CA 1
ATOM 2325 C C . GLU A 1 296 ? 16.032 12.197 -20.616 1.00 31.35 337 GLU A C 1
ATOM 2326 O O . GLU A 1 296 ? 17.044 11.555 -20.353 1.00 29.90 337 GLU A O 1
ATOM 2332 N N . CYS A 1 297 ? 14.826 11.902 -20.124 1.00 28.82 338 CYS A N 1
ATOM 2333 C CA . CYS A 1 297 ? 14.576 10.699 -19.347 1.00 27.78 338 CYS A CA 1
ATOM 2334 C C . CYS A 1 297 ? 14.957 9.498 -20.206 1.00 26.73 338 CYS A C 1
ATOM 2335 O O . CYS A 1 297 ? 14.595 9.441 -21.392 1.00 26.65 338 CYS A O 1
ATOM 2338 N N . TYR A 1 298 ? 15.715 8.561 -19.638 1.00 24.75 339 TYR A N 1
ATOM 2339 C CA . TYR A 1 298 ? 16.121 7.385 -20.390 1.00 23.60 339 TYR A CA 1
ATOM 2340 C C . TYR A 1 298 ? 14.936 6.522 -20.868 1.00 23.05 339 TYR A C 1
ATOM 2341 O O . TYR A 1 298 ? 15.040 5.866 -21.881 1.00 23.52 339 TYR A O 1
ATOM 2350 N N . PHE A 1 299 ? 13.832 6.546 -20.130 1.00 23.21 340 PHE A N 1
ATOM 2351 C CA . PHE A 1 299 ? 12.622 5.829 -20.500 1.00 23.94 340 PHE A CA 1
ATOM 2352 C C . PHE A 1 299 ? 12.032 6.366 -21.796 1.00 24.08 340 PHE A C 1
ATOM 2353 O O . PHE A 1 299 ? 11.361 5.632 -22.493 1.00 22.80 340 PHE A O 1
ATOM 2361 N N . ASN A 1 300 ? 12.258 7.669 -22.064 1.00 24.46 341 ASN A N 1
ATOM 2362 C CA . ASN A 1 300 ? 11.844 8.327 -23.315 1.00 24.27 341 ASN A CA 1
ATOM 2363 C C . ASN A 1 300 ? 12.948 8.357 -24.349 1.00 23.03 341 ASN A C 1
ATOM 2364 O O . ASN A 1 300 ? 12.688 8.153 -25.529 1.00 23.86 341 ASN A O 1
ATOM 2369 N N . SER A 1 301 ? 14.171 8.658 -23.957 1.00 22.19 342 SER A N 1
ATOM 2370 C CA . SER A 1 301 ? 15.187 8.818 -25.006 1.00 22.09 342 SER A CA 1
ATOM 2371 C C . SER A 1 301 ? 15.606 7.481 -25.642 1.00 22.14 342 SER A C 1
ATOM 2372 O O . SER A 1 301 ? 15.956 7.465 -26.825 1.00 23.21 342 SER A O 1
ATOM 2375 N N . LEU A 1 302 ? 15.614 6.362 -24.904 1.00 20.71 343 LEU A N 1
ATOM 2376 C CA . LEU A 1 302 ? 16.056 5.129 -25.579 1.00 20.80 343 LEU A CA 1
ATOM 2377 C C . LEU A 1 302 ? 15.101 4.679 -26.713 1.00 21.34 343 LEU A C 1
ATOM 2378 O O . LEU A 1 302 ? 15.556 4.471 -27.825 1.00 21.57 343 LEU A O 1
ATOM 2383 N N . PRO A 1 303 ? 13.769 4.561 -26.457 1.00 21.55 344 PRO A N 1
ATOM 2384 C CA . PRO A 1 303 ? 12.937 4.120 -27.618 1.00 22.68 344 PRO A CA 1
ATOM 2385 C C . PRO A 1 303 ? 13.007 5.116 -28.802 1.00 24.00 344 PRO A C 1
ATOM 2386 O O . PRO A 1 303 ? 12.902 4.705 -29.938 1.00 24.31 344 PRO A O 1
ATOM 2390 N N . LYS A 1 304 ? 13.200 6.402 -28.519 1.00 25.42 345 LYS A N 1
ATOM 2391 C CA . LYS A 1 304 ? 13.268 7.433 -29.538 1.00 27.76 345 LYS A CA 1
ATOM 2392 C C . LYS A 1 304 ? 14.487 7.187 -30.449 1.00 27.07 345 LYS A C 1
ATOM 2393 O O . LYS A 1 304 ? 14.359 7.221 -31.681 1.00 28.60 345 LYS A O 1
ATOM 2399 N N . GLU A 1 305 ? 15.627 6.894 -29.834 1.00 26.06 346 GLU A N 1
ATOM 2400 C CA . GLU A 1 305 ? 16.854 6.482 -30.464 1.00 25.55 346 GLU A CA 1
ATOM 2401 C C . GLU A 1 305 ? 16.726 5.123 -31.183 1.00 25.13 346 GLU A C 1
ATOM 2402 O O . GLU A 1 305 ? 17.221 4.944 -32.296 1.00 23.61 346 GLU A O 1
ATOM 2408 N N . LEU A 1 306 ? 16.033 4.170 -30.570 1.00 25.05 347 LEU A N 1
ATOM 2409 C CA . LEU A 1 306 ? 15.862 2.856 -31.201 1.00 24.15 347 LEU A CA 1
ATOM 2410 C C . LEU A 1 306 ? 14.904 2.901 -32.383 1.00 23.30 347 LEU A C 1
ATOM 2411 O O . LEU A 1 306 ? 15.088 2.165 -33.354 1.00 22.13 347 LEU A O 1
ATOM 2416 N N . GLU A 1 307 ? 13.919 3.796 -32.341 1.00 23.02 348 GLU A N 1
ATOM 2417 C CA . GLU A 1 307 ? 13.002 3.880 -33.475 1.00 23.13 348 GLU A CA 1
ATOM 2418 C C . GLU A 1 307 ? 13.706 4.227 -34.771 1.00 22.99 348 GLU A C 1
ATOM 2419 O O . GLU A 1 307 ? 13.332 3.735 -35.839 1.00 22.99 348 GLU A O 1
ATOM 2425 N N . VAL A 1 308 ? 14.734 5.070 -34.660 1.00 22.14 349 VAL A N 1
ATOM 2426 C CA . VAL A 1 308 ? 15.569 5.456 -35.802 1.00 21.87 349 VAL A CA 1
ATOM 2427 C C . VAL A 1 308 ? 16.373 4.273 -36.361 1.00 22.22 349 VAL A C 1
ATOM 2428 O O . VAL A 1 308 ? 16.381 4.038 -37.578 1.00 23.31 349 VAL A O 1
ATOM 2432 N N . LYS A 1 309 ? 16.983 3.507 -35.461 1.00 22.11 350 LYS A N 1
ATOM 2433 C CA . LYS A 1 309 ? 17.735 2.296 -35.816 1.00 21.90 350 LYS A CA 1
ATOM 2434 C C . LYS A 1 309 ? 16.861 1.209 -36.394 1.00 21.37 350 LYS A C 1
ATOM 2435 O O . LYS A 1 309 ? 17.243 0.537 -37.319 1.00 21.27 350 LYS A O 1
ATOM 2441 N N . ARG A 1 310 ? 15.676 1.044 -35.824 1.00 22.05 351 ARG A N 1
ATOM 2442 C CA . ARG A 1 310 ? 14.699 0.140 -36.360 1.00 22.96 351 ARG A CA 1
ATOM 2443 C C . ARG A 1 310 ? 14.441 0.463 -37.819 1.00 23.70 351 ARG A C 1
ATOM 2444 O O . ARG A 1 310 ? 14.517 -0.414 -38.652 1.00 25.08 351 ARG A O 1
ATOM 2452 N N . ASP A 1 311 ? 14.056 1.703 -38.100 1.00 24.65 352 ASP A N 1
ATOM 2453 C CA . ASP A 1 311 ? 13.745 2.140 -39.462 1.00 25.17 352 ASP A CA 1
ATOM 2454 C C . ASP A 1 311 ? 14.898 1.912 -40.428 1.00 24.68 352 ASP A C 1
ATOM 2455 O O . ASP A 1 311 ? 14.673 1.448 -41.558 1.00 24.24 352 ASP A O 1
ATOM 2460 N N . ARG A 1 312 ? 16.125 2.230 -39.982 1.00 24.89 353 ARG A N 1
ATOM 2461 C CA . ARG A 1 312 ? 17.332 1.979 -40.784 1.00 24.61 353 ARG A CA 1
ATOM 2462 C C . ARG A 1 312 ? 17.456 0.508 -41.136 1.00 26.10 353 ARG A C 1
ATOM 2463 O O . ARG A 1 312 ? 17.676 0.146 -42.280 1.00 27.75 353 ARG A O 1
ATOM 2471 N N . MET A 1 313 ? 17.259 -0.348 -40.143 1.00 27.10 354 MET A N 1
ATOM 2472 C CA . MET A 1 313 ? 17.218 -1.800 -40.307 1.00 26.94 354 MET A CA 1
ATOM 2473 C C . MET A 1 313 ? 16.165 -2.343 -41.249 1.00 26.22 354 MET A C 1
ATOM 2474 O O . MET A 1 313 ? 16.464 -3.244 -42.049 1.00 25.57 354 MET A O 1
ATOM 2479 N N . VAL A 1 314 ? 14.925 -1.875 -41.136 1.00 25.55 355 VAL A N 1
ATOM 2480 C CA . VAL A 1 314 ? 13.976 -2.279 -42.140 1.00 24.94 355 VAL A CA 1
ATOM 2481 C C . VAL A 1 314 ? 14.403 -1.906 -43.573 1.00 25.48 355 VAL A C 1
ATOM 2482 O O . VAL A 1 314 ? 14.138 -2.663 -44.506 1.00 25.89 355 VAL A O 1
ATOM 2486 N N . ARG A 1 315 ? 15.112 -0.783 -43.753 1.00 24.91 356 ARG A N 1
ATOM 2487 C CA . ARG A 1 315 ? 15.529 -0.396 -45.091 1.00 24.41 356 ARG A CA 1
ATOM 2488 C C . ARG A 1 315 ? 16.636 -1.302 -45.576 1.00 25.11 356 ARG A C 1
ATOM 2489 O O . ARG A 1 315 ? 16.647 -1.700 -46.749 1.00 24.85 356 ARG A O 1
ATOM 2497 N N . LEU A 1 316 ? 17.561 -1.634 -44.666 1.00 25.58 357 LEU A N 1
ATOM 2498 C CA . LEU A 1 316 ? 18.650 -2.526 -44.977 1.00 25.79 357 LEU A CA 1
ATOM 2499 C C . LEU A 1 316 ? 18.166 -3.922 -45.383 1.00 26.60 357 LEU A C 1
ATOM 2500 O O . LEU A 1 316 ? 18.699 -4.492 -46.324 1.00 26.60 357 LEU A O 1
ATOM 2505 N N . LEU A 1 317 ? 17.171 -4.466 -44.681 1.00 26.35 358 LEU A N 1
ATOM 2506 C CA . LEU A 1 317 ? 16.655 -5.819 -44.967 1.00 26.03 358 LEU A CA 1
ATOM 2507 C C . LEU A 1 317 ? 15.931 -5.851 -46.331 1.00 26.46 358 LEU A C 1
ATOM 2508 O O . LEU A 1 317 ? 16.049 -6.818 -47.111 1.00 26.31 358 LEU A O 1
ATOM 2513 N N . ASN A 1 318 ? 15.188 -4.779 -46.593 1.00 26.84 359 ASN A N 1
ATOM 2514 C CA . ASN A 1 318 ? 14.503 -4.566 -47.856 1.00 28.01 359 ASN A CA 1
ATOM 2515 C C . ASN A 1 318 ? 15.434 -4.559 -49.045 1.00 28.66 359 ASN A C 1
ATOM 2516 O O . ASN A 1 318 ? 15.152 -5.208 -50.048 1.00 27.81 359 ASN A O 1
ATOM 2521 N N . SER A 1 319 ? 16.569 -3.877 -48.910 1.00 29.46 360 SER A N 1
ATOM 2522 C CA . SER A 1 319 ? 17.516 -3.740 -50.013 1.00 30.92 360 SER A CA 1
ATOM 2523 C C . SER A 1 319 ? 18.052 -5.088 -50.587 1.00 32.06 360 SER A C 1
ATOM 2524 O O . SER A 1 319 ? 18.526 -5.146 -51.728 1.00 32.12 360 SER A O 1
ATOM 2527 N N . VAL A 1 320 ? 17.944 -6.164 -49.807 1.00 32.30 361 VAL A N 1
ATOM 2528 C CA . VAL A 1 320 ? 18.481 -7.473 -50.173 1.00 32.02 361 VAL A CA 1
ATOM 2529 C C . VAL A 1 320 ? 17.309 -8.462 -50.466 1.00 32.06 361 VAL A C 1
ATOM 2530 O O . VAL A 1 320 ? 17.518 -9.604 -50.813 1.00 32.47 361 VAL A O 1
ATOM 2534 N N . GLY A 1 321 ? 16.074 -7.995 -50.349 1.00 32.80 362 GLY A N 1
ATOM 2535 C CA . GLY A 1 321 ? 14.899 -8.829 -50.586 1.00 33.06 362 GLY A CA 1
ATOM 2536 C C . GLY A 1 321 ? 14.374 -9.618 -49.381 1.00 33.77 362 GLY A C 1
ATOM 2537 O O . GLY A 1 321 ? 13.577 -10.573 -49.547 1.00 33.96 362 GLY A O 1
ATOM 2538 N N . LEU A 1 322 ? 14.830 -9.264 -48.174 1.00 33.59 363 LEU A N 1
ATOM 2539 C CA . LEU A 1 322 ? 14.285 -9.856 -46.950 1.00 33.20 363 LEU A CA 1
ATOM 2540 C C . LEU A 1 322 ? 12.986 -9.093 -46.559 1.00 33.31 363 LEU A C 1
ATOM 2541 O O . LEU A 1 322 ? 12.984 -7.885 -46.438 1.00 35.00 363 LEU A O 1
ATOM 2546 N N . LYS A 1 323 ? 11.882 -9.792 -46.371 1.00 32.11 364 LYS A N 1
ATOM 2547 C CA . LYS A 1 323 ? 10.631 -9.150 -46.031 1.00 31.93 364 LYS A CA 1
ATOM 2548 C C . LYS A 1 323 ? 10.619 -8.877 -44.488 1.00 30.11 364 LYS A C 1
ATOM 2549 O O . LYS A 1 323 ? 10.311 -9.793 -43.693 1.00 28.85 364 LYS A O 1
ATOM 2555 N N . PRO A 1 324 ? 10.967 -7.624 -44.061 1.00 27.84 365 PRO A N 1
ATOM 2556 C CA . PRO A 1 324 ? 10.899 -7.366 -42.619 1.00 26.45 365 PRO A CA 1
ATOM 2557 C C . PRO A 1 324 ? 9.498 -7.241 -42.062 1.00 24.79 365 PRO A C 1
ATOM 2558 O O . PRO A 1 324 ? 8.614 -6.692 -42.717 1.00 24.49 365 PRO A O 1
ATOM 2562 N N . ILE A 1 325 ? 9.292 -7.738 -40.842 1.00 23.55 366 ILE A N 1
ATOM 2563 C CA . ILE A 1 325 ? 8.085 -7.347 -40.074 1.00 21.78 366 ILE A CA 1
ATOM 2564 C C . ILE A 1 325 ? 8.443 -6.196 -39.131 1.00 20.87 366 ILE A C 1
ATOM 2565 O O . ILE A 1 325 ? 9.114 -6.425 -38.108 1.00 20.97 366 ILE A O 1
ATOM 2570 N N . VAL A 1 326 ? 8.014 -4.975 -39.464 1.00 19.87 367 VAL A N 1
ATOM 2571 C CA . VAL A 1 326 ? 8.332 -3.772 -38.655 1.00 19.45 367 VAL A CA 1
ATOM 2572 C C . VAL A 1 326 ? 7.742 -3.943 -37.226 1.00 20.22 367 VAL A C 1
ATOM 2573 O O . VAL A 1 326 ? 6.518 -4.027 -37.063 1.00 20.17 367 VAL A O 1
ATOM 2577 N N . PRO A 1 327 ? 8.610 -4.013 -36.195 1.00 20.34 368 PRO A N 1
ATOM 2578 C CA . PRO A 1 327 ? 8.130 -4.229 -34.828 1.00 20.38 368 PRO A CA 1
ATOM 2579 C C . PRO A 1 327 ? 7.485 -2.940 -34.209 1.00 21.14 368 PRO A C 1
ATOM 2580 O O . PRO A 1 327 ? 8.008 -1.826 -34.448 1.00 21.14 368 PRO A O 1
ATOM 2584 N N . ASP A 1 328 ? 6.382 -3.104 -33.451 1.00 20.89 369 ASP A N 1
ATOM 2585 C CA . ASP A 1 328 ? 5.728 -2.028 -32.694 1.00 21.47 369 ASP A CA 1
ATOM 2586 C C . ASP A 1 328 ? 6.594 -1.623 -31.473 1.00 20.92 369 ASP A C 1
ATOM 2587 O O . ASP A 1 328 ? 6.416 -0.542 -30.893 1.00 19.97 369 ASP A O 1
ATOM 2592 N N . GLY A 1 329 ? 7.459 -2.546 -31.051 1.00 19.20 370 GLY A N 1
ATOM 2593 C CA . GLY A 1 329 ? 8.172 -2.464 -29.818 1.00 19.38 370 GLY A CA 1
ATOM 2594 C C . GLY A 1 329 ? 9.353 -3.425 -29.779 1.00 20.12 370 GLY A C 1
ATOM 2595 O O . GLY A 1 329 ? 9.483 -4.280 -30.638 1.00 19.82 370 GLY A O 1
ATOM 2596 N N . GLY A 1 330 ? 10.230 -3.243 -28.791 1.00 20.22 371 GLY A N 1
ATOM 2597 C CA . GLY A 1 330 ? 11.414 -4.076 -28.606 1.00 19.59 371 GLY A CA 1
ATOM 2598 C C . GLY A 1 330 ? 12.557 -3.687 -29.528 1.00 19.16 371 GLY A C 1
ATOM 2599 O O . GLY A 1 330 ? 12.505 -2.706 -30.265 1.00 18.66 371 GLY A O 1
ATOM 2600 N N . TYR A 1 331 ? 13.598 -4.494 -29.523 1.00 18.29 372 TYR A N 1
ATOM 2601 C CA . TYR A 1 331 ? 14.740 -4.190 -30.343 1.00 17.63 372 TYR A CA 1
ATOM 2602 C C . TYR A 1 331 ? 15.141 -5.367 -31.229 1.00 17.58 372 TYR A C 1
ATOM 2603 O O . TYR A 1 331 ? 16.297 -5.551 -31.566 1.00 17.77 372 TYR A O 1
ATOM 2612 N N . PHE A 1 332 ? 14.152 -6.163 -31.612 1.00 18.17 373 PHE A N 1
ATOM 2613 C CA . PHE A 1 332 ? 14.367 -7.243 -32.605 1.00 18.05 373 PHE A CA 1
ATOM 2614 C C . PHE A 1 332 ? 13.486 -7.014 -33.812 1.00 18.22 373 PHE A C 1
ATOM 2615 O O . PHE A 1 332 ? 12.357 -6.540 -33.681 1.00 17.81 373 PHE A O 1
ATOM 2623 N N . ILE A 1 333 ? 13.980 -7.441 -34.968 1.00 18.58 374 ILE A N 1
ATOM 2624 C CA . ILE A 1 333 ? 13.150 -7.470 -36.156 1.00 20.26 374 ILE A CA 1
ATOM 2625 C C . ILE A 1 333 ? 13.243 -8.823 -36.886 1.00 19.70 374 ILE A C 1
ATOM 2626 O O . ILE A 1 333 ?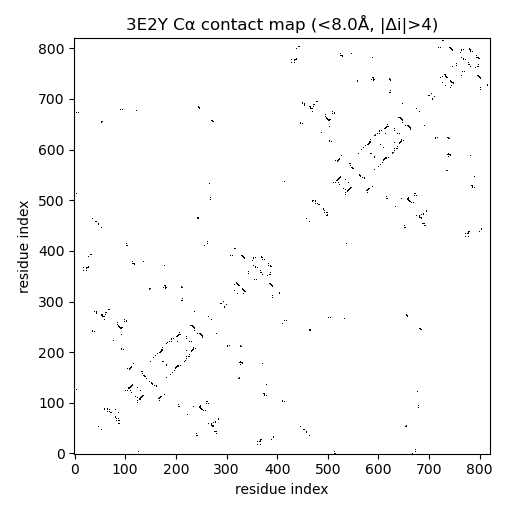 14.327 -9.354 -37.103 1.00 19.06 374 ILE A O 1
ATOM 2631 N N . ILE A 1 334 ? 12.083 -9.364 -37.269 1.00 20.41 375 ILE A N 1
ATOM 2632 C CA . ILE A 1 334 ? 12.032 -10.590 -38.071 1.00 20.84 375 ILE A CA 1
ATOM 2633 C C . ILE A 1 334 ? 11.947 -10.222 -39.549 1.00 22.11 375 ILE A C 1
ATOM 2634 O O . ILE A 1 334 ? 11.257 -9.267 -39.899 1.00 23.18 375 ILE A O 1
ATOM 2639 N N . ALA A 1 335 ? 12.681 -10.952 -40.384 1.00 22.14 376 ALA A N 1
ATOM 2640 C CA . ALA A 1 335 ? 12.532 -10.916 -41.837 1.00 22.15 376 ALA A CA 1
ATOM 2641 C C . ALA A 1 335 ? 12.221 -12.332 -42.341 1.00 22.36 376 ALA A C 1
ATOM 2642 O O . ALA A 1 335 ? 12.827 -13.313 -41.901 1.00 21.61 376 ALA A O 1
ATOM 2644 N N . ASP A 1 336 ? 11.269 -12.430 -43.262 1.00 23.28 377 ASP A N 1
ATOM 2645 C CA . ASP A 1 336 ? 11.065 -13.647 -44.039 1.00 24.81 377 ASP A CA 1
ATOM 2646 C C . ASP A 1 336 ? 12.195 -13.730 -45.057 1.00 26.43 377 ASP A C 1
ATOM 2647 O O . ASP A 1 336 ? 12.378 -12.809 -45.847 1.00 26.50 377 ASP A O 1
ATOM 2652 N N . VAL A 1 337 ? 12.953 -14.829 -45.030 1.00 27.53 378 VAL A N 1
ATOM 2653 C CA . VAL A 1 337 ? 14.084 -14.986 -45.909 1.00 28.52 378 VAL A CA 1
ATOM 2654 C C . VAL A 1 337 ? 13.774 -15.820 -47.164 1.00 31.07 378 VAL A C 1
ATOM 2655 O O . VAL A 1 337 ? 14.663 -16.071 -47.961 1.00 29.98 378 VAL A O 1
ATOM 2659 N N . SER A 1 338 ? 12.538 -16.274 -47.345 1.00 33.46 379 SER A N 1
ATOM 2660 C CA . SER A 1 338 ? 12.338 -17.287 -48.361 1.00 37.29 379 SER A CA 1
ATOM 2661 C C . SER A 1 338 ? 12.422 -16.774 -49.826 1.00 40.26 379 SER A C 1
ATOM 2662 O O . SER A 1 338 ? 12.699 -17.547 -50.745 1.00 40.71 379 SER A O 1
ATOM 2665 N N . SER A 1 339 ? 12.209 -15.479 -50.048 1.00 42.90 380 SER A N 1
ATOM 2666 C CA . SER A 1 339 ? 12.319 -14.944 -51.400 1.00 44.63 380 SER A CA 1
ATOM 2667 C C . SER A 1 339 ? 13.775 -14.848 -51.878 1.00 45.61 380 SER A C 1
ATOM 2668 O O . SER A 1 339 ? 14.010 -14.460 -53.009 1.00 46.18 380 SER A O 1
ATOM 2671 N N . LEU A 1 340 ? 14.745 -15.163 -51.033 1.00 46.24 381 LEU A N 1
ATOM 2672 C CA . LEU A 1 340 ? 16.121 -15.243 -51.502 1.00 47.64 381 LEU A CA 1
ATOM 2673 C C . LEU A 1 340 ? 16.408 -16.587 -52.182 1.00 49.43 381 LEU A C 1
ATOM 2674 O O . LEU A 1 340 ? 17.429 -16.724 -52.878 1.00 49.30 381 LEU A O 1
ATOM 2679 N N . GLY A 1 341 ? 15.527 -17.574 -51.957 1.00 51.28 382 GLY A N 1
ATOM 2680 C CA . GLY A 1 341 ? 15.761 -18.970 -52.370 1.00 53.24 382 GLY A CA 1
ATOM 2681 C C . GLY A 1 341 ? 17.238 -19.346 -52.277 1.00 54.68 382 GLY A C 1
ATOM 2682 O O . GLY A 1 341 ? 17.853 -19.731 -53.275 1.00 54.98 382 GLY A O 1
ATOM 2683 N N . ALA A 1 342 ? 17.823 -19.209 -51.088 1.00 55.68 383 ALA A N 1
ATOM 2684 C CA . ALA A 1 342 ? 19.273 -19.382 -50.935 1.00 56.48 383 ALA A CA 1
ATOM 2685 C C . ALA A 1 342 ? 19.800 -20.799 -51.208 1.00 57.09 383 ALA A C 1
ATOM 2686 O O . ALA A 1 342 ? 19.033 -21.786 -51.331 1.00 56.38 383 ALA A O 1
ATOM 2688 N N . ASP A 1 343 ? 21.133 -20.833 -51.275 1.00 57.94 384 ASP A N 1
ATOM 2689 C CA . ASP A 1 343 ? 21.981 -21.935 -51.742 1.00 59.17 384 ASP A CA 1
ATOM 2690 C C . ASP A 1 343 ? 22.321 -22.983 -50.638 1.00 59.20 384 ASP A C 1
ATOM 2691 O O . ASP A 1 343 ? 23.498 -23.280 -50.395 1.00 58.99 384 ASP A O 1
ATOM 2696 N N . LEU A 1 344 ? 21.283 -23.524 -49.988 1.00 59.32 385 LEU A N 1
ATOM 2697 C CA . LEU A 1 344 ? 21.402 -24.363 -48.777 1.00 60.00 385 LEU A CA 1
ATOM 2698 C C . LEU A 1 344 ? 21.379 -25.837 -49.157 1.00 61.07 385 LEU A C 1
ATOM 2699 O O . LEU A 1 344 ? 21.152 -26.729 -48.313 1.00 61.02 385 LEU A O 1
ATOM 2704 N N . SER A 1 345 ? 21.637 -26.055 -50.450 1.00 62.08 386 SER A N 1
ATOM 2705 C CA . SER A 1 345 ? 21.452 -27.319 -51.162 1.00 62.64 386 SER A CA 1
ATOM 2706 C C . SER A 1 345 ? 22.133 -28.477 -50.426 1.00 62.74 386 SER A C 1
ATOM 2707 O O . SER A 1 345 ? 21.551 -29.560 -50.279 1.00 62.68 386 SER A O 1
ATOM 2710 N N . ASP A 1 346 ? 23.344 -28.213 -49.935 1.00 62.83 387 ASP A N 1
ATOM 2711 C CA . ASP A 1 346 ? 24.154 -29.233 -49.286 1.00 63.07 387 ASP A CA 1
ATOM 2712 C C . ASP A 1 346 ? 24.496 -28.879 -47.804 1.00 62.07 387 ASP A C 1
ATOM 2713 O O . ASP A 1 346 ? 25.675 -28.862 -47.403 1.00 61.51 387 ASP A O 1
ATOM 2718 N N . MET A 1 347 ? 23.453 -28.525 -47.040 1.00 60.41 388 MET A N 1
ATOM 2719 C CA . MET A 1 347 ? 23.436 -28.623 -45.576 1.00 58.91 388 MET A CA 1
ATOM 2720 C C . MET A 1 347 ? 22.414 -29.732 -45.293 1.00 57.72 388 MET A C 1
ATOM 2721 O O . MET A 1 347 ? 21.206 -29.536 -45.403 1.00 57.11 388 MET A O 1
ATOM 2726 N N . ASN A 1 348 ? 22.915 -30.910 -44.960 1.00 56.61 389 ASN A N 1
ATOM 2727 C CA . ASN A 1 348 ? 22.109 -32.124 -45.069 1.00 55.56 389 ASN A CA 1
ATOM 2728 C C . ASN A 1 348 ? 21.539 -32.620 -43.731 1.00 54.26 389 ASN A C 1
ATOM 2729 O O . ASN A 1 348 ? 21.058 -33.753 -43.616 1.00 54.73 389 ASN A O 1
ATOM 2734 N N . SER A 1 349 ? 21.575 -31.754 -42.721 1.00 52.02 390 SER A N 1
ATOM 2735 C CA . SER A 1 349 ? 20.965 -32.082 -41.459 1.00 50.14 390 SER A CA 1
ATOM 2736 C C . SER A 1 349 ? 19.423 -32.006 -41.551 1.00 48.52 390 SER A C 1
ATOM 2737 O O . SER A 1 349 ? 18.840 -31.684 -42.598 1.00 47.34 390 SER A O 1
ATOM 2740 N N . ASP A 1 350 ? 18.790 -32.342 -40.435 1.00 46.88 391 ASP A N 1
ATOM 2741 C CA . ASP A 1 350 ? 17.353 -32.276 -40.287 1.00 46.05 391 ASP A CA 1
ATOM 2742 C C . ASP A 1 350 ? 16.962 -30.994 -39.514 1.00 43.79 391 ASP A C 1
ATOM 2743 O O . ASP A 1 350 ? 15.860 -30.911 -38.947 1.00 43.01 391 ASP A O 1
ATOM 2748 N N . GLU A 1 351 ? 17.877 -30.019 -39.476 1.00 42.13 392 GLU A N 1
ATOM 2749 C CA . GLU A 1 351 ? 17.592 -28.692 -38.896 1.00 39.98 392 GLU A CA 1
ATOM 2750 C C . GLU A 1 351 ? 16.480 -27.922 -39.679 1.00 36.85 392 GLU A C 1
ATOM 2751 O O . GLU A 1 351 ? 16.264 -28.175 -40.877 1.00 34.58 392 GLU A O 1
ATOM 2757 N N . PRO A 1 352 ? 15.758 -27.006 -38.985 1.00 34.52 393 PRO A N 1
ATOM 2758 C CA . PRO A 1 352 ? 14.796 -26.180 -39.727 1.00 32.07 393 PRO A CA 1
ATOM 2759 C C . PRO A 1 352 ? 15.552 -25.292 -40.701 1.00 29.81 393 PRO A C 1
ATOM 2760 O O . PRO A 1 352 ? 16.711 -24.989 -40.490 1.00 28.66 393 PRO A O 1
ATOM 2764 N N . TYR A 1 353 ? 14.858 -24.910 -41.760 1.00 28.79 394 TYR A N 1
ATOM 2765 C CA . TYR A 1 353 ? 15.339 -24.039 -42.822 1.00 28.23 394 TYR A CA 1
ATOM 2766 C C . TYR A 1 353 ? 16.058 -22.794 -42.298 1.00 27.23 394 TYR A C 1
ATOM 2767 O O . TYR A 1 353 ? 17.171 -22.492 -42.753 1.00 26.58 394 TYR A O 1
ATOM 2776 N N . ASP A 1 354 ? 15.434 -22.086 -41.349 1.00 26.33 395 ASP A N 1
ATOM 2777 C CA . ASP A 1 354 ? 16.039 -20.881 -40.767 1.00 25.86 395 ASP A CA 1
ATOM 2778 C C . ASP A 1 354 ? 17.413 -21.111 -40.123 1.00 25.52 395 ASP A C 1
ATOM 2779 O O . ASP A 1 354 ? 18.296 -20.280 -40.279 1.00 25.42 395 ASP A O 1
ATOM 2784 N N . TYR A 1 355 ? 17.629 -22.239 -39.458 1.00 26.53 396 TYR A N 1
ATOM 2785 C CA . TYR A 1 355 ? 18.972 -22.532 -38.935 1.00 27.90 396 TYR A CA 1
ATOM 2786 C C . TYR A 1 355 ? 19.998 -22.664 -40.041 1.00 27.31 396 TYR A C 1
ATOM 2787 O O . TYR A 1 355 ? 21.084 -22.165 -39.906 1.00 28.47 396 TYR A O 1
ATOM 2796 N N . LYS A 1 356 ? 19.677 -23.430 -41.082 1.00 27.48 397 LYS A N 1
ATOM 2797 C CA . LYS A 1 356 ? 20.534 -23.576 -42.256 1.00 26.76 397 LYS A CA 1
ATOM 2798 C C . LYS A 1 356 ? 20.761 -22.205 -42.887 1.00 26.07 397 LYS A C 1
ATOM 2799 O O . LYS A 1 356 ? 21.884 -21.841 -43.159 1.00 23.93 397 LYS A O 1
ATOM 2805 N N . PHE A 1 357 ? 19.694 -21.424 -43.073 1.00 26.33 398 PHE A N 1
ATOM 2806 C CA . PHE A 1 357 ? 19.894 -20.088 -43.598 1.00 27.20 398 PHE A CA 1
ATOM 2807 C C . PHE A 1 357 ? 20.871 -19.270 -42.766 1.00 27.38 398 PHE A C 1
ATOM 2808 O O . PHE A 1 357 ? 21.783 -18.643 -43.303 1.00 28.53 398 PHE A O 1
ATOM 2816 N N . VAL A 1 358 ? 20.710 -19.279 -41.448 1.00 27.25 399 VAL A N 1
ATOM 2817 C CA . VAL A 1 358 ? 21.601 -18.501 -40.613 1.00 27.11 399 VAL A CA 1
ATOM 2818 C C . VAL A 1 358 ? 23.067 -18.968 -40.687 1.00 27.67 399 VAL A C 1
ATOM 2819 O O . VAL A 1 358 ? 23.970 -18.124 -40.759 1.00 27.83 399 VAL A O 1
ATOM 2823 N N . LYS A 1 359 ? 23.306 -20.284 -40.652 1.00 28.20 400 LYS A N 1
ATOM 2824 C CA . LYS A 1 359 ? 24.659 -20.817 -40.856 1.00 29.09 400 LYS A CA 1
ATOM 2825 C C . LYS A 1 359 ? 25.285 -20.388 -42.217 1.00 29.54 400 LYS A C 1
ATOM 2826 O O . LYS A 1 359 ? 26.452 -19.976 -42.268 1.00 29.23 400 LYS A O 1
ATOM 2832 N N . TRP A 1 360 ? 24.476 -20.457 -43.279 1.00 28.78 401 TRP A N 1
ATOM 2833 C CA . TRP A 1 360 ? 24.810 -19.975 -44.608 1.00 29.51 401 TRP A CA 1
ATOM 2834 C C . TRP A 1 360 ? 25.104 -18.475 -44.669 1.00 29.46 401 TRP A C 1
ATOM 2835 O O . TRP A 1 360 ? 26.071 -18.067 -45.286 1.00 28.20 401 TRP A O 1
ATOM 2846 N N . MET A 1 361 ? 24.249 -17.655 -44.054 1.00 29.87 402 MET A N 1
ATOM 2847 C CA . MET A 1 361 ? 24.495 -16.221 -44.006 1.00 29.50 402 MET A CA 1
ATOM 2848 C C . MET A 1 361 ? 25.774 -15.873 -43.218 1.00 29.86 402 MET A C 1
ATOM 2849 O O . MET A 1 361 ? 26.563 -15.004 -43.613 1.00 28.58 402 MET A O 1
ATOM 2854 N N . THR A 1 362 ? 25.993 -16.580 -42.121 1.00 30.43 403 THR A N 1
ATOM 2855 C CA . THR A 1 362 ? 27.184 -16.342 -41.305 1.00 31.85 403 THR A CA 1
ATOM 2856 C C . THR A 1 362 ? 28.443 -16.639 -42.109 1.00 33.84 403 THR A C 1
ATOM 2857 O O . THR A 1 362 ? 29.312 -15.785 -42.212 1.00 35.02 403 THR A O 1
ATOM 2861 N N . LYS A 1 363 ? 28.524 -17.833 -42.696 1.00 35.61 404 LYS A N 1
ATOM 2862 C CA . LYS A 1 363 ? 29.667 -18.232 -43.507 1.00 38.11 404 LYS A CA 1
ATOM 2863 C C . LYS A 1 363 ? 29.923 -17.351 -44.751 1.00 38.10 404 LYS A C 1
ATOM 2864 O O . LYS A 1 363 ? 31.017 -16.851 -44.932 1.00 39.14 404 LYS A O 1
ATOM 2870 N N . HIS A 1 364 ? 28.917 -17.180 -45.589 1.00 38.10 405 HIS A N 1
ATOM 2871 C CA . HIS A 1 364 ? 29.052 -16.449 -46.837 1.00 38.58 405 HIS A CA 1
ATOM 2872 C C . HIS A 1 364 ? 29.015 -14.936 -46.728 1.00 38.45 405 HIS A C 1
ATOM 2873 O O . HIS A 1 364 ? 29.790 -14.295 -47.415 1.00 39.86 405 HIS A O 1
ATOM 2880 N N . LYS A 1 365 ? 28.120 -14.373 -45.907 1.00 37.30 406 LYS A N 1
ATOM 2881 C CA . LYS A 1 365 ? 27.879 -12.930 -45.888 1.00 35.99 406 LYS A CA 1
ATOM 2882 C C . LYS A 1 365 ? 28.518 -12.260 -44.663 1.00 36.28 406 LYS A C 1
ATOM 2883 O O . LYS A 1 365 ? 28.618 -11.030 -44.605 1.00 36.19 406 LYS A O 1
ATOM 2889 N N . LYS A 1 366 ? 28.984 -13.077 -43.712 1.00 35.63 407 LYS A N 1
ATOM 2890 C CA . LYS A 1 366 ? 29.639 -12.600 -42.493 1.00 34.34 407 LYS A CA 1
ATOM 2891 C C . LYS A 1 366 ? 28.689 -11.833 -41.539 1.00 32.12 407 LYS A C 1
ATOM 2892 O O . LYS A 1 366 ? 29.055 -10.881 -40.850 1.00 31.77 407 LYS A O 1
ATOM 2898 N N . LEU A 1 367 ? 27.459 -12.308 -41.467 1.00 30.69 408 LEU A N 1
ATOM 2899 C CA . LEU A 1 367 ? 26.421 -11.661 -40.691 1.00 29.04 408 LEU A CA 1
ATOM 2900 C C . LEU A 1 367 ? 25.617 -12.756 -40.018 1.00 28.73 408 LEU A C 1
ATOM 2901 O O . LEU A 1 367 ? 25.193 -13.678 -40.690 1.00 28.69 408 LEU A O 1
ATOM 2906 N N . THR A 1 368 ? 25.442 -12.678 -38.699 1.00 27.05 409 THR A N 1
ATOM 2907 C CA . THR A 1 368 ? 24.637 -13.680 -38.004 1.00 27.32 409 THR A CA 1
ATOM 2908 C C . THR A 1 368 ? 23.350 -13.074 -37.492 1.00 24.26 409 THR A C 1
ATOM 2909 O O . THR A 1 368 ? 23.302 -11.883 -37.205 1.00 22.27 409 THR A O 1
ATOM 2913 N N . ALA A 1 369 ? 22.353 -13.946 -37.361 1.00 21.94 410 ALA A N 1
ATOM 2914 C CA . ALA A 1 369 ? 21.064 -13.644 -36.789 1.00 21.76 410 ALA A CA 1
ATOM 2915 C C . ALA A 1 369 ? 20.541 -14.891 -36.061 1.00 21.22 410 ALA A C 1
ATOM 2916 O O . ALA A 1 369 ? 21.265 -15.906 -35.940 1.00 21.56 410 ALA A O 1
ATOM 2918 N N . ILE A 1 370 ? 19.296 -14.833 -35.585 1.00 20.43 411 ILE A N 1
ATOM 2919 C CA . ILE A 1 370 ? 18.701 -15.951 -34.829 1.00 19.69 411 ILE A CA 1
ATOM 2920 C C . ILE A 1 370 ? 17.507 -16.506 -35.562 1.00 19.70 411 ILE A C 1
ATOM 2921 O O . ILE A 1 370 ? 16.611 -15.752 -35.984 1.00 18.96 411 ILE A O 1
ATOM 2926 N N . PRO A 1 371 ? 17.497 -17.833 -35.774 1.00 19.70 412 PRO A N 1
ATOM 2927 C CA . PRO A 1 371 ? 16.339 -18.520 -36.373 1.00 19.74 412 PRO A CA 1
ATOM 2928 C C . PRO A 1 371 ? 15.087 -18.450 -35.483 1.00 20.01 412 PRO A C 1
ATOM 2929 O O . PRO A 1 371 ? 15.161 -18.787 -34.298 1.00 21.38 412 PRO A O 1
ATOM 2933 N N . VAL A 1 372 ? 13.948 -18.013 -36.015 1.00 19.59 413 VAL A N 1
ATOM 2934 C CA . VAL A 1 372 ? 12.734 -17.848 -35.206 1.00 18.20 413 VAL A CA 1
ATOM 2935 C C . VAL A 1 372 ? 12.211 -19.240 -34.753 1.00 19.15 413 VAL A C 1
ATOM 2936 O O . VAL A 1 372 ? 11.558 -19.384 -33.714 1.00 18.78 413 VAL A O 1
ATOM 2940 N N . SER A 1 373 ? 12.545 -20.287 -35.496 1.00 18.77 414 SER A N 1
ATOM 2941 C CA . SER A 1 373 ? 12.112 -21.596 -35.073 1.00 19.24 414 SER A CA 1
ATOM 2942 C C . SER A 1 373 ? 12.740 -21.951 -33.715 1.00 20.43 414 SER A C 1
ATOM 2943 O O . SER A 1 373 ? 12.307 -22.903 -33.106 1.00 21.58 414 SER A O 1
ATOM 2946 N N . ALA A 1 374 ? 13.754 -21.199 -33.246 1.00 20.37 415 ALA A N 1
ATOM 2947 C CA . ALA A 1 374 ? 14.297 -21.384 -31.877 1.00 20.45 415 ALA A CA 1
ATOM 2948 C C . ALA A 1 374 ? 13.258 -20.991 -30.797 1.00 20.70 415 ALA A C 1
ATOM 2949 O O . ALA A 1 374 ? 13.392 -21.343 -29.612 1.00 20.94 415 ALA A O 1
ATOM 2951 N N . PHE A 1 375 ? 12.223 -20.261 -31.212 1.00 19.37 416 PHE A N 1
ATOM 2952 C CA . PHE A 1 375 ? 11.210 -19.779 -30.297 1.00 18.30 416 PHE A CA 1
ATOM 2953 C C . PHE A 1 375 ? 9.870 -20.522 -30.503 1.00 17.68 416 PHE A C 1
ATOM 2954 O O . PHE A 1 375 ? 8.817 -20.025 -30.193 1.00 17.19 416 PHE A O 1
ATOM 2962 N N . CYS A 1 376 ? 9.940 -21.720 -31.064 1.00 19.25 417 CYS A N 1
ATOM 2963 C CA . CYS A 1 376 ? 8.774 -22.506 -31.466 1.00 19.51 417 CYS A CA 1
ATOM 2964 C C . CYS A 1 376 ? 8.871 -23.908 -30.905 1.00 20.42 417 CYS A C 1
ATOM 2965 O O . CYS A 1 376 ? 9.966 -24.456 -30.844 1.00 22.18 417 CYS A O 1
ATOM 2968 N N . ASP A 1 377 ? 7.733 -24.477 -30.498 1.00 21.51 418 ASP A N 1
ATOM 2969 C CA . ASP A 1 377 ? 7.623 -25.902 -30.123 1.00 23.31 418 ASP A CA 1
ATOM 2970 C C . ASP A 1 377 ? 7.689 -26.774 -31.405 1.00 24.38 418 ASP A C 1
ATOM 2971 O O . ASP A 1 377 ? 7.358 -26.269 -32.507 1.00 23.89 418 ASP A O 1
ATOM 2976 N N . SER A 1 378 ? 8.053 -28.055 -31.276 1.00 24.64 419 SER A N 1
ATOM 2977 C CA . SER A 1 378 ? 8.193 -28.921 -32.468 1.00 26.91 419 SER A CA 1
ATOM 2978 C C . SER A 1 378 ? 7.110 -28.807 -33.504 1.00 27.01 419 SER A C 1
ATOM 2979 O O . SER A 1 378 ? 7.431 -28.741 -34.692 1.00 27.41 419 SER A O 1
ATOM 2982 N N . LYS A 1 379 ? 5.839 -28.846 -33.099 1.00 27.88 420 LYS A N 1
ATOM 2983 C CA . LYS A 1 379 ? 4.787 -28.789 -34.131 1.00 28.67 420 LYS A CA 1
ATOM 2984 C C . LYS A 1 379 ? 4.642 -27.443 -34.820 1.00 27.68 420 LYS A C 1
ATOM 2985 O O . LYS A 1 379 ? 4.070 -27.383 -35.894 1.00 28.09 420 LYS A O 1
ATOM 2991 N N . SER A 1 380 ? 5.137 -26.368 -34.199 1.00 26.45 421 SER A N 1
ATOM 2992 C CA . SER A 1 380 ? 4.948 -25.010 -34.713 1.00 25.12 421 SER A CA 1
ATOM 2993 C C . SER A 1 380 ? 6.075 -24.689 -35.679 1.00 24.75 421 SER A C 1
ATOM 2994 O O . SER A 1 380 ? 5.898 -23.882 -36.599 1.00 24.24 421 SER A O 1
ATOM 2997 N N . LYS A 1 381 ? 7.243 -25.311 -35.455 1.00 24.48 422 LYS A N 1
ATOM 2998 C CA . LYS A 1 381 ? 8.455 -25.041 -36.307 1.00 24.73 422 LYS A CA 1
ATOM 2999 C C . LYS A 1 381 ? 8.238 -24.873 -37.834 1.00 24.28 422 LYS A C 1
ATOM 3000 O O . LYS A 1 381 ? 8.696 -23.864 -38.384 1.00 24.11 422 LYS A O 1
ATOM 3006 N N . PRO A 1 382 ? 7.529 -25.840 -38.511 1.00 23.39 423 PRO A N 1
ATOM 3007 C CA . PRO A 1 382 ? 7.332 -25.657 -39.973 1.00 23.37 423 PRO A CA 1
ATOM 3008 C C . PRO A 1 382 ? 6.550 -24.376 -40.344 1.00 23.76 423 PRO A C 1
ATOM 3009 O O . PRO A 1 382 ? 6.640 -23.916 -41.482 1.00 23.31 423 PRO A O 1
ATOM 3013 N N . HIS A 1 383 ? 5.819 -23.801 -39.395 1.00 23.20 424 HIS A N 1
ATOM 3014 C CA . HIS A 1 383 ? 5.002 -22.617 -39.668 1.00 24.47 424 HIS A CA 1
ATOM 3015 C C . HIS A 1 383 ? 5.735 -21.308 -39.493 1.00 24.21 424 HIS A C 1
ATOM 3016 O O . HIS A 1 383 ? 5.212 -20.268 -39.915 1.00 25.43 424 HIS A O 1
ATOM 3023 N N . PHE A 1 384 ? 6.955 -21.368 -38.930 1.00 23.81 425 PHE A N 1
ATOM 3024 C CA . PHE A 1 384 ? 7.771 -20.188 -38.674 1.00 23.02 425 PHE A CA 1
ATOM 3025 C C . PHE A 1 384 ? 9.222 -20.286 -39.176 1.00 23.20 425 PHE A C 1
ATOM 3026 O O . PHE A 1 384 ? 10.010 -19.344 -38.983 1.00 22.50 425 PHE A O 1
ATOM 3034 N N . GLU A 1 385 ? 9.579 -21.375 -39.849 1.00 23.20 426 GLU A N 1
ATOM 3035 C CA . GLU A 1 385 ? 10.982 -21.643 -40.150 1.00 23.95 426 GLU A CA 1
ATOM 3036 C C . GLU A 1 385 ? 11.577 -20.895 -41.345 1.00 23.19 426 GLU A C 1
ATOM 3037 O O . GLU A 1 385 ? 12.721 -21.105 -41.677 1.00 23.03 426 GLU A O 1
ATOM 3043 N N . LYS A 1 386 ? 10.825 -20.005 -41.974 1.00 24.01 427 LYS A N 1
ATOM 3044 C CA . LYS A 1 386 ? 11.396 -19.142 -43.019 1.00 24.38 427 LYS A CA 1
ATOM 3045 C C . LYS A 1 386 ? 11.760 -17.755 -42.470 1.00 22.46 427 LYS A C 1
ATOM 3046 O O . LYS A 1 386 ? 12.144 -16.827 -43.209 1.00 20.87 427 LYS A O 1
ATOM 3052 N N . LEU A 1 387 ? 11.715 -17.660 -41.152 1.00 21.17 428 LEU A N 1
ATOM 3053 C CA . LEU A 1 387 ? 11.792 -16.375 -40.476 1.00 20.18 428 LEU A CA 1
ATOM 3054 C C . LEU A 1 387 ? 13.061 -16.276 -39.670 1.00 20.29 428 LEU A C 1
ATOM 3055 O O . LEU A 1 387 ? 13.407 -17.211 -38.936 1.00 20.15 428 LEU A O 1
ATOM 3060 N N . VAL A 1 388 ? 13.737 -15.129 -39.761 1.00 19.29 429 VAL A N 1
ATOM 3061 C CA . VAL A 1 388 ? 14.991 -14.919 -39.043 1.00 18.68 429 VAL A CA 1
ATOM 3062 C C . VAL A 1 388 ? 14.930 -13.595 -38.261 1.00 18.76 429 VAL A C 1
ATOM 3063 O O . VAL A 1 388 ? 14.388 -12.592 -38.766 1.00 18.79 429 VAL A O 1
ATOM 3067 N N . ARG A 1 389 ? 15.450 -13.607 -37.027 1.00 17.83 430 ARG A N 1
ATOM 3068 C CA . ARG A 1 389 ? 15.359 -12.451 -36.118 1.00 17.19 430 ARG A CA 1
ATOM 3069 C C . ARG A 1 389 ? 16.707 -11.694 -36.031 1.00 17.90 430 ARG A C 1
ATOM 3070 O O . ARG A 1 389 ? 17.756 -12.318 -35.852 1.00 16.72 430 ARG A O 1
ATOM 3078 N N . PHE A 1 390 ? 16.647 -10.365 -36.219 1.00 17.83 431 PHE A N 1
ATOM 3079 C CA . PHE A 1 390 ? 17.820 -9.479 -36.241 1.00 18.59 431 PHE A CA 1
ATOM 3080 C C . PHE A 1 390 ? 17.716 -8.485 -35.073 1.00 19.27 431 PHE A C 1
ATOM 3081 O O . PHE A 1 390 ? 16.618 -8.037 -34.730 1.00 18.46 431 PHE A O 1
ATOM 3089 N N . CYS A 1 391 ? 18.845 -8.160 -34.448 1.00 19.47 432 CYS A N 1
ATOM 3090 C CA . CYS A 1 391 ? 18.823 -7.288 -33.279 1.00 20.32 432 CYS A CA 1
ATOM 3091 C C . CYS A 1 391 ? 19.351 -5.919 -33.674 1.00 20.83 432 CYS A C 1
ATOM 3092 O O . CYS A 1 391 ? 20.359 -5.853 -34.394 1.00 20.69 432 CYS A O 1
ATOM 3095 N N . PHE A 1 392 ? 18.687 -4.839 -33.213 1.00 19.93 433 PHE A N 1
ATOM 3096 C CA . PHE A 1 392 ? 19.147 -3.523 -33.562 1.00 19.21 433 PHE A CA 1
ATOM 3097 C C . PHE A 1 392 ? 19.466 -2.631 -32.373 1.00 19.73 433 PHE A C 1
ATOM 3098 O O . PHE A 1 392 ? 19.582 -1.452 -32.555 1.00 19.98 433 PHE A O 1
ATOM 3106 N N . ILE A 1 393 ? 19.664 -3.167 -31.164 1.00 19.86 434 ILE A N 1
ATOM 3107 C CA . ILE A 1 393 ? 20.194 -2.317 -30.122 1.00 19.63 434 ILE A CA 1
ATOM 3108 C C . ILE A 1 393 ? 21.750 -2.221 -30.272 1.00 20.42 434 ILE A C 1
ATOM 3109 O O . ILE A 1 393 ? 22.524 -2.774 -29.491 1.00 19.22 434 ILE A O 1
ATOM 3114 N N . LYS A 1 394 ? 22.185 -1.482 -31.297 1.00 20.86 435 LYS A N 1
ATOM 3115 C CA . LYS A 1 394 ? 23.577 -1.521 -31.738 1.00 21.33 435 LYS A CA 1
ATOM 3116 C C . LYS A 1 394 ? 24.022 -0.116 -32.035 1.00 22.41 435 LYS A C 1
ATOM 3117 O O . LYS A 1 394 ? 23.215 0.719 -32.424 1.00 23.27 435 LYS A O 1
ATOM 3123 N N . LYS A 1 395 ? 25.301 0.155 -31.860 1.00 23.34 436 LYS A N 1
ATOM 3124 C CA . LYS A 1 395 ? 25.820 1.461 -32.182 1.00 24.98 436 LYS A CA 1
ATOM 3125 C C . LYS A 1 395 ? 25.863 1.628 -33.695 1.00 26.21 436 LYS A C 1
ATOM 3126 O O . LYS A 1 395 ? 25.888 0.613 -34.468 1.00 27.30 436 LYS A O 1
ATOM 3132 N N . ASP A 1 396 ? 25.767 2.879 -34.133 1.00 26.59 437 ASP A N 1
ATOM 3133 C CA . ASP A 1 396 ? 25.795 3.204 -35.581 1.00 27.34 437 ASP A CA 1
ATOM 3134 C C . ASP A 1 396 ? 26.873 2.477 -36.397 1.00 26.18 437 ASP A C 1
ATOM 3135 O O . ASP A 1 396 ? 26.590 1.954 -37.454 1.00 27.16 437 ASP A O 1
ATOM 3140 N N . SER A 1 397 ? 28.097 2.476 -35.904 1.00 26.67 438 SER A N 1
ATOM 3141 C CA . SER A 1 397 ? 29.221 1.797 -36.548 1.00 27.22 438 SER A CA 1
ATOM 3142 C C . SER A 1 397 ? 28.984 0.303 -36.791 1.00 27.05 438 SER A C 1
ATOM 3143 O O . SER A 1 397 ? 29.503 -0.272 -37.769 1.00 26.25 438 SER A O 1
ATOM 3146 N N . THR A 1 398 ? 28.203 -0.315 -35.904 1.00 25.84 439 THR A N 1
ATOM 3147 C CA . THR A 1 398 ? 27.881 -1.721 -36.044 1.00 24.85 439 THR A CA 1
ATOM 3148 C C . THR A 1 398 ? 26.874 -1.828 -37.170 1.00 24.84 439 THR A C 1
ATOM 3149 O O . THR A 1 398 ? 27.029 -2.688 -38.066 1.00 24.74 439 THR A O 1
ATOM 3153 N N . LEU A 1 399 ? 25.862 -0.969 -37.153 1.00 23.75 440 LEU A N 1
ATOM 3154 C CA . LEU A 1 399 ? 24.912 -0.974 -38.256 1.00 25.23 440 LEU A CA 1
ATOM 3155 C C . LEU A 1 399 ? 25.491 -0.495 -39.607 1.00 24.41 440 LEU A C 1
ATOM 3156 O O . LEU A 1 399 ? 25.051 -0.963 -40.654 1.00 25.04 440 LEU A O 1
ATOM 3161 N N . ASP A 1 400 ? 26.494 0.393 -39.576 1.00 24.25 441 ASP A N 1
ATOM 3162 C CA . ASP A 1 400 ? 27.376 0.676 -40.754 1.00 24.56 441 ASP A CA 1
ATOM 3163 C C . ASP A 1 400 ? 28.012 -0.586 -41.333 1.00 24.35 441 ASP A C 1
ATOM 3164 O O . ASP A 1 400 ? 27.907 -0.824 -42.552 1.00 25.06 441 ASP A O 1
ATOM 3169 N N . ALA A 1 401 ? 28.670 -1.392 -40.479 1.00 23.19 442 ALA A N 1
ATOM 3170 C CA . ALA A 1 401 ? 29.268 -2.677 -40.923 1.00 23.86 442 ALA A CA 1
ATOM 3171 C C . ALA A 1 401 ? 28.227 -3.640 -41.544 1.00 24.57 442 ALA A C 1
ATOM 3172 O O . ALA A 1 401 ? 28.455 -4.239 -42.623 1.00 25.53 442 ALA A O 1
ATOM 3174 N N . ALA A 1 402 ? 27.060 -3.715 -40.909 1.00 24.42 443 ALA A N 1
ATOM 3175 C CA . ALA A 1 402 ? 25.924 -4.416 -41.452 1.00 25.32 443 ALA A CA 1
ATOM 3176 C C . ALA A 1 402 ? 25.533 -3.898 -42.844 1.00 26.75 443 ALA A C 1
ATOM 3177 O O . ALA A 1 402 ? 25.179 -4.697 -43.733 1.00 27.17 443 ALA A O 1
ATOM 3179 N N . GLU A 1 403 ? 25.540 -2.565 -43.015 1.00 28.94 444 GLU A N 1
ATOM 3180 C CA . GLU A 1 403 ? 25.150 -1.909 -44.290 1.00 29.93 444 GLU A CA 1
ATOM 3181 C C . GLU A 1 403 ? 26.162 -2.229 -45.432 1.00 30.46 444 GLU A C 1
ATOM 3182 O O . GLU A 1 403 ? 25.769 -2.554 -46.558 1.00 30.14 444 GLU A O 1
ATOM 3188 N N . GLU A 1 404 ? 27.451 -2.186 -45.104 1.00 30.84 445 GLU A N 1
ATOM 3189 C CA . GLU A 1 404 ? 28.493 -2.651 -45.994 1.00 32.66 445 GLU A CA 1
ATOM 3190 C C . GLU A 1 404 ? 28.224 -4.058 -46.542 1.00 31.96 445 GLU A C 1
ATOM 3191 O O . GLU A 1 404 ? 28.439 -4.296 -47.724 1.00 31.18 445 GLU A O 1
ATOM 3197 N N . ILE A 1 405 ? 27.739 -4.976 -45.687 1.00 31.71 446 ILE A N 1
ATOM 3198 C CA . ILE A 1 405 ? 27.374 -6.346 -46.112 1.00 30.58 446 ILE A CA 1
ATOM 3199 C C . ILE A 1 405 ? 26.125 -6.386 -46.994 1.00 31.69 446 ILE A C 1
ATOM 3200 O O . ILE A 1 405 ? 26.079 -7.119 -47.983 1.00 31.64 446 ILE A O 1
ATOM 3205 N N . PHE A 1 406 ? 25.087 -5.634 -46.632 1.00 32.70 447 PHE A N 1
ATOM 3206 C CA . PHE A 1 406 ? 23.882 -5.607 -47.484 1.00 34.01 447 PHE A CA 1
ATOM 3207 C C . PHE A 1 406 ? 24.148 -4.959 -48.882 1.00 34.80 447 PHE A C 1
ATOM 3208 O O . PHE A 1 406 ? 23.565 -5.379 -49.895 1.00 35.19 447 PHE A O 1
ATOM 3216 N N . ARG A 1 407 ? 25.044 -3.971 -48.956 1.00 35.31 448 ARG A N 1
ATOM 3217 C CA . ARG A 1 407 ? 25.326 -3.315 -50.227 1.00 36.45 448 ARG A CA 1
ATOM 3218 C C . ARG A 1 407 ? 26.088 -4.187 -51.224 1.00 37.21 448 ARG A C 1
ATOM 3219 O O . ARG A 1 407 ? 25.850 -4.127 -52.452 1.00 35.95 448 ARG A O 1
ATOM 3227 N N . ALA A 1 408 ? 27.011 -4.978 -50.668 1.00 38.28 449 ALA A N 1
ATOM 3228 C CA . ALA A 1 408 ? 27.818 -5.980 -51.379 1.00 39.52 449 ALA A CA 1
ATOM 3229 C C . ALA A 1 408 ? 27.145 -7.329 -51.566 1.00 40.45 449 ALA A C 1
ATOM 3230 O O . ALA A 1 408 ? 27.799 -8.259 -52.014 1.00 40.99 449 ALA A O 1
ATOM 3232 N N . TRP A 1 409 ? 25.872 -7.469 -51.219 1.00 41.52 450 TRP A N 1
ATOM 3233 C CA . TRP A 1 409 ? 25.279 -8.808 -51.136 1.00 42.99 450 TRP A CA 1
ATOM 3234 C C . TRP A 1 409 ? 25.207 -9.516 -52.513 1.00 45.50 450 TRP A C 1
ATOM 3235 O O . TRP A 1 409 ? 25.544 -10.712 -52.612 1.00 46.29 450 TRP A O 1
ATOM 3246 N N . ASN A 1 410 ? 24.801 -8.797 -53.569 1.00 47.97 451 ASN A N 1
ATOM 3247 C CA . ASN A 1 410 ? 24.897 -9.326 -54.956 1.00 50.61 451 ASN A CA 1
ATOM 3248 C C . ASN A 1 410 ? 25.777 -8.481 -55.893 1.00 51.23 451 ASN A C 1
ATOM 3249 O O . ASN A 1 410 ? 27.015 -8.606 -55.890 1.00 51.85 451 ASN A O 1
ATOM 3254 N N . ASN B 1 1 ? 0.018 -21.415 -3.049 1.00 25.06 42 ASN B N 1
ATOM 3255 C CA . ASN B 1 1 ? 1.387 -22.000 -3.286 1.00 25.83 42 ASN B CA 1
ATOM 3256 C C . ASN B 1 1 ? 1.387 -23.319 -4.000 1.00 24.21 42 ASN B C 1
ATOM 3257 O O . ASN B 1 1 ? 0.498 -24.131 -3.778 1.00 25.32 42 ASN B O 1
ATOM 3262 N N . ALA B 1 2 ? 2.374 -23.510 -4.874 1.00 23.03 43 ALA B N 1
ATOM 3263 C CA . ALA B 1 2 ? 2.740 -24.830 -5.368 1.00 22.41 43 ALA B CA 1
ATOM 3264 C C . ALA B 1 2 ? 3.061 -25.743 -4.192 1.00 22.14 43 ALA B C 1
ATOM 3265 O O . ALA B 1 2 ? 3.573 -25.288 -3.186 1.00 21.85 43 ALA B O 1
ATOM 3267 N N . LYS B 1 3 ? 2.745 -27.026 -4.360 1.00 23.79 44 LYS B N 1
ATOM 3268 C CA . LYS B 1 3 ? 2.950 -28.103 -3.403 1.00 25.38 44 LYS B CA 1
ATOM 3269 C C . LYS B 1 3 ? 4.381 -28.192 -2.932 1.00 25.22 44 LYS B C 1
ATOM 3270 O O . LYS B 1 3 ? 4.627 -28.540 -1.773 1.00 25.72 44 LYS B O 1
ATOM 3276 N N . ARG B 1 4 ? 5.333 -27.930 -3.843 1.00 24.98 45 ARG B N 1
ATOM 3277 C CA . ARG B 1 4 ? 6.779 -28.144 -3.614 1.00 23.07 45 ARG B CA 1
ATOM 3278 C C . ARG B 1 4 ? 7.334 -27.244 -2.518 1.00 23.89 45 ARG B C 1
ATOM 3279 O O . ARG B 1 4 ? 8.351 -27.561 -1.885 1.00 22.62 45 ARG B O 1
ATOM 3287 N N . ILE B 1 5 ? 6.664 -26.094 -2.302 1.00 24.69 46 ILE B N 1
ATOM 3288 C CA . ILE B 1 5 ? 7.118 -25.127 -1.319 1.00 24.18 46 ILE B CA 1
ATOM 3289 C C . ILE B 1 5 ? 6.186 -25.158 -0.106 1.00 24.26 46 ILE B C 1
ATOM 3290 O O . ILE B 1 5 ? 6.262 -24.281 0.735 1.00 22.96 46 ILE B O 1
ATOM 3295 N N . GLU B 1 6 ? 5.295 -26.155 -0.045 1.00 25.32 47 GLU B N 1
ATOM 3296 C CA . GLU B 1 6 ? 4.407 -26.339 1.129 1.00 26.49 47 GLU B CA 1
ATOM 3297 C C . GLU B 1 6 ? 5.213 -26.408 2.447 1.00 26.31 47 GLU B C 1
ATOM 3298 O O . GLU B 1 6 ? 6.093 -27.251 2.599 1.00 26.37 47 GLU B O 1
ATOM 3304 N N . GLY B 1 7 ? 4.912 -25.511 3.379 1.00 26.19 48 GLY B N 1
ATOM 3305 C CA . GLY B 1 7 ? 5.598 -25.520 4.670 1.00 26.83 48 GLY B CA 1
ATOM 3306 C C . GLY B 1 7 ? 7.024 -24.999 4.646 1.00 27.31 48 GLY B C 1
ATOM 3307 O O . GLY B 1 7 ? 7.719 -25.075 5.652 1.00 27.02 48 GLY B O 1
ATOM 3308 N N . LEU B 1 8 ? 7.473 -24.451 3.511 1.00 27.13 49 LEU B N 1
ATOM 3309 C CA . LEU B 1 8 ? 8.862 -23.992 3.395 1.00 26.15 49 LEU B CA 1
ATOM 3310 C C . LEU B 1 8 ? 8.948 -22.475 3.401 1.00 27.11 49 LEU B C 1
ATOM 3311 O O . LEU B 1 8 ? 10.004 -21.917 3.190 1.00 26.28 49 LEU B O 1
ATOM 3316 N N . ASP B 1 9 ? 7.822 -21.822 3.690 1.00 28.70 50 ASP B N 1
ATOM 3317 C CA . ASP B 1 9 ? 7.740 -20.371 3.775 1.00 30.22 50 ASP B CA 1
ATOM 3318 C C . ASP B 1 9 ? 8.341 -19.760 5.021 1.00 31.56 50 ASP B C 1
ATOM 3319 O O . ASP B 1 9 ? 8.651 -18.572 5.010 1.00 31.62 50 ASP B O 1
ATOM 3324 N N . SER B 1 10 ? 8.492 -20.538 6.081 1.00 33.06 51 SER B N 1
ATOM 3325 C CA . SER B 1 10 ? 9.156 -19.995 7.239 1.00 36.14 51 SER B CA 1
ATOM 3326 C C . SER B 1 10 ? 10.677 -20.059 7.042 1.00 37.03 51 SER B C 1
ATOM 3327 O O . SER B 1 10 ? 11.245 -21.048 6.527 1.00 37.33 51 SER B O 1
ATOM 3330 N N . ASN B 1 11 ? 11.317 -18.950 7.374 1.00 37.82 52 ASN B N 1
ATOM 3331 C CA . ASN B 1 11 ? 12.741 -18.847 7.212 1.00 38.15 52 ASN B CA 1
ATOM 3332 C C . ASN B 1 11 ? 13.294 -18.240 8.481 1.00 39.25 52 ASN B C 1
ATOM 3333 O O . ASN B 1 11 ? 12.794 -17.212 8.981 1.00 39.08 52 ASN B O 1
ATOM 3338 N N . VAL B 1 12 ? 14.304 -18.921 9.020 1.00 40.46 53 VAL B N 1
ATOM 3339 C CA . VAL B 1 12 ? 14.995 -18.521 10.253 1.00 40.96 53 VAL B CA 1
ATOM 3340 C C . VAL B 1 12 ? 15.470 -16.997 10.266 1.00 41.68 53 VAL B C 1
ATOM 3341 O O . VAL B 1 12 ? 15.167 -16.205 11.204 1.00 39.09 53 VAL B O 1
ATOM 3345 N N . TRP B 1 13 ? 16.131 -16.605 9.177 1.00 42.08 54 TRP B N 1
ATOM 3346 C CA . TRP B 1 13 ? 16.636 -15.250 8.979 1.00 43.42 54 TRP B CA 1
ATOM 3347 C C . TRP B 1 13 ? 15.552 -14.171 8.770 1.00 45.03 54 TRP B C 1
ATOM 3348 O O . TRP B 1 13 ? 15.693 -13.038 9.275 1.00 44.49 54 TRP B O 1
ATOM 3359 N N . VAL B 1 14 ? 14.484 -14.530 8.045 1.00 46.85 55 VAL B N 1
ATOM 3360 C CA . VAL B 1 14 ? 13.278 -13.700 7.963 1.00 49.69 55 VAL B CA 1
ATOM 3361 C C . VAL B 1 14 ? 12.725 -13.432 9.383 1.00 51.91 55 VAL B C 1
ATOM 3362 O O . VAL B 1 14 ? 12.427 -12.288 9.728 1.00 51.17 55 VAL B O 1
ATOM 3366 N N . GLU B 1 15 ? 12.614 -14.489 10.194 1.00 54.78 56 GLU B N 1
ATOM 3367 C CA . GLU B 1 15 ? 12.236 -14.361 11.632 1.00 58.19 56 GLU B CA 1
ATOM 3368 C C . GLU B 1 15 ? 13.109 -13.426 12.526 1.00 59.11 56 GLU B C 1
ATOM 3369 O O . GLU B 1 15 ? 12.562 -12.600 13.260 1.00 58.82 56 GLU B O 1
ATOM 3375 N N . PHE B 1 16 ? 14.440 -13.543 12.438 1.00 61.19 57 PHE B N 1
ATOM 3376 C CA . PHE B 1 16 ? 15.385 -12.689 13.206 1.00 63.10 57 PHE B CA 1
ATOM 3377 C C . PHE B 1 16 ? 15.351 -11.206 12.811 1.00 65.99 57 PHE B C 1
ATOM 3378 O O . PHE B 1 16 ? 16.164 -10.391 13.307 1.00 66.44 57 PHE B O 1
ATOM 3386 N N . THR B 1 17 ? 14.418 -10.857 11.924 1.00 69.25 58 THR B N 1
ATOM 3387 C CA . THR B 1 17 ? 14.139 -9.461 11.617 1.00 72.61 58 THR B CA 1
ATOM 3388 C C . THR B 1 17 ? 13.419 -8.761 12.803 1.00 75.04 58 THR B C 1
ATOM 3389 O O . THR B 1 17 ? 12.597 -7.833 12.602 1.00 75.97 58 THR B O 1
ATOM 3393 N N . LYS B 1 18 ? 13.688 -9.229 14.030 1.00 76.93 59 LYS B N 1
ATOM 3394 C CA . LYS B 1 18 ? 13.347 -8.451 15.219 1.00 78.20 59 LYS B CA 1
ATOM 3395 C C . LYS B 1 18 ? 14.558 -7.604 15.612 1.00 78.93 59 LYS B C 1
ATOM 3396 O O . LYS B 1 18 ? 15.035 -6.795 14.800 1.00 78.76 59 LYS B O 1
ATOM 3402 N N . LEU B 1 19 ? 15.073 -7.807 16.822 1.00 80.03 60 LEU B N 1
ATOM 3403 C CA . LEU B 1 19 ? 16.075 -6.881 17.390 1.00 80.74 60 LEU B CA 1
ATOM 3404 C C . LEU B 1 19 ? 17.535 -7.048 16.926 1.00 81.06 60 LEU B C 1
ATOM 3405 O O . LEU B 1 19 ? 18.441 -7.329 17.717 1.00 80.91 60 LEU B O 1
ATOM 3410 N N . ALA B 1 20 ? 17.700 -6.903 15.612 1.00 81.42 61 ALA B N 1
ATOM 3411 C CA . ALA B 1 20 ? 18.930 -6.420 14.977 1.00 81.42 61 ALA B CA 1
ATOM 3412 C C . ALA B 1 20 ? 18.735 -4.906 14.750 1.00 81.20 61 ALA B C 1
ATOM 3413 O O . ALA B 1 20 ? 19.714 -4.137 14.732 1.00 80.85 61 ALA B O 1
ATOM 3415 N N . ALA B 1 21 ? 17.448 -4.521 14.618 1.00 80.58 62 ALA B N 1
ATOM 3416 C CA . ALA B 1 21 ? 16.962 -3.172 14.256 1.00 79.73 62 ALA B CA 1
ATOM 3417 C C . ALA B 1 21 ? 17.404 -2.012 15.180 1.00 79.08 62 ALA B C 1
ATOM 3418 O O . ALA B 1 21 ? 18.099 -1.092 14.712 1.00 78.98 62 ALA B O 1
ATOM 3420 N N . ASP B 1 22 ? 16.996 -2.056 16.456 1.00 77.67 63 ASP B N 1
ATOM 3421 C CA . ASP B 1 22 ? 17.336 -1.020 17.467 1.00 76.08 63 ASP B CA 1
ATOM 3422 C C . ASP B 1 22 ? 18.801 -0.538 17.382 1.00 74.54 63 ASP B C 1
ATOM 3423 O O . ASP B 1 22 ? 19.727 -1.353 17.462 1.00 74.17 63 ASP B O 1
ATOM 3428 N N . PRO B 1 23 ? 18.993 0.794 17.179 1.00 73.02 64 PRO B N 1
ATOM 3429 C CA . PRO B 1 23 ? 20.290 1.501 16.993 1.00 71.15 64 PRO B CA 1
ATOM 3430 C C . PRO B 1 23 ? 21.453 1.187 17.961 1.00 68.69 64 PRO B C 1
ATOM 3431 O O . PRO B 1 23 ? 22.594 1.087 17.497 1.00 68.55 64 PRO B O 1
ATOM 3435 N N . SER B 1 24 ? 21.180 1.044 19.266 1.00 65.69 65 SER B N 1
ATOM 3436 C CA . SER B 1 24 ? 22.248 0.943 20.299 1.00 62.58 65 SER B CA 1
ATOM 3437 C C . SER B 1 24 ? 22.818 -0.464 20.562 1.00 60.31 65 SER B C 1
ATOM 3438 O O . SER B 1 24 ? 23.806 -0.624 21.324 1.00 59.99 65 SER B O 1
ATOM 3441 N N . VAL B 1 25 ? 22.188 -1.475 19.951 1.00 56.31 66 VAL B N 1
ATOM 3442 C CA . VAL B 1 25 ? 22.614 -2.879 20.064 1.00 52.39 66 VAL B CA 1
ATOM 3443 C C . VAL B 1 25 ? 23.864 -3.210 19.220 1.00 49.40 66 VAL B C 1
ATOM 3444 O O . VAL B 1 25 ? 23.970 -2.790 18.087 1.00 48.18 66 VAL B O 1
ATOM 3448 N N . VAL B 1 26 ? 24.824 -3.917 19.816 1.00 46.96 67 VAL B N 1
ATOM 3449 C CA . VAL B 1 26 ? 25.991 -4.449 19.084 1.00 44.15 67 VAL B CA 1
ATOM 3450 C C . VAL B 1 26 ? 25.578 -5.801 18.479 1.00 42.54 67 VAL B C 1
ATOM 3451 O O . VAL B 1 26 ? 25.318 -6.751 19.213 1.00 41.48 67 VAL B O 1
ATOM 3455 N N . ASN B 1 27 ? 25.500 -5.879 17.149 1.00 40.76 68 ASN B N 1
ATOM 3456 C CA . ASN B 1 27 ? 25.011 -7.092 16.491 1.00 38.72 68 ASN B CA 1
ATOM 3457 C C . ASN B 1 27 ? 26.184 -8.013 16.282 1.00 37.25 68 ASN B C 1
ATOM 3458 O O . ASN B 1 27 ? 27.106 -7.687 15.550 1.00 37.81 68 ASN B O 1
ATOM 3463 N N . LEU B 1 28 ? 26.170 -9.147 16.979 1.00 35.68 69 LEU B N 1
ATOM 3464 C CA . LEU B 1 28 ? 27.158 -10.215 16.759 1.00 34.00 69 LEU B CA 1
ATOM 3465 C C . LEU B 1 28 ? 26.469 -11.502 16.271 1.00 32.63 69 LEU B C 1
ATOM 3466 O O . LEU B 1 28 ? 26.926 -12.609 16.512 1.00 31.90 69 LEU B O 1
ATOM 3471 N N . GLY B 1 29 ? 25.345 -11.301 15.591 1.00 32.64 70 GLY B N 1
ATOM 3472 C CA . GLY B 1 29 ? 24.395 -12.341 15.166 1.00 32.86 70 GLY B CA 1
ATOM 3473 C C . GLY B 1 29 ? 24.723 -12.800 13.756 1.00 33.24 70 GLY B C 1
ATOM 3474 O O . GLY B 1 29 ? 25.614 -13.661 13.584 1.00 32.19 70 GLY B O 1
ATOM 3475 N N . GLN B 1 30 ? 24.041 -12.214 12.754 1.00 34.06 71 GLN B N 1
ATOM 3476 C CA . GLN B 1 30 ? 24.226 -12.580 11.330 1.00 34.70 71 GLN B CA 1
ATOM 3477 C C . GLN B 1 30 ? 25.679 -12.445 10.903 1.00 34.55 71 GLN B C 1
ATOM 3478 O O . GLN B 1 30 ? 26.417 -11.657 11.486 1.00 35.03 71 GLN B O 1
ATOM 3484 N N . GLY B 1 31 ? 26.085 -13.226 9.896 1.00 34.85 72 GLY B N 1
ATOM 3485 C CA . GLY B 1 31 ? 27.461 -13.210 9.361 1.00 34.63 72 GLY B CA 1
ATOM 3486 C C . GLY B 1 31 ? 27.674 -12.008 8.450 1.00 35.52 72 GLY B C 1
ATOM 3487 O O . GLY B 1 31 ? 27.913 -12.155 7.253 1.00 36.36 72 GLY B O 1
ATOM 3488 N N . PHE B 1 32 ? 27.602 -10.806 9.007 1.00 34.47 73 PHE B N 1
ATOM 3489 C CA . PHE B 1 32 ? 27.754 -9.583 8.205 1.00 34.69 73 PHE B CA 1
ATOM 3490 C C . PHE B 1 32 ? 29.124 -8.987 8.600 1.00 33.11 73 PHE B C 1
ATOM 3491 O O . PHE B 1 32 ? 29.225 -8.419 9.679 1.00 33.26 73 PHE B O 1
ATOM 3499 N N . PRO B 1 33 ? 30.174 -9.145 7.745 1.00 31.73 74 PRO B N 1
ATOM 3500 C CA . PRO B 1 33 ? 31.467 -8.512 8.015 1.00 31.65 74 PRO B CA 1
ATOM 3501 C C . PRO B 1 33 ? 31.299 -7.003 8.131 1.00 31.26 74 PRO B C 1
ATOM 3502 O O . PRO B 1 33 ? 30.651 -6.406 7.267 1.00 31.84 74 PRO B O 1
ATOM 3506 N N . ASP B 1 34 ? 31.841 -6.370 9.171 1.00 30.17 75 ASP B N 1
ATOM 3507 C CA . ASP B 1 34 ? 31.879 -4.903 9.123 1.00 29.46 75 ASP B CA 1
ATOM 3508 C C . ASP B 1 34 ? 33.322 -4.406 8.959 1.00 28.87 75 ASP B C 1
ATOM 3509 O O . ASP B 1 34 ? 33.589 -3.220 9.047 1.00 28.80 75 ASP B O 1
ATOM 3514 N N . ILE B 1 35 ? 34.238 -5.340 8.697 1.00 28.39 76 ILE B N 1
ATOM 3515 C CA . ILE B 1 35 ? 35.577 -4.990 8.228 1.00 27.80 76 ILE B CA 1
ATOM 3516 C C . ILE B 1 35 ? 35.446 -4.589 6.770 1.00 28.28 76 ILE B C 1
ATOM 3517 O O . ILE B 1 35 ? 34.461 -4.977 6.098 1.00 29.28 76 ILE B O 1
ATOM 3522 N N . SER B 1 36 ? 36.462 -3.899 6.250 1.00 28.39 77 SER B N 1
ATOM 3523 C CA . SER B 1 36 ? 36.529 -3.532 4.844 1.00 28.89 77 SER B CA 1
ATOM 3524 C C . SER B 1 36 ? 36.953 -4.680 3.941 1.00 28.66 77 SER B C 1
ATOM 3525 O O . SER B 1 36 ? 37.825 -5.454 4.291 1.00 28.89 77 SER B O 1
ATOM 3528 N N . PRO B 1 37 ? 36.313 -4.810 2.772 1.00 28.75 78 PRO B N 1
ATOM 3529 C CA . PRO B 1 37 ? 36.833 -5.717 1.753 1.00 28.80 78 PRO B CA 1
ATOM 3530 C C . PRO B 1 37 ? 38.255 -5.256 1.420 1.00 28.84 78 PRO B C 1
ATOM 3531 O O . PRO B 1 37 ? 38.576 -4.120 1.697 1.00 30.22 78 PRO B O 1
ATOM 3535 N N . PRO B 1 38 ? 39.115 -6.124 0.857 1.00 28.61 79 PRO B N 1
ATOM 3536 C CA . PRO B 1 38 ? 40.383 -5.565 0.382 1.00 28.16 79 PRO B CA 1
ATOM 3537 C C . PRO B 1 38 ? 40.183 -4.395 -0.623 1.00 28.43 79 PRO B C 1
ATOM 3538 O O . PRO B 1 38 ? 39.285 -4.459 -1.437 1.00 28.34 79 PRO B O 1
ATOM 3542 N N . SER B 1 39 ? 41.031 -3.360 -0.567 1.00 28.93 80 SER B N 1
ATOM 3543 C CA . SER B 1 39 ? 40.877 -2.138 -1.408 1.00 29.34 80 SER B CA 1
ATOM 3544 C C . SER B 1 39 ? 40.776 -2.442 -2.916 1.00 28.89 80 SER B C 1
ATOM 3545 O O . SER B 1 39 ? 39.917 -1.872 -3.604 1.00 29.67 80 SER B O 1
ATOM 3548 N N . TYR B 1 40 ? 41.631 -3.357 -3.404 1.00 28.14 81 TYR B N 1
ATOM 3549 C CA . TYR B 1 40 ? 41.652 -3.788 -4.800 1.00 26.83 81 TYR B CA 1
ATOM 3550 C C . TYR B 1 40 ? 40.438 -4.553 -5.324 1.00 27.10 81 TYR B C 1
ATOM 3551 O O . TYR B 1 40 ? 40.208 -4.580 -6.540 1.00 25.78 81 TYR B O 1
ATOM 3560 N N . VAL B 1 41 ? 39.697 -5.202 -4.417 1.00 26.60 82 VAL B N 1
ATOM 3561 C CA . VAL B 1 41 ? 38.439 -5.842 -4.727 1.00 26.44 82 VAL B CA 1
ATOM 3562 C C . VAL B 1 41 ? 37.410 -4.764 -5.149 1.00 26.34 82 VAL B C 1
ATOM 3563 O O . VAL B 1 41 ? 36.724 -4.911 -6.165 1.00 25.97 82 VAL B O 1
ATOM 3567 N N . LYS B 1 42 ? 37.327 -3.710 -4.329 1.00 26.77 83 LYS B N 1
ATOM 3568 C CA . LYS B 1 42 ? 36.505 -2.510 -4.523 1.00 28.10 83 LYS B CA 1
ATOM 3569 C C . LYS B 1 42 ? 36.866 -1.671 -5.800 1.00 28.36 83 LYS B C 1
ATOM 3570 O O . LYS B 1 42 ? 35.962 -1.354 -6.627 1.00 27.01 83 LYS B O 1
ATOM 3576 N N . GLU B 1 43 ? 38.172 -1.368 -5.944 1.00 27.68 84 GLU B N 1
ATOM 3577 C CA . GLU B 1 43 ? 38.764 -0.740 -7.134 1.00 28.66 84 GLU B CA 1
ATOM 3578 C C . GLU B 1 43 ? 38.505 -1.539 -8.407 1.00 27.58 84 GLU B C 1
ATOM 3579 O O . GLU B 1 43 ? 38.326 -0.949 -9.468 1.00 28.08 84 GLU B O 1
ATOM 3585 N N . GLU B 1 44 ? 38.553 -2.871 -8.322 1.00 26.04 85 GLU B N 1
ATOM 3586 C CA . GLU B 1 44 ? 38.365 -3.684 -9.512 1.00 25.05 85 GLU B CA 1
ATOM 3587 C C . GLU B 1 44 ? 36.901 -3.647 -9.966 1.00 24.26 85 GLU B C 1
ATOM 3588 O O . GLU B 1 44 ? 36.646 -3.775 -11.144 1.00 24.74 85 GLU B O 1
ATOM 3594 N N . LEU B 1 45 ? 35.966 -3.529 -9.030 1.00 23.07 86 LEU B N 1
ATOM 3595 C CA . LEU B 1 45 ? 34.549 -3.370 -9.356 1.00 23.10 86 LEU B CA 1
ATOM 3596 C C . LEU B 1 45 ? 34.25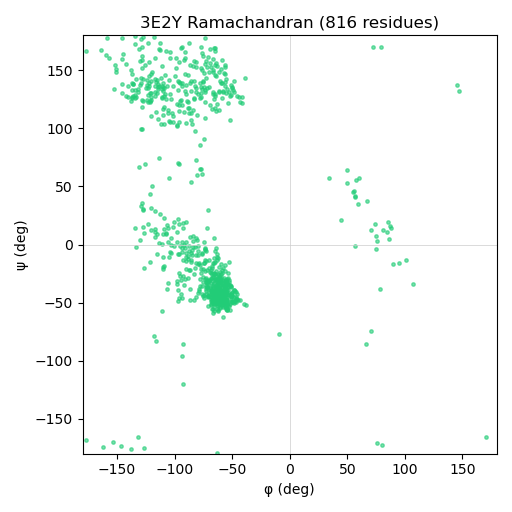9 -2.027 -10.013 1.00 23.46 86 LEU B C 1
ATOM 3597 O O . LEU B 1 45 ? 33.560 -1.976 -11.047 1.00 25.07 86 LEU B O 1
ATOM 3602 N N . SER B 1 46 ? 34.792 -0.953 -9.427 1.00 23.24 87 SER B N 1
ATOM 3603 C CA . SER B 1 46 ? 34.799 0.368 -10.053 1.00 23.43 87 SER B CA 1
ATOM 3604 C C . SER B 1 46 ? 35.352 0.371 -11.482 1.00 23.22 87 SER B C 1
ATOM 3605 O O . SER B 1 46 ? 34.757 0.952 -12.364 1.00 23.77 87 SER B O 1
ATOM 3608 N N . LYS B 1 47 ? 36.486 -0.281 -11.715 1.00 23.60 88 LYS B N 1
ATOM 3609 C CA . LYS B 1 47 ? 37.033 -0.387 -13.055 1.00 23.70 88 LYS B CA 1
ATOM 3610 C C . LYS B 1 47 ? 36.185 -1.165 -14.050 1.00 23.16 88 LYS B C 1
ATOM 3611 O O . LYS B 1 47 ? 36.098 -0.767 -15.218 1.00 23.92 88 LYS B O 1
ATOM 3617 N N . ALA B 1 48 ? 35.604 -2.293 -13.634 1.00 21.23 89 ALA B N 1
ATOM 3618 C CA . ALA B 1 48 ? 34.675 -3.040 -14.503 1.00 20.75 89 ALA B CA 1
ATOM 3619 C C . ALA B 1 48 ? 33.415 -2.217 -14.845 1.00 20.37 89 ALA B C 1
ATOM 3620 O O . ALA B 1 48 ? 32.944 -2.238 -15.955 1.00 20.69 89 ALA B O 1
ATOM 3622 N N . ALA B 1 49 ? 32.931 -1.449 -13.889 1.00 21.05 90 ALA B N 1
ATOM 3623 C CA . ALA B 1 49 ? 31.810 -0.539 -14.062 1.00 22.58 90 ALA B CA 1
ATOM 3624 C C . ALA B 1 49 ? 31.966 0.401 -15.267 1.00 23.74 90 ALA B C 1
ATOM 3625 O O . ALA B 1 49 ? 30.977 0.701 -15.971 1.00 22.08 90 ALA B O 1
ATOM 3627 N N . PHE B 1 50 ? 33.208 0.835 -15.540 1.00 25.13 91 PHE B N 1
ATOM 3628 C CA . PHE B 1 50 ? 33.415 1.820 -16.611 1.00 25.23 91 PHE B CA 1
ATOM 3629 C C . PHE B 1 50 ? 33.687 1.199 -17.958 1.00 25.96 91 PHE B C 1
ATOM 3630 O O . PHE B 1 50 ? 33.779 1.924 -18.966 1.00 27.33 91 PHE B O 1
ATOM 3638 N N . ILE B 1 51 ? 33.775 -0.131 -18.020 1.00 25.71 92 ILE B N 1
ATOM 3639 C CA . ILE B 1 51 ? 33.930 -0.828 -19.311 1.00 24.94 92 ILE B CA 1
ATOM 3640 C C . ILE B 1 51 ? 32.547 -1.294 -19.812 1.00 24.84 92 ILE B C 1
ATOM 3641 O O . ILE B 1 51 ? 31.926 -2.153 -19.196 1.00 25.11 92 ILE B O 1
ATOM 3646 N N . ASP B 1 52 ? 32.080 -0.752 -20.925 1.00 25.17 93 ASP B N 1
ATOM 3647 C CA . ASP B 1 52 ? 30.727 -1.006 -21.413 1.00 26.10 93 ASP B CA 1
ATOM 3648 C C . ASP B 1 52 ? 30.395 -2.504 -21.527 1.00 26.00 93 ASP B C 1
ATOM 3649 O O . ASP B 1 52 ? 29.395 -2.941 -21.020 1.00 27.85 93 ASP B O 1
ATOM 3654 N N . ASN B 1 53 ? 31.228 -3.266 -22.215 1.00 25.91 94 ASN B N 1
ATOM 3655 C CA . ASN B 1 53 ? 31.103 -4.718 -22.327 1.00 26.79 94 ASN B CA 1
ATOM 3656 C C . ASN B 1 53 ? 30.988 -5.519 -21.018 1.00 26.30 94 ASN B C 1
ATOM 3657 O O . ASN B 1 53 ? 30.434 -6.639 -21.038 1.00 26.05 94 ASN B O 1
ATOM 3662 N N . MET B 1 54 ? 31.635 -5.018 -19.952 1.00 24.72 95 MET B N 1
ATOM 3663 C CA . MET B 1 54 ? 31.553 -5.599 -18.615 1.00 23.53 95 MET B CA 1
ATOM 3664 C C . MET B 1 54 ? 30.193 -5.310 -17.966 1.00 22.07 95 MET B C 1
ATOM 3665 O O . MET B 1 54 ? 29.896 -5.800 -16.893 1.00 21.58 95 MET B O 1
ATOM 3670 N N . ASN B 1 55 ? 29.348 -4.546 -18.655 1.00 21.11 96 ASN B N 1
ATOM 3671 C CA . ASN B 1 55 ? 27.958 -4.309 -18.189 1.00 20.46 96 ASN B CA 1
ATOM 3672 C C . ASN B 1 55 ? 26.945 -5.122 -18.959 1.00 19.55 96 ASN B C 1
ATOM 3673 O O . ASN B 1 55 ? 25.776 -5.059 -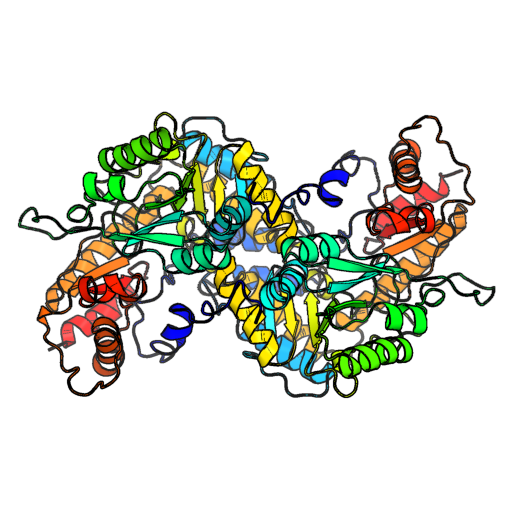18.658 1.00 19.50 96 ASN B O 1
ATOM 3678 N N . GLN B 1 56 ? 27.408 -5.922 -19.933 1.00 19.66 97 GLN B N 1
ATOM 3679 C CA . GLN B 1 56 ? 26.506 -6.725 -20.794 1.00 18.87 97 GLN B CA 1
ATOM 3680 C C . GLN B 1 56 ? 26.703 -8.172 -20.496 1.00 19.13 97 GLN B C 1
ATOM 3681 O O . GLN B 1 56 ? 27.702 -8.529 -19.845 1.00 20.13 97 GLN B O 1
ATOM 3687 N N . TYR B 1 57 ? 25.774 -8.988 -20.998 1.00 19.47 98 TYR B N 1
ATOM 3688 C CA . TYR B 1 57 ? 25.746 -10.431 -20.744 1.00 21.33 98 TYR B CA 1
ATOM 3689 C C . TYR B 1 57 ? 27.095 -11.087 -20.963 1.00 22.19 98 TYR B C 1
ATOM 3690 O O . TYR B 1 57 ? 27.793 -10.759 -21.909 1.00 23.20 98 TYR B O 1
ATOM 3699 N N . THR B 1 58 ? 27.449 -12.037 -20.099 1.00 22.21 99 THR B N 1
ATOM 3700 C CA . THR B 1 58 ? 28.686 -12.837 -20.257 1.00 21.59 99 THR B CA 1
ATOM 3701 C C . THR B 1 58 ? 28.321 -14.321 -20.440 1.00 21.61 99 THR B C 1
ATOM 3702 O O . THR B 1 58 ? 27.176 -14.685 -20.431 1.00 20.17 99 THR B O 1
ATOM 3706 N N . ARG B 1 59 ? 29.304 -15.181 -20.623 1.00 22.75 100 ARG B N 1
ATOM 3707 C CA . ARG B 1 59 ? 29.066 -16.625 -20.609 1.00 22.45 100 ARG B CA 1
ATOM 3708 C C . ARG B 1 59 ? 28.153 -17.076 -19.416 1.00 22.23 100 ARG B C 1
ATOM 3709 O O . ARG B 1 59 ? 28.439 -16.771 -18.237 1.00 22.30 100 ARG B O 1
ATOM 3717 N N . GLY B 1 60 ? 27.099 -17.822 -19.754 1.00 21.55 101 GLY B N 1
ATOM 3718 C CA . GLY B 1 60 ? 26.068 -18.302 -18.832 1.00 21.03 101 GLY B CA 1
ATOM 3719 C C . GLY B 1 60 ? 26.537 -19.119 -17.642 1.00 21.71 101 GLY B C 1
ATOM 3720 O O . GLY B 1 60 ? 25.980 -18.997 -16.569 1.00 22.34 101 GLY B O 1
ATOM 3721 N N . PHE B 1 61 ? 27.554 -19.969 -17.836 1.00 21.76 102 PHE B N 1
ATOM 3722 C CA . PHE B 1 61 ? 28.053 -20.874 -16.799 1.00 19.87 102 PHE B CA 1
ATOM 3723 C C . PHE B 1 61 ? 29.237 -20.289 -15.994 1.00 19.15 102 PHE B C 1
ATOM 3724 O O . PHE B 1 61 ? 29.739 -20.911 -15.073 1.00 19.30 102 PHE B O 1
ATOM 3732 N N . GLY B 1 62 ? 29.658 -19.094 -16.389 1.00 18.23 103 GLY B N 1
ATOM 3733 C CA . GLY B 1 62 ? 30.677 -18.307 -15.710 1.00 19.27 103 GLY B CA 1
ATOM 3734 C C . GLY B 1 62 ? 31.515 -17.466 -16.672 1.00 20.28 103 GLY B C 1
ATOM 3735 O O . GLY B 1 62 ? 31.968 -17.941 -17.703 1.00 20.28 103 GLY B O 1
ATOM 3736 N N . HIS B 1 63 ? 31.683 -16.199 -16.341 1.00 21.11 104 HIS B N 1
ATOM 3737 C CA . HIS B 1 63 ? 32.586 -15.294 -17.017 1.00 21.11 104 HIS B CA 1
ATOM 3738 C C . HIS B 1 63 ? 33.882 -16.049 -17.305 1.00 21.75 104 HIS B C 1
ATOM 3739 O O . HIS B 1 63 ? 34.478 -16.599 -16.362 1.00 23.28 104 HIS B O 1
ATOM 3746 N N . PRO B 1 64 ? 34.357 -16.053 -18.582 1.00 22.28 105 PRO B N 1
ATOM 3747 C CA . PRO B 1 64 ? 35.576 -16.787 -18.950 1.00 22.52 105 PRO B CA 1
ATOM 3748 C C . PRO B 1 64 ? 36.815 -16.433 -18.127 1.00 22.91 105 PRO B C 1
ATOM 3749 O O . PRO B 1 64 ? 37.501 -17.335 -17.693 1.00 24.14 105 PRO B O 1
ATOM 3753 N N . ALA B 1 65 ? 37.103 -15.162 -17.875 1.00 23.08 106 ALA B N 1
ATOM 3754 C CA . ALA B 1 65 ? 38.241 -14.836 -16.997 1.00 23.44 106 ALA B CA 1
ATOM 3755 C C . ALA B 1 65 ? 38.137 -15.411 -15.550 1.00 23.33 106 ALA B C 1
ATOM 3756 O O . ALA B 1 65 ? 39.154 -15.653 -14.901 1.00 22.71 106 ALA B O 1
ATOM 3758 N N . LEU B 1 66 ? 36.915 -15.599 -15.061 1.00 22.72 107 LEU B N 1
ATOM 3759 C CA . LEU B 1 66 ? 36.690 -16.032 -13.704 1.00 22.20 107 LEU B CA 1
ATOM 3760 C C . LEU B 1 66 ? 36.820 -17.543 -13.598 1.00 22.10 107 LEU B C 1
ATOM 3761 O O . LEU B 1 66 ? 37.503 -18.067 -12.706 1.00 21.90 107 LEU B O 1
ATOM 3766 N N . VAL B 1 67 ? 36.174 -18.260 -14.504 1.00 22.20 108 VAL B N 1
ATOM 3767 C CA . VAL B 1 67 ? 36.374 -19.706 -14.544 1.00 22.26 108 VAL B CA 1
ATOM 3768 C C . VAL B 1 67 ? 37.839 -20.124 -14.804 1.00 23.07 108 VAL B C 1
ATOM 3769 O O . VAL B 1 67 ? 38.289 -21.135 -14.274 1.00 22.49 108 VAL B O 1
ATOM 3773 N N . LYS B 1 68 ? 38.577 -19.328 -15.575 1.00 23.99 109 LYS B N 1
ATOM 3774 C CA . LYS B 1 68 ? 39.996 -19.590 -15.819 1.00 26.14 109 LYS B CA 1
ATOM 3775 C C . LYS B 1 68 ? 40.816 -19.379 -14.544 1.00 25.53 109 LYS B C 1
ATOM 3776 O O . LYS B 1 68 ? 41.671 -20.207 -14.209 1.00 25.78 109 LYS B O 1
ATOM 3782 N N . ALA B 1 69 ? 40.558 -18.281 -13.837 1.00 24.28 110 ALA B N 1
ATOM 3783 C CA . ALA B 1 69 ? 41.218 -18.003 -12.559 1.00 24.51 110 ALA B CA 1
ATOM 3784 C C . ALA B 1 69 ? 40.936 -19.101 -11.483 1.00 25.19 110 ALA B C 1
ATOM 3785 O O . ALA B 1 69 ? 41.862 -19.588 -10.776 1.00 24.90 110 ALA B O 1
ATOM 3787 N N . LEU B 1 70 ? 39.654 -19.488 -11.379 1.00 25.47 111 LEU B N 1
ATOM 3788 C CA . LEU B 1 70 ? 39.203 -20.534 -10.451 1.00 25.45 111 LEU B CA 1
ATOM 3789 C C . LEU B 1 70 ? 39.816 -21.888 -10.822 1.00 25.64 111 LEU B C 1
ATOM 3790 O O . LEU B 1 70 ? 40.175 -22.646 -9.963 1.00 25.36 111 LEU B O 1
ATOM 3795 N N . SER B 1 71 ? 39.911 -22.162 -12.119 1.00 26.55 112 SER B N 1
ATOM 3796 C CA . SER B 1 71 ? 40.605 -23.322 -12.669 1.00 26.35 112 SER B CA 1
ATOM 3797 C C . SER B 1 71 ? 42.043 -23.415 -12.186 1.00 26.28 112 SER B C 1
ATOM 3798 O O . SER B 1 71 ? 42.512 -24.473 -11.749 1.00 26.38 112 SER B O 1
ATOM 3801 N N . CYS B 1 72 ? 42.733 -22.286 -12.277 1.00 26.03 113 CYS B N 1
ATOM 3802 C CA . CYS B 1 72 ? 44.138 -22.226 -11.976 1.00 26.73 113 CYS B CA 1
ATOM 3803 C C . CYS B 1 72 ? 44.432 -22.370 -10.457 1.00 26.22 113 CYS B C 1
ATOM 3804 O O . CYS B 1 72 ? 45.261 -23.213 -10.071 1.00 24.93 113 CYS B O 1
ATOM 3807 N N . LEU B 1 73 ? 43.773 -21.534 -9.638 1.00 25.20 114 LEU B N 1
ATOM 3808 C CA . LEU B 1 73 ? 43.745 -21.666 -8.182 1.00 23.94 114 LEU B CA 1
ATOM 3809 C C . LEU B 1 73 ? 43.323 -23.085 -7.694 1.00 24.32 114 LEU B C 1
ATOM 3810 O O . LEU B 1 73 ? 44.038 -23.733 -6.932 1.00 24.13 114 LEU B O 1
ATOM 3815 N N . TYR B 1 74 ? 42.161 -23.560 -8.108 1.00 23.27 115 TYR B N 1
ATOM 3816 C CA . TYR B 1 74 ? 41.704 -24.805 -7.557 1.00 23.76 115 TYR B CA 1
ATOM 3817 C C . TYR B 1 74 ? 42.488 -26.005 -8.081 1.00 23.91 115 TYR B C 1
ATOM 3818 O O . TYR B 1 74 ? 42.704 -26.976 -7.341 1.00 25.10 115 TYR B O 1
ATOM 3827 N N . GLY B 1 75 ? 42.905 -25.957 -9.336 1.00 22.98 116 GLY B N 1
ATOM 3828 C CA . GLY B 1 75 ? 43.850 -26.944 -9.862 1.00 24.61 116 GLY B CA 1
ATOM 3829 C C . GLY B 1 75 ? 45.160 -27.099 -9.079 1.00 25.04 116 GLY B C 1
ATOM 3830 O O . GLY B 1 75 ? 45.676 -28.192 -9.020 1.00 25.36 116 GLY B O 1
ATOM 3831 N N . LYS B 1 76 ? 45.689 -26.019 -8.490 1.00 25.51 117 LYS B N 1
ATOM 3832 C CA . LYS B 1 76 ? 46.781 -26.110 -7.482 1.00 27.30 117 LYS B CA 1
ATOM 3833 C C . LYS B 1 76 ? 46.397 -26.825 -6.184 1.00 27.21 117 LYS B C 1
ATOM 3834 O O . LYS B 1 76 ? 47.126 -27.694 -5.696 1.00 27.20 117 LYS B O 1
ATOM 3840 N N . ILE B 1 77 ? 45.268 -26.445 -5.611 1.00 27.07 118 ILE B N 1
ATOM 3841 C CA . ILE B 1 77 ? 44.732 -27.130 -4.430 1.00 26.77 118 ILE B CA 1
ATOM 3842 C C . ILE B 1 77 ? 44.553 -28.616 -4.667 1.00 27.17 118 ILE B C 1
ATOM 3843 O O . ILE B 1 77 ? 45.078 -29.424 -3.906 1.00 28.23 118 ILE B O 1
ATOM 3848 N N . TYR B 1 78 ? 43.863 -28.974 -5.734 1.00 27.35 119 TYR B N 1
ATOM 3849 C CA . TYR B 1 78 ? 43.578 -30.348 -6.053 1.00 27.42 119 TYR B CA 1
ATOM 3850 C C . TYR B 1 78 ? 44.748 -31.096 -6.705 1.00 29.24 119 TYR B C 1
ATOM 3851 O O . TYR B 1 78 ? 44.692 -32.346 -6.780 1.00 29.02 119 TYR B O 1
ATOM 3860 N N . GLN B 1 79 ? 45.771 -30.369 -7.213 1.00 29.23 120 GLN B N 1
ATOM 3861 C CA . GLN B 1 79 ? 46.832 -31.015 -7.992 1.00 29.76 120 GLN B CA 1
ATOM 3862 C C . GLN B 1 79 ? 46.213 -31.768 -9.155 1.00 29.34 120 GLN B C 1
ATOM 3863 O O . GLN B 1 79 ? 46.520 -32.950 -9.375 1.00 28.14 120 GLN B O 1
ATOM 3869 N N . ARG B 1 80 ? 45.289 -31.116 -9.857 1.00 27.93 121 ARG B N 1
ATOM 3870 C CA . ARG B 1 80 ? 44.813 -31.689 -11.082 1.00 29.06 121 ARG B CA 1
ATOM 3871 C C . ARG B 1 80 ? 44.536 -30.523 -12.043 1.00 29.79 121 ARG B C 1
ATOM 3872 O O . ARG B 1 80 ? 44.487 -29.373 -11.610 1.00 30.75 121 ARG B O 1
ATOM 3880 N N . GLN B 1 81 ? 44.413 -30.842 -13.328 1.00 30.18 122 GLN B N 1
ATOM 3881 C CA . GLN B 1 81 ? 43.954 -29.905 -14.362 1.00 31.28 122 GLN B CA 1
ATOM 3882 C C . GLN B 1 81 ? 42.437 -29.856 -14.299 1.00 29.74 122 GLN B C 1
ATOM 3883 O O . GLN B 1 81 ? 41.768 -30.844 -14.614 1.00 29.16 122 GLN B O 1
ATOM 3889 N N . ILE B 1 82 ? 41.892 -28.717 -13.875 1.00 28.84 123 ILE B N 1
ATOM 3890 C CA . ILE B 1 82 ? 40.447 -28.557 -13.883 1.00 27.25 123 ILE B CA 1
ATOM 3891 C C . ILE B 1 82 ? 40.009 -27.858 -15.176 1.00 26.44 123 ILE B C 1
ATOM 3892 O O . ILE B 1 82 ? 40.492 -26.763 -15.478 1.00 26.30 123 ILE B O 1
ATOM 3897 N N . ASP B 1 83 ? 39.105 -28.495 -15.912 1.00 25.42 124 ASP B N 1
ATOM 3898 C CA . ASP B 1 83 ? 38.485 -27.899 -17.076 1.00 25.81 124 ASP B CA 1
ATOM 3899 C C . ASP B 1 83 ? 37.577 -26.717 -16.652 1.00 25.34 124 ASP B C 1
ATOM 3900 O O . ASP B 1 83 ? 36.600 -26.921 -15.918 1.00 26.39 124 ASP B O 1
ATOM 3905 N N . PRO B 1 84 ? 37.919 -25.480 -17.090 1.00 24.68 125 PRO B N 1
ATOM 3906 C CA . PRO B 1 84 ? 37.178 -24.268 -16.606 1.00 23.28 125 PRO B CA 1
ATOM 3907 C C . PRO B 1 84 ? 35.720 -24.178 -17.055 1.00 21.95 125 PRO B C 1
ATOM 3908 O O . PRO B 1 84 ? 34.902 -23.549 -16.385 1.00 20.23 125 PRO B O 1
ATOM 3912 N N . ASN B 1 85 ? 35.431 -24.780 -18.200 1.00 22.35 126 ASN B N 1
ATOM 3913 C CA . ASN B 1 85 ? 34.099 -24.813 -18.804 1.00 22.44 126 ASN B CA 1
ATOM 3914 C C . ASN B 1 85 ? 33.233 -25.998 -18.419 1.00 21.84 126 ASN B C 1
ATOM 3915 O O . ASN B 1 85 ? 32.005 -25.901 -18.375 1.00 21.08 126 ASN B O 1
ATOM 3920 N N . GLU B 1 86 ? 33.850 -27.121 -18.124 1.00 22.32 127 GLU B N 1
ATOM 3921 C CA . GLU B 1 86 ? 33.065 -28.337 -17.890 1.00 23.56 127 GLU B CA 1
ATOM 3922 C C . GLU B 1 86 ? 33.019 -28.850 -16.467 1.00 22.39 127 GLU B C 1
ATOM 3923 O O . GLU B 1 86 ? 32.121 -29.631 -16.088 1.00 22.36 127 GLU B O 1
ATOM 3929 N N . GLU B 1 87 ? 33.982 -28.402 -15.694 1.00 21.08 128 GLU B N 1
ATOM 3930 C CA . GLU B 1 87 ? 34.109 -28.887 -14.349 1.00 21.03 128 GLU B CA 1
ATOM 3931 C C . GLU B 1 87 ? 33.880 -27.782 -13.306 1.00 20.15 128 GLU B C 1
ATOM 3932 O O . GLU B 1 87 ? 34.131 -28.002 -12.149 1.00 20.12 128 GLU B O 1
ATOM 3938 N N . ILE B 1 88 ? 33.414 -26.617 -13.764 1.00 20.14 129 ILE B N 1
ATOM 3939 C CA . ILE B 1 88 ? 33.093 -25.434 -12.908 1.00 20.59 129 ILE B CA 1
ATOM 3940 C C . ILE B 1 88 ? 31.767 -24.833 -13.344 1.00 20.15 129 ILE B C 1
ATOM 3941 O O . ILE B 1 88 ? 31.485 -24.748 -14.512 1.00 19.91 129 ILE B O 1
ATOM 3946 N N . LEU B 1 89 ? 30.937 -24.460 -12.380 1.00 20.80 130 LEU B N 1
ATOM 3947 C CA . LEU B 1 89 ? 29.758 -23.635 -12.624 1.00 19.02 130 LEU B CA 1
ATOM 3948 C C . LEU B 1 89 ? 29.768 -22.448 -11.659 1.00 17.97 130 LEU B C 1
ATOM 3949 O O . LEU B 1 89 ? 29.745 -22.677 -10.464 1.00 16.48 130 LEU B O 1
ATOM 3954 N N . VAL B 1 90 ? 29.833 -21.208 -12.169 1.00 17.23 131 VAL B N 1
ATOM 3955 C CA . VAL B 1 90 ? 29.551 -20.027 -11.346 1.00 17.03 131 VAL B CA 1
ATOM 3956 C C . VAL B 1 90 ? 28.032 -19.842 -11.149 1.00 18.55 131 VAL B C 1
ATOM 3957 O O . VAL B 1 90 ? 27.230 -19.749 -12.136 1.00 17.88 131 VAL B O 1
ATOM 3961 N N . ALA B 1 91 ? 27.634 -19.739 -9.870 1.00 18.04 132 ALA B N 1
ATOM 3962 C CA . ALA B 1 91 ? 26.218 -19.482 -9.531 1.00 18.49 132 ALA B CA 1
ATOM 3963 C C . ALA B 1 91 ? 26.069 -18.286 -8.580 1.00 18.01 132 ALA B C 1
ATOM 3964 O O . ALA B 1 91 ? 27.072 -17.646 -8.195 1.00 18.46 132 ALA B O 1
ATOM 3966 N N . VAL B 1 92 ? 24.819 -17.971 -8.252 1.00 17.67 133 VAL B N 1
ATOM 3967 C CA . VAL B 1 92 ? 24.460 -16.885 -7.327 1.00 17.57 133 VAL B CA 1
ATOM 3968 C C . VAL B 1 92 ? 24.675 -17.350 -5.855 1.00 18.90 133 VAL B C 1
ATOM 3969 O O . VAL B 1 92 ? 23.756 -17.808 -5.146 1.00 19.48 133 VAL B O 1
ATOM 3973 N N . GLY B 1 93 ? 25.908 -17.189 -5.422 1.00 18.80 134 GLY B N 1
ATOM 3974 C CA . GLY B 1 93 ? 26.318 -17.574 -4.117 1.00 18.54 134 GLY B CA 1
ATOM 3975 C C . GLY B 1 93 ? 26.583 -19.066 -4.006 1.00 18.91 134 GLY B C 1
ATOM 3976 O O . GLY B 1 93 ? 26.283 -19.840 -4.937 1.00 18.39 134 GLY B O 1
ATOM 3977 N N . ALA B 1 94 ? 27.170 -19.459 -2.861 1.00 19.50 135 ALA B N 1
ATOM 3978 C CA . ALA B 1 94 ? 27.065 -20.849 -2.391 1.00 19.19 135 ALA B CA 1
ATOM 3979 C C . ALA B 1 94 ? 25.623 -21.302 -2.266 1.00 18.72 135 ALA B C 1
ATOM 3980 O O . ALA B 1 94 ? 25.355 -22.441 -2.622 1.00 20.48 135 ALA B O 1
ATOM 3982 N N . TYR B 1 95 ? 24.692 -20.446 -1.816 1.00 19.35 136 TYR B N 1
ATOM 3983 C CA . TYR B 1 95 ? 23.239 -20.794 -1.830 1.00 20.45 136 TYR B CA 1
ATOM 3984 C C . TYR B 1 95 ? 22.778 -21.351 -3.182 1.00 19.80 136 TYR B C 1
ATOM 3985 O O . TYR B 1 95 ? 22.070 -22.357 -3.245 1.00 21.27 136 TYR B O 1
ATOM 3994 N N . GLY B 1 96 ? 23.143 -20.636 -4.245 1.00 18.86 137 GLY B N 1
ATOM 3995 C CA . GLY B 1 96 ? 22.716 -20.952 -5.583 1.00 17.96 137 GLY B CA 1
ATOM 3996 C C . GLY B 1 96 ? 23.337 -22.221 -6.097 1.00 17.33 137 GLY B C 1
ATOM 3997 O O . GLY B 1 96 ? 22.695 -22.947 -6.842 1.00 15.90 137 GLY B O 1
ATOM 3998 N N . SER B 1 97 ? 24.605 -22.440 -5.728 1.00 17.57 138 SER B N 1
ATOM 3999 C CA . SER B 1 97 ? 25.354 -23.661 -6.040 1.00 17.36 138 SER B CA 1
ATOM 4000 C C . SER B 1 97 ? 24.730 -24.889 -5.369 1.00 17.49 138 SER B C 1
ATOM 4001 O O . SER B 1 97 ? 24.625 -25.985 -5.995 1.00 17.54 138 SER B O 1
ATOM 4004 N N . LEU B 1 98 ? 24.325 -24.710 -4.113 1.00 16.88 139 LEU B N 1
ATOM 4005 C CA . LEU B 1 98 ? 23.665 -25.759 -3.338 1.00 16.70 139 LEU B CA 1
ATOM 4006 C C . LEU B 1 98 ? 22.310 -26.112 -3.992 1.00 17.54 139 LEU B C 1
ATOM 4007 O O . LEU B 1 98 ? 21.984 -27.283 -4.178 1.00 18.56 139 LEU B O 1
ATOM 4012 N N . PHE B 1 99 ? 21.532 -25.082 -4.343 1.00 18.66 140 PHE B N 1
ATOM 4013 C CA . PHE B 1 99 ? 20.285 -25.239 -5.082 1.00 18.16 140 PHE B CA 1
ATOM 4014 C C . PHE B 1 99 ? 20.445 -25.952 -6.433 1.00 18.67 140 PHE B C 1
ATOM 4015 O O . PHE B 1 99 ? 19.775 -26.963 -6.668 1.00 19.57 140 PHE B O 1
ATOM 4023 N N . ASN B 1 100 ? 21.348 -25.475 -7.298 1.00 18.56 141 ASN B N 1
ATOM 4024 C CA . ASN B 1 100 ? 21.736 -26.203 -8.519 1.00 18.61 141 ASN B CA 1
ATOM 4025 C C . ASN B 1 100 ? 22.023 -27.709 -8.307 1.00 17.99 141 ASN B C 1
ATOM 4026 O O . ASN B 1 100 ? 21.552 -28.577 -9.076 1.00 17.21 141 ASN B O 1
ATOM 4031 N N . SER B 1 101 ? 22.799 -28.016 -7.272 1.00 18.25 142 SER B N 1
ATOM 4032 C CA . SER B 1 101 ? 23.210 -29.423 -6.972 1.00 18.26 142 SER B CA 1
ATOM 4033 C C . SER B 1 101 ? 22.064 -30.322 -6.574 1.00 18.02 142 SER B C 1
ATOM 4034 O O . SER B 1 101 ? 21.925 -31.422 -7.094 1.00 18.58 142 SER B O 1
ATOM 4037 N N . ILE B 1 102 ? 21.268 -29.853 -5.624 1.00 17.68 143 ILE B N 1
ATOM 4038 C CA . ILE B 1 102 ? 20.089 -30.590 -5.187 1.00 18.63 143 ILE B CA 1
ATOM 4039 C C . ILE B 1 102 ? 19.018 -30.700 -6.294 1.00 18.78 143 ILE B C 1
ATOM 4040 O O . ILE B 1 102 ? 18.587 -31.816 -6.594 1.00 18.65 143 ILE B O 1
ATOM 4045 N N . GLN B 1 103 ? 18.648 -29.568 -6.934 1.00 18.22 144 GLN B N 1
ATOM 4046 C CA . GLN B 1 103 ? 17.694 -29.560 -8.079 1.00 18.13 144 GLN B CA 1
ATOM 4047 C C . GLN B 1 103 ? 18.085 -30.475 -9.277 1.00 17.85 144 GLN B C 1
ATOM 4048 O O . GLN B 1 103 ? 17.207 -31.090 -9.940 1.00 17.75 144 GLN B O 1
ATOM 4054 N N . GLY B 1 104 ? 19.375 -30.551 -9.531 1.00 17.74 145 GLY B N 1
ATOM 4055 C CA . GLY B 1 104 ? 19.880 -31.244 -10.718 1.00 19.22 145 GLY B CA 1
ATOM 4056 C C . GLY B 1 104 ? 20.171 -32.711 -10.496 1.00 19.50 145 GLY B C 1
ATOM 4057 O O . GLY B 1 104 ? 20.325 -33.464 -11.468 1.00 20.21 145 GLY B O 1
ATOM 4058 N N . LEU B 1 105 ? 20.225 -33.114 -9.220 1.00 19.55 146 LEU B N 1
ATOM 4059 C CA . LEU B 1 105 ? 20.765 -34.421 -8.815 1.00 20.76 146 LEU B CA 1
ATOM 4060 C C . LEU B 1 105 ? 19.894 -35.319 -7.947 1.00 19.85 146 LEU B C 1
ATOM 4061 O O . LEU B 1 105 ? 20.080 -36.518 -7.926 1.00 21.30 146 LEU B O 1
ATOM 4066 N N . VAL B 1 106 ? 18.922 -34.722 -7.286 1.00 20.36 147 VAL B N 1
ATOM 4067 C CA . VAL B 1 106 ? 18.154 -35.329 -6.202 1.00 18.61 147 VAL B CA 1
ATOM 4068 C C . VAL B 1 106 ? 16.679 -35.337 -6.580 1.00 19.02 147 VAL B C 1
ATOM 4069 O O . VAL B 1 106 ? 16.060 -34.299 -6.833 1.00 17.59 147 VAL B O 1
ATOM 4073 N N . ASP B 1 107 ? 16.130 -36.544 -6.556 1.00 19.79 148 ASP B N 1
ATOM 4074 C CA . ASP B 1 107 ? 14.746 -36.871 -6.911 1.00 19.17 148 ASP B CA 1
ATOM 4075 C C . ASP B 1 107 ? 13.811 -36.943 -5.688 1.00 18.86 148 ASP B C 1
ATOM 4076 O O . ASP B 1 107 ? 14.292 -37.179 -4.557 1.00 18.31 148 ASP B O 1
ATOM 4081 N N . PRO B 1 108 ? 12.477 -36.758 -5.915 1.00 19.05 149 PRO B N 1
ATOM 4082 C CA . PRO B 1 108 ? 11.469 -37.102 -4.924 1.00 19.13 149 PRO B CA 1
ATOM 4083 C C . PRO B 1 108 ? 11.705 -38.535 -4.459 1.00 20.26 149 PRO B C 1
ATOM 4084 O O . PRO B 1 108 ? 11.896 -39.478 -5.285 1.00 20.61 149 PRO B O 1
ATOM 4088 N N . GLY B 1 109 ? 11.771 -38.673 -3.141 1.00 20.86 150 GLY B N 1
ATOM 4089 C CA . GLY B 1 109 ? 11.960 -39.972 -2.509 1.00 21.53 150 GLY B CA 1
ATOM 4090 C C . GLY B 1 109 ? 13.396 -40.338 -2.159 1.00 21.11 150 GLY B C 1
ATOM 4091 O O . GLY B 1 109 ? 13.600 -41.253 -1.382 1.00 21.94 150 GLY B O 1
ATOM 4092 N N . ASP B 1 110 ? 14.380 -39.640 -2.729 1.00 20.56 151 ASP B N 1
ATOM 4093 C CA . ASP B 1 110 ? 15.779 -39.900 -2.377 1.00 20.36 151 ASP B CA 1
ATOM 4094 C C . ASP B 1 110 ? 15.978 -39.486 -0.923 1.00 19.61 151 ASP B C 1
ATOM 4095 O O . ASP B 1 110 ? 15.319 -38.570 -0.445 1.00 19.25 151 ASP B O 1
ATOM 4100 N N . GLU B 1 111 ? 16.900 -40.150 -0.238 1.00 18.06 152 GLU B N 1
ATOM 4101 C CA . GLU B 1 111 ? 17.327 -39.674 1.053 1.00 18.31 152 GLU B CA 1
ATOM 4102 C C . GLU B 1 111 ? 18.609 -38.843 0.930 1.00 17.09 152 GLU B C 1
ATOM 4103 O O . GLU B 1 111 ? 19.502 -39.169 0.130 1.00 17.46 152 GLU B O 1
ATOM 4109 N N . VAL B 1 112 ? 18.666 -37.757 1.693 1.00 15.99 153 VAL B N 1
ATOM 4110 C CA . VAL B 1 112 ? 19.878 -36.933 1.793 1.00 16.12 153 VAL B CA 1
ATOM 4111 C C . VAL B 1 112 ? 20.309 -36.830 3.242 1.00 16.36 153 VAL B C 1
ATOM 4112 O O . VAL B 1 112 ? 19.516 -36.409 4.085 1.00 17.35 153 VAL B O 1
ATOM 4116 N N . ILE B 1 113 ? 21.537 -37.237 3.546 1.00 16.68 154 ILE B N 1
ATOM 4117 C CA . ILE B 1 113 ? 22.033 -37.228 4.924 1.00 16.41 154 ILE B CA 1
ATOM 4118 C C . ILE B 1 113 ? 22.624 -35.848 5.299 1.00 17.57 154 ILE B C 1
ATOM 4119 O O . ILE B 1 113 ? 23.405 -35.296 4.580 1.00 18.49 154 ILE B O 1
ATOM 4124 N N . ILE B 1 114 ? 22.238 -35.325 6.452 1.00 18.92 155 ILE B N 1
ATOM 4125 C CA . ILE B 1 114 ? 22.623 -33.991 6.907 1.00 18.16 155 ILE B CA 1
ATOM 4126 C C . ILE B 1 114 ? 23.089 -34.151 8.335 1.00 19.44 155 ILE B C 1
ATOM 4127 O O . ILE B 1 114 ? 22.417 -34.824 9.150 1.00 18.76 155 ILE B O 1
ATOM 4132 N N . MET B 1 115 ? 24.257 -33.563 8.611 1.00 19.46 156 MET B N 1
ATOM 4133 C CA . MET B 1 115 ? 24.875 -33.531 9.945 1.00 20.60 156 MET B CA 1
ATOM 4134 C C . MET B 1 115 ? 24.455 -32.322 10.752 1.00 19.37 156 MET B C 1
ATOM 4135 O O . MET B 1 115 ? 24.575 -31.205 10.299 1.00 20.99 156 MET B O 1
ATOM 4140 N N . VAL B 1 116 ? 24.008 -32.557 11.976 1.00 18.50 157 VAL B N 1
ATOM 4141 C CA . VAL B 1 116 ? 23.363 -31.540 12.780 1.00 17.06 157 VAL B CA 1
ATOM 4142 C C . VAL B 1 116 ? 24.404 -31.114 13.834 1.00 17.64 157 VAL B C 1
ATOM 4143 O O . VAL B 1 116 ? 25.161 -31.967 14.315 1.00 18.19 157 VAL B O 1
ATOM 4147 N N . PRO B 1 117 ? 24.497 -29.810 14.177 1.00 17.87 158 PRO B N 1
ATOM 4148 C CA . PRO B 1 117 ? 23.766 -28.661 13.572 1.00 17.90 158 PRO B CA 1
ATOM 4149 C C . PRO B 1 117 ? 24.166 -28.430 12.098 1.00 18.90 158 PRO B C 1
ATOM 4150 O O . PRO B 1 117 ? 25.336 -28.691 11.720 1.00 19.61 158 PRO B O 1
ATOM 4154 N N . PHE B 1 118 ? 23.197 -27.987 11.287 1.00 17.89 159 PHE B N 1
ATOM 4155 C CA . PHE B 1 118 ? 23.416 -27.717 9.862 1.00 19.12 159 PHE B CA 1
ATOM 4156 C C . PHE B 1 118 ? 23.077 -26.295 9.512 1.00 19.91 159 PHE B C 1
ATOM 4157 O O . PHE B 1 118 ? 22.120 -25.719 10.085 1.00 19.43 159 PHE B O 1
ATOM 4165 N N . TYR B 1 119 ? 23.847 -25.718 8.576 1.00 20.07 160 TYR B N 1
ATOM 4166 C CA . TYR B 1 119 ? 23.465 -24.455 7.996 1.00 20.50 160 TYR B CA 1
ATOM 4167 C C . TYR B 1 119 ? 22.012 -24.595 7.480 1.00 21.08 160 TYR B C 1
ATOM 4168 O O . TYR B 1 119 ? 21.676 -25.603 6.866 1.00 21.28 160 TYR B O 1
ATOM 4177 N N . ASP B 1 120 ? 21.139 -23.638 7.808 1.00 21.71 161 ASP B N 1
ATOM 4178 C CA . ASP B 1 120 ? 19.692 -23.906 7.848 1.00 21.89 161 ASP B CA 1
ATOM 4179 C C . ASP B 1 120 ? 19.017 -24.238 6.511 1.00 21.09 161 ASP B C 1
ATOM 4180 O O . ASP B 1 120 ? 18.015 -24.932 6.520 1.00 22.23 161 ASP B O 1
ATOM 4185 N N . CYS B 1 121 ? 19.576 -23.782 5.391 1.00 19.78 162 CYS B N 1
ATOM 4186 C CA . CYS B 1 121 ? 18.988 -23.951 4.081 1.00 19.59 162 CYS B CA 1
ATOM 4187 C C . CYS B 1 121 ? 19.072 -25.381 3.557 1.00 19.64 162 CYS B C 1
ATOM 4188 O O . CYS B 1 121 ? 18.413 -25.689 2.581 1.00 20.10 162 CYS B O 1
ATOM 4191 N N . TYR B 1 122 ? 19.898 -26.239 4.176 1.00 20.67 163 TYR B N 1
ATOM 4192 C CA . TYR B 1 122 ? 20.053 -27.616 3.699 1.00 19.93 163 TYR B CA 1
ATOM 4193 C C . TYR B 1 122 ? 18.737 -28.335 3.751 1.00 20.31 163 TYR B C 1
ATOM 4194 O O . TYR B 1 122 ? 18.382 -29.069 2.788 1.00 19.50 163 TYR B O 1
ATOM 4203 N N . GLU B 1 123 ? 18.033 -28.178 4.878 1.00 20.04 164 GLU B N 1
ATOM 4204 C CA . GLU B 1 123 ? 16.853 -28.999 5.063 1.00 21.38 164 GLU B CA 1
ATOM 4205 C C . GLU B 1 123 ? 15.682 -28.668 4.085 1.00 20.99 164 GLU B C 1
ATOM 4206 O O . GLU B 1 123 ? 15.100 -29.574 3.505 1.00 21.40 164 GLU B O 1
ATOM 4212 N N . PRO B 1 124 ? 15.276 -27.392 3.986 1.00 21.31 165 PRO B N 1
ATOM 4213 C CA . PRO B 1 124 ? 14.242 -27.015 2.998 1.00 21.73 165 PRO B CA 1
ATOM 4214 C C . PRO B 1 124 ? 14.679 -27.238 1.541 1.00 22.09 165 PRO B C 1
ATOM 4215 O O . PRO B 1 124 ? 13.848 -27.634 0.716 1.00 22.92 165 PRO B O 1
ATOM 4219 N N . MET B 1 125 ? 15.968 -27.054 1.215 1.00 20.98 166 MET B N 1
ATOM 4220 C CA . MET B 1 125 ? 16.371 -27.380 -0.155 1.00 19.89 166 MET B CA 1
ATOM 4221 C C . MET B 1 125 ? 16.161 -28.857 -0.488 1.00 18.89 166 MET B C 1
ATOM 4222 O O . MET B 1 125 ? 15.683 -29.159 -1.578 1.00 16.91 166 MET B O 1
ATOM 4227 N N . VAL B 1 126 ? 16.558 -29.776 0.422 1.00 18.89 167 VAL B N 1
ATOM 4228 C CA . VAL B 1 126 ? 16.173 -31.191 0.214 1.00 18.48 167 VAL B CA 1
ATOM 4229 C C . VAL B 1 126 ? 14.670 -31.484 0.211 1.00 18.77 167 VAL B C 1
ATOM 4230 O O . VAL B 1 126 ? 14.244 -32.207 -0.646 1.00 18.84 167 VAL B O 1
ATOM 4234 N N . ARG B 1 127 ? 13.893 -30.876 1.102 1.00 18.61 168 ARG B N 1
ATOM 4235 C CA . ARG B 1 127 ? 12.425 -30.985 1.070 1.00 19.54 168 ARG B CA 1
ATOM 4236 C C . ARG B 1 127 ? 11.812 -30.446 -0.211 1.00 18.79 168 ARG B C 1
ATOM 4237 O O . ARG B 1 127 ? 10.934 -31.055 -0.739 1.00 17.80 168 ARG B O 1
ATOM 4245 N N . MET B 1 128 ? 12.312 -29.333 -0.740 1.00 20.02 169 MET B N 1
ATOM 4246 C CA . MET B 1 128 ? 11.781 -28.800 -2.001 1.00 19.63 169 MET B CA 1
ATOM 4247 C C . MET B 1 128 ? 11.966 -29.756 -3.167 1.00 19.12 169 MET B C 1
ATOM 4248 O O . MET B 1 128 ? 11.128 -29.818 -4.078 1.00 20.81 169 MET B O 1
ATOM 4253 N N . ALA B 1 129 ? 13.030 -30.531 -3.140 1.00 18.73 170 ALA B N 1
ATOM 4254 C CA . ALA B 1 129 ? 13.275 -31.512 -4.179 1.00 18.81 170 ALA B CA 1
ATOM 4255 C C . ALA B 1 129 ? 12.447 -32.788 -3.969 1.00 19.15 170 ALA B C 1
ATOM 4256 O O . ALA B 1 129 ? 12.594 -33.716 -4.738 1.00 19.96 170 ALA B O 1
ATOM 4258 N N . GLY B 1 130 ? 11.658 -32.852 -2.884 1.00 18.75 171 GLY B N 1
ATOM 4259 C CA . GLY B 1 130 ? 10.810 -33.980 -2.597 1.00 18.20 171 GLY B CA 1
ATOM 4260 C C . GLY B 1 130 ? 11.561 -35.094 -1.878 1.00 19.01 171 GLY B C 1
ATOM 4261 O O . GLY B 1 130 ? 11.048 -36.211 -1.745 1.00 18.33 171 GLY B O 1
ATOM 4262 N N . ALA B 1 131 ? 12.784 -34.794 -1.434 1.00 17.82 172 ALA B N 1
ATOM 4263 C CA . ALA B 1 131 ? 13.636 -35.797 -0.850 1.00 17.85 172 ALA B CA 1
ATOM 4264 C C . ALA B 1 131 ? 13.456 -35.785 0.685 1.00 18.75 172 ALA B C 1
ATOM 4265 O O . ALA B 1 131 ? 12.791 -34.875 1.251 1.00 18.04 172 ALA B O 1
ATOM 4267 N N . VAL B 1 132 ? 14.029 -36.802 1.330 1.00 19.10 173 VAL B N 1
ATOM 4268 C CA . VAL B 1 132 ? 13.932 -37.005 2.763 1.00 19.67 173 VAL B CA 1
ATOM 4269 C C . VAL B 1 132 ? 15.269 -36.738 3.399 1.00 20.36 173 VAL B C 1
ATOM 4270 O O . VAL B 1 132 ? 16.269 -37.451 3.161 1.00 20.14 173 VAL B O 1
ATOM 4274 N N . PRO B 1 133 ? 15.291 -35.714 4.249 1.00 21.89 174 PRO B N 1
ATOM 4275 C CA . PRO B 1 133 ? 16.462 -35.414 5.048 1.00 21.41 174 PRO B CA 1
ATOM 4276 C C . PRO B 1 133 ? 16.575 -36.458 6.169 1.00 21.49 174 PRO B C 1
ATOM 4277 O O . PRO B 1 133 ? 15.597 -36.799 6.852 1.00 20.48 174 PRO B O 1
ATOM 4281 N N . VAL B 1 134 ? 17.782 -36.968 6.311 1.00 21.25 175 VAL B N 1
ATOM 4282 C CA . VAL B 1 134 ? 18.101 -37.976 7.292 1.00 21.44 175 VAL B CA 1
ATOM 4283 C C . VAL B 1 134 ? 19.189 -37.377 8.195 1.00 21.71 175 VAL B C 1
ATOM 4284 O O . VAL B 1 134 ? 20.317 -37.179 7.763 1.00 22.95 175 VAL B O 1
ATOM 4288 N N . PHE B 1 135 ? 18.822 -37.095 9.437 1.00 20.92 176 PHE B N 1
ATOM 4289 C CA . PHE B 1 135 ? 19.632 -36.288 10.348 1.00 21.45 176 PHE B CA 1
ATOM 4290 C C . PHE B 1 135 ? 20.615 -37.158 11.166 1.00 22.07 176 PHE B C 1
ATOM 4291 O O . PHE B 1 135 ? 20.302 -38.266 11.574 1.00 24.01 176 PHE B O 1
ATOM 4299 N N . ILE B 1 136 ? 21.846 -36.710 11.318 1.00 22.14 177 ILE B N 1
ATOM 4300 C CA . ILE B 1 136 ? 22.747 -37.368 12.262 1.00 21.03 177 ILE B CA 1
ATOM 4301 C C . ILE B 1 136 ? 23.392 -36.226 13.011 1.00 21.03 177 ILE B C 1
ATOM 4302 O O . ILE B 1 136 ? 23.774 -35.232 12.372 1.00 21.79 177 ILE B O 1
ATOM 4307 N N . PRO B 1 137 ? 23.447 -36.301 14.367 1.00 21.84 178 PRO B N 1
ATOM 4308 C CA . PRO B 1 137 ? 24.108 -35.172 15.082 1.00 21.29 178 PRO B CA 1
ATOM 4309 C C . PRO B 1 137 ? 25.590 -35.362 15.308 1.00 21.49 178 PRO B C 1
ATOM 4310 O O . PRO B 1 137 ? 26.074 -36.509 15.498 1.00 21.31 178 PRO B O 1
ATOM 4314 N N . LEU B 1 138 ? 26.312 -34.241 15.275 1.00 21.57 179 LEU B N 1
ATOM 4315 C CA . LEU B 1 138 ? 27.637 -34.207 15.872 1.00 22.80 179 LEU B CA 1
ATOM 4316 C C . LEU B 1 138 ? 27.437 -34.374 17.415 1.00 23.08 179 LEU B C 1
ATOM 4317 O O . LEU B 1 138 ? 26.410 -33.970 17.971 1.00 23.66 179 LEU B O 1
ATOM 4322 N N . ARG B 1 139 ? 28.408 -34.992 18.062 1.00 22.41 180 ARG B N 1
ATOM 4323 C CA . ARG B 1 139 ? 28.339 -35.389 19.461 1.00 22.47 180 ARG B CA 1
ATOM 4324 C C . ARG B 1 139 ? 29.675 -35.054 20.102 1.00 22.56 180 ARG B C 1
ATOM 4325 O O . ARG B 1 139 ? 30.710 -35.156 19.447 1.00 21.31 180 ARG B O 1
ATOM 4333 N N . SER B 1 140 ? 29.647 -34.680 21.379 1.00 24.30 181 SER B N 1
ATOM 4334 C CA . SER B 1 140 ? 30.879 -34.313 22.138 1.00 25.76 181 SER B CA 1
ATOM 4335 C C . SER B 1 140 ? 31.716 -35.479 22.587 1.00 24.96 181 SER B C 1
ATOM 4336 O O . SER B 1 140 ? 31.203 -36.551 22.804 1.00 25.00 181 SER B O 1
ATOM 4339 N N . LYS B 1 141 ? 33.016 -35.219 22.719 1.00 25.23 182 LYS B N 1
ATOM 4340 C CA . LYS B 1 141 ? 33.990 -36.112 23.285 1.00 26.64 182 LYS B CA 1
ATOM 4341 C C . LYS B 1 141 ? 34.551 -35.465 24.511 1.00 28.65 182 LYS B C 1
ATOM 4342 O O . LYS B 1 141 ? 34.499 -34.208 24.657 1.00 28.30 182 LYS B O 1
ATOM 4348 N N . PRO B 1 142 ? 35.157 -36.293 25.382 1.00 30.73 183 PRO B N 1
ATOM 4349 C CA . PRO B 1 142 ? 35.913 -35.698 26.483 1.00 33.06 183 PRO B CA 1
ATOM 4350 C C . PRO B 1 142 ? 36.989 -34.743 25.983 1.00 35.02 183 PRO B C 1
ATOM 4351 O O . PRO B 1 142 ? 37.664 -34.983 24.988 1.00 34.43 183 PRO B O 1
ATOM 4355 N N . THR B 1 143 ? 37.052 -33.619 26.662 1.00 38.36 184 THR B N 1
ATOM 4356 C CA . THR B 1 143 ? 37.998 -32.554 26.379 1.00 42.21 184 THR B CA 1
ATOM 4357 C C . THR B 1 143 ? 39.376 -32.974 26.905 1.00 44.46 184 THR B C 1
ATOM 4358 O O . THR B 1 143 ? 39.485 -33.923 27.704 1.00 45.85 184 THR B O 1
ATOM 4362 N N . ASP B 1 144 ? 40.430 -32.288 26.470 1.00 46.13 185 ASP B N 1
ATOM 4363 C CA . ASP B 1 144 ? 41.724 -32.439 27.126 1.00 46.92 185 ASP B CA 1
ATOM 4364 C C . ASP B 1 144 ? 41.772 -31.782 28.545 1.00 47.15 185 ASP B C 1
ATOM 4365 O O . ASP B 1 144 ? 42.848 -31.571 29.110 1.00 47.26 185 ASP B O 1
ATOM 4370 N N . GLY B 1 145 ? 40.621 -31.435 29.110 1.00 47.21 186 GLY B N 1
ATOM 4371 C CA . GLY B 1 145 ? 40.587 -30.760 30.407 1.00 48.00 186 GLY B CA 1
ATOM 4372 C C . GLY B 1 145 ? 40.914 -29.280 30.344 1.00 49.09 186 GLY B C 1
ATOM 4373 O O . GLY B 1 145 ? 40.278 -28.469 31.030 1.00 50.06 186 GLY B O 1
ATOM 4374 N N . MET B 1 146 ? 41.877 -28.907 29.498 1.00 49.12 187 MET B N 1
ATOM 4375 C CA . MET B 1 146 ? 42.348 -27.509 29.395 1.00 49.43 187 MET B CA 1
ATOM 4376 C C . MET B 1 146 ? 41.309 -26.490 28.857 1.00 48.14 187 MET B C 1
ATOM 4377 O O . MET B 1 146 ? 40.974 -25.517 29.541 1.00 48.25 187 MET B O 1
ATOM 4382 N N . LYS B 1 147 ? 40.790 -26.747 27.649 1.00 46.11 188 LYS B N 1
ATOM 4383 C CA . LYS B 1 147 ? 39.840 -25.851 26.942 1.00 43.35 188 LYS B CA 1
ATOM 4384 C C . LYS B 1 147 ? 38.832 -26.685 26.130 1.00 40.31 188 LYS B C 1
ATOM 4385 O O . LYS B 1 147 ? 39.101 -27.845 25.809 1.00 39.60 188 LYS B O 1
ATOM 4391 N N . TRP B 1 148 ? 37.697 -26.064 25.794 1.00 36.53 189 TRP B N 1
ATOM 4392 C CA . TRP B 1 148 ? 36.712 -26.613 24.879 1.00 32.81 189 TRP B CA 1
ATOM 4393 C C . TRP B 1 148 ? 36.889 -26.094 23.439 1.00 30.92 189 TRP B C 1
ATOM 4394 O O . TRP B 1 148 ? 36.812 -24.920 23.198 1.00 30.59 189 TRP B O 1
ATOM 4405 N N . THR B 1 149 ? 37.129 -26.983 22.486 1.00 29.40 190 THR B N 1
ATOM 4406 C CA . THR B 1 149 ? 37.283 -26.615 21.065 1.00 27.29 190 THR B CA 1
ATOM 4407 C C . THR B 1 149 ? 36.370 -27.463 20.146 1.00 27.75 190 THR B C 1
ATOM 4408 O O . THR B 1 149 ? 35.876 -28.533 20.561 1.00 27.37 190 THR B O 1
ATOM 4412 N N . SER B 1 150 ? 36.151 -26.966 18.914 1.00 26.44 191 SER B N 1
ATOM 4413 C CA . SER B 1 150 ? 35.327 -27.603 17.891 1.00 25.92 191 SER B CA 1
ATOM 4414 C C . SER B 1 150 ? 35.742 -29.047 17.603 1.00 25.97 191 SER B C 1
ATOM 4415 O O . SER B 1 150 ? 34.920 -29.862 17.186 1.00 25.57 191 SER B O 1
ATOM 4418 N N . SER B 1 151 ? 37.018 -29.344 17.793 1.00 25.44 192 SER B N 1
ATOM 4419 C CA . SER B 1 151 ? 37.522 -30.675 17.550 1.00 26.96 192 SER B CA 1
ATOM 4420 C C . SER B 1 151 ? 37.078 -31.708 18.633 1.00 26.00 192 SER B C 1
ATOM 4421 O O . SER B 1 151 ? 37.317 -32.914 18.487 1.00 26.87 192 SER B O 1
ATOM 4424 N N . ASP B 1 152 ? 36.420 -31.224 19.673 1.00 24.16 193 ASP B N 1
ATOM 4425 C CA . ASP B 1 152 ? 35.837 -32.071 20.722 1.00 24.76 193 ASP B CA 1
ATOM 4426 C C . ASP B 1 152 ? 34.456 -32.520 20.332 1.00 24.17 193 ASP B C 1
ATOM 4427 O O . ASP B 1 152 ? 33.741 -33.081 21.151 1.00 23.72 193 ASP B O 1
ATOM 4432 N N . TRP B 1 153 ? 34.079 -32.187 19.087 1.00 23.64 194 TRP B N 1
ATOM 4433 C CA . TRP B 1 153 ? 32.861 -32.645 18.461 1.00 23.62 194 TRP B CA 1
ATOM 4434 C C . TRP B 1 153 ? 33.187 -33.558 17.301 1.00 22.96 194 TRP B C 1
ATOM 4435 O O . TRP B 1 153 ? 34.088 -33.285 16.524 1.00 24.70 194 TRP B O 1
ATOM 4446 N N . THR B 1 154 ? 32.480 -34.656 17.169 1.00 22.65 195 THR B N 1
ATOM 4447 C CA . THR B 1 154 ? 32.728 -35.532 16.065 1.00 22.22 195 THR B CA 1
ATOM 4448 C C . THR B 1 154 ? 31.448 -36.275 15.795 1.00 21.88 195 THR B C 1
ATOM 4449 O O . THR B 1 154 ? 30.405 -35.889 16.312 1.00 22.42 195 THR B O 1
ATOM 4453 N N . PHE B 1 155 ? 31.490 -37.287 14.941 1.00 21.22 196 PHE B N 1
ATOM 4454 C CA . PHE B 1 155 ? 30.336 -38.134 14.713 1.00 20.06 196 PHE B CA 1
ATOM 4455 C C . PHE B 1 155 ? 30.776 -39.571 14.892 1.00 19.11 196 PHE B C 1
ATOM 4456 O O . PHE B 1 155 ? 31.945 -39.885 14.774 1.00 17.96 196 PHE B O 1
ATOM 4464 N N . ASP B 1 156 ? 29.802 -40.433 15.157 1.00 19.32 197 ASP B N 1
ATOM 4465 C CA . ASP B 1 156 ? 29.997 -41.837 15.374 1.00 20.25 197 ASP B CA 1
ATOM 4466 C C . ASP B 1 156 ? 29.938 -42.519 14.002 1.00 20.79 197 ASP B C 1
ATOM 4467 O O . ASP B 1 156 ? 28.915 -42.438 13.347 1.00 22.06 197 ASP B O 1
ATOM 4472 N N . PRO B 1 157 ? 31.040 -43.178 13.542 1.00 21.63 198 PRO B N 1
ATOM 4473 C CA . PRO B 1 157 ? 31.045 -43.788 12.181 1.00 21.16 198 PRO B CA 1
ATOM 4474 C C . PRO B 1 157 ? 30.001 -44.879 11.968 1.00 21.16 198 PRO B C 1
ATOM 4475 O O . PRO B 1 157 ? 29.563 -45.118 10.845 1.00 21.24 198 PRO B O 1
ATOM 4479 N N . ARG B 1 158 ? 29.618 -45.535 13.058 1.00 21.49 199 ARG B N 1
ATOM 4480 C CA . ARG B 1 158 ? 28.688 -46.641 13.071 1.00 20.78 199 ARG B CA 1
ATOM 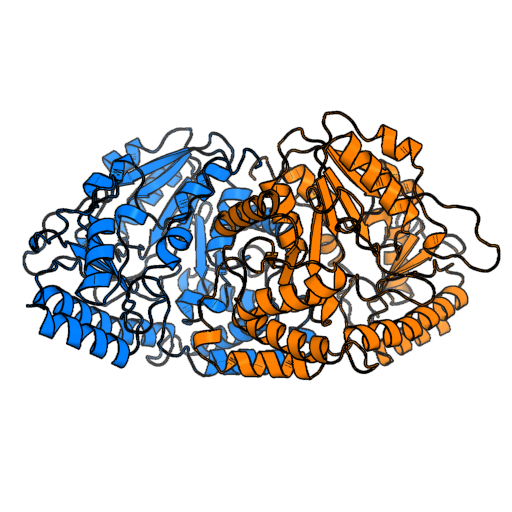4481 C C . ARG B 1 158 ? 27.262 -46.111 12.969 1.00 20.71 199 ARG B C 1
ATOM 4482 O O . ARG B 1 158 ? 26.441 -46.724 12.350 1.00 21.52 199 ARG B O 1
ATOM 4490 N N . GLU B 1 159 ? 26.968 -44.985 13.621 1.00 20.12 200 GLU B N 1
ATOM 4491 C CA . GLU B 1 159 ? 25.719 -44.309 13.470 1.00 19.90 200 GLU B CA 1
ATOM 4492 C C . GLU B 1 159 ? 25.589 -43.720 12.026 1.00 20.96 200 GLU B C 1
ATOM 4493 O O . GLU B 1 159 ? 24.500 -43.755 11.432 1.00 20.93 200 GLU B O 1
ATOM 4499 N N . LEU B 1 160 ? 26.690 -43.176 11.493 1.00 20.42 201 LEU B N 1
ATOM 4500 C CA . LEU B 1 160 ? 26.700 -42.639 10.125 1.00 20.88 201 LEU B CA 1
ATOM 4501 C C . LEU B 1 160 ? 26.387 -43.769 9.156 1.00 21.25 201 LEU B C 1
ATOM 4502 O O . LEU B 1 160 ? 25.473 -43.676 8.358 1.00 22.16 201 LEU B O 1
ATOM 4507 N N . GLU B 1 161 ? 27.108 -44.868 9.280 1.00 22.76 202 GLU B N 1
ATOM 4508 C CA . GLU B 1 161 ? 26.872 -46.012 8.427 1.00 23.78 202 GLU B CA 1
ATOM 4509 C C . GLU B 1 161 ? 25.436 -46.430 8.475 1.00 23.28 202 GLU B C 1
ATOM 4510 O O . GLU B 1 161 ? 24.909 -46.792 7.432 1.00 24.71 202 GLU B O 1
ATOM 4516 N N . SER B 1 162 ? 24.787 -46.395 9.655 1.00 22.82 203 SER B N 1
ATOM 4517 C CA . SER B 1 162 ? 23.393 -46.837 9.758 1.00 21.68 203 SER B CA 1
ATOM 4518 C C . SER B 1 162 ? 22.383 -45.863 9.043 1.00 21.05 203 SER B C 1
ATOM 4519 O O . SER B 1 162 ? 21.229 -46.198 8.850 1.00 19.70 203 SER B O 1
ATOM 4522 N N . LYS B 1 163 ? 22.829 -44.664 8.689 1.00 21.44 204 LYS B N 1
ATOM 4523 C CA . LYS B 1 163 ? 22.022 -43.685 7.967 1.00 22.14 204 LYS B CA 1
ATOM 4524 C C . LYS B 1 163 ? 22.023 -43.984 6.456 1.00 22.61 204 LYS B C 1
ATOM 4525 O O . LYS B 1 163 ? 21.150 -43.553 5.729 1.00 22.59 204 LYS B O 1
ATOM 4531 N N . PHE B 1 164 ? 23.003 -44.737 6.000 1.00 23.48 205 PHE B N 1
ATOM 4532 C CA . PHE B 1 164 ? 23.109 -45.045 4.578 1.00 24.07 205 PHE B CA 1
ATOM 4533 C C . PHE B 1 164 ? 22.202 -46.231 4.245 1.00 25.90 205 PHE B C 1
ATOM 4534 O O . PHE B 1 164 ? 22.285 -47.294 4.867 1.00 27.97 205 PHE B O 1
ATOM 4542 N N . SER B 1 165 ? 21.323 -46.038 3.278 1.00 26.52 206 SER B N 1
ATOM 4543 C CA . SER B 1 165 ? 20.606 -47.153 2.698 1.00 26.63 206 SER B CA 1
ATOM 4544 C C . SER B 1 165 ? 20.688 -47.041 1.193 1.00 26.47 206 SER B C 1
ATOM 4545 O O . SER B 1 165 ? 21.484 -46.278 0.634 1.00 26.65 206 SER B O 1
ATOM 4548 N N . SER B 1 166 ? 19.828 -47.812 0.547 1.00 26.52 207 SER B N 1
ATOM 4549 C CA . SER B 1 166 ? 19.723 -47.860 -0.890 1.00 26.11 207 SER B CA 1
ATOM 4550 C C . SER B 1 166 ? 18.886 -46.701 -1.381 1.00 25.69 207 SER B C 1
ATOM 4551 O O . SER B 1 166 ? 18.808 -46.474 -2.573 1.00 26.29 207 SER B O 1
ATOM 4554 N N . LYS B 1 167 ? 18.254 -45.963 -0.477 1.00 25.76 208 LYS B N 1
ATOM 4555 C CA . LYS B 1 167 ? 17.595 -44.722 -0.860 1.00 25.58 208 LYS B CA 1
ATOM 4556 C C . LYS B 1 167 ? 18.517 -43.509 -0.798 1.00 24.37 208 LYS B C 1
ATOM 4557 O O . LYS B 1 167 ? 18.175 -42.480 -1.334 1.00 23.34 208 LYS B O 1
ATOM 4563 N N . THR B 1 168 ? 19.701 -43.628 -0.189 1.00 23.24 209 THR B N 1
ATOM 4564 C CA . THR B 1 168 ? 20.585 -42.470 -0.044 1.00 22.77 209 THR B CA 1
ATOM 4565 C C . THR B 1 168 ? 21.060 -41.997 -1.415 1.00 22.53 209 THR B C 1
ATOM 4566 O O . THR B 1 168 ? 21.636 -42.782 -2.184 1.00 23.39 209 THR B O 1
ATOM 4570 N N . LYS B 1 169 ? 20.829 -40.709 -1.703 1.00 22.28 210 LYS B N 1
ATOM 4571 C CA . LYS B 1 169 ? 21.330 -40.114 -2.927 1.00 22.39 210 LYS B CA 1
ATOM 4572 C C . LYS B 1 169 ? 22.613 -39.407 -2.615 1.00 22.69 210 LYS B C 1
ATOM 4573 O O . LYS B 1 169 ? 23.571 -39.469 -3.428 1.00 24.17 210 LYS B O 1
ATOM 4579 N N . ALA B 1 170 ? 22.650 -38.745 -1.443 1.00 21.02 211 ALA B N 1
ATOM 4580 C CA . ALA B 1 170 ? 23.778 -37.935 -1.065 1.00 20.09 211 ALA B CA 1
ATOM 4581 C C . ALA B 1 170 ? 23.919 -37.633 0.435 1.00 18.61 211 ALA B C 1
ATOM 4582 O O . ALA B 1 170 ? 23.012 -37.797 1.178 1.00 18.97 211 ALA B O 1
ATOM 4584 N N . ILE B 1 171 ? 25.114 -37.207 0.836 1.00 19.31 212 ILE B N 1
ATOM 4585 C CA . ILE B 1 171 ? 25.414 -36.577 2.116 1.00 18.19 212 ILE B CA 1
ATOM 4586 C C . ILE B 1 171 ? 25.908 -35.151 1.854 1.00 19.12 212 ILE B C 1
ATOM 4587 O O . ILE B 1 171 ? 26.668 -34.922 0.919 1.00 19.02 212 ILE B O 1
ATOM 4592 N N . ILE B 1 172 ? 25.416 -34.194 2.641 1.00 19.62 213 ILE B N 1
ATOM 4593 C CA . ILE B 1 172 ? 25.882 -32.815 2.580 1.00 20.10 213 ILE B CA 1
ATOM 4594 C C . ILE B 1 172 ? 26.936 -32.657 3.634 1.00 19.73 213 ILE B C 1
ATOM 4595 O O . ILE B 1 172 ? 26.681 -32.948 4.790 1.00 19.84 213 ILE B O 1
ATOM 4600 N N . LEU B 1 173 ? 28.127 -32.223 3.225 1.00 20.05 214 LEU B N 1
ATOM 4601 C CA . LEU B 1 173 ? 29.212 -31.967 4.134 1.00 19.63 214 LEU B CA 1
ATOM 4602 C C . LEU B 1 173 ? 29.476 -30.473 4.215 1.00 19.06 214 LEU B C 1
ATOM 4603 O O . LEU B 1 173 ? 29.493 -29.801 3.206 1.00 20.74 214 LEU B O 1
ATOM 4608 N N . ASN B 1 174 ? 29.727 -29.961 5.402 1.00 18.50 215 ASN B N 1
ATOM 4609 C CA . ASN B 1 174 ? 30.081 -28.566 5.548 1.00 19.04 215 ASN B CA 1
ATOM 4610 C C . ASN B 1 174 ? 31.364 -28.410 6.402 1.00 19.31 215 ASN B C 1
ATOM 4611 O O . ASN B 1 174 ? 31.353 -28.520 7.628 1.00 18.20 215 ASN B O 1
ATOM 4616 N N . THR B 1 175 ? 32.499 -28.219 5.722 1.00 19.31 216 THR B N 1
ATOM 4617 C CA . THR B 1 175 ? 33.718 -27.964 6.438 1.00 18.55 216 THR B CA 1
ATOM 4618 C C . THR B 1 175 ? 34.470 -26.848 5.790 1.00 19.32 216 THR B C 1
ATOM 4619 O O . THR B 1 175 ? 34.572 -26.824 4.565 1.00 18.40 216 THR B O 1
ATOM 4623 N N . PRO B 1 176 ? 35.046 -25.931 6.614 1.00 20.57 217 PRO B N 1
ATOM 4624 C CA . PRO B 1 176 ? 34.819 -25.753 8.079 1.00 20.83 217 PRO B CA 1
ATOM 4625 C C . PRO B 1 176 ? 33.339 -25.527 8.373 1.00 20.31 217 PRO B C 1
ATOM 4626 O O . PRO B 1 176 ? 32.604 -25.025 7.527 1.00 21.00 217 PRO B O 1
ATOM 4630 N N . HIS B 1 177 ? 32.910 -25.865 9.566 1.00 20.54 218 HIS B N 1
ATOM 4631 C CA . HIS B 1 177 ? 31.502 -26.050 9.835 1.00 20.06 218 HIS B CA 1
ATOM 4632 C C . HIS B 1 177 ? 30.897 -24.759 10.368 1.00 20.88 218 HIS B C 1
ATOM 4633 O O . HIS B 1 177 ? 31.484 -24.077 11.223 1.00 21.17 218 HIS B O 1
ATOM 4640 N N . ASN B 1 178 ? 29.719 -24.432 9.847 1.00 20.55 219 ASN B N 1
ATOM 4641 C CA . ASN B 1 178 ? 28.857 -23.426 10.463 1.00 20.80 219 ASN B CA 1
ATOM 4642 C C . ASN B 1 178 ? 27.613 -24.106 11.089 1.00 21.20 219 ASN B C 1
ATOM 4643 O O . ASN B 1 178 ? 26.714 -24.553 10.377 1.00 22.48 219 ASN B O 1
ATOM 4648 N N . PRO B 1 179 ? 27.411 -23.999 12.431 1.00 21.95 220 PRO B N 1
ATOM 4649 C CA . PRO B 1 179 ? 27.837 -22.913 13.341 1.00 21.65 220 PRO B CA 1
ATOM 4650 C C . PRO B 1 179 ? 29.035 -23.138 14.249 1.00 22.35 220 PRO B C 1
ATOM 4651 O O . PRO B 1 179 ? 29.511 -22.184 14.886 1.00 23.11 220 PRO B O 1
ATOM 4655 N N . LEU B 1 180 ? 29.540 -24.357 14.286 1.00 22.61 221 LEU B N 1
ATOM 4656 C CA . LEU B 1 180 ? 30.378 -24.712 15.387 1.00 25.48 221 LEU B CA 1
ATOM 4657 C C . LEU B 1 180 ? 31.869 -24.604 15.134 1.00 25.35 221 LEU B C 1
ATOM 4658 O O . LEU B 1 180 ? 32.634 -24.651 16.113 1.00 25.75 221 LEU B O 1
ATOM 4663 N N . GLY B 1 181 ? 32.281 -24.361 13.872 1.00 23.70 222 GLY B N 1
ATOM 4664 C CA . GLY B 1 181 ? 33.647 -23.992 13.591 1.00 22.98 222 GLY B CA 1
ATOM 4665 C C . GLY B 1 181 ? 34.557 -25.177 13.443 1.00 23.64 222 GLY B C 1
ATOM 4666 O O . GLY B 1 181 ? 35.784 -25.024 13.509 1.00 23.56 222 GLY B O 1
ATOM 4667 N N . LYS B 1 182 ? 33.960 -26.350 13.178 1.00 23.53 223 LYS B N 1
ATOM 4668 C CA . LYS B 1 182 ? 34.716 -27.605 13.034 1.00 21.18 223 LYS B CA 1
ATOM 4669 C C . LYS B 1 182 ? 35.432 -27.718 11.676 1.00 21.00 223 LYS B C 1
ATOM 4670 O O . LYS B 1 182 ? 34.803 -27.518 10.603 1.00 20.26 223 LYS B O 1
ATOM 4676 N N . VAL B 1 183 ? 36.739 -27.984 11.732 1.00 18.43 224 VAL B N 1
ATOM 4677 C CA . VAL B 1 183 ? 37.519 -28.296 10.556 1.00 18.85 224 VAL B CA 1
ATOM 4678 C C . VAL B 1 183 ? 37.576 -29.827 10.567 1.00 19.78 224 VAL B C 1
ATOM 4679 O O . VAL B 1 183 ? 38.244 -30.424 11.401 1.00 21.17 224 VAL B O 1
ATOM 4683 N N . TYR B 1 184 ? 36.781 -30.476 9.721 1.00 20.74 225 TYR B N 1
ATOM 4684 C CA . TYR B 1 184 ? 36.741 -31.941 9.700 1.00 20.72 225 TYR B CA 1
ATOM 4685 C C . TYR B 1 184 ? 38.152 -32.502 9.407 1.00 21.36 225 TYR B C 1
ATOM 4686 O O . TYR B 1 184 ? 38.879 -31.974 8.568 1.00 20.11 225 TYR B O 1
ATOM 4695 N N . THR B 1 185 ? 38.520 -33.572 10.112 1.00 21.59 226 THR B N 1
ATOM 4696 C CA . THR B 1 185 ? 39.875 -34.172 9.989 1.00 20.80 226 THR B CA 1
ATOM 4697 C C . THR B 1 185 ? 39.930 -35.106 8.790 1.00 21.37 226 THR B C 1
ATOM 4698 O O . THR B 1 185 ? 38.903 -35.583 8.333 1.00 21.54 226 THR B O 1
ATOM 4702 N N . ARG B 1 186 ? 41.120 -35.369 8.278 1.00 22.12 227 ARG B N 1
ATOM 4703 C CA . ARG B 1 186 ? 41.290 -36.367 7.257 1.00 23.59 227 ARG B CA 1
ATOM 4704 C C . ARG B 1 186 ? 40.598 -37.721 7.577 1.00 23.90 227 ARG B C 1
ATOM 4705 O O . ARG B 1 186 ? 40.052 -38.359 6.682 1.00 25.23 227 ARG B O 1
ATOM 4713 N N . GLN B 1 187 ? 40.639 -38.168 8.830 1.00 23.71 228 GLN B N 1
ATOM 4714 C CA . GLN B 1 187 ? 40.041 -39.465 9.226 1.00 24.56 228 GLN B CA 1
ATOM 4715 C C . GLN B 1 187 ? 38.507 -39.457 9.233 1.00 23.37 228 GLN B C 1
ATOM 4716 O O . GLN B 1 187 ? 37.862 -40.469 8.944 1.00 24.76 228 GLN B O 1
ATOM 4722 N N . GLU B 1 188 ? 37.930 -38.315 9.574 1.00 22.10 229 GLU B N 1
ATOM 4723 C CA . GLU B 1 188 ? 36.501 -38.089 9.406 1.00 20.99 229 GLU B CA 1
ATOM 4724 C C . GLU B 1 188 ? 36.073 -38.123 7.956 1.00 20.70 229 GLU B C 1
ATOM 4725 O O . GLU B 1 188 ? 35.064 -38.754 7.635 1.00 20.00 229 GLU B O 1
ATOM 4731 N N . LEU B 1 189 ? 36.832 -37.449 7.085 1.00 20.24 230 LEU B N 1
ATOM 4732 C CA . LEU B 1 189 ? 36.504 -37.402 5.643 1.00 19.97 230 LEU B CA 1
ATOM 4733 C C . LEU B 1 189 ? 36.569 -38.778 5.027 1.00 20.38 230 LEU B C 1
ATOM 4734 O O . LEU B 1 189 ? 35.753 -39.134 4.152 1.00 21.32 230 LEU B O 1
ATOM 4739 N N . GLN B 1 190 ? 37.528 -39.558 5.502 1.00 20.82 231 GLN B N 1
ATOM 4740 C CA . GLN B 1 190 ? 37.717 -40.924 5.066 1.00 22.09 231 GLN B CA 1
ATOM 4741 C C . GLN B 1 190 ? 36.524 -41.844 5.389 1.00 21.22 231 GLN B C 1
ATOM 4742 O O . GLN B 1 190 ? 36.138 -42.644 4.545 1.00 22.97 231 GLN B O 1
ATOM 4748 N N . VAL B 1 191 ? 35.937 -41.716 6.572 1.00 19.39 232 VAL B N 1
ATOM 4749 C CA . VAL B 1 191 ? 34.743 -42.438 6.907 1.00 18.47 232 VAL B CA 1
ATOM 4750 C C . VAL B 1 191 ? 33.587 -42.094 5.991 1.00 19.89 232 VAL B C 1
ATOM 4751 O O . VAL B 1 191 ? 32.858 -42.988 5.573 1.00 20.71 232 VAL B O 1
ATOM 4755 N N . ILE B 1 192 ? 33.386 -40.804 5.709 1.00 20.27 233 ILE B N 1
ATOM 4756 C CA . ILE B 1 192 ? 32.385 -40.353 4.740 1.00 19.75 233 ILE B CA 1
ATOM 4757 C C . ILE B 1 192 ? 32.671 -40.869 3.283 1.00 20.80 233 ILE B C 1
ATOM 4758 O O . ILE B 1 192 ? 31.757 -41.371 2.635 1.00 21.96 233 ILE B O 1
ATOM 4763 N N . ALA B 1 193 ? 33.916 -40.740 2.803 1.00 20.14 234 ALA B N 1
ATOM 4764 C CA . ALA B 1 193 ? 34.370 -41.274 1.506 1.00 20.62 234 ALA B CA 1
ATOM 4765 C C . ALA B 1 193 ? 34.093 -42.761 1.361 1.00 21.40 234 ALA B C 1
ATOM 4766 O O . ALA B 1 193 ? 33.421 -43.156 0.394 1.00 22.84 234 ALA B O 1
ATOM 4768 N N . ASP B 1 194 ? 34.577 -43.578 2.317 1.00 22.22 235 ASP B N 1
ATOM 4769 C CA . ASP B 1 194 ? 34.312 -45.035 2.351 1.00 22.73 235 ASP B CA 1
ATOM 4770 C C . ASP B 1 194 ? 32.837 -45.377 2.135 1.00 22.22 235 ASP B C 1
ATOM 4771 O O . ASP B 1 194 ? 32.545 -46.299 1.394 1.00 22.75 235 ASP B O 1
ATOM 4776 N N . LEU B 1 195 ? 31.938 -44.684 2.842 1.00 21.09 236 LEU B N 1
ATOM 4777 C CA . LEU B 1 195 ? 30.496 -44.872 2.744 1.00 20.50 236 LEU B CA 1
ATOM 4778 C C . LEU B 1 195 ? 29.833 -44.339 1.427 1.00 21.10 236 LEU B C 1
ATOM 4779 O O . LEU B 1 195 ? 28.891 -44.972 0.897 1.00 21.55 236 LEU B O 1
ATOM 4784 N N . CYS B 1 196 ? 30.305 -43.207 0.883 1.00 19.90 237 CYS B N 1
ATOM 4785 C CA . CYS B 1 196 ? 29.836 -42.760 -0.457 1.00 20.35 237 CYS B CA 1
ATOM 4786 C C . CYS B 1 196 ? 30.274 -43.692 -1.607 1.00 20.59 237 CYS B C 1
ATOM 4787 O O . CYS B 1 196 ? 29.506 -43.947 -2.536 1.00 20.35 237 CYS B O 1
ATOM 4790 N N . VAL B 1 197 ? 31.519 -44.164 -1.546 1.00 21.63 238 VAL B N 1
ATOM 4791 C CA . VAL B 1 197 ? 32.006 -45.197 -2.428 1.00 22.66 238 VAL B CA 1
ATOM 4792 C C . VAL B 1 197 ? 31.235 -46.514 -2.241 1.00 24.53 238 VAL B C 1
ATOM 4793 O O . VAL B 1 197 ? 30.669 -47.042 -3.198 1.00 24.45 238 VAL B O 1
ATOM 4797 N N . LYS B 1 198 ? 31.185 -47.057 -1.022 1.00 25.46 239 LYS B N 1
ATOM 4798 C CA . LYS B 1 198 ? 30.427 -48.284 -0.810 1.00 25.64 239 LYS B CA 1
ATOM 4799 C C . LYS B 1 198 ? 28.931 -48.216 -1.217 1.00 25.61 239 LYS B C 1
ATOM 4800 O O . LYS B 1 198 ? 28.366 -49.215 -1.722 1.00 25.00 239 LYS B O 1
ATOM 4806 N N . HIS B 1 199 ? 28.281 -47.064 -1.017 1.00 24.76 240 HIS B N 1
ATOM 4807 C CA . HIS B 1 199 ? 26.872 -46.978 -1.394 1.00 24.98 240 HIS B CA 1
ATOM 4808 C C . HIS B 1 199 ? 26.623 -46.386 -2.747 1.00 24.63 240 HIS B C 1
ATOM 4809 O O . HIS B 1 199 ? 25.506 -46.453 -3.246 1.00 24.76 240 HIS B O 1
ATOM 4816 N N . ASP B 1 200 ? 27.679 -45.867 -3.347 1.00 25.11 241 ASP B N 1
ATOM 4817 C CA . ASP B 1 200 ? 27.600 -45.141 -4.609 1.00 26.67 241 ASP B CA 1
ATOM 4818 C C . ASP B 1 200 ? 26.704 -43.915 -4.463 1.00 25.50 241 ASP B C 1
ATOM 4819 O O . ASP B 1 200 ? 25.724 -43.754 -5.156 1.00 26.54 241 ASP B O 1
ATOM 4824 N N . THR B 1 201 ? 27.054 -43.055 -3.531 1.00 25.12 242 THR B N 1
ATOM 4825 C CA . THR B 1 201 ? 26.286 -41.831 -3.295 1.00 23.83 242 THR B CA 1
ATOM 4826 C C . THR B 1 201 ? 27.140 -40.618 -3.672 1.00 24.22 242 THR B C 1
ATOM 4827 O O . THR B 1 201 ? 28.354 -40.723 -3.896 1.00 24.07 242 THR B O 1
ATOM 4831 N N . LEU B 1 202 ? 26.473 -39.473 -3.735 1.00 24.13 243 LEU B N 1
ATOM 4832 C CA . LEU B 1 202 ? 27.110 -38.189 -3.942 1.00 24.04 243 LEU B CA 1
ATOM 4833 C C . LEU B 1 202 ? 27.555 -37.603 -2.597 1.00 22.24 243 LEU B C 1
ATOM 4834 O O . LEU B 1 202 ? 26.997 -37.888 -1.539 1.00 21.55 243 LEU B O 1
ATOM 4839 N N . CYS B 1 203 ? 28.563 -36.758 -2.664 1.00 20.66 244 CYS B N 1
ATOM 4840 C CA . CYS B 1 203 ? 28.877 -35.901 -1.576 1.00 19.78 244 CYS B CA 1
ATOM 4841 C C . CYS B 1 203 ? 28.791 -34.472 -2.101 1.00 20.06 244 CYS B C 1
ATOM 4842 O O . CYS B 1 203 ? 29.465 -34.088 -3.056 1.00 20.11 244 CYS B O 1
ATOM 4845 N N . ILE B 1 204 ? 27.955 -33.665 -1.479 1.00 20.76 245 ILE B N 1
ATOM 4846 C CA . ILE B 1 204 ? 27.976 -32.223 -1.771 1.00 21.13 245 ILE B CA 1
ATOM 4847 C C . ILE B 1 204 ? 28.707 -31.520 -0.627 1.00 20.40 245 ILE B C 1
ATOM 4848 O O . ILE B 1 204 ? 28.254 -31.543 0.511 1.00 20.49 245 ILE B O 1
ATOM 4853 N N . SER B 1 205 ? 29.871 -30.966 -0.939 1.00 20.16 246 SER B N 1
ATOM 4854 C CA . SER B 1 205 ? 30.761 -30.390 0.054 1.00 20.39 246 SER B CA 1
ATOM 4855 C C . SER B 1 205 ? 30.771 -28.851 0.030 1.00 19.72 246 SER B C 1
ATOM 4856 O O . SER B 1 205 ? 31.216 -28.220 -0.925 1.00 18.66 246 SER B O 1
ATOM 4859 N N . ASP B 1 206 ? 30.266 -28.274 1.115 1.00 19.56 247 ASP B N 1
ATOM 4860 C CA . ASP B 1 206 ? 30.090 -26.849 1.223 1.00 19.84 247 ASP B CA 1
ATOM 4861 C C . ASP B 1 206 ? 31.291 -26.320 1.991 1.00 20.17 247 ASP B C 1
ATOM 4862 O O . ASP B 1 206 ? 31.363 -26.425 3.241 1.00 20.86 247 ASP B O 1
ATOM 4867 N N . GLU B 1 207 ? 32.225 -25.734 1.238 1.00 20.99 248 GLU B N 1
ATOM 4868 C CA . GLU B 1 207 ? 33.519 -25.325 1.772 1.00 20.22 248 GLU B CA 1
ATOM 4869 C C . GLU B 1 207 ? 33.740 -23.836 1.572 1.00 20.88 248 GLU B C 1
ATOM 4870 O O . GLU B 1 207 ? 34.832 -23.398 1.198 1.00 22.02 248 GLU B O 1
ATOM 4876 N N . VAL B 1 208 ? 32.702 -23.033 1.840 1.00 20.87 249 VAL B N 1
ATOM 4877 C CA . VAL B 1 208 ? 32.817 -21.583 1.677 1.00 19.12 249 VAL B CA 1
ATOM 4878 C C . VAL B 1 208 ? 33.875 -21.000 2.613 1.00 20.06 249 VAL B C 1
ATOM 4879 O O . VAL B 1 208 ? 34.558 -20.062 2.228 1.00 21.62 249 VAL B O 1
ATOM 4883 N N . TYR B 1 209 ? 34.042 -21.575 3.799 1.00 19.94 250 TYR B N 1
ATOM 4884 C CA . TYR B 1 209 ? 35.017 -21.065 4.794 1.00 19.31 250 TYR B CA 1
ATOM 4885 C C . TYR B 1 209 ? 36.395 -21.660 4.686 1.00 19.77 250 TYR B C 1
ATOM 4886 O O . TYR B 1 209 ? 37.160 -21.530 5.605 1.00 20.34 250 TYR B O 1
ATOM 4895 N N . GLU B 1 210 ? 36.717 -22.253 3.523 1.00 21.33 251 GLU B N 1
ATOM 4896 C CA . GLU B 1 210 ? 37.933 -23.054 3.319 1.00 21.90 251 GLU B CA 1
ATOM 4897 C C . GLU B 1 210 ? 39.243 -22.370 3.678 1.00 23.47 251 GLU B C 1
ATOM 4898 O O . GLU B 1 210 ? 40.161 -23.051 4.106 1.00 24.83 251 GLU B O 1
ATOM 4904 N N . TRP B 1 211 ? 39.355 -21.050 3.472 1.00 24.14 252 TRP B N 1
ATOM 4905 C CA . TRP B 1 211 ? 40.595 -20.294 3.786 1.00 23.96 252 TRP B CA 1
ATOM 4906 C C . TRP B 1 211 ? 40.756 -20.015 5.263 1.00 24.52 252 TRP B C 1
ATOM 4907 O O . TRP B 1 211 ? 41.876 -19.745 5.727 1.00 25.26 252 TRP B O 1
ATOM 4918 N N . LEU B 1 212 ? 39.645 -20.067 5.992 1.00 24.51 253 LEU B N 1
ATOM 4919 C CA . LEU B 1 212 ? 39.579 -19.564 7.370 1.00 25.07 253 LEU B CA 1
ATOM 4920 C C . LEU B 1 212 ? 39.761 -20.723 8.335 1.00 25.90 253 LEU B C 1
ATOM 4921 O O . LEU B 1 212 ? 38.802 -21.166 8.951 1.00 25.44 253 LEU B O 1
ATOM 4926 N N . VAL B 1 213 ? 40.984 -21.258 8.377 1.00 26.19 254 VAL B N 1
ATOM 4927 C CA . VAL B 1 213 ? 41.348 -22.281 9.318 1.00 26.89 254 VAL B CA 1
ATOM 4928 C C . VAL B 1 213 ? 42.544 -21.834 10.203 1.00 27.98 254 VAL B C 1
ATOM 4929 O O . VAL B 1 213 ? 43.559 -21.251 9.725 1.00 27.26 254 VAL B O 1
ATOM 4933 N N . TYR B 1 214 ? 42.353 -22.006 11.508 1.00 28.21 255 TYR B N 1
ATOM 4934 C CA . TYR B 1 214 ? 43.267 -21.455 12.486 1.00 28.31 255 TYR B CA 1
ATOM 4935 C C . TYR B 1 214 ? 44.402 -22.444 12.745 1.00 29.39 255 TYR B C 1
ATOM 4936 O O . TYR B 1 214 ? 44.400 -23.537 12.189 1.00 28.95 255 TYR B O 1
ATOM 4945 N N . THR B 1 215 ? 45.396 -22.001 13.525 1.00 32.15 256 THR B N 1
ATOM 4946 C CA . THR B 1 215 ? 46.621 -22.745 13.943 1.00 33.23 256 THR B CA 1
ATOM 4947 C C . THR B 1 215 ? 46.364 -24.183 14.387 1.00 33.14 256 THR B C 1
ATOM 4948 O O . THR B 1 215 ? 45.525 -24.408 15.251 1.00 32.99 256 THR B O 1
ATOM 4952 N N . GLY B 1 216 ? 47.084 -25.141 13.800 1.00 33.11 257 GLY B N 1
ATOM 4953 C CA . GLY B 1 216 ? 46.963 -26.540 14.194 1.00 33.31 257 GLY B CA 1
ATOM 4954 C C . GLY B 1 216 ? 45.855 -27.316 13.478 1.00 33.56 257 GLY B C 1
ATOM 4955 O O . GLY B 1 216 ? 45.451 -28.370 13.932 1.00 33.69 257 GLY B O 1
ATOM 4956 N N . HIS B 1 217 ? 45.340 -26.775 12.371 1.00 33.28 258 HIS B N 1
ATOM 4957 C CA . HIS B 1 217 ? 44.302 -27.429 11.561 1.00 31.39 258 HIS B CA 1
ATOM 4958 C C . HIS B 1 217 ? 44.586 -27.157 10.092 1.00 30.32 258 HIS B C 1
ATOM 4959 O O . HIS B 1 217 ? 45.207 -26.150 9.761 1.00 29.94 258 HIS B O 1
ATOM 4966 N N . THR B 1 218 ? 44.106 -28.038 9.219 1.00 29.06 259 THR B N 1
ATOM 4967 C CA . THR B 1 218 ? 44.291 -27.923 7.764 1.00 27.50 259 THR B CA 1
ATOM 4968 C C . THR B 1 218 ? 42.989 -28.228 7.081 1.00 25.79 259 THR B C 1
ATOM 4969 O O . THR B 1 218 ? 42.379 -29.293 7.313 1.00 23.64 259 THR B O 1
ATOM 4973 N N . HIS B 1 219 ? 42.577 -27.314 6.202 1.00 24.14 260 HIS B N 1
ATOM 4974 C CA . HIS B 1 219 ? 41.468 -27.632 5.333 1.00 22.26 260 HIS B CA 1
ATOM 4975 C C . HIS B 1 219 ? 41.836 -28.797 4.416 1.00 21.16 260 HIS B C 1
ATOM 4976 O O . HIS B 1 219 ? 42.766 -28.689 3.667 1.00 21.77 260 HIS B O 1
ATOM 4983 N N . VAL B 1 220 ? 41.092 -29.905 4.475 1.00 21.44 261 VAL B N 1
ATOM 4984 C CA . VAL B 1 220 ? 41.267 -31.041 3.538 1.00 20.14 261 VAL B CA 1
ATOM 4985 C C . VAL B 1 220 ? 39.938 -31.155 2.757 1.00 20.78 261 VAL B C 1
ATOM 4986 O O . VAL B 1 220 ? 38.844 -31.080 3.350 1.00 22.05 261 VAL B O 1
ATOM 4990 N N . LYS B 1 221 ? 40.044 -31.249 1.430 1.00 20.38 262 LYS B N 1
ATOM 4991 C CA . LYS B 1 221 ? 38.910 -31.436 0.533 1.00 19.39 262 LYS B CA 1
ATOM 4992 C C . LYS B 1 221 ? 38.627 -32.922 0.344 1.00 18.95 262 LYS B C 1
ATOM 4993 O O . LYS B 1 221 ? 39.445 -33.659 -0.197 1.00 20.55 262 LYS B O 1
ATOM 4999 N N . ILE B 1 222 ? 37.458 -33.375 0.757 1.00 18.69 263 ILE B N 1
ATOM 5000 C CA . ILE B 1 222 ? 37.048 -34.752 0.503 1.00 17.80 263 ILE B CA 1
ATOM 5001 C C . ILE B 1 222 ? 37.139 -35.190 -0.976 1.00 18.95 263 ILE B C 1
ATOM 5002 O O . ILE B 1 222 ? 37.414 -36.354 -1.231 1.00 19.81 263 ILE B O 1
ATOM 5007 N N . ALA B 1 223 ? 36.964 -34.264 -1.941 1.00 19.52 264 ALA B N 1
ATOM 5008 C CA . ALA B 1 223 ? 37.019 -34.587 -3.375 1.00 18.86 264 ALA B CA 1
ATOM 5009 C C . ALA B 1 223 ? 38.445 -35.028 -3.795 1.00 19.60 264 ALA B C 1
ATOM 5010 O O . ALA B 1 223 ? 38.655 -35.562 -4.926 1.00 18.21 264 ALA B O 1
ATOM 5012 N N . THR B 1 224 ? 39.414 -34.824 -2.890 1.00 20.38 265 THR B N 1
ATOM 5013 C CA . THR B 1 224 ? 40.811 -35.250 -3.166 1.00 21.78 265 THR B CA 1
ATOM 5014 C C . THR B 1 224 ? 41.126 -36.644 -2.616 1.00 22.93 265 THR B C 1
ATOM 5015 O O . THR B 1 224 ? 42.179 -37.212 -2.939 1.00 23.33 265 THR B O 1
ATOM 5019 N N . LEU B 1 225 ? 40.176 -37.222 -1.866 1.00 23.59 266 LEU B N 1
ATOM 5020 C CA . LEU B 1 225 ? 40.336 -38.573 -1.327 1.00 23.62 266 LEU B CA 1
ATOM 5021 C C . LEU B 1 225 ? 40.118 -39.636 -2.436 1.00 24.07 266 LEU B C 1
ATOM 5022 O O . LEU B 1 225 ? 39.342 -39.407 -3.404 1.00 25.34 266 LEU B O 1
ATOM 5027 N N . PRO B 1 226 ? 40.798 -40.799 -2.321 1.00 24.02 267 PRO B N 1
ATOM 5028 C CA . PRO B 1 226 ? 40.616 -41.785 -3.415 1.00 23.14 267 PRO B CA 1
ATOM 5029 C C . PRO B 1 226 ? 39.126 -42.045 -3.758 1.00 21.42 267 PRO B C 1
ATOM 5030 O O . PRO B 1 226 ? 38.333 -42.233 -2.878 1.00 21.23 267 PRO B O 1
ATOM 5034 N N . GLY B 1 227 ? 38.777 -42.040 -5.037 1.00 21.12 268 GLY B N 1
ATOM 5035 C CA . GLY B 1 227 ? 37.421 -42.392 -5.493 1.00 20.09 268 GLY B CA 1
ATOM 5036 C C . GLY B 1 227 ? 36.387 -41.295 -5.262 1.00 20.81 268 GLY B C 1
ATOM 5037 O O . GLY B 1 227 ? 35.209 -41.492 -5.544 1.00 21.54 268 GLY B O 1
ATOM 5038 N N . MET B 1 228 ? 36.792 -40.139 -4.750 1.00 20.28 269 MET B N 1
ATOM 5039 C CA . MET B 1 228 ? 35.810 -39.117 -4.428 1.00 21.46 269 MET B CA 1
ATOM 5040 C C . MET B 1 228 ? 35.588 -38.017 -5.527 1.00 22.19 269 MET B C 1
ATOM 5041 O O . MET B 1 228 ? 34.514 -37.393 -5.575 1.00 21.40 269 MET B O 1
ATOM 5046 N N . TRP B 1 229 ? 36.590 -37.793 -6.370 1.00 21.88 270 TRP B N 1
ATOM 5047 C CA . TRP B 1 229 ? 36.523 -36.733 -7.384 1.00 22.76 270 TRP B CA 1
ATOM 5048 C C . TRP B 1 229 ? 35.319 -36.971 -8.252 1.00 23.61 270 TRP B C 1
ATOM 5049 O O . TRP B 1 229 ? 34.592 -36.018 -8.586 1.00 24.09 270 TRP B O 1
ATOM 5060 N N . GLU B 1 230 ? 35.064 -38.248 -8.568 1.00 24.14 271 GLU B N 1
ATOM 5061 C CA . GLU B 1 230 ? 33.928 -38.609 -9.437 1.00 25.18 271 GLU B CA 1
ATOM 5062 C C . GLU B 1 230 ? 32.526 -38.570 -8.765 1.00 24.09 271 GLU B C 1
ATOM 5063 O O . GLU B 1 230 ? 31.522 -38.700 -9.461 1.00 24.80 271 GLU B O 1
ATOM 5069 N N . ARG B 1 231 ? 32.439 -38.362 -7.443 1.00 23.08 272 ARG B N 1
ATOM 5070 C CA . ARG B 1 231 ? 31.102 -38.322 -6.774 1.00 21.38 272 ARG B CA 1
ATOM 5071 C C . ARG B 1 231 ? 30.869 -37.090 -5.922 1.00 19.93 272 ARG B C 1
ATOM 5072 O O . ARG B 1 231 ? 29.952 -37.052 -5.060 1.00 19.56 272 ARG B O 1
ATOM 5080 N N . THR B 1 232 ? 31.707 -36.084 -6.124 1.00 18.26 273 THR B N 1
ATOM 5081 C CA . THR B 1 232 ? 31.695 -34.938 -5.219 1.00 17.06 273 THR B CA 1
ATOM 5082 C C . THR B 1 232 ? 31.497 -33.628 -5.985 1.00 16.73 273 THR B C 1
ATOM 5083 O O . THR B 1 232 ? 32.152 -33.385 -6.982 1.00 15.16 273 THR B O 1
ATOM 5087 N N . ILE B 1 233 ? 30.604 -32.783 -5.452 1.00 16.48 274 ILE B N 1
ATOM 5088 C CA . ILE B 1 233 ? 30.493 -31.377 -5.823 1.00 15.69 274 ILE B CA 1
ATOM 5089 C C . ILE B 1 233 ? 31.042 -30.541 -4.675 1.00 16.70 274 ILE B C 1
ATOM 5090 O O . ILE B 1 233 ? 30.536 -30.637 -3.544 1.00 17.16 274 ILE B O 1
ATOM 5095 N N . THR B 1 234 ? 32.011 -29.677 -4.955 1.00 16.62 275 THR B N 1
ATOM 5096 C CA . THR B 1 234 ? 32.611 -28.879 -3.894 1.00 16.60 275 THR B CA 1
ATOM 5097 C C . THR B 1 234 ? 32.283 -27.407 -4.165 1.00 17.31 275 THR B C 1
ATOM 5098 O O . THR B 1 234 ? 32.520 -26.873 -5.257 1.00 17.77 275 THR B O 1
ATOM 5102 N N . ILE B 1 235 ? 31.783 -26.743 -3.138 1.00 17.36 276 ILE B N 1
ATOM 5103 C CA . ILE B 1 235 ? 31.238 -25.413 -3.320 1.00 17.50 276 ILE B CA 1
ATOM 5104 C C . ILE B 1 235 ? 32.120 -24.319 -2.703 1.00 17.68 276 ILE B C 1
ATOM 5105 O O . ILE B 1 235 ? 32.560 -24.480 -1.565 1.00 19.01 276 ILE B O 1
ATOM 5110 N N . GLY B 1 236 ? 32.358 -23.219 -3.435 1.00 16.63 277 GLY B N 1
ATOM 5111 C CA . GLY B 1 236 ? 33.015 -22.081 -2.862 1.00 16.06 277 GLY B CA 1
ATOM 5112 C C . GLY B 1 236 ? 32.207 -20.802 -2.963 1.00 17.13 277 GLY B C 1
ATOM 5113 O O . GLY B 1 236 ? 31.164 -20.777 -3.618 1.00 16.86 277 GLY B O 1
ATOM 5114 N N . SER B 1 237 ? 32.699 -19.732 -2.322 1.00 16.98 278 SER B N 1
ATOM 5115 C CA . SER B 1 237 ? 31.996 -18.446 -2.247 1.00 18.06 278 SER B CA 1
ATOM 5116 C C . SER B 1 237 ? 32.954 -17.253 -2.260 1.00 18.07 278 SER B C 1
ATOM 5117 O O . SER B 1 237 ? 33.887 -17.20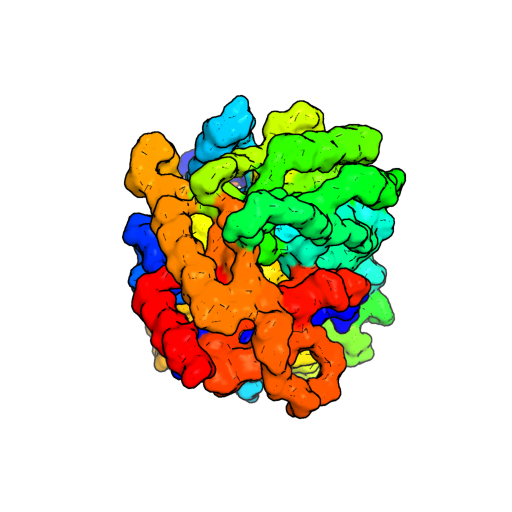7 -1.462 1.00 18.13 278 SER B O 1
ATOM 5120 N N . ALA B 1 238 ? 32.674 -16.291 -3.135 1.00 18.40 279 ALA B N 1
ATOM 5121 C CA . ALA B 1 238 ? 33.341 -14.970 -3.202 1.00 19.02 279 ALA B CA 1
ATOM 5122 C C . ALA B 1 238 ? 33.115 -14.176 -1.917 1.00 19.35 279 ALA B C 1
ATOM 5123 O O . ALA B 1 238 ? 34.008 -13.535 -1.430 1.00 18.40 279 ALA B O 1
ATOM 5125 N N . GLY B 1 239 ? 31.887 -14.215 -1.397 1.00 20.33 280 GLY B N 1
ATOM 5126 C CA . GLY B 1 239 ? 31.537 -13.456 -0.222 1.00 19.67 280 GLY B CA 1
ATOM 5127 C C . GLY B 1 239 ? 32.391 -13.802 0.957 1.00 20.17 280 GLY B C 1
ATOM 5128 O O . GLY B 1 239 ? 32.646 -12.950 1.757 1.00 19.29 280 GLY B O 1
ATOM 5129 N N . LYS B 1 240 ? 32.800 -15.072 1.061 1.00 21.43 281 LYS B N 1
ATOM 5130 C CA . LYS B 1 240 ? 33.653 -15.536 2.113 1.00 23.00 281 LYS B CA 1
ATOM 5131 C C . LYS B 1 240 ? 35.113 -15.321 1.744 1.00 24.09 281 LYS B C 1
ATOM 5132 O O . LYS B 1 240 ? 35.897 -14.842 2.571 1.00 25.00 281 LYS B O 1
ATOM 5138 N N . THR B 1 241 ? 35.483 -15.723 0.529 1.00 23.79 282 THR B N 1
ATOM 5139 C CA . THR B 1 241 ? 36.864 -15.578 0.087 1.00 23.60 282 THR B CA 1
ATOM 5140 C C . THR B 1 241 ? 37.386 -14.124 0.112 1.00 23.41 282 THR B C 1
ATOM 5141 O O . THR B 1 241 ? 38.522 -13.916 0.546 1.00 23.12 282 THR B O 1
ATOM 5145 N N . PHE B 1 242 ? 36.551 -13.144 -0.314 1.00 21.39 283 PHE B N 1
ATOM 5146 C CA . PHE B 1 242 ? 36.992 -11.742 -0.406 1.00 20.28 283 PHE B CA 1
ATOM 5147 C C . PHE B 1 242 ? 36.254 -10.775 0.501 1.00 20.61 283 PHE B C 1
ATOM 5148 O O . PHE B 1 242 ? 36.353 -9.573 0.310 1.00 21.35 283 PHE B O 1
ATOM 5156 N N . SER B 1 243 ? 35.490 -11.296 1.468 1.00 21.45 284 SER B N 1
ATOM 5157 C CA . SER B 1 243 ? 34.743 -10.515 2.473 1.00 21.45 284 SER B CA 1
ATOM 5158 C C . SER B 1 243 ? 33.786 -9.519 1.844 1.00 22.11 284 SER B C 1
ATOM 5159 O O . SER B 1 243 ? 33.680 -8.361 2.280 1.00 22.18 284 SER B O 1
ATOM 5162 N N . VAL B 1 244 ? 33.121 -9.982 0.791 1.00 21.03 285 VAL B N 1
ATOM 5163 C CA . VAL B 1 244 ? 32.146 -9.191 0.042 1.00 21.12 285 VAL B CA 1
ATOM 5164 C C . VAL B 1 244 ? 30.893 -10.047 -0.105 1.00 20.44 285 VAL B C 1
ATOM 5165 O O . VAL B 1 244 ? 30.522 -10.472 -1.216 1.00 19.41 285 VAL B O 1
ATOM 5169 N N . THR B 1 245 ? 30.263 -10.297 1.034 1.00 19.80 286 THR B N 1
ATOM 5170 C CA . THR B 1 245 ? 29.089 -11.116 1.078 1.00 19.48 286 THR B CA 1
ATOM 5171 C C . THR B 1 245 ? 27.963 -10.610 0.157 1.00 19.27 286 THR B C 1
ATOM 5172 O O . THR B 1 245 ? 27.028 -11.364 -0.171 1.00 20.06 286 THR B O 1
ATOM 5176 N N . GLY B 1 246 ? 28.039 -9.354 -0.263 1.00 17.20 287 GLY B N 1
ATOM 5177 C CA . GLY B 1 246 ? 26.909 -8.753 -0.988 1.00 18.06 287 GLY B CA 1
ATOM 5178 C C . GLY B 1 246 ? 27.077 -8.993 -2.465 1.00 18.30 287 GLY B C 1
ATOM 5179 O O . GLY B 1 246 ? 26.265 -8.527 -3.235 1.00 18.24 287 GLY B O 1
ATOM 5180 N N . TRP B 1 247 ? 28.138 -9.708 -2.870 1.00 18.51 288 TRP B N 1
ATOM 5181 C CA . TRP B 1 247 ? 28.373 -9.940 -4.292 1.00 18.10 288 TRP B CA 1
ATOM 5182 C C . TRP B 1 247 ? 27.665 -11.160 -4.825 1.00 18.21 288 TRP B C 1
ATOM 5183 O O . TRP B 1 247 ? 27.448 -11.265 -6.049 1.00 17.84 288 TRP B O 1
ATOM 5194 N N . LYS B 1 248 ? 27.324 -12.082 -3.921 1.00 17.68 289 LYS B N 1
ATOM 5195 C CA . LYS B 1 248 ? 26.522 -13.270 -4.243 1.00 16.50 289 LYS B CA 1
ATOM 5196 C C . LYS B 1 248 ? 27.039 -14.031 -5.441 1.00 16.12 289 LYS B C 1
ATOM 5197 O O . LYS B 1 248 ? 26.318 -14.283 -6.376 1.00 15.43 289 LYS B O 1
ATOM 5203 N N . LEU B 1 249 ? 28.326 -14.377 -5.396 1.00 17.20 290 LEU B N 1
ATOM 5204 C CA . LEU B 1 249 ? 28.931 -15.259 -6.387 1.00 18.24 290 LEU B CA 1
ATOM 5205 C C . LEU B 1 249 ? 29.595 -16.477 -5.710 1.00 18.89 290 LEU B C 1
ATOM 5206 O O . LEU B 1 249 ? 30.417 -16.320 -4.819 1.00 19.11 290 LEU B O 1
ATOM 5211 N N . GLY B 1 250 ? 29.204 -17.680 -6.118 1.00 18.92 291 GLY B N 1
ATOM 5212 C CA . GLY B 1 250 ? 29.821 -18.917 -5.629 1.00 18.71 291 GLY B CA 1
ATOM 5213 C C . GLY B 1 250 ? 30.097 -19.830 -6.800 1.00 19.01 291 GLY B C 1
ATOM 5214 O O . GLY B 1 250 ? 29.841 -19.490 -7.932 1.00 18.88 291 GLY B O 1
ATOM 5215 N N . TRP B 1 251 ? 30.658 -20.996 -6.548 1.00 19.88 292 TRP B N 1
ATOM 5216 C CA . TRP B 1 251 ? 30.974 -21.894 -7.638 1.00 19.10 292 TRP B CA 1
ATOM 5217 C C . TRP B 1 251 ? 30.908 -23.304 -7.158 1.00 19.10 292 TRP B C 1
ATOM 5218 O O . TRP B 1 251 ? 31.140 -23.566 -5.976 1.00 19.57 292 TRP B O 1
ATOM 5229 N N . SER B 1 252 ? 30.586 -24.214 -8.081 1.00 19.76 293 SER B N 1
ATOM 5230 C CA . SER B 1 252 ? 30.663 -25.656 -7.856 1.00 19.78 293 SER B CA 1
ATOM 5231 C C . SER B 1 252 ? 31.787 -26.194 -8.703 1.00 20.14 293 SER B C 1
ATOM 5232 O O . SER B 1 252 ? 31.919 -25.833 -9.884 1.00 19.99 293 SER B O 1
ATOM 5235 N N . ILE B 1 253 ? 32.586 -27.071 -8.122 1.00 19.39 294 ILE B N 1
ATOM 5236 C CA . ILE B 1 253 ? 33.643 -27.699 -8.887 1.00 20.00 294 ILE B CA 1
ATOM 5237 C C . ILE B 1 253 ? 33.475 -29.193 -8.801 1.00 18.96 294 ILE B C 1
ATOM 5238 O O . ILE B 1 253 ? 33.203 -29.673 -7.748 1.00 18.51 294 ILE B O 1
ATOM 5243 N N . GLY B 1 254 ? 33.630 -29.923 -9.909 1.00 18.38 295 GLY B N 1
ATOM 5244 C CA . GLY B 1 254 ? 33.589 -31.372 -9.852 1.00 17.48 295 GLY B CA 1
ATOM 5245 C C . GLY B 1 254 ? 33.554 -32.007 -11.226 1.00 18.96 295 GLY B C 1
ATOM 5246 O O . GLY B 1 254 ? 33.769 -31.325 -12.206 1.00 18.65 295 GLY B O 1
ATOM 5247 N N . PRO B 1 255 ? 33.211 -33.321 -11.314 1.00 19.27 296 PRO B N 1
ATOM 5248 C CA . PRO B 1 255 ? 33.387 -33.976 -12.614 1.00 20.22 296 PRO B CA 1
ATOM 5249 C C . PRO B 1 255 ? 32.287 -33.496 -13.598 1.00 20.82 296 PRO B C 1
ATOM 5250 O O . PRO B 1 255 ? 31.184 -33.088 -13.176 1.00 21.46 296 PRO B O 1
ATOM 5254 N N . ALA B 1 256 ? 32.591 -33.578 -14.888 1.00 20.61 297 ALA B N 1
ATOM 5255 C CA . ALA B 1 256 ? 31.708 -33.126 -15.928 1.00 19.41 297 ALA B CA 1
ATOM 5256 C C . ALA B 1 256 ? 30.353 -33.781 -15.903 1.00 18.86 297 ALA B C 1
ATOM 5257 O O . ALA B 1 256 ? 29.369 -33.124 -16.192 1.00 19.61 297 ALA B O 1
ATOM 5259 N N . HIS B 1 257 ? 30.294 -35.078 -15.604 1.00 18.99 298 HIS B N 1
ATOM 5260 C CA . HIS B 1 257 ? 29.043 -35.796 -15.615 1.00 18.93 298 HIS B CA 1
ATOM 5261 C C . HIS B 1 257 ? 28.086 -35.363 -14.517 1.00 18.42 298 HIS B C 1
ATOM 5262 O O . HIS B 1 257 ? 26.918 -35.678 -14.613 1.00 18.22 298 HIS B O 1
ATOM 5269 N N . LEU B 1 258 ? 28.593 -34.693 -13.480 1.00 18.15 299 LEU B N 1
ATOM 5270 C CA . LEU B 1 258 ? 27.751 -34.085 -12.424 1.00 17.76 299 LEU B CA 1
ATOM 5271 C C . LEU B 1 258 ? 27.534 -32.599 -12.701 1.00 17.29 299 LEU B C 1
ATOM 5272 O O . LEU B 1 258 ? 26.403 -32.133 -12.640 1.00 18.60 299 LEU B O 1
ATOM 5277 N N . ILE B 1 259 ? 28.604 -31.868 -12.986 1.00 17.97 300 ILE B N 1
ATOM 5278 C CA . ILE B 1 259 ? 28.520 -30.410 -13.249 1.00 19.09 300 ILE B CA 1
ATOM 5279 C C . ILE B 1 259 ? 27.535 -30.057 -14.391 1.00 19.68 300 ILE B C 1
ATOM 5280 O O . ILE B 1 259 ? 26.865 -29.025 -14.307 1.00 21.83 300 ILE B O 1
ATOM 5285 N N . LYS B 1 260 ? 27.420 -30.897 -15.418 1.00 19.02 301 LYS B N 1
ATOM 5286 C CA . LYS B 1 260 ? 26.457 -30.613 -16.488 1.00 19.91 301 LYS B CA 1
ATOM 5287 C C . LYS B 1 260 ? 25.003 -30.541 -16.020 1.00 19.59 301 LYS B C 1
ATOM 5288 O O . LYS B 1 260 ? 24.184 -29.830 -16.613 1.00 20.60 301 LYS B O 1
ATOM 5294 N N . HIS B 1 261 ? 24.669 -31.279 -14.983 1.00 19.31 302 HIS B N 1
ATOM 5295 C CA . HIS B 1 261 ? 23.284 -31.307 -14.464 1.00 19.60 302 HIS B CA 1
ATOM 5296 C C . HIS B 1 261 ? 22.992 -30.043 -13.614 1.00 18.19 302 HIS B C 1
ATOM 5297 O O . HIS B 1 261 ? 21.884 -29.511 -13.638 1.00 17.17 302 HIS B O 1
ATOM 5304 N N . LEU B 1 262 ? 23.993 -29.579 -12.880 1.00 17.19 303 LEU B N 1
ATOM 5305 C CA . LEU B 1 262 ? 23.958 -28.249 -12.308 1.00 17.22 303 LEU B CA 1
ATOM 5306 C C . LEU B 1 262 ? 23.848 -27.203 -13.416 1.00 17.06 303 LEU B C 1
ATOM 5307 O O . LEU B 1 262 ? 23.058 -26.255 -13.307 1.00 16.19 303 LEU B O 1
ATOM 5312 N N . GLN B 1 263 ? 24.648 -27.344 -14.487 1.00 16.68 304 GLN B N 1
ATOM 5313 C CA . GLN B 1 263 ? 24.520 -26.408 -15.587 1.00 16.35 304 GLN B CA 1
ATOM 5314 C C . GLN B 1 263 ? 23.092 -26.337 -16.171 1.00 15.68 304 GLN B C 1
ATOM 5315 O O . GLN B 1 263 ? 22.601 -25.262 -16.487 1.00 15.47 304 GLN B O 1
ATOM 5321 N N . THR B 1 264 ? 22.415 -27.479 -16.255 1.00 15.88 305 THR B N 1
ATOM 5322 C CA . THR B 1 264 ? 21.042 -27.577 -16.743 1.00 16.69 305 THR B CA 1
ATOM 5323 C C . THR B 1 264 ? 20.046 -26.900 -15.790 1.00 18.24 305 THR B C 1
ATOM 5324 O O . THR B 1 264 ? 19.082 -26.251 -16.240 1.00 19.45 305 THR B O 1
ATOM 5328 N N . VAL B 1 265 ? 20.233 -27.050 -14.492 1.00 17.58 306 VAL B N 1
ATOM 5329 C CA . VAL B 1 265 ? 19.384 -26.282 -13.612 1.00 17.88 306 VAL B CA 1
ATOM 5330 C C . VAL B 1 265 ? 19.545 -24.788 -13.875 1.00 18.59 306 VAL B C 1
ATOM 5331 O O . VAL B 1 265 ? 18.570 -24.091 -14.009 1.00 19.07 306 VAL B O 1
ATOM 5335 N N . GLN B 1 266 ? 20.785 -24.303 -13.937 1.00 19.82 307 GLN B N 1
ATOM 5336 C CA . GLN B 1 266 ? 21.049 -22.889 -14.041 1.00 19.09 307 GLN B CA 1
ATOM 5337 C C . GLN B 1 266 ? 20.538 -22.257 -15.344 1.00 18.89 307 GLN B C 1
ATOM 5338 O O . GLN B 1 266 ? 19.992 -21.152 -15.328 1.00 18.55 307 GLN B O 1
ATOM 5344 N N . GLN B 1 267 ? 20.766 -22.911 -16.470 1.00 18.82 308 GLN B N 1
ATOM 5345 C CA . GLN B 1 267 ? 20.235 -22.413 -17.763 1.00 19.62 308 GLN B CA 1
ATOM 5346 C C . GLN B 1 267 ? 18.725 -22.338 -17.755 1.00 18.75 308 GLN B C 1
ATOM 5347 O O . GLN B 1 267 ? 18.148 -21.576 -18.494 1.00 18.62 308 GLN B O 1
ATOM 5353 N N . ASN B 1 268 ? 18.093 -23.127 -16.897 1.00 19.14 309 ASN B N 1
ATOM 5354 C CA . ASN B 1 268 ? 16.641 -23.155 -16.834 1.00 19.91 309 ASN B CA 1
ATOM 5355 C C . ASN B 1 268 ? 16.020 -22.326 -15.679 1.00 20.72 309 ASN B C 1
ATOM 5356 O O . ASN B 1 268 ? 14.797 -22.308 -15.519 1.00 20.88 309 ASN B O 1
ATOM 5361 N N . SER B 1 269 ? 16.866 -21.700 -14.862 1.00 19.92 310 SER B N 1
ATOM 5362 C CA . SER B 1 269 ? 16.414 -20.904 -13.713 1.00 21.00 310 SER B CA 1
ATOM 5363 C C . SER B 1 269 ? 16.838 -19.452 -13.874 1.00 21.54 310 SER B C 1
ATOM 5364 O O . SER B 1 269 ? 16.051 -18.662 -14.292 1.00 23.59 310 SER B O 1
ATOM 5367 N N . PHE B 1 270 ? 18.078 -19.102 -13.607 1.00 24.05 311 PHE B N 1
ATOM 5368 C CA . PHE B 1 270 ? 18.521 -17.667 -13.649 1.00 26.80 311 PHE B CA 1
ATOM 5369 C C . PHE B 1 270 ? 19.438 -17.359 -14.817 1.00 26.48 311 PHE B C 1
ATOM 5370 O O . PHE B 1 270 ? 19.619 -16.187 -15.212 1.00 27.07 311 PHE B O 1
ATOM 5378 N N . TYR B 1 271 ? 19.987 -18.440 -15.358 1.00 25.45 312 TYR B N 1
ATOM 5379 C CA . TYR B 1 271 ? 20.935 -18.444 -16.435 1.00 26.25 312 TYR B CA 1
ATOM 5380 C C . TYR B 1 271 ? 22.314 -17.816 -16.077 1.00 26.94 312 TYR B C 1
ATOM 5381 O O . TYR B 1 271 ? 23.236 -18.511 -15.650 1.00 28.70 312 TYR B O 1
ATOM 5390 N N . THR B 1 272 ? 22.437 -16.516 -16.205 1.00 26.02 313 THR B N 1
ATOM 5391 C CA . THR B 1 272 ? 23.720 -15.898 -16.162 1.00 27.09 313 THR B CA 1
ATOM 5392 C C . THR B 1 272 ? 23.891 -15.129 -14.871 1.00 25.78 313 THR B C 1
ATOM 5393 O O . THR B 1 272 ? 22.929 -14.523 -14.364 1.00 25.91 313 THR B O 1
ATOM 5397 N N . CYS B 1 273 ? 25.114 -15.105 -14.365 1.00 25.63 314 CYS B N 1
ATOM 5398 C CA . CYS B 1 273 ? 25.446 -14.226 -13.238 1.00 26.06 314 CYS B CA 1
ATOM 5399 C C . CYS B 1 273 ? 25.957 -12.873 -13.738 1.00 25.07 314 CYS B C 1
ATOM 5400 O O . CYS B 1 273 ? 26.287 -12.749 -14.919 1.00 25.72 314 CYS B O 1
ATOM 5403 N N . ALA B 1 274 ? 26.021 -11.874 -12.850 1.00 23.49 315 ALA B N 1
ATOM 5404 C CA . ALA B 1 274 ? 26.416 -10.518 -13.207 1.00 22.48 315 ALA B CA 1
ATOM 5405 C C . ALA B 1 274 ? 27.836 -10.422 -13.771 1.00 22.50 315 ALA B C 1
ATOM 5406 O O . ALA B 1 274 ? 28.794 -10.924 -13.174 1.00 22.39 315 ALA B O 1
ATOM 5408 N N . THR B 1 275 ? 27.967 -9.727 -14.898 1.00 21.36 316 THR B N 1
ATOM 5409 C CA . THR B 1 275 ? 29.275 -9.545 -15.503 1.00 20.88 316 THR B CA 1
ATOM 5410 C C . THR B 1 275 ? 30.253 -8.665 -14.719 1.00 20.11 316 THR B C 1
ATOM 5411 O O . THR B 1 275 ? 31.389 -9.074 -14.558 1.00 19.54 316 THR B O 1
ATOM 5415 N N . PRO B 1 276 ? 29.829 -7.463 -14.258 1.00 20.02 317 PRO B N 1
ATOM 5416 C CA . PRO B 1 276 ? 30.914 -6.642 -13.649 1.00 20.55 317 PRO B CA 1
ATOM 5417 C C . PRO B 1 276 ? 31.513 -7.236 -12.370 1.00 20.67 317 PRO B C 1
ATOM 5418 O O . PRO B 1 276 ? 32.689 -7.034 -12.122 1.00 20.83 317 PRO B O 1
ATOM 5422 N N . LEU B 1 277 ? 30.709 -7.980 -11.597 1.00 21.06 318 LEU B N 1
ATOM 5423 C CA . LEU B 1 277 ? 31.129 -8.584 -10.346 1.00 20.90 318 LEU B CA 1
ATOM 5424 C C . LEU B 1 277 ? 32.083 -9.722 -10.633 1.00 20.81 318 LEU B C 1
ATOM 5425 O O . LEU B 1 277 ? 33.139 -9.826 -10.001 1.00 19.97 318 LEU B O 1
ATOM 5430 N N . GLN B 1 278 ? 31.724 -10.535 -11.628 1.00 20.10 319 GLN B N 1
ATOM 5431 C CA . GLN B 1 278 ? 32.579 -11.598 -12.085 1.00 20.79 319 GLN B CA 1
ATOM 5432 C C . GLN B 1 278 ? 33.896 -11.078 -12.723 1.00 22.20 319 GLN B C 1
ATOM 5433 O O . GLN B 1 278 ? 34.943 -11.651 -12.483 1.00 23.22 319 GLN B O 1
ATOM 5439 N N . ALA B 1 279 ? 33.855 -10.019 -13.526 1.00 21.61 320 ALA B N 1
ATOM 5440 C CA . ALA B 1 279 ? 35.094 -9.422 -14.019 1.00 21.77 320 ALA B CA 1
ATOM 5441 C C . ALA B 1 279 ? 36.059 -8.988 -12.939 1.00 21.60 320 ALA B C 1
ATOM 5442 O O . ALA B 1 279 ? 37.235 -9.301 -13.003 1.00 21.56 320 ALA B O 1
ATOM 5444 N N . ALA B 1 280 ? 35.550 -8.177 -12.010 1.00 21.45 321 ALA B N 1
ATOM 5445 C CA . ALA B 1 280 ? 36.292 -7.693 -10.873 1.00 21.75 321 ALA B CA 1
ATOM 5446 C C . ALA B 1 280 ? 36.821 -8.828 -9.969 1.00 22.05 321 ALA B C 1
ATOM 5447 O O . ALA B 1 280 ? 37.955 -8.756 -9.480 1.00 22.85 321 ALA B O 1
ATOM 5449 N N . LEU B 1 281 ? 36.013 -9.869 -9.782 1.00 22.34 322 LEU B N 1
ATOM 5450 C CA . LEU B 1 281 ? 36.340 -11.016 -8.937 1.00 21.51 322 LEU B CA 1
ATOM 5451 C C . LEU B 1 281 ? 37.439 -11.824 -9.592 1.00 21.29 322 LEU B C 1
ATOM 5452 O O . LEU B 1 281 ? 38.367 -12.240 -8.912 1.00 21.35 322 LEU B O 1
ATOM 5457 N N . ALA B 1 282 ? 37.347 -12.068 -10.900 1.00 21.17 323 ALA B N 1
ATOM 5458 C CA . ALA B 1 282 ? 38.494 -12.657 -11.646 1.00 22.17 323 ALA B CA 1
ATOM 5459 C C . ALA B 1 282 ? 39.850 -11.891 -11.377 1.00 22.29 323 ALA B C 1
ATOM 5460 O O . ALA B 1 282 ? 40.847 -12.495 -11.026 1.00 22.90 323 ALA B O 1
ATOM 5462 N N . GLU B 1 283 ? 39.861 -10.561 -11.498 1.00 23.50 324 GLU B N 1
ATOM 5463 C CA . GLU B 1 283 ? 41.058 -9.735 -11.164 1.00 24.65 324 GLU B CA 1
ATOM 5464 C C . GLU B 1 283 ? 41.490 -9.779 -9.689 1.00 24.10 324 GLU B C 1
ATOM 5465 O O . GLU B 1 283 ? 42.683 -9.867 -9.413 1.00 25.22 324 GLU B O 1
ATOM 5471 N N . ALA B 1 284 ? 40.552 -9.727 -8.752 1.00 23.06 325 ALA B N 1
ATOM 5472 C CA . ALA B 1 284 ? 40.889 -9.945 -7.347 1.00 22.59 325 ALA B CA 1
ATOM 5473 C C . ALA B 1 284 ? 41.603 -11.304 -7.169 1.00 23.45 325 ALA B C 1
ATOM 5474 O O . ALA B 1 284 ? 42.643 -11.372 -6.531 1.00 25.27 325 ALA B O 1
ATOM 5476 N N . PHE B 1 285 ? 41.071 -12.370 -7.754 1.00 23.65 326 PHE B N 1
ATOM 5477 C CA . PHE B 1 285 ? 41.731 -13.692 -7.787 1.00 23.64 326 PHE B CA 1
ATOM 5478 C C . PHE B 1 285 ? 43.157 -13.682 -8.371 1.00 25.45 326 PHE B C 1
ATOM 5479 O O . PHE B 1 285 ? 44.053 -14.282 -7.771 1.00 26.19 326 PHE B O 1
ATOM 5487 N N . TRP B 1 286 ? 43.373 -13.056 -9.533 1.00 26.27 327 TRP B N 1
ATOM 5488 C CA . TRP B 1 286 ? 44.703 -13.117 -10.169 1.00 27.02 327 TRP B CA 1
ATOM 5489 C C . TRP B 1 286 ? 45.726 -12.465 -9.271 1.00 27.88 327 TRP B C 1
ATOM 5490 O O . TRP B 1 286 ? 46.821 -13.007 -9.084 1.00 27.18 327 TRP B O 1
ATOM 5501 N N . ILE B 1 287 ? 45.324 -11.345 -8.661 1.00 28.55 328 ILE B N 1
ATOM 5502 C CA . ILE B 1 287 ? 46.160 -10.628 -7.717 1.00 28.70 328 ILE B CA 1
ATOM 5503 C C . ILE B 1 287 ? 46.614 -11.585 -6.625 1.00 29.73 328 ILE B C 1
ATOM 5504 O O . ILE B 1 287 ? 47.820 -11.770 -6.451 1.00 30.89 328 ILE B O 1
ATOM 5509 N N . ASP B 1 288 ? 45.675 -12.242 -5.920 1.00 30.48 329 ASP B N 1
ATOM 5510 C CA . ASP B 1 288 ? 46.049 -13.100 -4.800 1.00 29.40 329 ASP B CA 1
ATOM 5511 C C . ASP B 1 288 ? 46.665 -14.463 -5.168 1.00 29.94 329 ASP B C 1
ATOM 5512 O O . ASP B 1 288 ? 47.496 -15.004 -4.425 1.00 29.86 329 ASP B O 1
ATOM 5517 N N . ILE B 1 289 ? 46.302 -14.993 -6.326 1.00 29.68 330 ILE B N 1
ATOM 5518 C CA . ILE B 1 289 ? 46.874 -16.231 -6.836 1.00 29.23 330 ILE B CA 1
ATOM 5519 C C . ILE B 1 289 ? 48.390 -16.119 -7.108 1.00 30.89 330 ILE B C 1
ATOM 5520 O O . ILE B 1 289 ? 49.156 -17.099 -6.942 1.00 31.69 330 ILE B O 1
ATOM 5525 N N . LYS B 1 290 ? 48.808 -14.934 -7.552 1.00 31.73 331 LYS B N 1
ATOM 5526 C CA . LYS B 1 290 ? 50.189 -14.665 -7.895 1.00 32.67 331 LYS B CA 1
ATOM 5527 C C . LYS B 1 290 ? 51.086 -14.513 -6.653 1.00 32.58 331 LYS B C 1
ATOM 5528 O O . LYS B 1 290 ? 52.300 -14.619 -6.772 1.00 33.30 331 LYS B O 1
ATOM 5534 N N . ARG B 1 291 ? 50.501 -14.316 -5.479 1.00 32.25 332 ARG B N 1
ATOM 5535 C CA . ARG B 1 291 ? 51.270 -14.126 -4.261 1.00 32.71 332 ARG B CA 1
ATOM 5536 C C . ARG B 1 291 ? 50.863 -15.062 -3.085 1.00 33.54 332 ARG B C 1
ATOM 5537 O O . ARG B 1 291 ? 50.903 -14.674 -1.932 1.00 32.21 332 ARG B O 1
ATOM 5545 N N . MET B 1 292 ? 50.483 -16.300 -3.402 1.00 35.62 333 MET B N 1
ATOM 5546 C CA . MET B 1 292 ? 50.006 -17.294 -2.418 1.00 37.90 333 MET B CA 1
ATOM 5547 C C . MET B 1 292 ? 50.996 -17.670 -1.328 1.00 40.02 333 MET B C 1
ATOM 5548 O O . MET B 1 292 ? 50.622 -17.880 -0.160 1.00 40.34 333 MET B O 1
ATOM 5553 N N . ASP B 1 293 ? 52.248 -17.776 -1.751 1.00 42.51 334 ASP B N 1
ATOM 5554 C CA . ASP B 1 293 ? 53.460 -17.857 -0.912 1.00 45.41 334 ASP B CA 1
ATOM 5555 C C . ASP B 1 293 ? 53.622 -16.796 0.170 1.00 45.33 334 ASP B C 1
ATOM 5556 O O . ASP B 1 293 ? 54.153 -17.099 1.240 1.00 46.21 334 ASP B O 1
ATOM 5561 N N . ASP B 1 294 ? 53.203 -15.562 -0.141 1.00 45.40 335 ASP B N 1
ATOM 5562 C CA . ASP B 1 294 ? 53.450 -14.359 0.662 1.00 44.98 335 ASP B CA 1
ATOM 5563 C C . ASP B 1 294 ? 52.368 -14.151 1.709 1.00 44.83 335 ASP B C 1
ATOM 5564 O O . ASP B 1 294 ? 51.195 -14.472 1.457 1.00 44.43 335 ASP B O 1
ATOM 5569 N N . PRO B 1 295 ? 52.760 -13.604 2.889 1.00 44.28 336 PRO B N 1
ATOM 5570 C CA . PRO B 1 295 ? 51.848 -13.235 3.963 1.00 43.22 336 PRO B CA 1
ATOM 5571 C C . PRO B 1 295 ? 50.862 -12.149 3.597 1.00 42.19 336 PRO B C 1
ATOM 5572 O O . PRO B 1 295 ? 49.924 -11.920 4.371 1.00 43.20 336 PRO B O 1
ATOM 5576 N N . GLU B 1 296 ? 51.068 -11.497 2.448 1.00 40.24 337 GLU B N 1
ATOM 5577 C CA . GLU B 1 296 ? 50.209 -10.402 2.000 1.00 38.28 337 GLU B CA 1
ATOM 5578 C C . GLU B 1 296 ? 48.978 -10.902 1.204 1.00 35.88 337 GLU B C 1
ATOM 5579 O O . GLU B 1 296 ? 47.977 -10.185 1.096 1.00 34.80 337 GLU B O 1
ATOM 5585 N N . CYS B 1 297 ? 49.082 -12.108 0.645 1.00 32.42 338 CYS B N 1
ATOM 5586 C CA . CYS B 1 297 ? 47.976 -12.767 0.012 1.00 29.87 338 CYS B CA 1
ATOM 5587 C C . CYS B 1 297 ? 46.774 -12.807 0.957 1.00 28.03 338 CYS B C 1
ATOM 5588 O O . CYS B 1 297 ? 46.867 -13.228 2.091 1.00 26.55 338 CYS B O 1
ATOM 5591 N N . TYR B 1 298 ? 45.627 -12.343 0.469 1.00 26.92 339 TYR B N 1
ATOM 5592 C CA . TYR B 1 298 ? 44.415 -12.336 1.268 1.00 25.39 339 TYR B CA 1
ATOM 5593 C C . TYR B 1 298 ? 44.024 -13.731 1.798 1.00 25.20 339 TYR B C 1
ATOM 5594 O O . TYR B 1 298 ? 43.412 -13.836 2.875 1.00 24.53 339 TYR B O 1
ATOM 5603 N N . PHE B 1 299 ? 44.390 -14.785 1.058 1.00 25.35 340 PHE B N 1
ATOM 5604 C CA . PHE B 1 299 ? 44.123 -16.157 1.484 1.00 25.66 340 PHE B CA 1
ATOM 5605 C C . PHE B 1 299 ? 44.840 -16.449 2.825 1.00 26.61 340 PHE B C 1
ATOM 5606 O O . PHE B 1 299 ? 44.352 -17.257 3.614 1.00 26.73 340 PHE B O 1
ATOM 5614 N N . ASN B 1 300 ? 45.975 -15.762 3.064 1.00 27.25 341 ASN B N 1
ATOM 5615 C CA . ASN B 1 300 ? 46.846 -15.923 4.269 1.00 28.16 341 ASN B CA 1
ATOM 5616 C C . ASN B 1 300 ? 46.562 -14.909 5.344 1.00 28.43 341 ASN B C 1
ATOM 5617 O O . ASN B 1 300 ? 46.467 -15.259 6.528 1.00 29.26 341 ASN B O 1
ATOM 5622 N N . SER B 1 301 ? 46.441 -13.650 4.930 1.00 28.56 342 SER B N 1
ATOM 5623 C CA . SER B 1 301 ? 46.333 -12.518 5.820 1.00 29.31 342 SER B CA 1
ATOM 5624 C C . SER B 1 301 ? 45.033 -12.422 6.632 1.00 29.69 342 SER B C 1
ATOM 5625 O O . SER B 1 301 ? 45.080 -12.032 7.804 1.00 29.66 342 SER B O 1
ATOM 5628 N N . LEU B 1 302 ? 43.886 -12.743 6.000 1.00 29.63 343 LEU B N 1
ATOM 5629 C CA . LEU B 1 302 ? 42.571 -12.787 6.671 1.00 28.89 343 LEU B CA 1
ATOM 5630 C C . LEU B 1 302 ? 42.468 -13.853 7.806 1.00 28.02 343 LEU B C 1
ATOM 5631 O O . LEU B 1 302 ? 42.129 -13.484 8.924 1.00 27.96 343 LEU B O 1
ATOM 5636 N N . PRO B 1 303 ? 42.753 -15.151 7.532 1.00 27.60 344 PRO B N 1
ATOM 5637 C CA . PRO B 1 303 ? 42.726 -16.118 8.651 1.00 27.84 344 PRO B CA 1
ATOM 5638 C C . PRO B 1 303 ? 43.633 -15.684 9.816 1.00 29.19 344 PRO B C 1
ATOM 5639 O O . PRO B 1 303 ? 43.222 -15.808 10.993 1.00 29.05 344 PRO B O 1
ATOM 5643 N N . LYS B 1 304 ? 44.814 -15.143 9.496 1.00 29.76 345 LYS B N 1
ATOM 5644 C CA . LYS B 1 304 ? 45.726 -14.584 10.517 1.00 31.56 345 LYS B CA 1
ATOM 5645 C C . LYS B 1 304 ? 45.087 -13.444 11.335 1.00 31.77 345 LYS B C 1
ATOM 5646 O O . LYS B 1 304 ? 45.152 -13.442 12.574 1.00 31.38 345 LYS B O 1
ATOM 5652 N N . GLU B 1 305 ? 44.509 -12.464 10.632 1.00 31.84 346 GLU B N 1
ATOM 5653 C CA . GLU B 1 305 ? 43.814 -11.364 11.274 1.00 31.95 346 GLU B CA 1
ATOM 5654 C C . GLU B 1 305 ? 42.648 -11.858 12.125 1.00 31.51 346 GLU B C 1
ATOM 5655 O O . GLU B 1 305 ? 42.496 -11.413 13.260 1.00 31.57 346 GLU B O 1
ATOM 5661 N N . LEU B 1 306 ? 41.852 -12.802 11.599 1.00 30.50 347 LEU B N 1
ATOM 5662 C CA . LEU B 1 306 ? 40.695 -13.344 12.325 1.00 29.86 347 LEU B CA 1
ATOM 5663 C C . LEU B 1 306 ? 41.036 -14.205 13.544 1.00 29.51 347 LEU B C 1
ATOM 5664 O O . LEU B 1 306 ? 40.261 -14.258 14.491 1.00 29.93 347 LEU B O 1
ATOM 5669 N N . GLU B 1 307 ? 42.180 -14.894 13.522 1.00 30.24 348 GLU B N 1
ATOM 5670 C CA . GLU B 1 307 ? 42.614 -15.729 14.655 1.00 29.88 348 GLU B CA 1
ATOM 5671 C C . GLU B 1 307 ? 42.828 -14.921 15.929 1.00 29.57 348 GLU B C 1
ATOM 5672 O O . GLU B 1 307 ? 42.480 -15.361 17.030 1.00 29.31 348 GLU B O 1
ATOM 5678 N N . VAL B 1 308 ? 43.375 -13.733 15.759 1.00 29.17 349 VAL B N 1
ATOM 5679 C CA . VAL B 1 308 ? 43.536 -12.768 16.831 1.00 29.44 349 VAL B CA 1
ATOM 5680 C C . VAL B 1 308 ? 42.133 -12.464 17.393 1.00 29.48 349 VAL B C 1
ATOM 5681 O O . VAL B 1 308 ? 41.894 -12.549 18.588 1.00 30.22 349 VAL B O 1
ATOM 5685 N N . LYS B 1 309 ? 41.204 -12.126 16.512 1.00 29.92 350 LYS B N 1
ATOM 5686 C CA . LYS B 1 309 ? 39.829 -11.752 16.899 1.00 29.46 350 LYS B CA 1
ATOM 5687 C C . LYS B 1 309 ? 39.068 -12.906 17.559 1.00 28.84 350 LYS B C 1
ATOM 5688 O O . LYS B 1 309 ? 38.297 -12.689 18.496 1.00 28.25 350 LYS B O 1
ATOM 5694 N N . ARG B 1 310 ? 39.298 -14.129 17.082 1.00 27.92 351 ARG B N 1
ATOM 5695 C CA . ARG B 1 310 ? 38.732 -15.325 17.730 1.00 28.10 351 ARG B CA 1
ATOM 5696 C C . ARG B 1 310 ? 39.241 -15.456 19.191 1.00 28.87 351 ARG B C 1
ATOM 5697 O O . ARG B 1 310 ? 38.449 -15.551 20.133 1.00 27.39 351 ARG B O 1
ATOM 5705 N N . ASP B 1 311 ? 40.572 -15.457 19.349 1.00 30.74 352 ASP B N 1
ATOM 5706 C CA . ASP B 1 311 ? 41.237 -15.462 20.659 1.00 31.33 352 ASP B CA 1
ATOM 5707 C C . ASP B 1 311 ? 40.727 -14.363 21.592 1.00 32.43 352 ASP B C 1
ATOM 5708 O O . ASP B 1 311 ? 40.554 -14.616 22.790 1.00 32.60 352 ASP B O 1
ATOM 5713 N N . ARG B 1 312 ? 40.401 -13.187 21.035 1.00 33.54 353 ARG B N 1
ATOM 5714 C CA . ARG B 1 312 ? 39.764 -12.070 21.802 1.00 34.54 353 ARG B CA 1
ATOM 5715 C C . ARG B 1 312 ? 38.357 -12.365 22.295 1.00 34.43 353 ARG B C 1
ATOM 5716 O O . ARG B 1 312 ? 38.070 -12.235 23.486 1.00 35.69 353 ARG B O 1
ATOM 5724 N N . MET B 1 313 ? 37.471 -12.729 21.371 1.00 33.89 354 MET B N 1
ATOM 5725 C CA . MET B 1 313 ? 36.155 -13.296 21.704 1.00 33.28 354 MET B CA 1
ATOM 5726 C C . MET B 1 313 ? 36.162 -14.391 22.763 1.00 31.64 354 MET B C 1
ATOM 5727 O O . MET B 1 313 ? 35.316 -14.407 23.643 1.00 29.93 354 MET B O 1
ATOM 5732 N N . VAL B 1 314 ? 37.089 -15.335 22.656 1.00 31.43 355 VAL B N 1
ATOM 5733 C CA . VAL B 1 314 ? 37.127 -16.361 23.676 1.00 31.51 355 VAL B CA 1
ATOM 5734 C C . VAL B 1 314 ? 37.517 -15.842 25.061 1.00 31.49 355 VAL B C 1
ATOM 5735 O O . VAL B 1 314 ? 36.956 -16.304 26.046 1.00 30.10 355 VAL B O 1
ATOM 5739 N N . ARG B 1 315 ? 38.396 -14.828 25.125 1.00 31.88 356 ARG B N 1
ATOM 5740 C CA . ARG B 1 315 ? 38.683 -14.144 26.393 1.00 33.44 356 ARG B CA 1
ATOM 5741 C C . ARG B 1 315 ? 37.465 -13.412 26.943 1.00 33.45 356 ARG B C 1
ATOM 5742 O O . ARG B 1 315 ? 37.179 -13.541 28.129 1.00 33.54 356 ARG B O 1
ATOM 5750 N N . LEU B 1 316 ? 36.739 -12.685 26.086 1.00 33.94 357 LEU B N 1
ATOM 5751 C CA . LEU B 1 316 ? 35.553 -11.901 26.476 1.00 34.37 357 LEU B CA 1
ATOM 5752 C C . LEU B 1 316 ? 34.359 -12.758 26.957 1.00 34.98 357 LEU B C 1
ATOM 5753 O O . LEU B 1 316 ? 33.614 -12.378 27.886 1.00 34.64 357 LEU B O 1
ATOM 5758 N N . LEU B 1 317 ? 34.147 -13.883 26.273 1.00 34.70 358 LEU B N 1
ATOM 5759 C CA . LEU B 1 317 ? 33.122 -14.839 26.626 1.00 33.21 358 LEU B CA 1
ATOM 5760 C C . LEU B 1 317 ? 33.456 -15.540 27.955 1.00 33.98 358 LEU B C 1
ATOM 5761 O O . LEU B 1 317 ? 32.613 -15.605 28.839 1.00 34.29 358 LEU B O 1
ATOM 5766 N N . ASN B 1 318 ? 34.664 -16.094 28.093 1.00 34.64 359 ASN B N 1
ATOM 5767 C CA . ASN B 1 318 ? 35.137 -16.593 29.388 1.00 35.03 359 ASN B CA 1
ATOM 5768 C C . ASN B 1 318 ? 34.915 -15.529 30.514 1.00 35.87 359 ASN B C 1
ATOM 5769 O O . ASN B 1 318 ? 34.405 -15.866 31.588 1.00 35.15 359 ASN B O 1
ATOM 5774 N N . SER B 1 319 ? 35.252 -14.255 30.250 1.00 36.40 360 SER B N 1
ATOM 5775 C CA . SER B 1 319 ? 35.135 -13.166 31.279 1.00 36.86 360 SER B CA 1
ATOM 5776 C C . SER B 1 319 ? 33.772 -13.022 31.973 1.00 38.33 360 SER B C 1
ATOM 5777 O O . SER B 1 319 ? 33.686 -12.408 33.039 1.00 39.19 360 SER B O 1
ATOM 5780 N N . VAL B 1 320 ? 32.732 -13.634 31.412 1.00 39.15 361 VAL B N 1
ATOM 5781 C CA . VAL B 1 320 ? 31.363 -13.393 31.831 1.00 39.68 361 VAL B CA 1
ATOM 5782 C C . VAL B 1 320 ? 30.628 -14.698 32.181 1.00 40.37 361 VAL B C 1
ATOM 5783 O O . VAL B 1 320 ? 29.408 -14.697 32.408 1.00 40.68 361 VAL B O 1
ATOM 5787 N N . GLY B 1 321 ? 31.383 -15.790 32.252 1.00 41.07 362 GLY B N 1
ATOM 5788 C CA . GLY B 1 321 ? 30.841 -17.147 32.499 1.00 42.04 362 GLY B CA 1
ATOM 5789 C C . GLY B 1 321 ? 30.103 -17.838 31.338 1.00 42.42 362 GLY B C 1
ATOM 5790 O O . GLY B 1 321 ? 29.330 -18.777 31.568 1.00 42.77 362 GLY B O 1
ATOM 5791 N N . LEU B 1 322 ? 30.291 -17.357 30.098 1.00 42.09 363 LEU B N 1
ATOM 5792 C CA . LEU B 1 322 ? 29.883 -18.121 28.898 1.00 41.03 363 LEU B CA 1
ATOM 5793 C C . LEU B 1 322 ? 31.052 -19.021 28.481 1.00 40.76 363 LEU B C 1
ATOM 5794 O O . LEU B 1 322 ? 32.169 -18.535 28.261 1.00 41.64 363 LEU B O 1
ATOM 5799 N N . LYS B 1 323 ? 30.818 -20.331 28.407 1.00 39.12 364 LYS B N 1
ATOM 5800 C CA . LYS B 1 323 ? 31.885 -21.248 28.048 1.00 36.81 364 LYS B CA 1
ATOM 5801 C C . LYS B 1 323 ? 31.974 -21.331 26.515 1.00 34.02 364 LYS B C 1
ATOM 5802 O O . LYS B 1 323 ? 31.081 -21.914 25.879 1.00 32.65 364 LYS B O 1
ATOM 5808 N N . PRO B 1 324 ? 33.034 -20.718 25.934 1.00 32.22 365 PRO B N 1
ATOM 5809 C CA . PRO B 1 324 ? 33.200 -20.754 24.483 1.00 31.16 365 PRO B CA 1
ATOM 5810 C C . PRO B 1 324 ? 33.688 -22.129 23.966 1.00 30.33 365 PRO B C 1
ATOM 5811 O O . PRO B 1 324 ? 34.448 -22.842 24.654 1.00 30.25 365 PRO B O 1
ATOM 5815 N N . ILE B 1 325 ? 33.253 -22.493 22.768 1.00 28.65 366 ILE B N 1
ATOM 5816 C CA . ILE B 1 325 ? 33.865 -23.608 22.090 1.00 28.53 366 ILE B CA 1
ATOM 5817 C C . ILE B 1 325 ? 34.796 -22.968 21.065 1.00 28.93 366 ILE B C 1
ATOM 5818 O O . ILE B 1 325 ? 34.307 -22.357 20.087 1.00 29.60 366 ILE B O 1
ATOM 5823 N N . VAL B 1 326 ? 36.108 -23.092 21.283 1.00 27.18 367 VAL B N 1
ATOM 5824 C CA . VAL B 1 326 ? 37.069 -22.440 20.431 1.00 26.98 367 VAL B CA 1
ATOM 5825 C C . VAL B 1 326 ? 36.996 -23.025 19.001 1.00 26.61 367 VAL B C 1
ATOM 5826 O O . VAL B 1 326 ? 37.215 -24.238 18.820 1.00 26.22 367 VAL B O 1
ATOM 5830 N N . PRO B 1 327 ? 36.643 -22.181 17.987 1.00 25.63 368 PRO B N 1
ATOM 5831 C CA . PRO B 1 327 ? 36.595 -22.732 16.609 1.00 25.47 368 PRO B CA 1
ATOM 5832 C C . PRO B 1 327 ? 37.955 -23.100 15.964 1.00 24.54 368 PRO B C 1
ATOM 5833 O O . PRO B 1 327 ? 38.879 -22.315 16.047 1.00 23.74 368 PRO B O 1
ATOM 5837 N N . ASP B 1 328 ? 38.042 -24.262 15.308 1.00 24.52 369 ASP B N 1
ATOM 5838 C CA . ASP B 1 328 ? 39.192 -24.598 14.462 1.00 24.34 369 ASP B CA 1
ATOM 5839 C C . ASP B 1 328 ? 39.276 -23.663 13.216 1.00 23.69 369 ASP B C 1
ATOM 5840 O O . ASP B 1 328 ? 40.295 -23.624 12.507 1.00 23.06 369 ASP B O 1
ATOM 5845 N N . GLY B 1 329 ? 38.192 -22.951 12.916 1.00 23.76 370 GLY B N 1
ATOM 5846 C CA . GLY B 1 329 ? 37.965 -22.430 11.553 1.00 23.29 370 GLY B CA 1
ATOM 5847 C C . GLY B 1 329 ? 36.713 -21.606 11.477 1.00 22.99 370 GLY B C 1
ATOM 5848 O O . GLY B 1 329 ? 35.911 -21.649 12.409 1.00 24.12 370 GLY B O 1
ATOM 5849 N N . GLY B 1 330 ? 36.537 -20.850 10.385 1.00 22.36 371 GLY B N 1
ATOM 5850 C CA . GLY B 1 330 ? 35.372 -19.993 10.209 1.00 21.39 371 GLY B CA 1
ATOM 5851 C C . GLY B 1 330 ? 35.415 -18.724 11.044 1.00 22.85 371 GLY B C 1
ATOM 5852 O O . GLY B 1 330 ? 36.454 -18.412 11.663 1.00 23.55 371 GLY B O 1
ATOM 5853 N N . TYR B 1 331 ? 34.288 -17.987 11.083 1.00 22.08 372 TYR B N 1
ATOM 5854 C CA . TYR B 1 331 ? 34.181 -16.761 11.880 1.00 21.17 372 TYR B CA 1
ATOM 5855 C C . TYR B 1 331 ? 33.013 -16.660 12.842 1.00 20.83 372 TYR B C 1
ATOM 5856 O O . TYR B 1 331 ? 32.562 -15.593 13.188 1.00 20.82 372 TYR B O 1
ATOM 5865 N N . PHE B 1 332 ? 32.596 -17.815 13.329 1.00 21.62 373 PHE B N 1
ATOM 5866 C CA . PHE B 1 332 ? 31.571 -17.943 14.338 1.00 21.63 373 PHE B CA 1
ATOM 5867 C C . PHE B 1 332 ? 32.150 -18.659 15.567 1.00 22.54 373 PHE B C 1
ATOM 5868 O O . PHE B 1 332 ? 33.013 -19.522 15.441 1.00 22.94 373 PHE B O 1
ATOM 5876 N N . ILE B 1 333 ? 31.677 -18.295 16.745 1.00 22.60 374 ILE B N 1
ATOM 5877 C CA . ILE B 1 333 ? 32.062 -19.017 17.956 1.00 24.34 374 ILE B CA 1
ATOM 5878 C C . ILE B 1 333 ? 30.798 -19.294 18.758 1.00 23.99 374 ILE B C 1
ATOM 5879 O O . ILE B 1 333 ? 29.991 -18.414 18.984 1.00 24.33 374 ILE B O 1
ATOM 5884 N N . ILE B 1 334 ? 30.595 -20.555 19.099 1.00 25.65 375 ILE B N 1
ATOM 5885 C CA . ILE B 1 334 ? 29.502 -20.921 20.011 1.00 26.96 375 ILE B CA 1
ATOM 5886 C C . ILE B 1 334 ? 29.905 -20.741 21.488 1.00 27.21 375 ILE B C 1
ATOM 5887 O O . ILE B 1 334 ? 31.055 -20.984 21.864 1.00 27.10 375 ILE B O 1
ATOM 5892 N N . ALA B 1 335 ? 28.979 -20.258 22.310 1.00 28.42 376 ALA B N 1
ATOM 5893 C CA . ALA B 1 335 ? 29.195 -20.238 23.758 1.00 28.32 376 ALA B CA 1
ATOM 5894 C C . ALA B 1 335 ? 28.066 -20.997 24.385 1.00 28.53 376 ALA B C 1
ATOM 5895 O O . ALA B 1 335 ? 26.921 -20.839 23.977 1.00 27.02 376 ALA B O 1
ATOM 5897 N N . ASP B 1 336 ? 28.417 -21.868 25.333 1.00 29.81 377 ASP B N 1
ATOM 5898 C CA . ASP B 1 336 ? 27.445 -22.443 26.235 1.00 31.32 377 ASP B CA 1
ATOM 5899 C C . ASP B 1 336 ? 26.995 -21.446 27.276 1.00 32.52 377 ASP B C 1
ATOM 5900 O O . ASP B 1 336 ? 27.777 -20.763 27.913 1.00 32.52 377 ASP B O 1
ATOM 5905 N N . VAL B 1 337 ? 25.697 -21.435 27.467 1.00 34.68 378 VAL B N 1
ATOM 5906 C CA . VAL B 1 337 ? 24.981 -20.350 28.072 1.00 37.07 378 VAL B CA 1
ATOM 5907 C C . VAL B 1 337 ? 24.346 -20.800 29.417 1.00 39.17 378 VAL B C 1
ATOM 5908 O O . VAL B 1 337 ? 23.882 -19.980 30.218 1.00 38.02 378 VAL B O 1
ATOM 5912 N N . SER B 1 338 ? 24.433 -22.107 29.680 1.00 42.39 379 SER B N 1
ATOM 5913 C CA . SER B 1 338 ? 23.806 -22.700 30.858 1.00 46.15 379 SER B CA 1
ATOM 5914 C C . SER B 1 338 ? 24.408 -22.360 32.243 1.00 49.33 379 SER B C 1
ATOM 5915 O O . SER B 1 338 ? 23.667 -22.298 33.222 1.00 49.84 379 SER B O 1
ATOM 5918 N N . SER B 1 339 ? 25.714 -22.102 32.331 1.00 52.98 380 SER B N 1
ATOM 5919 C CA . SER B 1 339 ? 26.313 -21.742 33.625 1.00 56.55 380 SER B CA 1
ATOM 5920 C C . SER B 1 339 ? 25.976 -20.304 34.085 1.00 59.03 380 SER B C 1
ATOM 5921 O O . SER B 1 339 ? 26.155 -19.973 35.256 1.00 59.61 380 SER B O 1
ATOM 5924 N N . LEU B 1 340 ? 25.493 -19.447 33.185 1.00 61.68 381 LEU B N 1
ATOM 5925 C CA . LEU B 1 340 ? 24.849 -18.206 33.617 1.00 64.25 381 LEU B CA 1
ATOM 5926 C C . LEU B 1 340 ? 23.566 -18.484 34.387 1.00 66.62 381 LEU B C 1
ATOM 5927 O O . LEU B 1 340 ? 23.039 -19.603 34.378 1.00 67.10 381 LEU B O 1
ATOM 5932 N N . GLY B 1 341 ? 23.058 -17.453 35.051 1.00 69.22 382 GLY B N 1
ATOM 5933 C CA . GLY B 1 341 ? 21.698 -17.490 35.590 1.00 72.22 382 GLY B CA 1
ATOM 5934 C C . GLY B 1 341 ? 20.671 -17.149 34.505 1.00 74.31 382 GLY B C 1
ATOM 5935 O O . GLY B 1 341 ? 20.852 -16.206 33.696 1.00 74.14 382 GLY B O 1
ATOM 5936 N N . ALA B 1 342 ? 19.585 -17.915 34.481 1.00 76.11 383 ALA B N 1
ATOM 5937 C CA . ALA B 1 342 ? 18.457 -17.617 33.607 1.00 77.95 383 ALA B CA 1
ATOM 5938 C C . ALA B 1 342 ? 17.823 -16.276 33.961 1.00 79.43 383 ALA B C 1
ATOM 5939 O O . ALA B 1 342 ? 18.276 -15.586 34.875 1.00 79.53 383 ALA B O 1
ATOM 5941 N N . ASP B 1 343 ? 16.773 -15.913 33.233 1.00 81.26 384 ASP B N 1
ATOM 5942 C CA . ASP B 1 343 ? 15.696 -15.103 33.791 1.00 82.68 384 ASP B CA 1
ATOM 5943 C C . ASP B 1 343 ? 14.443 -15.940 34.028 1.00 83.63 384 ASP B C 1
ATOM 5944 O O . ASP B 1 343 ? 13.738 -15.752 35.019 1.00 84.12 384 ASP B O 1
ATOM 5949 N N . LEU B 1 344 ? 14.172 -16.864 33.112 1.00 84.27 385 LEU B N 1
ATOM 5950 C CA . LEU B 1 344 ? 13.377 -16.559 31.929 1.00 84.69 385 LEU B CA 1
ATOM 5951 C C . LEU B 1 344 ? 11.970 -17.139 32.046 1.00 85.41 385 LEU B C 1
ATOM 5952 O O . LEU B 1 344 ? 11.541 -17.925 31.201 1.00 85.47 385 LEU B O 1
ATOM 5957 N N . SER B 1 345 ? 11.259 -16.747 33.098 1.00 86.29 386 SER B N 1
ATOM 5958 C CA . SER B 1 345 ? 9.829 -17.014 33.198 1.00 86.84 386 SER B CA 1
ATOM 5959 C C . SER B 1 345 ? 9.010 -15.854 32.641 1.00 87.06 386 SER B C 1
ATOM 5960 O O . SER B 1 345 ? 7.806 -15.981 32.419 1.00 87.21 386 SER B O 1
ATOM 5963 N N . ASP B 1 346 ? 9.672 -14.723 32.420 1.00 87.19 387 ASP B N 1
ATOM 5964 C CA . ASP B 1 346 ? 9.049 -13.584 31.712 1.00 87.01 387 ASP B CA 1
ATOM 5965 C C . ASP B 1 346 ? 8.701 -13.914 30.245 1.00 86.35 387 ASP B C 1
ATOM 5966 O O . ASP B 1 346 ? 8.115 -13.079 29.534 1.00 86.51 387 ASP B O 1
ATOM 5971 N N . MET B 1 347 ? 9.058 -15.123 29.799 1.00 85.31 388 MET B N 1
ATOM 5972 C CA . MET B 1 347 ? 8.696 -15.589 28.459 1.00 84.09 388 MET B CA 1
ATOM 5973 C C . MET B 1 347 ? 7.662 -16.730 28.448 1.00 83.61 388 MET B C 1
ATOM 5974 O O . MET B 1 347 ? 6.584 -16.577 27.838 1.00 83.58 388 MET B O 1
ATOM 5979 N N . ASN B 1 348 ? 7.970 -17.849 29.124 1.00 82.40 389 ASN B N 1
ATOM 5980 C CA . ASN B 1 348 ? 7.032 -19.014 29.241 1.00 81.20 389 ASN B CA 1
ATOM 5981 C C . ASN B 1 348 ? 6.555 -19.623 27.904 1.00 79.44 389 ASN B C 1
ATOM 5982 O O . ASN B 1 348 ? 5.809 -20.621 27.891 1.00 79.23 389 ASN B O 1
ATOM 5987 N N . SER B 1 349 ? 7.021 -19.026 26.801 1.00 77.12 390 SER B N 1
ATOM 5988 C CA . SER B 1 349 ? 6.573 -19.334 25.443 1.00 74.54 390 SER B CA 1
ATOM 5989 C C . SER B 1 349 ? 6.897 -20.754 24.964 1.00 72.63 390 SER B C 1
ATOM 5990 O O . SER B 1 349 ? 6.448 -21.160 23.884 1.00 72.07 390 SER B O 1
ATOM 5993 N N . ASP B 1 350 ? 7.644 -21.496 25.786 1.00 70.31 391 ASP B N 1
ATOM 5994 C CA . ASP B 1 350 ? 8.185 -22.849 25.466 1.00 68.37 391 ASP B CA 1
ATOM 5995 C C . ASP B 1 350 ? 8.817 -23.027 24.048 1.00 65.68 391 ASP B C 1
ATOM 5996 O O . ASP B 1 350 ? 8.944 -24.147 23.525 1.00 66.12 391 ASP B O 1
ATOM 6001 N N . GLU B 1 351 ? 9.214 -21.913 23.441 1.00 61.43 392 GLU B N 1
ATOM 6002 C CA . GLU B 1 351 ? 10.124 -21.957 22.320 1.00 57.43 392 GLU B CA 1
ATOM 6003 C C . GLU B 1 351 ? 11.512 -22.215 22.947 1.00 53.22 392 GLU B C 1
ATOM 6004 O O . GLU B 1 351 ? 11.617 -22.192 24.172 1.00 53.38 392 GLU B O 1
ATOM 6010 N N . PRO B 1 352 ? 12.560 -22.509 22.135 1.00 48.74 393 PRO B N 1
ATOM 6011 C CA . PRO B 1 352 ? 13.785 -23.064 22.739 1.00 45.20 393 PRO B CA 1
ATOM 6012 C C . PRO B 1 352 ? 14.514 -22.129 23.707 1.00 42.23 393 PRO B C 1
ATOM 6013 O O . PRO B 1 352 ? 14.375 -20.903 23.615 1.00 40.51 393 PRO B O 1
ATOM 6017 N N . TYR B 1 353 ? 15.285 -22.728 24.617 1.00 39.47 394 TYR B N 1
ATOM 6018 C CA . TYR B 1 353 ? 15.989 -21.976 25.636 1.00 38.06 394 TYR B CA 1
ATOM 6019 C C . TYR B 1 353 ? 16.861 -20.869 25.031 1.00 37.02 394 TYR B C 1
ATOM 6020 O O . TYR B 1 353 ? 16.758 -19.711 25.462 1.00 36.18 394 TYR B O 1
ATOM 6029 N N . ASP B 1 354 ? 17.688 -21.218 24.028 1.00 35.30 395 ASP B N 1
ATOM 6030 C CA . ASP B 1 354 ? 18.573 -20.239 23.341 1.00 34.22 395 ASP B CA 1
ATOM 6031 C C . ASP B 1 354 ? 17.897 -19.018 22.716 1.00 33.67 395 ASP B C 1
ATOM 6032 O O . ASP B 1 354 ? 18.498 -17.953 22.716 1.00 33.36 395 ASP B O 1
ATOM 6037 N N . TYR B 1 355 ? 16.676 -19.178 22.198 1.00 34.22 396 TYR B N 1
ATOM 6038 C CA . TYR B 1 355 ? 15.864 -18.048 21.656 1.00 35.38 396 TYR B CA 1
ATOM 6039 C C . TYR B 1 355 ? 15.429 -17.070 22.747 1.00 35.19 396 TYR B C 1
ATOM 6040 O O . TYR B 1 355 ? 15.393 -15.851 22.520 1.00 35.33 396 TYR B O 1
ATOM 6049 N N . LYS B 1 356 ? 15.021 -17.615 23.897 1.00 34.93 397 LYS B N 1
ATOM 6050 C CA . LYS B 1 356 ? 14.778 -16.802 25.097 1.00 34.63 397 LYS B CA 1
ATOM 6051 C C . LYS B 1 356 ? 16.056 -16.067 25.554 1.00 34.54 397 LYS B C 1
ATOM 6052 O O . LYS B 1 356 ? 16.033 -14.837 25.742 1.00 35.28 397 LYS B O 1
ATOM 6058 N N . PHE B 1 357 ? 17.173 -16.791 25.713 1.00 33.91 398 PHE B N 1
ATOM 6059 C CA . PHE B 1 357 ? 18.433 -16.150 26.084 1.00 33.32 398 PHE B CA 1
ATOM 6060 C C . PHE B 1 357 ? 18.831 -15.002 25.157 1.00 34.15 398 PHE B C 1
ATOM 6061 O O . PHE B 1 357 ? 19.316 -13.935 25.604 1.00 33.95 398 PHE B O 1
ATOM 6069 N N . VAL B 1 358 ? 18.674 -15.220 23.853 1.00 34.29 399 VAL B N 1
ATOM 6070 C CA . VAL B 1 358 ? 19.123 -14.213 22.911 1.00 33.67 399 VAL B CA 1
ATOM 6071 C C . VAL B 1 358 ? 18.227 -12.958 22.983 1.00 35.40 399 VAL B C 1
ATOM 6072 O O . VAL B 1 358 ? 18.711 -11.848 22.716 1.00 35.71 399 VAL B O 1
ATOM 6076 N N . LYS B 1 359 ? 16.939 -13.138 23.304 1.00 36.23 400 LYS B N 1
ATOM 6077 C CA . LYS B 1 359 ? 16.018 -12.013 23.490 1.00 38.98 400 LYS B CA 1
ATOM 6078 C C . LYS B 1 359 ? 16.355 -11.246 24.783 1.00 39.90 400 LYS B C 1
ATOM 6079 O O . LYS B 1 359 ? 16.404 -10.000 24.797 1.00 40.37 400 LYS B O 1
ATOM 6085 N N . TRP B 1 360 ? 16.580 -12.009 25.851 1.00 41.12 401 TRP B N 1
ATOM 6086 C CA . TRP B 1 360 ? 17.068 -11.492 27.115 1.00 42.07 401 TRP B CA 1
ATOM 6087 C C . TRP B 1 360 ? 18.399 -10.737 26.977 1.00 42.05 401 TRP B C 1
ATOM 6088 O O . TRP B 1 360 ? 18.569 -9.708 27.619 1.00 42.71 401 TRP B O 1
ATOM 6099 N N . MET B 1 361 ? 19.341 -11.228 26.179 1.00 41.65 402 MET B N 1
ATOM 6100 C CA . MET B 1 361 ? 20.651 -10.578 26.087 1.00 40.92 402 MET B CA 1
ATOM 6101 C C . MET B 1 361 ? 20.608 -9.335 25.200 1.00 41.90 402 MET B C 1
ATOM 6102 O O . MET B 1 361 ? 21.380 -8.396 25.399 1.00 41.25 402 MET B O 1
ATOM 6107 N N . THR B 1 362 ? 19.717 -9.347 24.209 1.00 43.11 403 THR B N 1
ATOM 6108 C CA . THR B 1 362 ? 19.464 -8.194 23.358 1.00 44.02 403 THR B CA 1
ATOM 6109 C C . THR B 1 362 ? 18.850 -7.040 24.169 1.00 45.52 403 THR B C 1
ATOM 6110 O O . THR B 1 362 ? 19.369 -5.916 24.156 1.00 44.96 403 THR B O 1
ATOM 6114 N N . LYS B 1 363 ? 17.757 -7.338 24.872 1.00 46.85 404 LYS B N 1
ATOM 6115 C CA . LYS B 1 363 ? 17.031 -6.323 25.612 1.00 48.63 404 LYS B CA 1
ATOM 6116 C C . LYS B 1 363 ? 17.879 -5.766 26.750 1.00 48.87 404 LYS B C 1
ATOM 6117 O O . LYS B 1 363 ? 18.005 -4.541 26.879 1.00 48.84 404 LYS B O 1
ATOM 6123 N N . HIS B 1 364 ? 18.491 -6.651 27.540 1.00 49.12 405 HIS B N 1
ATOM 6124 C CA . HIS B 1 364 ? 19.176 -6.234 28.781 1.00 49.51 405 HIS B CA 1
ATOM 6125 C C . HIS B 1 364 ? 20.656 -5.912 28.632 1.00 48.95 405 HIS B C 1
ATOM 6126 O O . HIS B 1 364 ? 21.146 -4.985 29.310 1.00 48.68 405 HIS B O 1
ATOM 6133 N N . LYS B 1 365 ? 21.358 -6.633 27.744 1.00 47.87 406 LYS B N 1
ATOM 6134 C CA . LYS B 1 365 ? 22.813 -6.409 27.564 1.00 46.76 406 LYS B CA 1
ATOM 6135 C C . LYS B 1 365 ? 23.169 -5.632 26.296 1.00 46.10 406 LYS B C 1
ATOM 6136 O O . LYS B 1 365 ? 24.315 -5.251 26.117 1.00 45.86 406 LYS B O 1
ATOM 6142 N N . LYS B 1 366 ? 22.178 -5.372 25.447 1.00 45.87 407 LYS B N 1
ATOM 6143 C CA . LYS B 1 366 ? 22.410 -4.658 24.180 1.00 45.19 407 LYS B CA 1
ATOM 6144 C C . LYS B 1 366 ? 23.401 -5.356 23.230 1.00 43.71 407 LYS B C 1
ATOM 6145 O O . LYS B 1 366 ? 24.162 -4.713 22.489 1.00 43.25 407 LYS B O 1
ATOM 6151 N N . LEU B 1 367 ? 23.358 -6.684 23.240 1.00 42.58 408 LEU B N 1
ATOM 6152 C CA . LEU B 1 367 ? 24.217 -7.512 22.397 1.00 40.76 408 LEU B CA 1
ATOM 6153 C C . LEU B 1 367 ? 23.375 -8.635 21.819 1.00 40.29 408 LEU B C 1
ATOM 6154 O O . LEU B 1 367 ? 22.716 -9.349 22.582 1.00 39.83 408 LEU B O 1
ATOM 6159 N N . THR B 1 368 ? 23.374 -8.789 20.486 1.00 38.84 409 THR B N 1
ATOM 6160 C CA . THR B 1 368 ? 22.692 -9.938 19.868 1.00 38.19 409 THR B CA 1
ATOM 6161 C C . THR B 1 368 ? 23.632 -11.052 19.381 1.00 36.66 409 THR B C 1
ATOM 6162 O O . THR B 1 368 ? 24.842 -10.858 19.204 1.00 36.62 409 THR B O 1
ATOM 6166 N N . ALA B 1 369 ? 23.034 -12.229 19.211 1.00 34.68 410 ALA B N 1
ATOM 6167 C CA . ALA B 1 369 ? 23.691 -13.432 18.745 1.00 32.49 410 ALA B CA 1
ATOM 6168 C C . ALA B 1 369 ? 22.598 -14.363 18.201 1.00 30.68 410 ALA B C 1
ATOM 6169 O O . ALA B 1 369 ? 21.415 -14.029 18.247 1.00 29.62 410 ALA B O 1
ATOM 6171 N N . ILE B 1 370 ? 23.003 -15.520 17.675 1.00 28.33 411 ILE B N 1
ATOM 6172 C CA . ILE B 1 370 ? 22.080 -16.475 17.058 1.00 24.74 411 ILE B CA 1
ATOM 6173 C C . ILE B 1 370 ? 21.933 -17.757 17.896 1.00 23.68 411 ILE B C 1
ATOM 6174 O O . ILE B 1 370 ? 22.930 -18.407 18.227 1.00 23.53 411 ILE B O 1
ATOM 6179 N N . PRO B 1 371 ? 20.673 -18.136 18.220 1.00 23.42 412 PRO B N 1
ATOM 6180 C CA . PRO B 1 371 ? 20.398 -19.382 18.954 1.00 22.38 412 PRO B CA 1
ATOM 6181 C C . PRO B 1 371 ? 20.767 -20.597 18.071 1.00 22.96 412 PRO B C 1
ATOM 6182 O O . PRO B 1 371 ? 20.362 -20.642 16.891 1.00 22.16 412 PRO B O 1
ATOM 6186 N N . VAL B 1 372 ? 21.532 -21.557 18.626 1.00 22.83 413 VAL B N 1
ATOM 6187 C CA . VAL B 1 372 ? 22.014 -22.707 17.826 1.00 22.70 413 VAL B CA 1
ATOM 6188 C C . VAL B 1 372 ? 20.872 -23.679 17.424 1.00 23.10 413 VAL B C 1
ATOM 6189 O O . VAL B 1 372 ? 20.975 -24.364 16.405 1.00 23.01 413 VAL B O 1
ATOM 6193 N N . SER B 1 373 ? 19.777 -23.684 18.193 1.00 23.55 414 SER B N 1
ATOM 6194 C CA . SER B 1 373 ? 18.607 -24.493 17.885 1.00 24.19 414 SER B CA 1
ATOM 6195 C C . SER B 1 373 ? 18.038 -24.141 16.502 1.00 24.85 414 SER B C 1
ATOM 6196 O O . SER B 1 373 ? 17.362 -24.961 15.862 1.00 27.08 414 SER B O 1
ATOM 6199 N N . ALA B 1 374 ? 18.351 -22.948 16.021 1.00 24.58 415 ALA B N 1
ATOM 6200 C CA . ALA B 1 374 ? 17.976 -22.537 14.654 1.00 25.36 415 ALA B CA 1
ATOM 6201 C C . ALA B 1 374 ? 18.618 -23.397 13.520 1.00 24.28 415 ALA B C 1
ATOM 6202 O O . ALA B 1 374 ? 18.064 -23.477 12.432 1.00 23.45 415 ALA B O 1
ATOM 6204 N N . PHE B 1 375 ? 19.770 -24.000 13.803 1.00 22.46 416 PHE B N 1
ATOM 6205 C CA . PHE B 1 375 ? 20.433 -24.913 12.901 1.00 22.35 416 PHE B CA 1
ATOM 6206 C C . PHE B 1 375 ? 20.153 -26.397 13.189 1.00 21.19 416 PHE B C 1
ATOM 6207 O O . PHE B 1 375 ? 20.941 -27.248 12.772 1.00 21.64 416 PHE B O 1
ATOM 6215 N N . CYS B 1 376 ? 19.053 -26.704 13.883 1.00 21.10 417 CYS B N 1
ATOM 6216 C CA . CYS B 1 376 ? 18.733 -28.096 14.341 1.00 22.34 417 CYS B CA 1
ATOM 6217 C C . CYS B 1 376 ? 17.307 -28.501 13.978 1.00 23.32 417 CYS B C 1
ATOM 6218 O O . CYS B 1 376 ? 16.372 -27.681 14.091 1.00 23.98 417 CYS B O 1
ATOM 6221 N N . ASP B 1 377 ? 17.143 -29.733 13.499 1.00 23.96 418 ASP B N 1
ATOM 6222 C CA . ASP B 1 377 ? 15.827 -30.288 13.241 1.00 24.89 418 ASP B CA 1
ATOM 6223 C C . ASP B 1 377 ? 15.151 -30.413 14.594 1.00 26.68 418 ASP B C 1
ATOM 6224 O O . ASP B 1 377 ? 15.807 -30.311 15.638 1.00 25.95 418 ASP B O 1
ATOM 6229 N N . SER B 1 378 ? 13.862 -30.688 14.561 1.00 28.10 419 SER B N 1
ATOM 6230 C CA . SER B 1 378 ? 13.073 -30.661 15.760 1.00 31.59 419 SER B CA 1
ATOM 6231 C C . SER B 1 378 ? 13.582 -31.555 16.903 1.00 32.01 419 SER B C 1
ATOM 6232 O O . SER B 1 378 ? 13.770 -31.065 18.024 1.00 32.24 419 SER B O 1
ATOM 6235 N N . LYS B 1 379 ? 13.851 -32.830 16.604 1.00 32.41 420 LYS B N 1
ATOM 6236 C CA . LYS B 1 379 ? 14.344 -33.795 17.584 1.00 32.99 420 LYS B CA 1
ATOM 6237 C C . LYS B 1 379 ? 15.705 -33.502 18.186 1.00 32.29 420 LYS B C 1
ATOM 6238 O O . LYS B 1 379 ? 15.964 -33.865 19.357 1.00 32.74 420 LYS B O 1
ATOM 6244 N N . SER B 1 380 ? 16.574 -32.844 17.417 1.00 30.55 421 SER B N 1
ATOM 6245 C CA . SER B 1 380 ? 17.884 -32.422 17.926 1.00 28.82 421 SER B CA 1
ATOM 6246 C C . SER B 1 380 ? 17.860 -31.212 18.862 1.00 27.51 421 SER B C 1
ATOM 6247 O O . SER B 1 380 ? 18.684 -31.126 19.729 1.00 27.29 421 SER B O 1
ATOM 6250 N N . LYS B 1 381 ? 16.941 -30.276 18.671 1.00 27.43 422 LYS B N 1
ATOM 6251 C CA . LYS B 1 381 ? 16.953 -28.991 19.396 1.00 27.33 422 LYS B CA 1
ATOM 6252 C C . LYS B 1 381 ? 17.195 -29.094 20.923 1.00 27.37 422 LYS B C 1
ATOM 6253 O O . LYS B 1 381 ? 17.956 -28.296 21.447 1.00 27.75 422 LYS B O 1
ATOM 6259 N N . PRO B 1 382 ? 16.566 -30.058 21.644 1.00 26.81 423 PRO B N 1
ATOM 6260 C CA . PRO B 1 382 ? 16.941 -30.205 23.069 1.00 26.70 423 PRO B CA 1
ATOM 6261 C C . PRO B 1 382 ? 18.416 -30.457 23.369 1.00 26.98 423 PRO B C 1
ATOM 6262 O O . PRO B 1 382 ? 18.867 -30.135 24.463 1.00 28.32 423 PRO B O 1
ATOM 6266 N N . HIS B 1 383 ? 19.186 -30.979 22.415 1.00 26.82 424 HIS B N 1
ATOM 6267 C CA . HIS B 1 383 ? 20.632 -31.247 22.660 1.00 26.91 424 HIS B CA 1
ATOM 6268 C C . HIS B 1 383 ? 21.597 -30.103 22.453 1.00 25.86 424 HIS B C 1
ATOM 6269 O O . HIS B 1 383 ? 22.776 -30.173 22.866 1.00 26.07 424 HIS B O 1
ATOM 6276 N N . PHE B 1 384 ? 21.053 -29.028 21.894 1.00 25.03 425 PHE B N 1
ATOM 6277 C CA . PHE B 1 384 ? 21.856 -27.891 21.451 1.00 24.75 425 PHE B CA 1
ATOM 6278 C C . PHE B 1 384 ? 21.310 -26.546 21.874 1.00 25.08 425 PHE B C 1
ATOM 6279 O O . PHE B 1 384 ? 21.964 -25.530 21.593 1.00 25.42 425 PHE B O 1
ATOM 6287 N N . GLU B 1 385 ? 20.155 -26.547 22.555 1.00 25.42 426 GLU B N 1
ATOM 6288 C CA . GLU B 1 385 ? 19.380 -25.355 22.872 1.00 27.66 426 GLU B CA 1
ATOM 6289 C C . GLU B 1 385 ? 19.945 -24.442 24.007 1.00 28.19 426 GLU B C 1
ATOM 6290 O O . GLU B 1 385 ? 19.307 -23.432 24.373 1.00 28.36 426 GLU B O 1
ATOM 6296 N N . LYS B 1 386 ? 21.107 -24.806 24.564 1.00 28.44 427 LYS B N 1
ATOM 6297 C CA . LYS B 1 386 ? 21.814 -23.937 25.546 1.00 28.88 427 LYS B CA 1
ATOM 6298 C C . LYS B 1 386 ? 23.042 -23.293 24.886 1.00 27.43 427 LYS B C 1
ATOM 6299 O O . LYS B 1 386 ? 23.938 -22.779 25.585 1.00 26.95 427 LYS B O 1
ATOM 6305 N N . LEU B 1 387 ? 23.085 -23.371 23.550 1.00 26.18 428 LEU B N 1
ATOM 6306 C CA . LEU B 1 387 ? 24.234 -22.951 22.767 1.00 24.95 428 LEU B CA 1
ATOM 6307 C C . LEU B 1 387 ? 23.842 -21.764 21.923 1.00 24.54 428 LEU B C 1
ATOM 6308 O O . LEU B 1 387 ? 22.739 -21.703 21.393 1.00 24.89 428 LEU B O 1
ATOM 6313 N N . VAL B 1 388 ? 24.729 -20.785 21.845 1.00 24.05 429 VAL B N 1
ATOM 6314 C CA . VAL B 1 388 ? 24.461 -19.504 21.198 1.00 23.27 429 VAL B CA 1
ATOM 6315 C C . VAL B 1 388 ? 25.682 -19.153 20.376 1.00 23.28 429 VAL B C 1
ATOM 6316 O O . VAL B 1 388 ? 26.816 -19.354 20.854 1.00 21.26 429 VAL B O 1
ATOM 6320 N N . ARG B 1 389 ? 25.455 -18.620 19.162 1.00 23.25 430 ARG B N 1
ATOM 6321 C CA . ARG B 1 389 ? 26.544 -18.365 18.232 1.00 23.95 430 ARG B CA 1
ATOM 6322 C C . ARG B 1 389 ? 26.860 -16.866 17.994 1.00 24.10 430 ARG B C 1
ATOM 6323 O O . ARG B 1 389 ? 25.954 -16.090 17.691 1.00 23.34 430 ARG B O 1
ATOM 6331 N N . PHE B 1 390 ? 28.148 -16.509 18.065 1.00 24.29 431 PHE B N 1
ATOM 6332 C CA . PHE B 1 390 ? 28.626 -15.135 17.891 1.00 25.01 431 PHE B CA 1
ATOM 6333 C C . PHE B 1 390 ? 29.525 -14.993 16.679 1.00 25.43 431 PHE B C 1
ATOM 6334 O O . PHE B 1 390 ? 30.382 -15.831 16.445 1.00 26.17 431 PHE B O 1
ATOM 6342 N N . CYS B 1 391 ? 29.375 -13.896 15.935 1.00 25.77 432 CYS B N 1
ATOM 6343 C CA . CYS B 1 391 ? 30.233 -13.593 14.774 1.00 25.89 432 CYS B CA 1
ATOM 6344 C C . CYS B 1 391 ? 31.380 -12.630 15.170 1.00 25.67 432 CYS B C 1
ATOM 6345 O O . CYS B 1 391 ? 31.162 -11.627 15.837 1.00 25.47 432 CYS B O 1
ATOM 6348 N N . PHE B 1 392 ? 32.606 -12.960 14.755 1.00 25.35 433 PHE B N 1
ATOM 6349 C CA . PHE B 1 392 ? 33.757 -12.104 15.034 1.00 24.51 433 PHE B CA 1
ATOM 6350 C C . PHE B 1 392 ? 34.479 -11.595 13.785 1.00 24.63 433 PHE B C 1
ATOM 6351 O O . PHE B 1 392 ? 35.554 -11.026 13.892 1.00 24.90 433 PHE B O 1
ATOM 6359 N N . ILE B 1 393 ? 33.872 -11.743 12.606 1.00 25.56 434 ILE B N 1
ATOM 6360 C CA . ILE B 1 393 ? 34.414 -11.024 11.436 1.00 26.74 434 ILE B CA 1
ATOM 6361 C C . ILE B 1 393 ? 33.996 -9.521 11.500 1.00 27.75 434 ILE B C 1
ATOM 6362 O O . ILE B 1 393 ? 33.260 -9.004 10.674 1.00 27.52 434 ILE B O 1
ATOM 6367 N N . LYS B 1 394 ? 34.518 -8.866 12.523 1.00 29.18 435 LYS B N 1
ATOM 6368 C CA . LYS B 1 394 ? 34.131 -7.513 12.933 1.00 30.17 435 LYS B CA 1
ATOM 6369 C C . LYS B 1 394 ? 35.347 -6.620 13.083 1.00 30.34 435 LYS B C 1
ATOM 6370 O O . LYS B 1 394 ? 36.449 -7.095 13.386 1.00 30.69 435 LYS B O 1
ATOM 6376 N N . LYS B 1 395 ? 35.150 -5.324 12.879 1.00 31.09 436 LYS B N 1
ATOM 6377 C CA . LYS B 1 395 ? 36.231 -4.382 13.084 1.00 32.44 436 LYS B CA 1
ATOM 6378 C C . LYS B 1 395 ? 36.572 -4.272 14.568 1.00 32.99 436 LYS B C 1
ATOM 6379 O O . LYS B 1 395 ? 35.746 -4.612 15.432 1.00 32.65 436 LYS B O 1
ATOM 6385 N N . ASP B 1 396 ? 37.810 -3.850 14.833 1.00 34.09 437 ASP B N 1
ATOM 6386 C CA . ASP B 1 396 ? 38.328 -3.655 16.181 1.00 36.04 437 ASP B CA 1
ATOM 6387 C C . ASP B 1 396 ? 37.412 -2.795 17.039 1.00 36.91 437 ASP B C 1
ATOM 6388 O O . ASP B 1 396 ? 37.155 -3.113 18.219 1.00 37.61 437 ASP B O 1
ATOM 6393 N N . SER B 1 397 ? 36.909 -1.715 16.451 1.00 37.42 438 SER B N 1
ATOM 6394 C CA . SER B 1 397 ? 36.022 -0.831 17.166 1.00 38.18 438 SER B CA 1
ATOM 6395 C C . SER B 1 397 ? 34.690 -1.481 17.485 1.00 38.22 438 SER B C 1
ATOM 6396 O O . SER B 1 397 ? 34.040 -1.097 18.460 1.00 39.37 438 SER B O 1
ATOM 6399 N N . THR B 1 398 ? 34.277 -2.480 16.698 1.00 37.97 439 THR B N 1
ATOM 6400 C CA . THR B 1 398 ? 33.019 -3.187 16.983 1.00 36.95 439 THR B CA 1
ATOM 6401 C C . THR B 1 398 ? 33.218 -4.141 18.152 1.00 36.92 439 THR B C 1
ATOM 6402 O O . THR B 1 398 ? 32.388 -4.208 19.067 1.00 36.81 439 THR B O 1
ATOM 6406 N N . LEU B 1 399 ? 34.352 -4.832 18.118 1.00 36.55 440 LEU B N 1
ATOM 6407 C CA . LEU B 1 399 ? 34.762 -5.715 19.197 1.00 37.21 440 LEU B CA 1
ATOM 6408 C C . LEU B 1 399 ? 35.059 -4.983 20.532 1.00 37.41 440 LEU B C 1
ATOM 6409 O O . LEU B 1 399 ? 34.836 -5.555 21.593 1.00 37.29 440 LEU B O 1
ATOM 6414 N N . ASP B 1 400 ? 35.524 -3.722 20.461 1.00 38.13 441 ASP B N 1
ATOM 6415 C CA . ASP B 1 400 ? 35.640 -2.799 21.639 1.00 37.86 441 ASP B CA 1
ATOM 6416 C C . ASP B 1 400 ? 34.276 -2.486 22.204 1.00 38.58 441 ASP B C 1
ATOM 6417 O O . ASP B 1 400 ? 34.095 -2.537 23.426 1.00 38.91 441 ASP B O 1
ATOM 6422 N N . ALA B 1 401 ? 33.311 -2.140 21.339 1.00 39.03 442 ALA B N 1
ATOM 6423 C CA . ALA B 1 401 ? 31.927 -1.951 21.818 1.00 39.88 442 ALA B CA 1
ATOM 6424 C C . ALA B 1 401 ? 31.414 -3.206 22.483 1.00 40.56 442 ALA B C 1
ATOM 6425 O O . ALA B 1 401 ? 30.773 -3.127 23.504 1.00 40.49 442 ALA B O 1
ATOM 6427 N N . ALA B 1 402 ? 31.712 -4.366 21.897 1.00 43.07 443 ALA B N 1
ATOM 6428 C CA . ALA B 1 402 ? 31.426 -5.678 22.539 1.00 44.73 443 ALA B CA 1
ATOM 6429 C C . ALA B 1 402 ? 32.155 -5.837 23.899 1.00 45.70 443 ALA B C 1
ATOM 6430 O O . ALA B 1 402 ? 31.514 -6.200 24.878 1.00 45.73 443 ALA B O 1
ATOM 6432 N N . GLU B 1 403 ? 33.468 -5.542 23.944 1.00 47.01 444 GLU B N 1
ATOM 6433 C CA . GLU B 1 403 ? 34.282 -5.511 25.185 1.00 48.74 444 GLU B CA 1
ATOM 6434 C C . GLU B 1 403 ? 33.609 -4.700 26.270 1.00 49.52 444 GLU B C 1
ATOM 6435 O O . GLU B 1 403 ? 33.526 -5.158 27.397 1.00 49.51 444 GLU B O 1
ATOM 6441 N N . GLU B 1 404 ? 33.166 -3.483 25.918 1.00 50.44 445 GLU B N 1
ATOM 6442 C CA . GLU B 1 404 ? 32.567 -2.543 26.856 1.00 51.32 445 GLU B CA 1
ATOM 6443 C C . GLU B 1 404 ? 31.271 -3.124 27.398 1.00 51.40 445 GLU B C 1
ATOM 6444 O O . GLU B 1 404 ? 30.900 -2.838 28.546 1.00 51.15 445 GLU B O 1
ATOM 6450 N N . ILE B 1 405 ? 30.603 -3.959 26.594 1.00 51.45 446 ILE B N 1
ATOM 6451 C CA . ILE B 1 405 ? 29.347 -4.607 27.017 1.00 51.32 446 ILE B CA 1
ATOM 6452 C C . ILE B 1 405 ? 29.583 -5.757 27.985 1.00 51.85 446 ILE B C 1
ATOM 6453 O O . ILE B 1 405 ? 28.785 -5.969 28.917 1.00 51.79 446 ILE B O 1
ATOM 6458 N N . PHE B 1 406 ? 30.681 -6.484 27.762 1.00 52.30 447 PHE B N 1
ATOM 6459 C CA . PHE B 1 406 ? 31.057 -7.625 28.599 1.00 52.73 447 PHE B CA 1
ATOM 6460 C C . PHE B 1 406 ? 31.602 -7.100 29.937 1.00 53.42 447 PHE B C 1
ATOM 6461 O O . PHE B 1 406 ? 31.265 -7.607 31.002 1.00 53.30 447 PHE B O 1
ATOM 6469 N N . ARG B 1 407 ? 32.438 -6.066 29.860 1.00 54.37 448 ARG B N 1
ATOM 6470 C CA . ARG B 1 407 ? 33.003 -5.407 31.034 1.00 54.99 448 ARG B CA 1
ATOM 6471 C C . ARG B 1 407 ? 31.917 -4.925 31.984 1.00 54.47 448 ARG B C 1
ATOM 6472 O O . ARG B 1 407 ? 32.053 -5.055 33.193 1.00 54.41 448 ARG B O 1
ATOM 6480 N N . ALA B 1 408 ? 30.842 -4.400 31.408 1.00 54.48 449 ALA B N 1
ATOM 6481 C CA . ALA B 1 408 ? 29.692 -3.891 32.142 1.00 54.76 449 ALA B CA 1
ATOM 6482 C C . ALA B 1 408 ? 28.568 -4.925 32.365 1.00 55.26 449 ALA B C 1
ATOM 6483 O O . ALA B 1 408 ? 27.445 -4.548 32.726 1.00 55.59 449 ALA B O 1
ATOM 6485 N N . TRP B 1 409 ? 28.857 -6.213 32.151 1.00 55.77 450 TRP B N 1
ATOM 6486 C CA . TRP B 1 409 ? 27.826 -7.274 32.178 1.00 55.86 450 TRP B CA 1
ATOM 6487 C C . TRP B 1 409 ? 27.355 -7.510 33.605 1.00 56.53 450 TRP B C 1
ATOM 6488 O O . TRP B 1 409 ? 26.165 -7.649 33.865 1.00 55.85 450 TRP B O 1
ATOM 6499 N N . ASN B 1 410 ? 28.324 -7.564 34.519 1.00 57.75 451 ASN B N 1
ATOM 6500 C CA . ASN B 1 410 ? 28.076 -7.686 35.950 1.00 58.83 451 ASN B CA 1
ATOM 6501 C C . ASN B 1 410 ? 28.519 -6.424 36.722 1.00 59.63 451 ASN B C 1
ATOM 6502 O O . ASN B 1 410 ? 29.497 -5.744 36.345 1.00 60.17 451 ASN B O 1
#

Solvent-accessible surface area: 29238 Å² total

Nearest PDB structures (foldseek):
  5veq-assembly1_A  TM=1.002E+00  e=1.181E-83  Mus musculus
  5vep-assembly1_A  TM=9.991E-01  e=2.195E-79  Mus musculus
  5veq-assembly1_B  TM=9.991E-01  e=2.094E-78  Mus musculus
  1yiz-assembly1_B  TM=9.579E-01  e=4.428E-56  Aedes aegypti
  3b46-assembly1_B  TM=9.195E-01  e=9.776E-41  Saccharomyces cerevisiae

Organism: Mus musculus (NCBI:txid10090)

GO terms:
  GO:0016212 L-kynurenine:2-oxoglutarate transaminase activity (F, IDA)
  GO:0006103 2-oxoglutarate metabolic process (P, IDA)
  GO:0006520 amino acid metabolic process (P, IDA)
  GO:0070189 kynurenine metabolic process (P, IDA)
  GO:0047315 L-kynurenine:glyoxylate transaminase activity (F, IDA)
  GO:0047804 cysteine-S-conjugate beta-lyase activity (F, EXP)
  GO:0042803 protein homodimerization activity (F, IPI)
  GO:0034276 kynurenic acid biosynthetic process (P, IDA)
  GO:0005829 cytosol (C, IDA)
  GO:0042867 pyruvate catabolic process (P, IDA)
  GO:0008483 transaminase activity (F, IDA)
  GO:0006569 L-tryptophan catabolic process (P, IDA)
  GO:0005739 mitochondrion (C, HDA)

Sequence (820 aa):
NAKRIEGLDSNVWVEFTKLAADPSVVNLGQGFPDISPPSYVKEELSKAAFIDNMNQYTRGFGHPALVKALSCLYGKIYQRQIDPNEEILVAVGAYGSLFNSIQGLVDPGDEVIIMVPFYDCYEPMVRMAGAVPVFIPLRSKPTDGMKWTSSDWTFDPRELESKFSSKTKAIILNTPHNPLGKVYTRQELQVIADLCVKHDTLCISDEVYEWLVYTGHTHVKIATLPGMWERTITIGSAGKTFSVTGWKLGWSIGPAHLIKHLQTVQQNSFYTCATPLQAALAEAFWIDIKRMDDPECYFNSLPKELEVKRDRMVRLLNSVGLKPIVPDGGYFIIADVSSLGADLSDMNSDEPYDYKFVKWMTKHKKLTAIPVSAFCDSKSKPHFEKLVRFCFIKKDSTLDAAEEIFRAWNNAKRIEGLDSNVWVEFTKLAADPSVVNLGQGFPDISPPSYVKEELSKAAFIDNMNQYTRGFGHPALVKALSCLYGKIYQRQIDPNEEILVAVGAYGSLFNSIQGLVDPGDEVIIMVPFYDCYEPMVRMAGAVPVFIPLRSKPTDGMKWTSSDWTFDPRELESKFSSKTKAIILNTPHNPLGKVYTRQELQVIADLCVKHDTLCISDEVYEWLVYTGHTHVKIATLPGMWERTITIGSAGKTFSVTGWKLGWSIGPAHLIKHLQTVQQNSFYTCATPLQAALAEAFWIDIKRMDDPECYFNSLPKELEVKRDRMVRLLNSVGLKPIVPDGGYFIIADVSSLGADLSDMNSDEPYDYKFVKWMTKHKKLTAIPVSAFCDSKSKPHFEKLVRFCFIKKDSTLDAAEEIFRAWN

CATH classification: 3.90.1150.10 (+1 more: 3.40.640.10)

Foldseek 3Di:
DDPLCVPVPDAVVVVCPPLPPPPLFQEQADQAFPPDFDPLLVVLLVVLVPPPVLQDDAALQAHVLQLVLVQLLVCVVLVHGFDSVQFKGKAQWLLLVLLLQCQLQPAAAAEEEEEPLADLVNVSSCSSRNYHYQYFYWDFDDDPPPAFALVRTGGDLVSVLVSDDLRHAEYEAEPVGPPRLDHDDPVRLVSVQVNCQVSVHAYEYECQFQLQFDPPDHHDDSCSDPPHQARYWYKYGPCSQRVCVPQRMMMIGGGSVSVVSSQVVSCVPVRHGRSSSSSSSSVLSVVLVVQVVPCPRSSNVVNVVLVVLLVLVCVLCVLQPWRWHRRRGDFKIKTQQVVVVDDLPPPPDPDFQQVSVQVVCCVPLSYHHAASLSSPDVVCSVVRRRMTMGGRSYDPVSVVSVSVSSVPVD/DPPLCVPVPDDPVVVVVPPVPDDLFQEQADQAFPDDFPPLLVVLLVVLVPPPVLQDFAAQQAHVLLLVLCQVVVCVVLVHRFDSPQFKGKAQFLLLVLLLQCQLFPAQAAEEEEEPLADQVNQSSCSSRN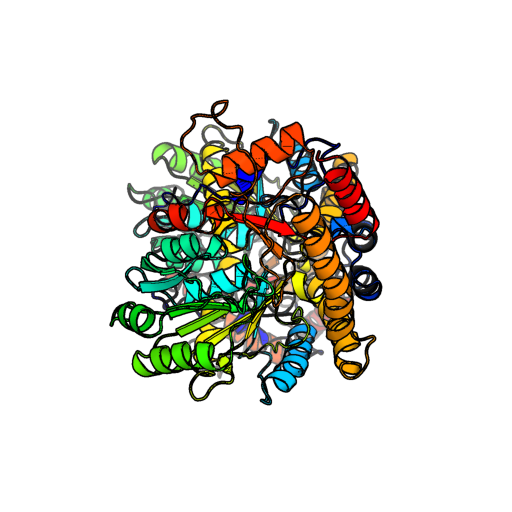YHYQYFYWDAADDPVPAFALVRTAGDLVVVLVSDDLRHAEYEAEPVGPPAQRHDDPVRLVSVLVSCVVNVHAYEYEYQFQLQFAPPGHRDDSCSPPPHLARYWHKYGPCNLRVPVVQRIMMIGGGRVSVVSSQVVSCVPVRHGRRSSSSSSSVLSVVLVVPVVDCVRSSNVVSVVLVVLLVLVCVLCVLQPFRWHRHRTDFKIKTQQVVDDDDAPVCVVPDFPQVRVQVVCCVPLSYHWAQSLSSPDDVCSVVRRRMTMGGRSYDPVSVVSVSVSSVVVD

Radius of gyration: 27.66 Å; Cα contacts (8 Å, |Δi|>4): 1779; chains: 2; bounding box: 67×64×91 Å

Secondary structure (DSSP, 8-state):
--GGGTT----HHHHTTTTTTSTTSEE-SS----SPPPHHHHHHHHHHHT-GGGGS---TT--HHHHHHHHHHHHHHHTS---TTTSEEEESHHHHHHHHHHHHH--TT-EEEEEES--TTHHHHHHHTT-EEEEEE-EE----SS--BGGGEE--HHHHHTT--TTEEEEEEESS-TTT-----HHHHHHHHHHHHHHT-EEEEE-TTTT-B-TT-----GGGSTT-GGGEEEEEEHHHHSS-GGG--EEEE--HHHHHHHHHHHHTTT----HHHHHHHHHHHHHHHTTTTSTTSHHHHHHHHHHHHHHHHHHHHHTTT-EEEB-SBSSEEEEE-GGG----TT--SS--HHHHHHHHHHHHHSEE-EEGGGGS-TTTHHHHTTEEEEE----HHHHHHHHHHHHT--/--GGGTT----HHHHT-STT-STT-EE-SS----SPPPHHHHHHHHHHHTSGGGGS---TT--HHHHHHHHHHHHHHHTS---TTTSEEEESHHHHHHHHHHHHH--TT-EEEEEES--TTHHHHHHHTT-EEEEEE-EE----SS--BGGGEE--HHHHHHH--TTEEEEEEESS-TTT-----HHHHHHHHHHHHHHT-EEEEE-TTTT-B-TT-----GGGSTTTGGGEEEEEEHHHHSS-GGG--EEEE--HHHHHHHHHHHHTTT----HHHHHHHHHHHHHHHTTTTSTTSHHHHHHHHHHHHHHHHHHHHHTTT-EEEB-SBSSEEEEE-TTS----TTT---S-HHHHHHHHHHHHHSEE-EEGGGGS-TTTHHHHTTEEEEE----HHHHHHHHHHHHT--

B-factor: mean 27.83, std 12.27, range [7.95, 91.24]